Protein AF-0000000078900168 (afdb_homodimer)

Secondary structure (DSSP, 8-state):
--------------------TTTT-EEEEE-GGGT--SSSSSS--HHHHHHHHHHHHHTT-SEEEEPP-EE---TTTTSS-SEEEEE-TTT--HHHHHHHHHHHHHTT-EEEEEE--SB--TTSHHHHHHHH-SSSTTTTSB-EEPPPTTSS-SS--B-TTSSBSEEEETTTTEEEE-SS-TTSPBB-TTSHHHHHHHHHHHHHHHTTT--EEEETTGGGS---TT-PPPPBPSSPPSS--SSGGGGB--SSSS--TTHHHHHHHHHHHHHTSTT-EEEEEE-SSTTHHHHHHHHTSTTS-SEEEESTGGGS-S-HHHHHHHHHHHGGG--BEEES--TTS--HHHHSPPTT--HHHHHHHHHHHHHHSSSEEEEETTGGGTPPPPP--GGG---HHHHHHTTT---SGGGSSPP---TTSGGGGSS-TTPPPSS---HHHHTT-HHHHHTSTT-HHHHHHHHHHHHHH-HHHHHPEEEEEEEETTEEEEEEEETTEEEEEEEE-SSS-EEEEPPSSPPEE------TTPPPPEEETTEEEE-TT-EEEEE-/--------------------TTTT-EEEEE-GGGT--SSSSSS--HHHHHHHHHHHHHTT-SEEEEPP-EE---TTTTSS-SEEEEE-TTT--HHHHHHHHHHHHHTT-EEEEEE--SB--TTSHHHHHHHH-SSSTTTTSB-EEPPPTTSS-SS--B-TTSSBSEEEETTTTEEEE-SS-TTSPBB-TTSHHHHHHHHHHHHHHHTTT--EEEETTGGGS---TT-PPPPBPSSPPSS--SSGGGGB--SSSS--TTHHHHHHHHHHHHHTSTT-EEEEEE-SSTTHHHHHHHHTSTTS-SEEEESTGGGS-S-HHHHHHHHHHHGGG--BEEES--TTS--HHHHSPPTT--HHHHHHHHHHHHHHSSSEEEEETTGGGTPPPPP--GGG---HHHHHHTTT---SGGGSSPPP--TTSGGGGSS-TTPPPSS---HHHHTT-HHHHHTSTT-HHHHHHHHHHHHHH-HHHHHPEEEEEEEETTEEEEEEEETTEEEEEEEE-SSS-EEEEPPSSPPEEE-----TTPPPPEEETTEEEE-TT-EEEEE-

pLDDT: mean 93.36, std 13.08, range [18.67, 98.88]

Radius of gyration: 37.5 Å; Cα contacts (8 Å, |Δi|>4): 2570; chains: 2; bounding box: 103×131×81 Å

Solvent-accessible surface area (backbone atoms only — not comparable to full-atom values): 56751 Å² total; per-residue (Å²): 137,83,72,76,77,77,78,79,76,76,77,79,76,69,83,71,80,71,84,57,78,58,66,28,26,38,31,37,34,41,53,39,62,20,53,20,25,57,80,46,73,14,42,20,16,51,57,14,47,51,72,43,45,64,62,53,46,67,38,58,42,46,22,36,37,38,46,54,55,32,20,42,88,44,81,57,71,24,67,18,27,36,33,87,88,37,46,15,72,90,31,44,41,64,68,57,47,48,50,39,54,51,52,35,47,74,64,58,27,42,40,25,36,50,36,70,72,37,36,29,14,57,75,11,65,59,43,53,46,21,48,62,26,88,78,41,97,37,28,58,34,39,43,70,43,60,55,35,79,44,43,43,64,66,51,69,52,53,4,73,55,55,59,62,18,58,46,77,34,35,69,53,46,28,28,36,34,12,59,46,48,85,52,23,38,25,44,22,63,87,29,62,68,42,43,51,52,50,50,48,47,52,48,57,50,47,74,66,64,46,38,34,32,36,34,44,54,50,38,57,47,25,46,44,89,81,52,58,60,49,52,47,25,84,75,64,71,94,59,77,55,61,60,44,55,70,25,31,38,71,73,24,71,22,67,31,78,67,34,53,63,54,38,34,52,51,32,54,58,42,60,73,42,83,86,41,45,37,34,34,34,37,54,55,52,90,59,39,62,59,47,42,56,61,46,37,35,94,58,33,30,61,25,24,32,53,51,40,65,66,72,47,73,75,45,32,66,54,52,50,50,51,55,62,60,43,45,99,74,53,38,37,33,46,51,62,35,44,67,77,38,64,20,42,62,46,74,46,53,56,89,89,51,57,66,66,46,47,46,31,40,52,36,43,50,54,31,58,42,54,16,21,32,41,44,27,73,48,56,49,44,55,42,56,49,47,87,76,56,78,90,59,61,77,41,57,49,6,65,69,26,50,82,78,35,74,50,32,48,36,41,49,38,47,39,33,41,29,51,90,37,52,73,16,52,22,23,49,79,91,36,62,56,79,42,71,71,54,70,74,43,30,73,42,2,49,55,56,34,74,73,34,88,52,20,56,41,49,30,33,29,47,20,35,44,52,21,73,73,26,53,15,31,20,68,11,48,74,42,74,75,43,70,55,81,46,26,30,32,34,27,25,43,22,87,90,35,39,35,42,40,38,37,28,76,34,83,49,70,44,73,45,80,49,58,93,73,67,47,49,76,48,94,68,62,53,42,84,86,56,72,69,60,42,76,57,87,49,34,34,37,25,32,52,34,18,67,47,40,20,42,94,132,85,69,76,78,76,79,76,78,76,77,77,77,68,84,72,80,70,85,56,79,56,64,27,25,35,32,36,33,42,53,39,63,19,54,20,26,56,82,46,73,16,41,20,16,49,57,14,48,51,71,44,45,63,64,53,45,66,39,57,43,45,23,35,37,38,46,53,53,33,20,40,87,45,81,57,71,23,68,18,27,36,33,88,86,39,47,16,74,90,32,44,41,64,69,57,48,48,48,38,53,50,51,35,47,73,63,60,28,43,41,26,36,50,37,70,73,36,36,28,13,56,74,11,64,59,41,53,46,21,48,63,26,89,77,41,97,38,28,58,33,40,42,70,41,60,56,36,77,42,42,44,64,67,50,69,54,53,4,74,54,54,59,63,18,57,45,78,34,38,67,54,47,28,26,36,36,13,57,45,49,85,52,23,37,26,44,20,62,86,28,63,68,42,44,50,54,52,50,49,46,51,48,57,50,48,73,65,64,47,40,32,32,35,35,46,55,50,38,58,48,25,46,44,89,82,53,59,59,48,52,46,25,83,76,64,71,94,60,80,57,63,61,45,55,71,26,33,37,71,73,25,73,21,67,31,78,67,34,53,61,55,38,34,52,51,31,55,59,42,60,73,43,83,85,40,46,38,34,33,35,37,54,52,52,91,60,40,62,59,46,43,56,61,46,38,36,94,58,32,31,61,26,24,31,53,51,40,64,64,72,48,74,74,46,32,66,54,52,49,50,51,53,62,60,42,43,101,76,53,37,37,31,46,52,62,35,43,65,77,39,64,20,42,63,47,74,48,53,57,89,88,50,56,65,65,47,47,47,30,39,52,35,43,50,56,31,58,43,54,16,21,32,41,44,26,72,48,56,48,44,56,40,55,48,47,85,77,56,78,89,58,61,77,42,57,51,8,66,68,26,50,82,77,35,72,52,31,49,34,42,50,38,46,39,33,41,28,53,89,37,52,74,17,53,23,24,49,77,91,36,61,57,78,41,70,71,54,71,74,44,30,74,40,3,49,55,57,35,74,74,34,88,50,21,57,41,48,29,33,28,47,21,35,44,52,20,74,74,26,53,16,31,20,70,10,47,76,41,73,76,44,69,56,81,48,25,30,32,33,27,25,44,22,86,90,35,40,36,42,40,36,37,28,75,32,84,49,70,43,73,46,80,50,58,92,72,68,48,49,75,48,95,68,65,53,41,84,87,56,71,69,60,43,76,57,89,48,34,34,37,27,32,52,33,18,67,47,40,20,42,94

Sequence (1104 aa):
MAGGSNGSSSDDSSSGGGRHWLDGAALYQIYPLSFRDGNGDGRGDLTGVLDGLDHVAALGVDGLWLSPFYASPLADFGYDVSDHCAVDPRMGDLALFDRVVEKAHRLGLKVLLDLVLGHTSVRHPWFEQSRRSRSADTADWYVWADPAPDGTAPNNWLSVFGGPAWTWEPRRRQFYLHHFLPQQPTLNYRSPACLDAMMEVARFWLARGIDGFRVDAVDFLMRDPALRPNPPADPAPRAFPAKLFGMQVHAHDMMHADIRPVLERLRRTVDGFPGRVLLGELSSQRGAAGRIALHTRPGGLHTAYTLDLPKQPFTPAVFRHALMAADDHGNTCWSFSNHDVARAASRWRPDGADPARFEALLAVLLACLPGTVCVYQGDELGLPQAELAFEDLRDPFGINHWPEFAGRDGSRTPLPWTAAAPNGGFCPDGAAPWLPLPAEHLERAVAVQERRPGSTLAIWRAALALRRDSPALRTGRPSLVDEDGPVLAFARDGGGEHLLCVFNFGTAEAAYELPDAPPVPLPVPRPPDAPEPRLDGTTLRLPPLGVFLGRCMAGGSNGSSSDDSSSGGGRHWLDGAALYQIYPLSFRDGNGDGRGDLTGVLDGLDHVAALGVDGLWLSPFYASPLADFGYDVSDHCAVDPRMGDLALFDRVVEKAHRLGLKVLLDLVLGHTSVRHPWFEQSRRSRSADTADWYVWADPAPDGTAPNNWLSVFGGPAWTWEPRRRQFYLHHFLPQQPTLNYRSPACLDAMMEVARFWLARGIDGFRVDAVDFLMRDPALRPNPPADPAPRAFPAKLFGMQVHAHDMMHADIRPVLERLRRTVDGFPGRVLLGELSSQRGAAGRIALHTRPGGLHTAYTLDLPKQPFTPAVFRHALMAADDHGNTCWSFSNHDVARAASRWRPDGADPARFEALLAVLLACLPGTVCVYQGDELGLPQAELAFEDLRDPFGINHWPEFAGRDGSRTPLPWTAAAPNGGFCPDGAAPWLPLPAEHLERAVAVQERRPGSTLAIWRAALALRRDSPALRTGRPSLVDEDGPVLAFARDGGGEHLLCVFNFGTAEAAYELPDAPPVPLPVPRPPDAPEPRLDGTTLRLPPLGVFLGRC

InterPro domains:
  IPR006047 Glycosyl hydrolase family 13, catalytic domain [PF00128] (29-476)
  IPR006047 Glycosyl hydrolase family 13, catalytic domain [SM00642] (29-412)
  IPR013780 Glycosyl hydrolase, all-beta [G3DSA:2.60.40.1180] (479-552)
  IPR017853 Glycoside hydrolase superfamily [SSF51445] (20-473)
  IPR045857 Oligo-1,6-glucosidase, domain 2 [G3DSA:3.90.400.10] (121-191)

Structure (mmCIF, N/CA/C/O backbone):
data_AF-0000000078900168-model_v1
#
loop_
_entity.id
_entity.type
_entity.pdbx_description
1 polymer Alpha-glucosidase
#
loop_
_atom_site.group_PDB
_atom_site.id
_atom_site.type_symbol
_atom_site.label_atom_id
_atom_site.label_alt_id
_atom_site.label_comp_id
_atom_site.label_asym_id
_atom_site.label_entity_id
_atom_site.label_seq_id
_atom_site.pdbx_PDB_ins_code
_atom_site.Cartn_x
_atom_site.Cartn_y
_atom_site.Cartn_z
_atom_site.occupancy
_atom_site.B_iso_or_equiv
_atom_site.auth_seq_id
_atom_site.auth_comp_id
_atom_site.auth_asym_id
_atom_site.auth_atom_id
_atom_site.pdbx_PDB_model_num
ATOM 1 N N . MET A 1 1 ? -44.875 -74.75 10.969 1 19.22 1 MET A N 1
ATOM 2 C CA . MET A 1 1 ? -44.156 -75.125 9.742 1 19.22 1 MET A CA 1
ATOM 3 C C . MET A 1 1 ? -43.375 -73.938 9.18 1 19.22 1 MET A C 1
ATOM 5 O O . MET A 1 1 ? -43.031 -73.938 8 1 19.22 1 MET A O 1
ATOM 9 N N . ALA A 1 2 ? -43.375 -73 10.055 1 21.55 2 ALA A N 1
ATOM 10 C CA . ALA A 1 2 ? -43.188 -71.562 10.172 1 21.55 2 ALA A CA 1
ATOM 11 C C . ALA A 1 2 ? -41.781 -71.125 9.758 1 21.55 2 ALA A C 1
ATOM 13 O O . ALA A 1 2 ? -41.406 -70 9.938 1 21.55 2 ALA A O 1
ATOM 14 N N . GLY A 1 3 ? -40.938 -72.188 9.188 1 20.77 3 GLY A N 1
ATOM 15 C CA . GLY A 1 3 ? -39.5 -72.062 9.336 1 20.77 3 GLY A CA 1
ATOM 16 C C . GLY A 1 3 ? -38.844 -71.188 8.281 1 20.77 3 GLY A C 1
ATOM 17 O O . GLY A 1 3 ? -38.031 -71.625 7.484 1 20.77 3 GLY A O 1
ATOM 18 N N . GLY A 1 4 ? -39.594 -70.125 7.734 1 25.23 4 GLY A N 1
ATOM 19 C CA . GLY A 1 4 ? -39.125 -69.625 6.441 1 25.23 4 GLY A CA 1
ATOM 20 C C . GLY A 1 4 ? -37.781 -68.938 6.516 1 25.23 4 GLY A C 1
ATOM 21 O O . GLY A 1 4 ? -37.625 -67.938 7.273 1 25.23 4 GLY A O 1
ATOM 22 N N . SER A 1 5 ? -36.625 -69.625 6.43 1 25.16 5 SER A N 1
ATOM 23 C CA . SER A 1 5 ? -35.25 -69.188 6.637 1 25.16 5 SER A CA 1
ATOM 24 C C . SER A 1 5 ? -34.844 -68.125 5.613 1 25.16 5 SER A C 1
ATOM 26 O O . SER A 1 5 ? -34.844 -68.375 4.41 1 25.16 5 SER A O 1
ATOM 28 N N . ASN A 1 6 ? -35.438 -66.875 5.734 1 26.41 6 ASN A N 1
ATOM 29 C CA . ASN A 1 6 ? -35.156 -65.812 4.797 1 26.41 6 ASN A CA 1
ATOM 30 C C . ASN A 1 6 ? -33.656 -65.5 4.762 1 26.41 6 ASN A C 1
ATOM 32 O O . ASN A 1 6 ? -33.094 -65.125 5.785 1 26.41 6 ASN A O 1
ATOM 36 N N . GLY A 1 7 ? -32.844 -66.188 3.965 1 25.25 7 GLY A N 1
ATOM 37 C CA . GLY A 1 7 ? -31.406 -66.062 3.816 1 25.25 7 GLY A CA 1
ATOM 38 C C . GLY A 1 7 ? -31.016 -64.625 3.35 1 25.25 7 GLY A C 1
ATOM 39 O O . GLY A 1 7 ? -31.453 -64.188 2.295 1 25.25 7 GLY A O 1
ATOM 40 N N . SER A 1 8 ? -30.812 -63.656 4.309 1 24.98 8 SER A N 1
ATOM 41 C CA . SER A 1 8 ? -30.391 -62.281 4.102 1 24.98 8 SER A CA 1
ATOM 42 C C . SER A 1 8 ? -29.047 -62.219 3.389 1 24.98 8 SER A C 1
ATOM 44 O O . SER A 1 8 ? -28.047 -62.719 3.898 1 24.98 8 SER A O 1
ATOM 46 N N . SER A 1 9 ? -29.031 -62.375 2.049 1 25.03 9 SER A N 1
ATOM 47 C CA . SER A 1 9 ? -27.797 -62.188 1.285 1 25.03 9 SER A CA 1
ATOM 48 C C . SER A 1 9 ? -27.188 -60.812 1.551 1 25.03 9 SER A C 1
ATOM 50 O O . SER A 1 9 ? -27.859 -59.781 1.414 1 25.03 9 SER A O 1
ATOM 52 N N . SER A 1 10 ? -26.312 -60.719 2.547 1 25.03 10 SER A N 1
ATOM 53 C CA . SER A 1 10 ? -25.484 -59.562 2.875 1 25.03 10 SER A CA 1
ATOM 54 C C . SER A 1 10 ? -24.734 -59.031 1.648 1 25.03 10 SER A C 1
ATOM 56 O O . SER A 1 10 ? -23.938 -59.75 1.06 1 25.03 10 SER A O 1
ATOM 58 N N . ASP A 1 11 ? -25.375 -58.219 0.813 1 24.59 11 ASP A N 1
ATOM 59 C CA . ASP A 1 11 ? -24.719 -57.5 -0.274 1 24.59 11 ASP A CA 1
ATOM 60 C C . ASP A 1 11 ? -23.453 -56.781 0.218 1 24.59 11 ASP A C 1
ATOM 62 O O . ASP A 1 11 ? -23.531 -55.969 1.132 1 24.59 11 ASP A O 1
ATOM 66 N N . ASP A 1 12 ? -22.312 -57.438 0.291 1 24.52 12 ASP A N 1
ATOM 67 C CA . ASP A 1 12 ? -20.969 -56.906 0.49 1 24.52 12 ASP A CA 1
ATOM 68 C C . ASP A 1 12 ? -20.734 -55.719 -0.417 1 24.52 12 ASP A C 1
ATOM 70 O O . ASP A 1 12 ? -20.547 -55.875 -1.625 1 24.52 12 ASP A O 1
ATOM 74 N N . SER A 1 13 ? -21.422 -54.562 -0.257 1 27.92 13 SER A N 1
ATOM 75 C CA . SER A 1 13 ? -21.031 -53.312 -0.866 1 27.92 13 SER A CA 1
ATOM 76 C C . SER A 1 13 ? -19.562 -53 -0.641 1 27.92 13 SER A C 1
ATOM 78 O O . SER A 1 13 ? -19.172 -52.531 0.428 1 27.92 13 SER A O 1
ATOM 80 N N . SER A 1 14 ? -18.609 -53.906 -0.902 1 28.55 14 SER A N 1
ATOM 81 C CA . SER A 1 14 ? -17.203 -53.531 -1.004 1 28.55 14 SER A CA 1
ATOM 82 C C . SER A 1 14 ? -17.047 -52.188 -1.695 1 28.55 14 SER A C 1
ATOM 84 O O . SER A 1 14 ? -17.562 -51.969 -2.791 1 28.55 14 SER A O 1
ATOM 86 N N . SER A 1 15 ? -16.969 -51.094 -1.015 1 32.31 15 SER A N 1
ATOM 87 C CA . SER A 1 15 ? -16.5 -49.781 -1.444 1 32.31 15 SER A CA 1
ATOM 88 C C . SER A 1 15 ? -15.344 -49.906 -2.436 1 32.31 15 SER A C 1
ATOM 90 O O . SER A 1 15 ? -14.195 -50.094 -2.037 1 32.31 15 SER A O 1
ATOM 92 N N . GLY A 1 16 ? -15.234 -50.75 -3.381 1 34.84 16 GLY A N 1
ATOM 93 C CA . GLY A 1 16 ? -14.273 -50.844 -4.469 1 34.84 16 GLY A CA 1
ATOM 94 C C . GLY A 1 16 ? -13.82 -49.5 -4.973 1 34.84 16 GLY A C 1
ATOM 95 O O . GLY A 1 16 ? -14.602 -48.75 -5.566 1 34.84 16 GLY A O 1
ATOM 96 N N . GLY A 1 17 ? -13.047 -48.562 -4.273 1 44.19 17 GLY A N 1
ATOM 97 C CA . GLY A 1 17 ? -12.477 -47.281 -4.625 1 44.19 17 GLY A CA 1
ATOM 98 C C . GLY A 1 17 ? -12.188 -47.125 -6.109 1 44.19 17 GLY A C 1
ATOM 99 O O . GLY A 1 17 ? -11.102 -47.5 -6.57 1 44.19 17 GLY A O 1
ATOM 100 N N . GLY A 1 18 ? -12.984 -47.219 -7.035 1 55.31 18 GLY A N 1
ATOM 101 C CA . GLY A 1 18 ? -12.82 -47 -8.461 1 55.31 18 GLY A CA 1
ATOM 102 C C . GLY A 1 18 ? -11.961 -45.781 -8.789 1 55.31 18 GLY A C 1
ATOM 103 O O . GLY A 1 18 ? -11.844 -44.875 -7.988 1 55.31 18 GLY A O 1
ATOM 104 N N . ARG A 1 19 ? -10.969 -45.875 -9.742 1 76.88 19 ARG A N 1
ATOM 105 C CA . ARG A 1 19 ? -10.016 -44.875 -10.203 1 76.88 19 ARG A CA 1
ATOM 106 C C . ARG A 1 19 ? -10.727 -43.656 -10.727 1 76.88 19 ARG A C 1
ATOM 108 O O . ARG A 1 19 ? -11.719 -43.75 -11.445 1 76.88 19 ARG A O 1
ATOM 115 N N . HIS A 1 20 ? -10.477 -42.5 -10.156 1 87.69 20 HIS A N 1
ATOM 116 C CA . HIS A 1 20 ? -10.992 -41.25 -10.688 1 87.69 20 HIS A CA 1
ATOM 117 C C . HIS A 1 20 ? -10.297 -40.875 -11.992 1 87.69 20 HIS A C 1
ATOM 119 O O . HIS A 1 20 ? -9.227 -41.406 -12.305 1 87.69 20 HIS A O 1
ATOM 125 N N . TRP A 1 21 ? -10.938 -40.062 -12.75 1 92.75 21 TRP A N 1
ATOM 126 C CA . TRP A 1 21 ? -10.477 -39.812 -14.109 1 92.75 21 TRP A CA 1
ATOM 127 C C . TRP A 1 21 ? -9.148 -39.062 -14.109 1 92.75 21 TRP A C 1
ATOM 129 O O . TRP A 1 21 ? -8.461 -39.031 -15.133 1 92.75 21 TRP A O 1
ATOM 139 N N . LEU A 1 22 ? -8.734 -38.469 -12.938 1 93.75 22 LEU A N 1
ATOM 140 C CA . LEU A 1 22 ? -7.477 -37.719 -12.859 1 93.75 22 LEU A CA 1
ATOM 141 C C . LEU A 1 22 ? -6.293 -38.688 -12.852 1 93.75 22 LEU A C 1
ATOM 143 O O . LEU A 1 22 ? -5.152 -38.281 -13.086 1 93.75 22 LEU A O 1
ATOM 147 N N . ASP A 1 23 ? -6.559 -39.906 -12.453 1 90.75 23 ASP A N 1
ATOM 148 C CA . ASP A 1 23 ? -5.465 -40.875 -12.383 1 90.75 23 ASP A CA 1
ATOM 149 C C . ASP A 1 23 ? -4.867 -41.125 -13.758 1 90.75 23 ASP A C 1
ATOM 151 O O . ASP A 1 23 ? -5.508 -41.75 -14.617 1 90.75 23 ASP A O 1
ATOM 155 N N . GLY A 1 24 ? -3.684 -40.562 -13.961 1 92.88 24 GLY A N 1
ATOM 156 C CA . GLY A 1 24 ? -2.998 -40.75 -15.227 1 92.88 24 GLY A CA 1
ATOM 157 C C . GLY A 1 24 ? -3.367 -39.688 -16.25 1 92.88 24 GLY A C 1
ATOM 158 O O . GLY A 1 24 ? -2.887 -39.719 -17.391 1 92.88 24 GLY A O 1
ATOM 159 N N . ALA A 1 25 ? -4.141 -38.719 -15.859 1 96.19 25 ALA A N 1
ATOM 160 C CA . ALA A 1 25 ? -4.637 -37.719 -16.781 1 96.19 25 ALA A CA 1
ATOM 161 C C . ALA A 1 25 ? -3.562 -36.656 -17.078 1 96.19 25 ALA A C 1
ATOM 163 O O . ALA A 1 25 ? -2.652 -36.469 -16.281 1 96.19 25 ALA A O 1
ATOM 164 N N . ALA A 1 26 ? -3.631 -36.094 -18.25 1 98.19 26 ALA A N 1
ATOM 165 C CA . ALA A 1 26 ? -2.924 -34.844 -18.594 1 98.19 26 ALA A CA 1
ATOM 166 C C . ALA A 1 26 ? -3.881 -33.656 -18.625 1 98.19 26 ALA A C 1
ATOM 168 O O . ALA A 1 26 ? -4.93 -33.719 -19.281 1 98.19 26 ALA A O 1
ATOM 169 N N . LEU A 1 27 ? -3.572 -32.625 -17.875 1 98.62 27 LEU A N 1
ATOM 170 C CA . LEU A 1 27 ? -4.363 -31.391 -17.844 1 98.62 27 LEU A CA 1
ATOM 171 C C . LEU A 1 27 ? -3.623 -30.25 -18.531 1 98.62 27 LEU A C 1
ATOM 173 O O . LEU A 1 27 ? -2.391 -30.219 -18.531 1 98.62 27 LEU A O 1
ATOM 177 N N . TYR A 1 28 ? -4.371 -29.391 -19.156 1 98.88 28 TYR A N 1
ATOM 178 C CA . TYR A 1 28 ? -3.852 -28.141 -19.703 1 98.88 28 TYR A CA 1
ATOM 179 C C . TYR A 1 28 ? -4.355 -26.953 -18.906 1 98.88 28 TYR A C 1
ATOM 181 O O . TYR A 1 28 ? -5.562 -26.75 -18.766 1 98.88 28 TYR A O 1
ATOM 189 N N . GLN A 1 29 ? -3.441 -26.172 -18.344 1 98.88 29 GLN A N 1
ATOM 190 C CA . GLN A 1 29 ? -3.844 -24.984 -17.609 1 98.88 29 GLN A CA 1
ATOM 191 C C . GLN A 1 29 ? -3.969 -23.781 -18.531 1 98.88 29 GLN A C 1
ATOM 193 O O . GLN A 1 29 ? -3.01 -23.406 -19.203 1 98.88 29 GLN A O 1
ATOM 198 N N . ILE A 1 30 ? -5.137 -23.203 -18.453 1 98.88 30 ILE A N 1
ATOM 199 C CA . ILE A 1 30 ? -5.379 -21.953 -19.172 1 98.88 30 ILE A CA 1
ATOM 200 C C . ILE A 1 30 ? -5.367 -20.781 -18.188 1 98.88 30 ILE A C 1
ATOM 202 O O . ILE A 1 30 ? -6.062 -20.828 -17.172 1 98.88 30 ILE A O 1
ATOM 206 N N . TYR A 1 31 ? -4.535 -19.844 -18.422 1 98.69 31 TYR A N 1
ATOM 207 C CA . TYR A 1 31 ? -4.609 -18.531 -17.797 1 98.69 31 TYR A CA 1
ATOM 208 C C . TYR A 1 31 ? -5.363 -17.531 -18.688 1 98.69 31 TYR A C 1
ATOM 210 O O . TYR A 1 31 ? -4.77 -16.891 -19.547 1 98.69 31 TYR A O 1
ATOM 218 N N . PRO A 1 32 ? -6.613 -17.328 -18.453 1 98.44 32 PRO A N 1
ATOM 219 C CA . PRO A 1 32 ? -7.5 -16.688 -19.422 1 98.44 32 PRO A CA 1
ATOM 220 C C . PRO A 1 32 ? -7.02 -15.289 -19.828 1 98.44 32 PRO A C 1
ATOM 222 O O . PRO A 1 32 ? -7.082 -14.938 -21.016 1 98.44 32 PRO A O 1
ATOM 225 N N . LEU A 1 33 ? -6.449 -14.516 -18.969 1 98 33 LEU A N 1
ATOM 226 C CA . LEU A 1 33 ? -6.027 -13.148 -19.25 1 98 33 LEU A CA 1
ATOM 227 C C . LEU A 1 33 ? -4.996 -13.117 -20.375 1 98 33 LEU A C 1
ATOM 229 O O . LEU A 1 33 ? -4.828 -12.094 -21.031 1 98 33 LEU A O 1
ATOM 233 N N . SER A 1 34 ? -4.41 -14.297 -20.594 1 98.62 34 SER A N 1
ATOM 234 C CA . SER A 1 34 ? -3.297 -14.289 -21.547 1 98.62 34 SER A CA 1
ATOM 235 C C . SER A 1 34 ? -3.479 -15.352 -22.625 1 98.62 34 SER A C 1
ATOM 237 O O . SER A 1 34 ? -2.553 -15.641 -23.391 1 98.62 34 SER A O 1
ATOM 239 N N . PHE A 1 35 ? -4.652 -15.961 -22.688 1 98.62 35 PHE A N 1
ATOM 240 C CA . PHE A 1 35 ? -4.859 -17.062 -23.625 1 98.62 35 PHE A CA 1
ATOM 241 C C . PHE A 1 35 ? -5.277 -16.531 -24.984 1 98.62 35 PHE A C 1
ATOM 243 O O . PHE A 1 35 ? -4.57 -16.734 -25.984 1 98.62 35 PHE A O 1
ATOM 250 N N . ARG A 1 36 ? -6.352 -15.852 -25 1 97.88 36 ARG A N 1
ATOM 251 C CA . ARG A 1 36 ? -6.859 -15.234 -26.219 1 97.88 36 ARG A CA 1
ATOM 252 C C . ARG A 1 36 ? -7.887 -14.156 -25.906 1 97.88 36 ARG A C 1
ATOM 254 O O . ARG A 1 36 ? -8.734 -14.336 -25.031 1 97.88 36 ARG A O 1
ATOM 261 N N . ASP A 1 37 ? -7.762 -13.023 -26.562 1 97.81 37 ASP A N 1
ATOM 262 C CA . ASP A 1 37 ? -8.695 -11.914 -26.406 1 97.81 37 ASP A CA 1
ATOM 263 C C . ASP A 1 37 ? -9.82 -11.984 -27.438 1 97.81 37 ASP A C 1
ATOM 265 O O . ASP A 1 37 ? -9.602 -11.719 -28.625 1 97.81 37 ASP A O 1
ATOM 269 N N . GLY A 1 38 ? -11 -12.25 -26.922 1 96.38 38 GLY A N 1
ATOM 270 C CA . GLY A 1 38 ? -12.125 -12.445 -27.828 1 96.38 38 GLY A CA 1
ATOM 271 C C . GLY A 1 38 ? -12.984 -11.211 -27.984 1 96.38 38 GLY A C 1
ATOM 272 O O . GLY A 1 38 ? -13.812 -11.133 -28.891 1 96.38 38 GLY A O 1
ATOM 273 N N . ASN A 1 39 ? -12.781 -10.234 -27.156 1 94.75 39 ASN A N 1
ATOM 274 C CA . ASN A 1 39 ? -13.648 -9.062 -27.219 1 94.75 39 ASN A CA 1
ATOM 275 C C . ASN A 1 39 ? -12.867 -7.805 -27.578 1 94.75 39 ASN A C 1
ATOM 277 O O . ASN A 1 39 ? -13.438 -6.711 -27.625 1 94.75 39 ASN A O 1
ATOM 281 N N . GLY A 1 40 ? -11.594 -7.875 -27.703 1 95.5 40 GLY A N 1
ATOM 282 C CA . GLY A 1 40 ? -10.781 -6.828 -28.312 1 95.5 40 GLY A CA 1
ATOM 283 C C . GLY A 1 40 ? -10.352 -5.766 -27.328 1 95.5 40 GLY A C 1
ATOM 284 O O . GLY A 1 40 ? -10.055 -4.633 -27.703 1 95.5 40 GLY A O 1
ATOM 285 N N . ASP A 1 41 ? -10.281 -6.023 -26.047 1 95.94 41 ASP A N 1
ATOM 286 C CA . ASP A 1 41 ? -9.953 -4.984 -25.078 1 95.94 41 ASP A CA 1
ATOM 287 C C . ASP A 1 41 ? -8.516 -5.141 -24.578 1 95.94 41 ASP A C 1
ATOM 289 O O . ASP A 1 41 ? -8.125 -4.496 -23.594 1 95.94 41 ASP A O 1
ATOM 293 N N . GLY A 1 42 ? -7.781 -6.09 -25.188 1 97.38 42 GLY A N 1
ATOM 294 C CA . GLY A 1 42 ? -6.383 -6.258 -24.828 1 97.38 42 GLY A CA 1
ATOM 295 C C . GLY A 1 42 ? -6.176 -7.246 -23.688 1 97.38 42 GLY A C 1
ATOM 296 O O . GLY A 1 42 ? -5.047 -7.449 -23.234 1 97.38 42 GLY A O 1
ATOM 297 N N . ARG A 1 43 ? -7.215 -7.879 -23.203 1 97.81 43 ARG A N 1
ATOM 298 C CA . ARG A 1 43 ? -7.195 -8.906 -22.172 1 97.81 43 ARG A CA 1
ATOM 299 C C . ARG A 1 43 ? -7.938 -10.156 -22.625 1 97.81 43 ARG A C 1
ATOM 301 O O . ARG A 1 43 ? -8.977 -10.062 -23.281 1 97.81 43 ARG A O 1
ATOM 308 N N . GLY A 1 44 ? -7.34 -11.32 -22.328 1 98.31 44 GLY A N 1
ATOM 309 C CA . GLY A 1 44 ? -8.055 -12.555 -22.641 1 98.31 44 GLY A CA 1
ATOM 310 C C . GLY A 1 44 ? -9.336 -12.711 -21.859 1 98.31 44 GLY A C 1
ATOM 311 O O . GLY A 1 44 ? -9.516 -12.078 -20.812 1 98.31 44 GLY A O 1
ATOM 312 N N . ASP A 1 45 ? -10.242 -13.484 -22.406 1 98.44 45 ASP A N 1
ATOM 313 C CA . ASP A 1 45 ? -11.562 -13.664 -21.828 1 98.44 45 ASP A CA 1
ATOM 314 C C . ASP A 1 45 ? -12.156 -15.023 -22.203 1 98.44 45 ASP A C 1
ATOM 316 O O . ASP A 1 45 ? -11.477 -15.844 -22.828 1 98.44 45 ASP A O 1
ATOM 320 N N . LEU A 1 46 ? -13.375 -15.266 -21.812 1 98.75 46 LEU A N 1
ATOM 321 C CA . LEU A 1 46 ? -13.992 -16.562 -22.016 1 98.75 46 LEU A CA 1
ATOM 322 C C . LEU A 1 46 ? -14.305 -16.781 -23.484 1 98.75 46 LEU A C 1
ATOM 324 O O . LEU A 1 46 ? -14.32 -17.922 -23.969 1 98.75 46 LEU A O 1
ATOM 328 N N . THR A 1 47 ? -14.586 -15.695 -24.203 1 98.62 47 THR A N 1
ATOM 329 C CA . THR A 1 47 ? -14.719 -15.859 -25.656 1 98.62 47 THR A CA 1
ATOM 330 C C . THR A 1 47 ? -13.422 -16.391 -26.25 1 98.62 47 THR A C 1
ATOM 332 O O . THR A 1 47 ? -13.445 -17.281 -27.109 1 98.62 47 THR A O 1
ATOM 335 N N . GLY A 1 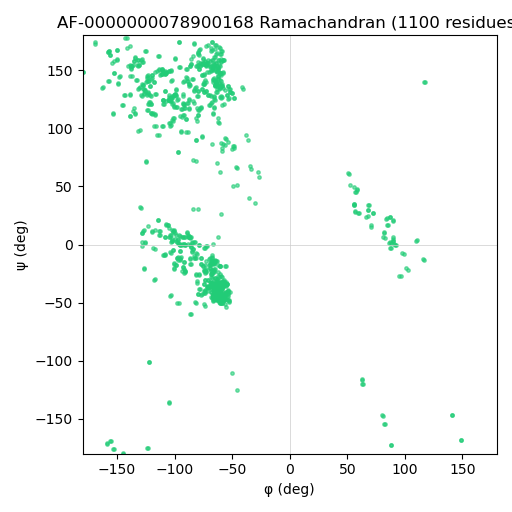48 ? -12.367 -15.805 -25.812 1 98.56 48 GLY A N 1
ATOM 336 C CA . GLY A 1 48 ? -11.07 -16.297 -26.25 1 98.56 48 GLY A CA 1
ATOM 337 C C . GLY A 1 48 ? -10.828 -17.75 -25.875 1 98.56 48 GLY A C 1
ATOM 338 O O . GLY A 1 48 ? -10.273 -18.516 -26.672 1 98.56 48 GLY A O 1
ATOM 339 N N . VAL A 1 49 ? -11.18 -18.125 -24.703 1 98.88 49 VAL A N 1
ATOM 340 C CA . VAL A 1 49 ? -11.055 -19.516 -24.266 1 98.88 49 VAL A CA 1
ATOM 341 C C . VAL A 1 49 ? -11.875 -20.406 -25.203 1 98.88 49 VAL A C 1
ATOM 343 O O . VAL A 1 49 ? -11.367 -21.406 -25.703 1 98.88 49 VAL A O 1
ATOM 346 N N . LEU A 1 50 ? -13.133 -20.016 -25.406 1 98.75 50 LEU A N 1
ATOM 347 C CA . LEU A 1 50 ? -14.023 -20.781 -26.281 1 98.75 50 LEU A CA 1
ATOM 348 C C . LEU A 1 50 ? -13.391 -20.984 -27.656 1 98.75 50 LEU A C 1
ATOM 350 O O . LEU 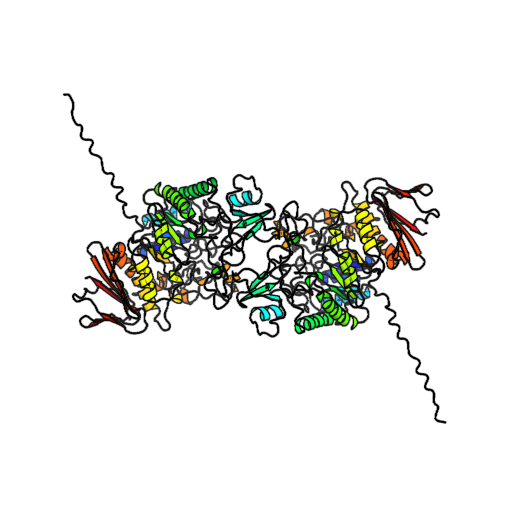A 1 50 ? -13.398 -22.109 -28.172 1 98.75 50 LEU A O 1
ATOM 354 N N . ASP A 1 51 ? -12.789 -19.984 -28.141 1 98 51 ASP A N 1
ATOM 355 C CA . ASP A 1 51 ? -12.211 -20.016 -29.484 1 98 51 ASP A CA 1
ATOM 356 C C . ASP A 1 51 ? -10.945 -20.859 -29.516 1 98 51 ASP A C 1
ATOM 358 O O . ASP A 1 51 ? -10.57 -21.375 -30.578 1 98 51 ASP A O 1
ATOM 362 N N . GLY A 1 52 ? -10.305 -21 -28.406 1 98.25 52 GLY A N 1
ATOM 363 C CA . GLY A 1 52 ? -9.023 -21.688 -28.375 1 98.25 52 GLY A CA 1
ATOM 364 C C . GLY A 1 52 ? -9.133 -23.141 -27.969 1 98.25 52 GLY A C 1
ATOM 365 O O . GLY A 1 52 ? -8.141 -23.875 -27.953 1 98.25 52 GLY A O 1
ATOM 366 N N . LEU A 1 53 ? -10.305 -23.656 -27.719 1 98.75 53 LEU A N 1
ATOM 367 C CA . LEU A 1 53 ? -10.477 -24.984 -27.156 1 98.75 53 LEU A CA 1
ATOM 368 C C . LEU A 1 53 ? -10.031 -26.047 -28.156 1 98.75 53 LEU A C 1
ATOM 370 O O . LEU A 1 53 ? -9.578 -27.125 -27.766 1 98.75 53 LEU A O 1
ATOM 374 N N . ASP A 1 54 ? -10.117 -25.781 -29.438 1 98.56 54 ASP A N 1
ATOM 375 C CA . ASP A 1 54 ? -9.664 -26.75 -30.438 1 98.56 54 ASP A CA 1
ATOM 376 C C . ASP A 1 54 ? -8.156 -26.984 -30.328 1 98.56 54 ASP A C 1
ATOM 378 O O . ASP A 1 54 ? -7.684 -28.109 -30.531 1 98.56 54 ASP A O 1
ATOM 382 N N . HIS A 1 55 ? -7.453 -25.922 -30.094 1 98.38 55 HIS A N 1
ATOM 383 C CA . HIS A 1 55 ? -6.016 -26.047 -29.875 1 98.38 55 HIS A CA 1
ATOM 384 C C . HIS A 1 55 ? -5.715 -26.953 -28.688 1 98.38 55 HIS A C 1
ATOM 386 O O . HIS A 1 55 ? -4.852 -27.828 -28.766 1 98.38 55 HIS A O 1
ATOM 392 N N . VAL A 1 56 ? -6.453 -26.766 -27.609 1 98.75 56 VAL A N 1
ATOM 393 C CA . VAL A 1 56 ? -6.258 -27.562 -26.406 1 98.75 56 VAL A CA 1
ATOM 394 C C . VAL A 1 56 ? -6.582 -29.031 -26.688 1 98.75 56 VAL A C 1
ATOM 396 O O . VAL A 1 56 ? -5.809 -29.922 -26.328 1 98.75 56 VAL A O 1
ATOM 399 N N . ALA A 1 57 ? -7.684 -29.25 -27.359 1 98.75 57 ALA A N 1
ATOM 400 C CA . ALA A 1 57 ? -8.094 -30.609 -27.688 1 98.75 57 ALA A CA 1
ATOM 401 C C . ALA A 1 57 ? -7.055 -31.297 -28.578 1 98.75 57 ALA A C 1
ATOM 403 O O . ALA A 1 57 ? -6.781 -32.469 -28.422 1 98.75 57 ALA A O 1
ATOM 404 N N . ALA A 1 58 ? -6.48 -30.547 -29.422 1 98.31 58 ALA A N 1
ATOM 405 C CA . ALA A 1 58 ? -5.52 -31.094 -30.375 1 98.31 58 ALA A CA 1
ATOM 406 C C . ALA A 1 58 ? -4.242 -31.531 -29.672 1 98.31 58 ALA A C 1
ATOM 408 O O . ALA A 1 58 ? -3.445 -32.281 -30.234 1 98.31 58 ALA A O 1
ATOM 409 N N . LEU A 1 59 ? -3.99 -31.094 -28.484 1 98.38 59 LEU A N 1
ATOM 410 C CA . LEU A 1 59 ? -2.842 -31.547 -27.703 1 98.38 59 LEU A CA 1
ATOM 411 C C . LEU A 1 59 ? -3.057 -32.969 -27.188 1 98.38 59 LEU A C 1
ATOM 413 O O . LEU A 1 59 ? -2.102 -33.625 -26.781 1 98.38 59 LEU A O 1
ATOM 417 N N . GLY A 1 60 ? -4.297 -33.344 -27.125 1 98 60 GLY A N 1
ATOM 418 C CA . GLY A 1 60 ? -4.613 -34.688 -26.672 1 98 60 GLY A CA 1
ATOM 419 C C . GLY A 1 60 ? -4.684 -34.812 -25.156 1 98 60 GLY A C 1
ATOM 420 O O . GLY A 1 60 ? -4.527 -35.906 -24.609 1 98 60 GLY A O 1
ATOM 421 N N . VAL A 1 61 ? -4.906 -33.75 -24.469 1 98.62 61 VAL A N 1
ATOM 422 C CA . VAL A 1 61 ? -5.031 -33.75 -23.016 1 98.62 61 VAL A CA 1
ATOM 423 C C . VAL A 1 61 ? -6.43 -34.219 -22.625 1 98.62 61 VAL A C 1
ATOM 425 O O . VAL A 1 61 ? -7.328 -34.281 -23.469 1 98.62 61 VAL A O 1
ATOM 428 N N . ASP A 1 62 ? -6.566 -34.562 -21.359 1 98.12 62 ASP A N 1
ATOM 429 C CA . ASP A 1 62 ? -7.816 -35.125 -20.875 1 98.12 62 ASP A CA 1
ATOM 430 C C . ASP A 1 62 ? -8.75 -34.062 -20.344 1 98.12 62 ASP A C 1
ATOM 432 O O . ASP A 1 62 ? -9.961 -34.25 -20.266 1 98.12 62 ASP A O 1
ATOM 436 N N . GLY A 1 63 ? -8.148 -32.969 -20.016 1 98.25 63 GLY A N 1
ATOM 437 C CA . GLY A 1 63 ? -8.961 -31.891 -19.469 1 98.25 63 GLY A CA 1
ATOM 438 C C . GLY A 1 63 ? -8.219 -30.578 -19.359 1 98.25 63 GLY A C 1
ATOM 439 O O . GLY A 1 63 ? -7.031 -30.5 -19.688 1 98.25 63 GLY A O 1
ATOM 440 N N . LEU A 1 64 ? -9.008 -29.547 -18.969 1 98 64 LEU A N 1
ATOM 441 C CA . LEU A 1 64 ? -8.406 -28.234 -18.766 1 98 64 LEU A CA 1
ATOM 442 C C . LEU A 1 64 ? -8.609 -27.766 -17.328 1 98 64 LEU A C 1
ATOM 444 O O . LEU A 1 64 ? -9.594 -28.141 -16.688 1 98 64 LEU A O 1
ATOM 448 N N . TRP A 1 65 ? -7.645 -27.125 -16.781 1 98.25 65 TRP A N 1
ATOM 449 C CA . TRP A 1 65 ? -7.676 -26.312 -15.562 1 98.25 65 TRP A CA 1
ATOM 450 C C . TRP A 1 65 ? -7.754 -24.828 -15.891 1 98.25 65 TRP A C 1
ATOM 452 O O . TRP A 1 65 ? -6.785 -24.25 -16.391 1 98.25 65 TRP A O 1
ATOM 462 N N . LEU A 1 66 ? -8.906 -24.266 -15.633 1 98.56 66 LEU A N 1
ATOM 463 C CA . LEU A 1 66 ? -9.141 -22.875 -15.961 1 98.56 66 LEU A CA 1
ATOM 464 C C . LEU A 1 66 ? -8.859 -21.984 -14.75 1 98.56 66 LEU A C 1
ATOM 466 O O . LEU A 1 66 ? -9.555 -22.062 -13.742 1 98.56 66 LEU A O 1
ATOM 470 N N . SER A 1 67 ? -7.836 -21.094 -14.875 1 98.25 67 SER A N 1
ATOM 471 C CA . SER A 1 67 ? -7.543 -20.125 -13.82 1 98.25 67 SER A CA 1
ATOM 472 C C . SER A 1 67 ? -8.695 -19.141 -13.633 1 98.25 67 SER A C 1
ATOM 474 O O . SER A 1 67 ? -9.609 -19.094 -14.453 1 98.25 67 SER A O 1
ATOM 476 N N . PRO A 1 68 ? -8.68 -18.281 -12.586 1 96.19 68 PRO A N 1
ATOM 477 C CA . PRO A 1 68 ? -9.883 -17.562 -12.188 1 96.19 68 PRO A CA 1
ATOM 478 C C . PRO A 1 68 ? -10.359 -16.578 -13.25 1 96.19 68 PRO A C 1
ATOM 480 O O . PRO A 1 68 ? -9.547 -15.914 -13.898 1 96.19 68 PRO A O 1
ATOM 483 N N . PHE A 1 69 ? -11.664 -16.578 -13.445 1 98.12 69 PHE A N 1
ATOM 484 C CA . PHE A 1 69 ? -12.367 -15.625 -14.297 1 98.12 69 PHE A CA 1
ATOM 485 C C . PHE A 1 69 ? -13.508 -14.953 -13.531 1 98.12 69 PHE A C 1
ATOM 487 O O . PHE A 1 69 ? -14.359 -14.305 -14.133 1 98.12 69 PHE A O 1
ATOM 494 N N . TYR A 1 70 ? -13.531 -15.125 -12.164 1 98.19 70 TYR A N 1
ATOM 495 C CA . TYR A 1 70 ? -14.57 -14.586 -11.289 1 98.19 70 TYR A CA 1
ATOM 496 C C . TYR A 1 70 ? -14.531 -13.062 -11.273 1 98.19 70 TYR A C 1
ATOM 498 O O . TYR A 1 70 ? -13.523 -12.453 -11.633 1 98.19 70 TYR A O 1
ATOM 506 N N . ALA A 1 71 ? -15.656 -12.461 -10.836 1 98.56 71 ALA A N 1
ATOM 507 C CA . ALA A 1 71 ? -15.633 -11.023 -10.57 1 98.56 71 ALA A CA 1
ATOM 508 C C . ALA A 1 71 ? -14.516 -10.672 -9.586 1 98.56 71 ALA A C 1
ATOM 510 O O . ALA A 1 71 ? -14.391 -11.297 -8.531 1 98.56 71 ALA A O 1
ATOM 511 N N . SER A 1 72 ? -13.703 -9.703 -9.969 1 98.38 72 SER A N 1
ATOM 512 C CA . SER A 1 72 ? -12.516 -9.344 -9.203 1 98.38 72 SER A CA 1
ATOM 513 C C . SER A 1 72 ? -12.07 -7.918 -9.5 1 98.38 72 SER A C 1
ATOM 515 O O . SER A 1 72 ? -12.141 -7.469 -10.641 1 98.38 72 SER A O 1
ATOM 517 N N . PRO A 1 73 ? -11.617 -7.137 -8.469 1 97.5 73 PRO A N 1
ATOM 518 C CA . PRO A 1 73 ? -10.984 -5.844 -8.719 1 97.5 73 PRO A CA 1
ATOM 519 C C . PRO A 1 73 ? -9.641 -5.973 -9.422 1 97.5 73 PRO A C 1
ATOM 521 O O . PRO A 1 73 ? -9.07 -4.973 -9.875 1 97.5 73 PRO A O 1
ATOM 524 N N . LEU A 1 74 ? -9.094 -7.203 -9.516 1 97.25 74 LEU A N 1
ATOM 525 C CA . LEU A 1 74 ? -7.879 -7.566 -10.242 1 97.25 74 LEU A CA 1
ATOM 526 C C . LEU A 1 74 ? -6.641 -7.043 -9.531 1 97.25 74 LEU A C 1
ATOM 528 O O . LEU A 1 74 ? -5.645 -6.703 -10.172 1 97.25 74 LEU A O 1
ATOM 532 N N . ALA A 1 75 ? -6.73 -6.871 -8.133 1 97.19 75 ALA A N 1
ATOM 533 C CA . ALA A 1 75 ? -5.523 -6.559 -7.367 1 97.19 75 ALA A CA 1
ATOM 534 C C . ALA A 1 75 ? -4.477 -7.656 -7.527 1 97.19 75 ALA A C 1
ATOM 536 O O . ALA A 1 75 ? -3.273 -7.383 -7.492 1 97.19 75 ALA A O 1
ATOM 537 N N . ASP A 1 76 ? -4.984 -8.875 -7.668 1 97.62 76 ASP A N 1
ATOM 538 C CA . ASP A 1 76 ? -4.125 -10.031 -7.918 1 97.62 76 ASP A CA 1
ATOM 539 C C . ASP A 1 76 ? -4.617 -10.836 -9.117 1 97.62 76 ASP A C 1
ATOM 541 O O . ASP A 1 76 ? -4.625 -12.07 -9.078 1 97.62 76 ASP A O 1
ATOM 545 N N . PHE A 1 77 ? -5.188 -10.156 -10.031 1 96.75 77 PHE A N 1
ATOM 546 C CA . PHE A 1 77 ? -5.512 -10.633 -11.375 1 96.75 77 PHE A CA 1
ATOM 547 C C . PHE A 1 77 ? -6.402 -11.867 -11.305 1 96.75 77 PHE A C 1
ATOM 549 O O . PHE A 1 77 ? -6.133 -12.867 -11.977 1 96.75 77 PHE A O 1
ATOM 556 N N . GLY A 1 78 ? -7.395 -11.789 -10.461 1 97.19 78 GLY A N 1
ATOM 557 C CA . GLY A 1 78 ? -8.453 -12.781 -10.438 1 97.19 78 GLY A CA 1
ATOM 558 C C . GLY A 1 78 ? -8.508 -13.57 -9.141 1 97.19 78 GLY A C 1
ATOM 559 O O . GLY A 1 78 ? -9.516 -14.219 -8.844 1 97.19 78 GLY A O 1
ATOM 560 N N . TYR A 1 79 ? -7.453 -13.445 -8.328 1 98.12 79 TYR A N 1
ATOM 561 C CA . TYR A 1 79 ? -7.418 -14.242 -7.105 1 98.12 79 TYR A CA 1
ATOM 562 C C . TYR A 1 79 ? -7.957 -13.445 -5.918 1 98.12 79 TYR A C 1
ATOM 564 O O . TYR A 1 79 ? -8.109 -13.992 -4.82 1 98.12 79 TYR A O 1
ATOM 572 N N . ASP A 1 80 ? -8.266 -12.18 -6.078 1 98.5 80 ASP A N 1
ATOM 573 C CA . ASP A 1 80 ? -9.039 -11.375 -5.141 1 98.5 80 ASP A CA 1
ATOM 574 C C . ASP A 1 80 ? -10.508 -11.297 -5.559 1 98.5 80 ASP A C 1
ATOM 576 O O . ASP A 1 80 ? -10.977 -10.25 -6.012 1 98.5 80 ASP A O 1
ATOM 580 N N . VAL A 1 81 ? -11.25 -12.312 -5.273 1 98.81 81 VAL A N 1
ATOM 581 C CA . VAL A 1 81 ? -12.594 -12.523 -5.812 1 98.81 81 VAL A CA 1
ATOM 582 C C . VAL A 1 81 ? -13.602 -11.672 -5.043 1 98.81 81 VAL A C 1
ATOM 584 O O . VAL A 1 81 ? -13.656 -11.727 -3.812 1 98.81 81 VAL A O 1
ATOM 587 N N . SER A 1 82 ? -14.414 -10.891 -5.746 1 98.75 82 SER A N 1
ATOM 588 C CA . SER A 1 82 ? -15.422 -10.055 -5.113 1 98.75 82 SER A CA 1
ATOM 589 C C . SER A 1 82 ? -16.797 -10.711 -5.16 1 98.75 82 SER A C 1
ATOM 591 O O . SER A 1 82 ? -17.703 -10.312 -4.438 1 98.75 82 SER A O 1
ATOM 593 N N . ASP A 1 83 ? -16.922 -11.719 -6.07 1 98.69 83 ASP A N 1
ATOM 594 C CA . ASP A 1 83 ? -18.125 -12.555 -6.16 1 98.69 83 ASP A CA 1
ATOM 595 C C . ASP A 1 83 ? -17.781 -13.93 -6.75 1 98.69 83 ASP A C 1
ATOM 597 O O . ASP A 1 83 ? -17.547 -14.047 -7.953 1 98.69 83 ASP A O 1
ATOM 601 N N . HIS A 1 84 ? -17.891 -15.008 -5.945 1 98.25 84 HIS A N 1
ATOM 602 C CA . HIS A 1 84 ? -17.438 -16.344 -6.324 1 98.25 84 HIS A CA 1
ATOM 603 C C . HIS A 1 84 ? -18.438 -17 -7.277 1 98.25 84 HIS A C 1
ATOM 605 O O . HIS A 1 84 ? -18.125 -18.016 -7.898 1 98.25 84 HIS A O 1
ATOM 611 N N . CYS A 1 85 ? -19.609 -16.422 -7.426 1 98.62 85 CYS A N 1
ATOM 612 C CA . CYS A 1 85 ? -20.609 -17.062 -8.266 1 98.62 85 CYS A CA 1
ATOM 613 C C . CYS A 1 85 ? -20.891 -16.234 -9.516 1 98.62 85 CYS A C 1
ATOM 615 O O . CYS A 1 85 ? -21.875 -16.453 -10.203 1 98.62 85 CYS A O 1
ATOM 617 N N . ALA A 1 86 ? -20.016 -15.234 -9.727 1 98.69 86 ALA A N 1
ATOM 618 C CA . ALA A 1 86 ? -20.172 -14.391 -10.906 1 98.69 86 ALA A CA 1
ATOM 619 C C . ALA A 1 86 ? -18.938 -14.484 -11.805 1 98.69 86 ALA A C 1
ATOM 621 O O . ALA A 1 86 ? -17.828 -14.711 -11.32 1 98.69 86 ALA A O 1
ATOM 622 N N . VAL A 1 87 ? -19.203 -14.391 -13.094 1 98.62 87 VAL A N 1
ATOM 623 C CA . VAL A 1 87 ? -18.125 -14.195 -14.055 1 98.62 87 VAL A CA 1
ATOM 624 C C . VAL A 1 87 ? -17.781 -12.711 -14.133 1 98.62 87 VAL A C 1
ATOM 626 O O . VAL A 1 87 ? -18.656 -11.852 -14.133 1 98.62 87 VAL A O 1
ATOM 629 N N . ASP A 1 88 ? -16.469 -12.398 -14.07 1 98.5 88 ASP A N 1
ATOM 630 C CA . ASP A 1 88 ? -16.078 -11 -14.273 1 98.5 88 ASP A CA 1
ATOM 631 C C . ASP A 1 88 ? -16.688 -10.445 -15.562 1 98.5 88 ASP A C 1
ATOM 633 O O . ASP A 1 88 ? -16.562 -11.055 -16.625 1 98.5 88 ASP A O 1
ATOM 637 N N . PRO A 1 89 ? -17.297 -9.281 -15.469 1 97.56 89 PRO A N 1
ATOM 638 C CA . PRO A 1 89 ? -17.953 -8.734 -16.672 1 97.56 89 PRO A CA 1
ATOM 639 C C . PRO A 1 89 ? -16.969 -8.469 -17.797 1 97.56 89 PRO A C 1
ATOM 641 O O . PRO A 1 89 ? -17.344 -8.5 -18.969 1 97.56 89 PRO A O 1
ATOM 644 N N . ARG A 1 90 ? -15.719 -8.203 -17.562 1 96.12 90 ARG A N 1
ATOM 645 C CA . ARG A 1 90 ? -14.688 -8.016 -18.578 1 96.12 90 ARG A CA 1
ATOM 646 C C . ARG A 1 90 ? -14.375 -9.32 -19.281 1 96.12 90 ARG A C 1
ATOM 648 O O . ARG A 1 90 ? -13.812 -9.32 -20.375 1 96.12 90 ARG A O 1
ATOM 655 N N . MET A 1 91 ? -14.719 -10.586 -18.641 1 97.19 91 MET A N 1
ATOM 656 C CA . MET A 1 91 ? -14.391 -11.914 -19.172 1 97.19 91 MET A CA 1
ATOM 657 C C . MET A 1 91 ? -15.594 -12.539 -19.859 1 97.19 91 MET A C 1
ATOM 659 O O . MET A 1 91 ? -15.445 -13.492 -20.625 1 97.19 91 MET A O 1
ATOM 663 N N . GLY A 1 92 ? -16.719 -12.086 -19.562 1 98.12 92 GLY A N 1
ATOM 664 C CA . GLY A 1 92 ? -17.938 -12.633 -20.125 1 98.12 92 GLY A CA 1
ATOM 665 C C . GLY A 1 92 ? -19.078 -12.719 -19.125 1 98.12 92 GLY A C 1
ATOM 666 O O . GLY A 1 92 ? -19.266 -11.812 -18.297 1 98.12 92 GLY A O 1
ATOM 667 N N . ASP A 1 93 ? -19.891 -13.719 -19.266 1 98.38 93 ASP A N 1
ATOM 668 C CA . ASP A 1 93 ? -21.016 -13.953 -18.375 1 98.38 93 ASP A CA 1
ATOM 669 C C . ASP A 1 93 ? -21.25 -15.453 -18.172 1 98.38 93 ASP A C 1
ATOM 671 O O . ASP A 1 93 ? -20.484 -16.281 -18.672 1 98.38 93 ASP A O 1
ATOM 675 N N . LEU A 1 94 ? -22.219 -15.789 -17.406 1 98.69 94 LEU A N 1
ATOM 676 C CA . LEU A 1 94 ? -22.484 -17.188 -17.031 1 98.69 94 LEU A CA 1
ATOM 677 C C . LEU A 1 94 ? -22.922 -17.984 -18.266 1 98.69 94 LEU A C 1
ATOM 679 O O . LEU A 1 94 ? -22.578 -19.172 -18.375 1 98.69 94 LEU A O 1
ATOM 683 N N . ALA A 1 95 ? -23.656 -17.375 -19.125 1 98.69 95 ALA A N 1
ATOM 684 C CA . ALA A 1 95 ? -24.078 -18.062 -20.344 1 98.69 95 ALA A CA 1
ATOM 685 C C . ALA A 1 95 ? -22.875 -18.453 -21.203 1 98.69 95 ALA A C 1
ATOM 687 O O . ALA A 1 95 ? -22.828 -19.562 -21.734 1 98.69 95 ALA A O 1
ATOM 688 N N . LEU A 1 96 ? -22.016 -17.516 -21.328 1 98.69 96 LEU A N 1
ATOM 689 C CA . LEU A 1 96 ? -20.797 -17.797 -22.078 1 98.69 96 LEU A CA 1
ATOM 690 C C . LEU A 1 96 ? -19.984 -18.906 -21.422 1 98.69 96 LEU A C 1
ATOM 692 O O . LEU A 1 96 ? -19.422 -19.766 -22.094 1 98.69 96 LEU A O 1
ATOM 696 N N . PHE A 1 97 ? -19.984 -18.906 -20.141 1 98.69 97 PHE A N 1
ATOM 697 C CA . PHE A 1 97 ? -19.297 -19.953 -19.406 1 98.69 97 PHE A CA 1
ATOM 698 C C . PHE A 1 97 ? -19.906 -21.312 -19.703 1 98.69 97 PHE A C 1
ATOM 700 O O . PHE A 1 97 ? -19.188 -22.281 -19.938 1 98.69 97 PHE A O 1
ATOM 707 N N . ASP A 1 98 ? -21.156 -21.391 -19.688 1 98.81 98 ASP A N 1
ATOM 708 C CA . ASP A 1 98 ? -21.859 -22.641 -19.984 1 98.81 98 ASP A CA 1
ATOM 709 C C . ASP A 1 98 ? -21.5 -23.141 -21.391 1 98.81 98 ASP A C 1
ATOM 711 O O . ASP A 1 98 ? -21.312 -24.344 -21.594 1 98.81 98 ASP A O 1
ATOM 715 N N . ARG A 1 99 ? -21.312 -22.234 -22.266 1 98.81 99 ARG A N 1
ATOM 716 C CA . ARG A 1 99 ? -20.922 -22.609 -23.625 1 98.81 99 ARG A CA 1
ATOM 717 C C . ARG A 1 99 ? -19.484 -23.156 -23.641 1 98.81 99 ARG A C 1
ATOM 719 O O . ARG A 1 99 ? -19.172 -24.062 -24.422 1 98.81 99 ARG A O 1
ATOM 726 N N . VAL A 1 100 ? -18.656 -22.594 -22.859 1 98.88 100 VAL A N 1
ATOM 727 C CA . VAL A 1 100 ? -17.281 -23.078 -22.766 1 98.88 100 VAL A CA 1
ATOM 728 C C . VAL A 1 100 ? -17.281 -24.516 -22.266 1 98.88 100 VAL A C 1
ATOM 730 O O . VAL A 1 100 ? -16.609 -25.391 -22.828 1 98.88 100 VAL A O 1
ATOM 733 N N . VAL A 1 101 ? -18.047 -24.797 -21.234 1 98.88 101 VAL A N 1
ATOM 734 C CA . VAL A 1 101 ? -18.125 -26.125 -20.656 1 98.88 101 VAL A CA 1
ATOM 735 C C . VAL A 1 101 ? -18.688 -27.109 -21.688 1 98.88 101 VAL A C 1
ATOM 737 O O . VAL A 1 101 ? -18.156 -28.188 -21.891 1 98.88 101 VAL A O 1
ATOM 740 N N . GLU A 1 102 ? -19.703 -26.703 -22.359 1 98.81 102 GLU A N 1
ATOM 741 C CA . GLU A 1 102 ? -20.344 -27.547 -23.375 1 98.81 102 GLU A CA 1
ATOM 742 C C . GLU A 1 102 ? -19.359 -27.906 -24.484 1 98.81 102 GLU A C 1
ATOM 744 O O . GLU A 1 102 ? -19.234 -29.078 -24.844 1 98.81 102 GLU A O 1
ATOM 749 N N . LYS A 1 103 ? -18.734 -26.938 -24.969 1 98.88 103 LYS A N 1
ATOM 750 C CA . LYS A 1 103 ? -17.797 -27.203 -26.047 1 98.88 103 LYS A CA 1
ATOM 751 C C . LYS A 1 103 ? -16.641 -28.078 -25.578 1 98.88 103 LYS A C 1
ATOM 753 O O . LYS A 1 103 ? -16.203 -28.984 -26.297 1 98.88 103 LYS A O 1
ATOM 758 N N . ALA A 1 104 ? -16.125 -27.766 -24.438 1 98.88 104 ALA A N 1
ATOM 759 C CA . ALA A 1 104 ? -15.055 -28.609 -23.906 1 98.88 104 ALA A CA 1
ATOM 760 C C . ALA A 1 104 ? -15.477 -30.062 -23.844 1 98.88 104 ALA A C 1
ATOM 762 O O . ALA A 1 104 ? -14.742 -30.953 -24.297 1 98.88 104 ALA A O 1
ATOM 763 N N . HIS A 1 105 ? -16.672 -30.344 -23.359 1 98.81 105 HIS A N 1
ATOM 764 C CA . HIS A 1 105 ? -17.172 -31.703 -23.234 1 98.81 105 HIS A CA 1
ATOM 765 C C . HIS A 1 105 ? -17.375 -32.344 -24.609 1 98.81 105 HIS A C 1
ATOM 767 O O . HIS A 1 105 ? -17.062 -33.531 -24.812 1 98.81 105 HIS A O 1
ATOM 773 N N . ARG A 1 106 ? -17.828 -31.562 -25.5 1 98.75 106 ARG A N 1
ATOM 774 C CA . ARG A 1 106 ? -17.984 -32.062 -26.859 1 98.75 106 ARG A CA 1
ATOM 775 C C . ARG A 1 106 ? -16.656 -32.5 -27.453 1 98.75 106 ARG A C 1
ATOM 777 O O . ARG A 1 106 ? -16.578 -33.438 -28.234 1 98.75 106 ARG A O 1
ATOM 784 N N . LEU A 1 107 ? -15.641 -31.812 -27.047 1 98.75 107 LEU A N 1
ATOM 785 C CA . LEU A 1 107 ? -14.305 -32.094 -27.547 1 98.75 107 LEU A CA 1
ATOM 786 C C . LEU A 1 107 ? -13.617 -33.188 -26.719 1 98.75 107 LEU A C 1
ATOM 788 O O . LEU A 1 107 ? -12.445 -33.469 -26.922 1 98.75 107 LEU A O 1
ATOM 792 N N . GLY A 1 108 ? -14.32 -33.688 -25.703 1 98.25 108 GLY A N 1
ATOM 793 C CA . GLY A 1 108 ? -13.781 -34.75 -24.875 1 98.25 108 GLY A CA 1
ATOM 794 C C . GLY A 1 108 ? -12.906 -34.219 -23.75 1 98.25 108 GLY A C 1
ATOM 795 O O . GLY A 1 108 ? -12.117 -34.969 -23.172 1 98.25 108 GLY A O 1
ATOM 796 N N . LEU A 1 109 ? -12.984 -32.969 -23.422 1 98.75 109 LEU A N 1
ATOM 797 C CA . LEU A 1 109 ? -12.172 -32.344 -22.375 1 98.75 109 LEU A CA 1
ATOM 798 C C . LEU A 1 109 ? -12.977 -32.188 -21.094 1 98.75 109 LEU A C 1
ATOM 800 O O . LEU A 1 109 ? -14.117 -31.719 -21.125 1 98.75 109 LEU A O 1
ATOM 804 N N . LYS A 1 110 ? -12.398 -32.656 -19.984 1 98.69 110 LYS A N 1
ATOM 805 C CA . LYS A 1 110 ? -12.938 -32.344 -18.672 1 98.69 110 LYS A CA 1
ATOM 806 C C . LYS A 1 110 ? -12.57 -30.906 -18.266 1 98.69 110 LYS A C 1
ATOM 808 O O . LYS A 1 110 ? -11.594 -30.344 -18.766 1 98.69 110 LYS A O 1
ATOM 813 N N . VAL A 1 111 ? -13.398 -30.297 -17.375 1 98.88 111 VAL A N 1
ATOM 814 C CA . VAL A 1 111 ? -13.172 -28.906 -17.016 1 98.88 111 VAL A CA 1
ATOM 815 C C . VAL A 1 111 ? -13.008 -28.781 -15.5 1 98.88 111 VAL A C 1
ATOM 817 O O . VAL A 1 111 ? -13.93 -29.078 -14.742 1 98.88 111 VAL A O 1
ATOM 820 N N . LEU A 1 112 ? -11.852 -28.375 -15.047 1 98.81 112 LEU A N 1
ATOM 821 C CA . LEU A 1 112 ? -11.609 -27.984 -13.664 1 98.81 112 LEU A CA 1
ATOM 822 C C . LEU A 1 112 ? -11.555 -26.469 -13.523 1 98.81 112 LEU A C 1
ATOM 824 O O . LEU A 1 112 ? -10.984 -25.781 -14.375 1 98.81 112 LEU A O 1
ATOM 828 N N . LEU A 1 113 ? -12.117 -25.953 -12.438 1 98.75 113 LEU A N 1
ATOM 829 C CA . LEU A 1 113 ? -12.039 -24.531 -12.133 1 98.75 113 LEU A CA 1
ATOM 830 C C . LEU A 1 113 ? -11.133 -24.281 -10.93 1 98.75 113 LEU A C 1
ATOM 832 O O . LEU A 1 113 ? -11.039 -25.125 -10.039 1 98.75 113 LEU A O 1
ATOM 836 N N . ASP A 1 114 ? -10.539 -23.125 -10.992 1 98.19 114 ASP A N 1
ATOM 837 C CA . ASP A 1 114 ? -9.828 -22.656 -9.805 1 98.19 114 ASP A CA 1
ATOM 838 C C . ASP A 1 114 ? -10.805 -22.281 -8.695 1 98.19 114 ASP A C 1
ATOM 840 O O . ASP A 1 114 ? -11.672 -21.422 -8.891 1 98.19 114 ASP A O 1
ATOM 844 N N . LEU A 1 115 ? -10.68 -22.922 -7.629 1 98.62 115 LEU A N 1
ATOM 845 C CA . LEU A 1 115 ? -11.453 -22.531 -6.453 1 98.62 115 LEU A CA 1
ATOM 846 C C . LEU A 1 115 ? -10.57 -21.781 -5.449 1 98.62 115 LEU A C 1
ATOM 848 O O . LEU A 1 115 ? -9.742 -22.391 -4.77 1 98.62 115 LEU A O 1
ATOM 852 N N . VAL A 1 116 ? -10.703 -20.484 -5.41 1 98.5 116 VAL A N 1
ATOM 853 C CA . VAL A 1 116 ? -10.039 -19.672 -4.402 1 98.5 116 VAL A CA 1
ATOM 854 C C . VAL A 1 116 ? -10.773 -19.797 -3.066 1 98.5 116 VAL A C 1
ATOM 856 O O . VAL A 1 116 ? -11.688 -19.031 -2.779 1 98.5 116 VAL A O 1
ATOM 859 N N . LEU A 1 117 ? -10.328 -20.688 -2.316 1 98.25 117 LEU A N 1
ATOM 860 C CA . LEU A 1 117 ? -11.07 -21.156 -1.147 1 98.25 117 LEU A CA 1
ATOM 861 C C . LEU A 1 117 ? -10.664 -20.375 0.097 1 98.25 117 LEU A C 1
ATOM 863 O O . LEU A 1 117 ? -11.469 -20.203 1.02 1 98.25 117 LEU A O 1
ATOM 867 N N . GLY A 1 118 ? -9.539 -19.734 0.1 1 98.5 118 GLY A N 1
ATOM 868 C CA . GLY A 1 118 ? -8.961 -19.281 1.359 1 98.5 118 GLY A CA 1
ATOM 869 C C . GLY A 1 118 ? -9.203 -17.812 1.645 1 98.5 118 GLY A C 1
ATOM 870 O O . GLY A 1 118 ? -9.008 -17.359 2.771 1 98.5 118 GLY A O 1
ATOM 871 N N . HIS A 1 119 ? -9.578 -17.031 0.664 1 98.81 119 HIS A N 1
ATOM 872 C CA . HIS A 1 119 ? -9.719 -15.586 0.834 1 98.81 119 HIS A CA 1
ATOM 873 C C . HIS A 1 119 ? -10.656 -14.992 -0.21 1 98.81 119 HIS A C 1
ATOM 875 O O . HIS A 1 119 ? -11.062 -15.68 -1.149 1 98.81 119 HIS A O 1
ATOM 881 N N . THR A 1 120 ? -11.117 -13.773 -0.018 1 98.81 120 THR A N 1
ATOM 882 C CA . THR A 1 120 ? -11.906 -12.992 -0.962 1 98.81 120 THR A CA 1
ATOM 883 C C . THR A 1 120 ? -11.227 -11.656 -1.264 1 98.81 120 THR A C 1
ATOM 885 O O . THR A 1 120 ? -10.086 -11.43 -0.858 1 98.81 120 THR A O 1
ATOM 888 N N . SER A 1 121 ? -11.875 -10.875 -1.996 1 98.81 121 SER A N 1
ATOM 889 C CA . SER A 1 121 ? -11.516 -9.461 -2.09 1 98.81 121 SER A CA 1
ATOM 890 C C . SER A 1 121 ? -12.07 -8.672 -0.907 1 98.81 121 SER A C 1
ATOM 892 O O . SER A 1 121 ? -13.109 -9.023 -0.348 1 98.81 121 SER A O 1
ATOM 894 N N . VAL A 1 122 ? -11.375 -7.582 -0.604 1 98.06 122 VAL A N 1
ATOM 895 C CA . VAL A 1 122 ? -11.906 -6.645 0.383 1 98.06 122 VAL A CA 1
ATOM 896 C C . VAL A 1 122 ? -13.203 -6.023 -0.136 1 98.06 122 VAL A C 1
ATOM 898 O O . VAL A 1 122 ? -13.969 -5.441 0.635 1 98.06 122 VAL A O 1
ATOM 901 N N . ARG A 1 123 ? -13.453 -6.184 -1.426 1 97.88 123 ARG A N 1
ATOM 902 C CA . ARG A 1 123 ? -14.656 -5.621 -2.035 1 97.88 123 ARG A CA 1
ATOM 903 C C . ARG A 1 123 ? -15.789 -6.645 -2.055 1 97.88 123 ARG A C 1
ATOM 905 O O . ARG A 1 123 ? -16.875 -6.371 -2.59 1 97.88 123 ARG A O 1
ATOM 912 N N . HIS A 1 124 ? -15.539 -7.812 -1.553 1 98.69 124 HIS A N 1
ATOM 913 C CA . HIS A 1 124 ? -16.594 -8.805 -1.414 1 98.69 124 HIS A CA 1
ATOM 914 C C . HIS A 1 124 ? -17.656 -8.344 -0.419 1 98.69 124 HIS A C 1
ATOM 916 O O . HIS A 1 124 ? -17.328 -7.852 0.663 1 98.69 124 HIS A O 1
ATOM 922 N N . PRO A 1 125 ? -18.953 -8.523 -0.724 1 98 125 PRO A N 1
ATOM 923 C CA . PRO A 1 125 ? -20 -8.102 0.21 1 98 125 PRO A CA 1
ATOM 924 C C . PRO A 1 125 ? -19.844 -8.727 1.593 1 98 125 PRO A C 1
ATOM 926 O O . PRO A 1 125 ? -20.141 -8.086 2.604 1 98 125 PRO A O 1
ATOM 929 N N . TRP A 1 126 ? -19.359 -10 1.667 1 98.44 126 TRP A N 1
ATOM 930 C CA . TRP A 1 126 ? -19.109 -10.656 2.949 1 98.44 126 TRP A CA 1
ATOM 931 C C . TRP A 1 126 ? -18.156 -9.836 3.809 1 98.44 126 TRP A C 1
ATOM 933 O O . TRP A 1 126 ? -18.422 -9.617 4.996 1 98.44 126 TRP A O 1
ATOM 943 N N . PHE A 1 127 ? -17.109 -9.297 3.287 1 98.5 127 PHE A N 1
ATOM 944 C CA . PHE A 1 127 ? -16.109 -8.539 4.035 1 98.5 127 PHE A CA 1
ATOM 945 C C . PHE A 1 127 ? -16.625 -7.141 4.352 1 98.5 127 PHE A C 1
ATOM 947 O O . PHE A 1 127 ? -16.375 -6.617 5.438 1 98.5 127 PHE A O 1
ATOM 954 N N . GLU A 1 128 ? -17.234 -6.578 3.328 1 97.06 128 GLU A N 1
ATOM 955 C CA . GLU A 1 128 ? -17.797 -5.242 3.539 1 97.06 128 GLU A CA 1
ATOM 956 C C . GLU A 1 128 ? -18.688 -5.207 4.77 1 97.06 128 GLU A C 1
ATOM 958 O O . GLU A 1 128 ? -18.656 -4.258 5.555 1 97.06 128 GLU A O 1
ATOM 963 N N . GLN A 1 129 ? -19.453 -6.254 4.918 1 96.88 129 GLN A N 1
ATOM 964 C CA . GLN A 1 129 ? -20.328 -6.352 6.09 1 96.88 129 GLN A CA 1
ATOM 965 C C . GLN A 1 129 ? -19.516 -6.672 7.344 1 96.88 129 GLN A C 1
ATOM 967 O O . GLN A 1 129 ? -19.734 -6.066 8.398 1 96.88 129 GLN A O 1
ATOM 972 N N . SER A 1 130 ? -18.594 -7.543 7.195 1 97.81 130 SER A N 1
ATOM 973 C CA . SER A 1 130 ? -17.781 -8 8.32 1 97.81 130 SER A CA 1
ATOM 974 C C . SER A 1 130 ? -16.938 -6.867 8.891 1 97.81 130 SER A C 1
ATOM 976 O O . SER A 1 130 ? -16.766 -6.758 10.102 1 97.81 130 SER A O 1
ATOM 978 N N . ARG A 1 131 ? -16.406 -6.02 8.055 1 96.56 131 ARG A N 1
ATOM 979 C CA . ARG A 1 131 ? -15.469 -4.996 8.492 1 96.56 131 ARG A CA 1
ATOM 980 C C . ARG A 1 131 ? -16.188 -3.84 9.18 1 96.56 131 ARG A C 1
ATOM 982 O O . ARG A 1 131 ? -15.562 -3.031 9.867 1 96.56 131 ARG A O 1
ATOM 989 N N . ARG A 1 132 ? -17.469 -3.705 9.031 1 92.94 132 ARG A N 1
ATOM 990 C CA . ARG A 1 132 ? -18.234 -2.584 9.562 1 92.94 132 ARG A CA 1
ATOM 991 C C . ARG A 1 132 ? -18.812 -2.912 10.938 1 92.94 132 ARG A C 1
ATOM 993 O O . ARG A 1 132 ? -19.141 -2.01 11.703 1 92.94 132 ARG A O 1
ATOM 1000 N N . SER A 1 133 ? -18.953 -4.254 11.211 1 89.62 133 SER A N 1
ATOM 1001 C CA . SER A 1 133 ? -19.688 -4.613 12.422 1 89.62 133 SER A CA 1
ATOM 1002 C C . SER A 1 133 ? -19.172 -5.926 13.008 1 89.62 133 SER A C 1
ATOM 1004 O O . SER A 1 133 ? -18.906 -6.879 12.266 1 89.62 133 SER A O 1
ATOM 1006 N N . ARG A 1 134 ? -19.062 -5.93 14.312 1 92.06 134 ARG A N 1
ATOM 1007 C CA . ARG A 1 134 ? -18.672 -7.141 15.023 1 92.06 134 ARG A CA 1
ATOM 1008 C C . ARG A 1 134 ? -19.875 -8.031 15.289 1 92.06 134 ARG A C 1
ATOM 1010 O O . ARG A 1 134 ? -19.734 -9.133 15.828 1 92.06 134 ARG A O 1
ATOM 1017 N N . SER A 1 135 ? -21.031 -7.574 14.82 1 90.88 135 SER A N 1
ATOM 1018 C CA . SER A 1 135 ? -22.25 -8.328 15.109 1 90.88 135 SER A CA 1
ATOM 1019 C C . SER A 1 135 ? -23 -8.672 13.836 1 90.88 135 SER A C 1
ATOM 1021 O O . SER A 1 135 ? -24.094 -9.25 13.883 1 90.88 135 SER A O 1
ATOM 1023 N N . ALA A 1 136 ? -22.5 -8.328 12.727 1 89.56 136 ALA A N 1
ATOM 1024 C CA . ALA A 1 136 ? -23.125 -8.648 11.453 1 89.56 136 ALA A CA 1
ATOM 1025 C C . ALA A 1 136 ? -23.172 -10.164 11.227 1 89.56 136 ALA A C 1
ATOM 1027 O O . ALA A 1 136 ? -22.5 -10.914 11.922 1 89.56 136 ALA A O 1
ATOM 1028 N N . ASP A 1 137 ? -24 -10.648 10.258 1 92.19 137 ASP A N 1
ATOM 1029 C CA . ASP A 1 137 ? -24.141 -12.062 9.93 1 92.19 137 ASP A CA 1
ATOM 1030 C C . ASP A 1 137 ? -22.797 -12.664 9.523 1 92.19 137 ASP A C 1
ATOM 1032 O O . ASP A 1 137 ? -22.5 -13.812 9.859 1 92.19 137 ASP A O 1
ATOM 1036 N N . THR A 1 138 ? -21.953 -11.852 8.914 1 96.19 138 THR A N 1
ATOM 1037 C CA . THR A 1 138 ? -20.672 -12.352 8.422 1 96.19 138 THR A CA 1
ATOM 1038 C C . THR A 1 138 ? -19.531 -11.883 9.305 1 96.19 138 THR A C 1
ATOM 1040 O O . THR A 1 138 ? -18.375 -11.906 8.898 1 96.19 138 THR A O 1
ATOM 1043 N N . ALA A 1 139 ? -19.828 -11.43 10.5 1 96.19 139 ALA A N 1
ATOM 1044 C CA . ALA A 1 139 ? -18.844 -10.805 11.383 1 96.19 139 ALA A CA 1
ATOM 1045 C C . ALA A 1 139 ? -17.641 -11.727 11.617 1 96.19 139 ALA A C 1
ATOM 1047 O O . ALA A 1 139 ? -16.5 -11.273 11.625 1 96.19 139 ALA A O 1
ATOM 1048 N N . ASP A 1 140 ? -17.922 -13.039 11.68 1 97.06 140 ASP A N 1
ATOM 1049 C CA . ASP A 1 140 ? -16.844 -13.969 12.031 1 97.06 140 ASP A CA 1
ATOM 1050 C C . ASP A 1 140 ? -16.391 -14.773 10.812 1 97.06 140 ASP A C 1
ATOM 1052 O O . ASP A 1 140 ? -15.766 -15.82 10.953 1 97.06 140 ASP A O 1
ATOM 1056 N N . TRP A 1 141 ? -16.75 -14.273 9.609 1 98.56 141 TRP A N 1
ATOM 1057 C CA . TRP A 1 141 ? -16.422 -15 8.391 1 98.56 141 TRP A CA 1
ATOM 1058 C C . TRP A 1 141 ? -14.969 -14.734 7.98 1 98.56 141 TRP A C 1
ATOM 1060 O O . TRP A 1 141 ? -14.453 -15.359 7.051 1 98.56 141 TRP A O 1
ATOM 1070 N N . TYR A 1 142 ? -14.367 -13.82 8.672 1 98.75 142 TYR A N 1
ATOM 1071 C CA . TYR A 1 142 ? -12.961 -13.516 8.43 1 98.75 142 TYR A CA 1
ATOM 1072 C C . TYR A 1 142 ? -12.156 -13.625 9.719 1 98.75 142 TYR A C 1
ATOM 1074 O O . TYR A 1 142 ? -12.719 -13.742 10.805 1 98.75 142 TYR A O 1
ATOM 1082 N N . VAL A 1 143 ? -10.805 -13.648 9.594 1 98.69 143 VAL A N 1
ATOM 1083 C CA . VAL A 1 143 ? -9.93 -13.773 10.758 1 98.69 143 VAL A CA 1
ATOM 1084 C C . VAL A 1 143 ? -9.578 -12.383 11.289 1 98.69 143 VAL A C 1
ATOM 1086 O O . VAL A 1 143 ? -8.828 -11.641 10.648 1 98.69 143 VAL A O 1
ATOM 1089 N N . TRP A 1 144 ? -10.148 -12.07 12.398 1 98.25 144 TRP A N 1
ATOM 1090 C CA . TRP A 1 144 ? -9.969 -10.789 13.07 1 98.25 144 TRP A CA 1
ATOM 1091 C C . TRP A 1 144 ? -9.18 -10.969 14.367 1 98.25 144 TRP A C 1
ATOM 1093 O O . TRP A 1 144 ? -9.281 -12 15.031 1 98.25 144 TRP A O 1
ATOM 1103 N N . ALA A 1 145 ? -8.367 -9.984 14.734 1 98.44 145 ALA A N 1
ATOM 1104 C CA . ALA A 1 145 ? -7.668 -10.008 16.016 1 98.44 145 ALA A CA 1
ATOM 1105 C C . ALA A 1 145 ? -7.484 -8.594 16.562 1 98.44 145 ALA A C 1
ATOM 1107 O O . ALA A 1 145 ? -7.305 -7.641 15.805 1 98.44 145 ALA A O 1
ATOM 1108 N N . ASP A 1 146 ? -7.562 -8.461 17.844 1 97.88 146 ASP A N 1
ATOM 1109 C CA . ASP A 1 146 ? -7.266 -7.191 18.5 1 97.88 146 ASP A CA 1
ATOM 1110 C C . ASP A 1 146 ? -5.781 -6.848 18.391 1 97.88 146 ASP A C 1
ATOM 1112 O O . ASP A 1 146 ? -4.941 -7.738 18.25 1 97.88 146 ASP A O 1
ATOM 1116 N N . PRO A 1 147 ? -5.461 -5.531 18.359 1 98.12 147 PRO A N 1
ATOM 1117 C CA . PRO A 1 147 ? -4.047 -5.156 18.375 1 98.12 147 PRO A CA 1
ATOM 1118 C C . PRO A 1 147 ? -3.348 -5.52 19.688 1 98.12 147 PRO A C 1
ATOM 1120 O O . PRO A 1 147 ? -4.008 -5.73 20.703 1 98.12 147 PRO A O 1
ATOM 1123 N N . ALA A 1 148 ? -2.02 -5.691 19.609 1 97.81 148 ALA A N 1
ATOM 1124 C CA . ALA A 1 148 ? -1.214 -5.758 20.828 1 97.81 148 ALA A CA 1
ATOM 1125 C C . ALA A 1 148 ? -1.356 -4.48 21.656 1 97.81 148 ALA A C 1
ATOM 1127 O O . ALA A 1 148 ? -1.854 -3.467 21.156 1 97.81 148 ALA A O 1
ATOM 1128 N N . PRO A 1 149 ? -0.924 -4.484 22.875 1 97.44 149 PRO A N 1
ATOM 1129 C CA . PRO A 1 149 ? -1.107 -3.316 23.734 1 97.44 149 PRO A CA 1
ATOM 1130 C C . PRO A 1 149 ? -0.448 -2.059 23.172 1 97.44 149 PRO A C 1
ATOM 1132 O O . PRO A 1 149 ? -0.909 -0.946 23.438 1 97.44 149 PRO A O 1
ATOM 1135 N N . ASP A 1 150 ? 0.596 -2.209 22.391 1 97.75 150 ASP A N 1
ATOM 1136 C CA . ASP A 1 150 ? 1.309 -1.062 21.844 1 97.75 150 ASP A CA 1
ATOM 1137 C C . ASP A 1 150 ? 0.768 -0.692 20.453 1 97.75 150 ASP A C 1
ATOM 1139 O O . ASP A 1 150 ? 1.375 0.106 19.75 1 97.75 150 ASP A O 1
ATOM 1143 N N . GLY A 1 151 ? -0.276 -1.322 20.016 1 97.94 151 GLY A N 1
ATOM 1144 C CA . GLY A 1 151 ? -0.936 -0.952 18.781 1 97.94 151 GLY A CA 1
ATOM 1145 C C . GLY A 1 151 ? -0.418 -1.719 17.578 1 97.94 151 GLY A C 1
ATOM 1146 O O . GLY A 1 151 ? -0.897 -1.525 16.453 1 97.94 151 GLY A O 1
ATOM 1147 N N . THR A 1 152 ? 0.557 -2.607 17.75 1 98.12 152 THR A N 1
ATOM 1148 C CA . THR A 1 152 ? 1.081 -3.396 16.641 1 98.12 152 THR A CA 1
ATOM 1149 C C . THR A 1 152 ? 0.202 -4.617 16.391 1 98.12 152 THR A C 1
ATOM 1151 O O . THR A 1 152 ? -0.768 -4.855 17.109 1 98.12 152 THR A O 1
ATOM 1154 N N . ALA A 1 153 ? 0.469 -5.363 15.32 1 98.19 153 ALA A N 1
ATOM 1155 C CA . ALA A 1 153 ? -0.252 -6.578 14.953 1 98.19 153 ALA A CA 1
ATOM 1156 C C . ALA A 1 153 ? -0.201 -7.609 16.078 1 98.19 153 ALA A C 1
ATOM 1158 O O . ALA A 1 153 ? 0.688 -7.562 16.922 1 98.19 153 ALA A O 1
ATOM 1159 N N . PRO A 1 154 ? -1.117 -8.523 16.078 1 98.25 154 PRO A N 1
ATOM 1160 C CA . PRO A 1 154 ? -1.206 -9.477 17.188 1 98.25 154 PRO A CA 1
ATOM 1161 C C . PRO A 1 154 ? -0.022 -10.445 17.234 1 98.25 154 PRO A C 1
ATOM 1163 O O . PRO A 1 154 ? 0.232 -11.07 18.266 1 98.25 154 PRO A O 1
ATOM 1166 N N . ASN A 1 155 ? 0.623 -10.688 16.109 1 98.5 155 ASN A N 1
ATOM 1167 C CA . ASN A 1 155 ? 1.797 -11.555 16.031 1 98.5 155 ASN A CA 1
ATOM 1168 C C . ASN A 1 155 ? 2.666 -11.203 14.82 1 98.5 155 ASN A C 1
ATOM 1170 O O . ASN A 1 155 ? 2.471 -10.164 14.188 1 98.5 155 ASN A O 1
ATOM 1174 N N . ASN A 1 156 ? 3.711 -12.109 14.492 1 98.62 156 ASN A N 1
ATOM 1175 C CA . ASN A 1 156 ? 4.766 -11.742 13.555 1 98.62 156 ASN A CA 1
ATOM 1176 C C . ASN A 1 156 ? 4.52 -12.344 12.164 1 98.62 156 ASN A C 1
ATOM 1178 O O . ASN A 1 156 ? 5.43 -12.398 11.344 1 98.62 156 ASN A O 1
ATOM 1182 N N . TRP A 1 157 ? 3.307 -12.867 11.93 1 98.81 157 TRP A N 1
ATOM 1183 C CA . TRP A 1 157 ? 3.059 -13.539 10.664 1 98.81 157 TRP A CA 1
ATOM 1184 C C . TRP A 1 157 ? 3.301 -12.602 9.492 1 98.81 157 TRP A C 1
ATOM 1186 O O . TRP A 1 157 ? 2.928 -11.43 9.539 1 98.81 157 TRP A O 1
ATOM 1196 N N . LEU A 1 158 ? 3.961 -13.094 8.461 1 98.44 158 LEU A N 1
ATOM 1197 C CA . LEU A 1 158 ? 4.312 -12.32 7.277 1 98.44 158 LEU A CA 1
ATOM 1198 C C . LEU A 1 158 ? 3.461 -12.742 6.082 1 98.44 158 LEU A C 1
ATOM 1200 O O . LEU A 1 158 ? 3.035 -13.898 5.996 1 98.44 158 LEU A O 1
ATOM 1204 N N . SER A 1 159 ? 3.193 -11.82 5.254 1 98 159 SER A N 1
ATOM 1205 C CA . SER A 1 159 ? 2.551 -12.086 3.973 1 98 159 SER A CA 1
ATOM 1206 C C . SER A 1 159 ? 3.533 -12.688 2.975 1 98 159 SER A C 1
ATOM 1208 O O . SER A 1 159 ? 4.707 -12.305 2.943 1 98 159 SER A O 1
ATOM 1210 N N . VAL A 1 160 ? 3.031 -13.539 2.156 1 97.06 160 VAL A N 1
ATOM 1211 C CA . VAL A 1 160 ? 3.846 -14.148 1.11 1 97.06 160 VAL A CA 1
ATOM 1212 C C . VAL A 1 160 ? 4.352 -13.078 0.154 1 97.06 160 VAL A C 1
ATOM 1214 O O . VAL A 1 160 ? 5.48 -13.148 -0.334 1 97.06 160 VAL A O 1
ATOM 1217 N N . PHE A 1 161 ? 3.566 -12 -0.089 1 96.69 161 PHE A N 1
ATOM 1218 C CA . PHE A 1 161 ? 3.904 -10.977 -1.067 1 96.69 161 PHE A CA 1
ATOM 1219 C C . PHE A 1 161 ? 4.699 -9.852 -0.417 1 96.69 161 PHE A C 1
ATOM 1221 O O . PHE A 1 161 ? 5.023 -8.852 -1.069 1 96.69 161 PHE A O 1
ATOM 1228 N N . GLY A 1 162 ? 4.949 -9.961 0.893 1 95.5 162 GLY A N 1
ATOM 1229 C CA . GLY A 1 162 ? 5.801 -8.992 1.564 1 95.5 162 GLY A CA 1
ATOM 1230 C C . GLY A 1 162 ? 5.078 -8.203 2.639 1 95.5 162 GLY A C 1
ATOM 1231 O O . GLY A 1 162 ? 3.914 -7.836 2.467 1 95.5 162 GLY A O 1
ATOM 1232 N N . GLY A 1 163 ? 5.781 -8 3.73 1 95.94 163 GLY A N 1
ATOM 1233 C CA . GLY A 1 163 ? 5.215 -7.227 4.824 1 95.94 163 GLY A CA 1
ATOM 1234 C C . GLY A 1 163 ? 4.422 -8.07 5.801 1 95.94 163 GLY A C 1
ATOM 1235 O O . GLY A 1 163 ? 4.453 -9.297 5.738 1 95.94 163 GLY A O 1
ATOM 1236 N N . PRO A 1 164 ? 3.76 -7.414 6.723 1 97.56 164 PRO A N 1
ATOM 1237 C CA . PRO A 1 164 ? 2.93 -8.141 7.691 1 97.56 164 PRO A CA 1
ATOM 1238 C C . PRO A 1 164 ? 1.699 -8.773 7.051 1 97.56 164 PRO A C 1
ATOM 1240 O O . PRO A 1 164 ? 1.177 -8.258 6.059 1 97.56 164 PRO A O 1
ATOM 1243 N N . ALA A 1 165 ? 1.259 -9.789 7.652 1 98.69 165 ALA A N 1
ATOM 1244 C CA . ALA A 1 165 ? 0.068 -10.484 7.168 1 98.69 165 ALA A CA 1
ATOM 1245 C C . ALA A 1 165 ? -1.2 -9.875 7.762 1 98.69 165 ALA A C 1
ATOM 1247 O O . ALA A 1 165 ? -2.289 -10.438 7.617 1 98.69 165 ALA A O 1
ATOM 1248 N N . TRP A 1 166 ? -1.076 -8.75 8.5 1 98.69 166 TRP A N 1
ATOM 1249 C CA . TRP A 1 166 ? -2.18 -8.125 9.219 1 98.69 166 TRP A CA 1
ATOM 1250 C C . TRP A 1 166 ? -2.393 -6.688 8.758 1 98.69 166 TRP A C 1
ATOM 1252 O O . TRP A 1 166 ? -1.429 -5.941 8.57 1 98.69 166 TRP A O 1
ATOM 1262 N N . THR A 1 167 ? -3.594 -6.305 8.562 1 98.19 167 THR A N 1
ATOM 1263 C CA . THR A 1 167 ? -3.953 -4.934 8.219 1 98.19 167 THR A CA 1
ATOM 1264 C C . THR A 1 167 ? -5.016 -4.395 9.172 1 98.19 167 THR A C 1
ATOM 1266 O O . THR A 1 167 ? -5.973 -5.098 9.508 1 98.19 167 THR A O 1
ATOM 1269 N N . TRP A 1 168 ? -4.828 -3.211 9.664 1 97.5 168 TRP A N 1
ATOM 1270 C CA . TRP A 1 168 ? -5.734 -2.566 10.609 1 97.5 168 TRP A CA 1
ATOM 1271 C C . TRP A 1 168 ? -7 -2.084 9.906 1 97.5 168 TRP A C 1
ATOM 1273 O O . TRP A 1 168 ? -6.93 -1.504 8.82 1 97.5 168 TRP A O 1
ATOM 1283 N N . GLU A 1 169 ? -8.102 -2.396 10.453 1 97.12 169 GLU A N 1
ATOM 1284 C CA . GLU A 1 169 ? -9.398 -1.898 10 1 97.12 169 GLU A CA 1
ATOM 1285 C C . GLU A 1 169 ? -10.008 -0.931 11.008 1 97.12 169 GLU A C 1
ATOM 1287 O O . GLU A 1 169 ? -10.617 -1.354 11.992 1 97.12 169 GLU A O 1
ATOM 1292 N N . PRO A 1 170 ? -9.898 0.376 10.688 1 95.31 170 PRO A N 1
ATOM 1293 C CA . PRO A 1 170 ? -10.305 1.384 11.664 1 95.31 170 PRO A CA 1
ATOM 1294 C C . PRO A 1 170 ? -11.789 1.304 12.016 1 95.31 170 PRO A C 1
ATOM 1296 O O . PRO A 1 170 ? -12.188 1.639 13.133 1 95.31 170 PRO A O 1
ATOM 1299 N N . ARG A 1 171 ? -12.742 0.898 11.203 1 94.5 171 ARG A N 1
ATOM 1300 C CA . ARG A 1 171 ? -14.172 0.815 11.461 1 94.5 171 ARG A CA 1
ATOM 1301 C C . ARG A 1 171 ? -14.477 -0.236 12.523 1 94.5 171 ARG A C 1
ATOM 1303 O O . ARG A 1 171 ? -15.25 0.014 13.453 1 94.5 171 ARG A O 1
ATOM 1310 N N . ARG A 1 172 ? -13.781 -1.359 12.352 1 96 172 ARG A N 1
ATOM 1311 C CA . ARG A 1 172 ? -14.047 -2.482 13.242 1 96 172 ARG A CA 1
ATOM 1312 C C . ARG A 1 172 ? -13.125 -2.451 14.453 1 96 172 ARG A C 1
ATOM 1314 O O . ARG A 1 172 ? -13.375 -3.135 15.453 1 96 172 ARG A O 1
ATOM 1321 N N . ARG A 1 173 ? -12.102 -1.678 14.359 1 96.5 173 ARG A N 1
ATOM 1322 C CA . ARG A 1 173 ? -11.07 -1.551 15.391 1 96.5 173 ARG A CA 1
ATOM 1323 C C . ARG A 1 173 ? -10.414 -2.896 15.68 1 96.5 173 ARG A C 1
ATOM 1325 O O . ARG A 1 173 ? -10.25 -3.277 16.844 1 96.5 173 ARG A O 1
ATOM 1332 N N . GLN A 1 174 ? -10.031 -3.617 14.617 1 97.81 174 GLN A N 1
ATOM 1333 C CA . GLN A 1 174 ? -9.281 -4.871 14.648 1 97.81 174 GLN A CA 1
ATOM 1334 C C . GLN A 1 174 ? -8.414 -5.027 13.406 1 97.81 174 GLN A C 1
ATOM 1336 O O . GLN A 1 174 ? -8.625 -4.344 12.406 1 97.81 174 GLN A O 1
ATOM 1341 N N . PHE A 1 175 ? -7.426 -5.902 13.625 1 98.44 175 PHE A N 1
ATOM 1342 C CA . PHE A 1 175 ? -6.66 -6.344 12.469 1 98.44 175 PHE A CA 1
ATOM 1343 C C . PHE A 1 175 ? -7.359 -7.504 11.766 1 98.44 175 PHE A C 1
ATOM 1345 O O . PHE A 1 175 ? -7.965 -8.359 12.422 1 98.44 175 PHE A O 1
ATOM 1352 N N . TYR A 1 176 ? -7.305 -7.52 10.453 1 98.75 176 TYR A N 1
ATOM 1353 C CA . TYR A 1 176 ? -7.695 -8.727 9.742 1 98.75 176 TYR A CA 1
ATOM 1354 C C . TYR A 1 176 ? -6.484 -9.391 9.094 1 98.75 176 TYR A C 1
ATOM 1356 O O . TYR A 1 176 ? -5.531 -8.711 8.703 1 98.75 176 TYR A O 1
ATOM 1364 N N . LEU A 1 177 ? -6.531 -10.695 8.938 1 98.88 177 LEU A N 1
ATOM 1365 C CA . LEU A 1 177 ? -5.449 -11.508 8.375 1 98.88 177 LEU A CA 1
ATOM 1366 C C . LEU A 1 177 ? -5.551 -11.578 6.859 1 98.88 177 LEU A C 1
ATOM 1368 O O . LEU A 1 177 ? -6.645 -11.719 6.309 1 98.88 177 LEU A O 1
ATOM 1372 N N . HIS A 1 178 ? -4.473 -11.477 6.199 1 98.81 178 HIS A N 1
ATOM 1373 C CA . HIS A 1 178 ? -4.309 -11.773 4.781 1 98.81 178 HIS A CA 1
ATOM 1374 C C . HIS A 1 178 ? -2.951 -12.406 4.504 1 98.81 178 HIS A C 1
ATOM 1376 O O . HIS A 1 178 ? -1.913 -11.836 4.852 1 98.81 178 HIS A O 1
ATOM 1382 N N . HIS A 1 179 ? -2.871 -13.484 3.855 1 98.31 179 HIS A N 1
ATOM 1383 C CA . HIS A 1 179 ? -1.624 -14.211 3.645 1 98.31 179 HIS A CA 1
ATOM 1384 C C . HIS A 1 179 ? -0.877 -13.68 2.426 1 98.31 179 HIS A C 1
ATOM 1386 O O . HIS A 1 179 ? 0.315 -13.945 2.258 1 98.31 179 HIS A O 1
ATOM 1392 N N . PHE A 1 180 ? -1.58 -12.938 1.573 1 98 180 PHE A N 1
ATOM 1393 C CA . PHE A 1 180 ? -0.991 -12.391 0.356 1 98 180 PHE A CA 1
ATOM 1394 C C . PHE A 1 180 ? -1.12 -10.867 0.324 1 98 180 PHE A C 1
ATOM 1396 O O . PHE A 1 180 ? -0.474 -10.172 1.106 1 98 180 PHE A O 1
ATOM 1403 N N . LEU A 1 181 ? -2.088 -10.297 -0.418 1 98.19 181 LEU A N 1
ATOM 1404 C CA . LEU A 1 181 ? -2.285 -8.852 -0.44 1 98.19 181 LEU A CA 1
ATOM 1405 C C . LEU A 1 181 ? -3.262 -8.422 0.648 1 98.19 181 LEU A C 1
ATOM 1407 O O . LEU A 1 181 ? -4.176 -9.164 1 1 98.19 181 LEU A O 1
ATOM 1411 N N . PRO A 1 182 ? -3.102 -7.191 1.144 1 97.69 182 PRO A N 1
ATOM 1412 C CA . PRO A 1 182 ? -4.133 -6.664 2.039 1 97.69 182 PRO A CA 1
ATOM 1413 C C . PRO A 1 182 ? -5.523 -6.68 1.413 1 97.69 182 PRO A C 1
ATOM 1415 O O . PRO A 1 182 ? -6.527 -6.727 2.129 1 97.69 182 PRO A O 1
ATOM 1418 N N . GLN A 1 183 ? -5.613 -6.777 0.115 1 98.44 183 GLN A N 1
ATOM 1419 C CA . GLN A 1 183 ? -6.875 -6.805 -0.617 1 98.44 183 GLN A CA 1
ATOM 1420 C C . GLN A 1 183 ? -7.477 -8.203 -0.626 1 98.44 183 GLN A C 1
ATOM 1422 O O . GLN A 1 183 ? -8.547 -8.422 -1.197 1 98.44 183 GLN A O 1
ATOM 1427 N N . GLN A 1 184 ? -6.777 -9.148 0.063 1 98.75 184 GLN A N 1
ATOM 1428 C CA . GLN A 1 184 ? -7.23 -10.531 0.065 1 98.75 184 GLN A CA 1
ATOM 1429 C C . GLN A 1 184 ? -7.418 -11.047 1.489 1 98.75 184 GLN A C 1
ATOM 1431 O O . GLN A 1 184 ? -6.719 -11.969 1.917 1 98.75 184 GLN A O 1
ATOM 1436 N N . PRO A 1 185 ? -8.469 -10.562 2.197 1 98.88 185 PRO A N 1
ATOM 1437 C CA . PRO A 1 185 ? -8.688 -11.008 3.576 1 98.88 185 PRO A CA 1
ATOM 1438 C C . PRO A 1 185 ? -9 -12.5 3.668 1 98.88 185 PRO A C 1
ATOM 1440 O O . PRO A 1 185 ? -9.719 -13.031 2.816 1 98.88 185 PRO A O 1
ATOM 1443 N N . THR A 1 186 ? -8.461 -13.148 4.648 1 98.81 186 THR A N 1
ATOM 1444 C CA . THR A 1 186 ? -8.523 -14.594 4.848 1 98.81 186 THR A CA 1
ATOM 1445 C C . THR A 1 186 ? -9.859 -15 5.453 1 98.81 186 THR A C 1
ATOM 1447 O O . THR A 1 186 ? -10.32 -14.398 6.43 1 98.81 186 THR A O 1
ATOM 1450 N N . LEU A 1 187 ? -10.461 -15.969 4.906 1 98.88 187 LEU A N 1
ATOM 1451 C CA . LEU A 1 187 ? -11.711 -16.531 5.418 1 98.88 187 LEU A CA 1
ATOM 1452 C C . LEU A 1 187 ? -11.461 -17.359 6.672 1 98.88 187 LEU A C 1
ATOM 1454 O O . LEU A 1 187 ? -10.406 -17.984 6.801 1 98.88 187 LEU A O 1
ATOM 1458 N N . ASN A 1 188 ? -12.391 -17.328 7.547 1 98.69 188 ASN A N 1
ATOM 1459 C CA . ASN A 1 188 ? -12.367 -18.078 8.805 1 98.69 188 ASN A CA 1
ATOM 1460 C C . ASN A 1 188 ? -13.289 -19.297 8.758 1 98.69 188 ASN A C 1
ATOM 1462 O O . ASN A 1 188 ? -14.484 -19.188 9.031 1 98.69 188 ASN A O 1
ATOM 1466 N N . TYR A 1 189 ? -12.719 -20.469 8.625 1 98.56 189 TYR A N 1
ATOM 1467 C CA . TYR A 1 189 ? -13.531 -21.672 8.461 1 98.56 189 TYR A CA 1
ATOM 1468 C C . TYR A 1 189 ? -13.828 -22.312 9.812 1 98.56 189 TYR A C 1
ATOM 1470 O O . TYR A 1 189 ? -14.414 -23.391 9.883 1 98.56 189 TYR A O 1
ATOM 1478 N N . ARG A 1 190 ? -13.453 -21.672 10.82 1 97.5 190 ARG A N 1
ATOM 1479 C CA . ARG A 1 190 ? -13.969 -22.062 12.133 1 97.5 190 ARG A CA 1
ATOM 1480 C C . ARG A 1 190 ? -15.406 -21.594 12.312 1 97.5 190 ARG A C 1
ATOM 1482 O O . ARG A 1 190 ? -16.094 -22.031 13.234 1 97.5 190 ARG A O 1
ATOM 1489 N N . SER A 1 191 ? -15.82 -20.656 11.508 1 97.62 191 SER A N 1
ATOM 1490 C CA . SER A 1 191 ? -17.234 -20.344 11.352 1 97.62 191 SER A CA 1
ATOM 1491 C C . SER A 1 191 ? -17.922 -21.328 10.43 1 97.62 191 SER A C 1
ATOM 1493 O O . SER A 1 191 ? -17.719 -21.297 9.211 1 97.62 191 SER A O 1
ATOM 1495 N N . PRO A 1 192 ? -18.797 -22.141 10.961 1 97.5 192 PRO A N 1
ATOM 1496 C CA . PRO A 1 192 ? -19.469 -23.125 10.117 1 97.5 192 PRO A CA 1
ATOM 1497 C C . PRO A 1 192 ? -20.281 -22.484 9 1 97.5 192 PRO A C 1
ATOM 1499 O O . PRO A 1 192 ? -20.359 -23.016 7.895 1 97.5 192 PRO A O 1
ATOM 1502 N N . ALA A 1 193 ? -20.844 -21.344 9.344 1 98.19 193 ALA A N 1
ATOM 1503 C CA . ALA A 1 193 ? -21.641 -20.656 8.336 1 98.19 193 ALA A CA 1
ATOM 1504 C C . ALA A 1 193 ? -20.781 -20.219 7.156 1 98.19 193 ALA A C 1
ATOM 1506 O O . ALA A 1 193 ? -21.219 -20.25 6.008 1 98.19 193 ALA A O 1
ATOM 1507 N N . CYS A 1 194 ? -19.562 -19.812 7.438 1 98.56 194 CYS A N 1
ATOM 1508 C CA . CYS A 1 194 ? -18.641 -19.406 6.387 1 98.56 194 CYS A CA 1
ATOM 1509 C C . CYS A 1 194 ? -18.266 -20.594 5.5 1 98.56 194 CYS A C 1
ATOM 1511 O O . CYS A 1 194 ? -18.312 -20.5 4.273 1 98.56 194 CYS A O 1
ATOM 1513 N N . LEU A 1 195 ? -17.969 -21.672 6.141 1 98.62 195 LEU A N 1
ATOM 1514 C CA . LEU A 1 195 ? -17.609 -22.875 5.395 1 98.62 195 LEU A CA 1
ATOM 1515 C C . LEU A 1 195 ? -18.797 -23.344 4.551 1 98.62 195 LEU A C 1
ATOM 1517 O O . LEU A 1 195 ? -18.625 -23.703 3.383 1 98.62 195 LEU A O 1
ATOM 1521 N N . ASP A 1 196 ? -20 -23.312 5.09 1 98.62 196 ASP A N 1
ATOM 1522 C CA . ASP A 1 196 ? -21.203 -23.688 4.359 1 98.62 196 ASP A CA 1
ATOM 1523 C C . ASP A 1 196 ? -21.391 -22.828 3.117 1 98.62 196 ASP A C 1
ATOM 1525 O O . ASP A 1 196 ? -21.734 -23.328 2.047 1 98.62 196 ASP A O 1
ATOM 1529 N N . ALA A 1 197 ? -21.156 -21.562 3.338 1 98.69 197 ALA A N 1
ATOM 1530 C CA . ALA A 1 197 ? -21.328 -20.641 2.221 1 98.69 197 ALA A CA 1
ATOM 1531 C C . ALA A 1 197 ? -20.375 -20.969 1.076 1 98.69 197 ALA A C 1
ATOM 1533 O O . ALA A 1 197 ? -20.766 -20.906 -0.095 1 98.69 197 ALA A O 1
ATOM 1534 N N . MET A 1 198 ? -19.188 -21.359 1.401 1 98.62 198 MET A N 1
ATOM 1535 C CA . MET A 1 198 ? -18.219 -21.703 0.359 1 98.62 198 MET A CA 1
ATOM 1536 C C . MET A 1 198 ? -18.562 -23.031 -0.282 1 98.62 198 MET A C 1
ATOM 1538 O O . MET A 1 198 ? -18.312 -23.25 -1.469 1 98.62 198 MET A O 1
ATOM 1542 N N . MET A 1 199 ? -19.172 -23.953 0.471 1 98.81 199 MET A N 1
ATOM 1543 C CA . MET A 1 199 ? -19.656 -25.188 -0.137 1 98.81 199 MET A CA 1
ATOM 1544 C C . MET A 1 199 ? -20.766 -24.906 -1.136 1 98.81 199 MET A C 1
ATOM 1546 O O . MET A 1 199 ? -20.875 -25.578 -2.166 1 98.81 199 MET A O 1
ATOM 1550 N N . GLU A 1 200 ? -21.516 -23.922 -0.816 1 98.81 200 GLU A N 1
ATOM 1551 C CA . GLU A 1 200 ? -22.562 -23.531 -1.76 1 98.81 200 GLU A CA 1
ATOM 1552 C C . GLU A 1 200 ? -21.969 -22.969 -3.041 1 98.81 200 GLU A C 1
ATOM 1554 O O . GLU A 1 200 ? -22.516 -23.156 -4.129 1 98.81 200 GLU A O 1
ATOM 1559 N N . VAL A 1 201 ? -20.891 -22.25 -2.904 1 98.81 201 VAL A N 1
ATOM 1560 C CA . VAL A 1 201 ? -20.172 -21.766 -4.074 1 98.81 201 VAL A CA 1
ATOM 1561 C C . VAL A 1 201 ? -19.719 -22.953 -4.926 1 98.81 201 VAL A C 1
ATOM 1563 O O . VAL A 1 201 ? -19.891 -22.953 -6.145 1 98.81 201 VAL A O 1
ATOM 1566 N N . ALA A 1 202 ? -19.156 -23.938 -4.27 1 98.88 202 ALA A N 1
ATOM 1567 C CA . ALA A 1 202 ? -18.719 -25.125 -4.984 1 98.88 202 ALA A CA 1
ATOM 1568 C C . ALA A 1 202 ? -19.891 -25.812 -5.691 1 98.88 202 ALA A C 1
ATOM 1570 O O . ALA A 1 202 ? -19.797 -26.156 -6.867 1 98.88 202 ALA A O 1
ATOM 1571 N N . ARG A 1 203 ? -21.047 -25.938 -5.031 1 98.81 203 ARG A N 1
ATOM 1572 C CA . ARG A 1 203 ? -22.219 -26.578 -5.613 1 98.81 203 ARG A CA 1
ATOM 1573 C C . ARG A 1 203 ? -22.719 -25.797 -6.824 1 98.81 203 ARG A C 1
ATOM 1575 O O . ARG A 1 203 ? -23.172 -26.391 -7.805 1 98.81 203 ARG A O 1
ATOM 1582 N N . PHE A 1 204 ? -22.672 -24.5 -6.656 1 98.81 204 PHE A N 1
ATOM 1583 C CA . PHE A 1 204 ? -23.125 -23.625 -7.738 1 98.81 204 PHE A CA 1
ATOM 1584 C C . PHE A 1 204 ? -22.406 -23.969 -9.039 1 98.81 204 PHE A C 1
ATOM 1586 O O . PHE A 1 204 ? -23.062 -24.156 -10.078 1 98.81 204 PHE A O 1
ATOM 1593 N N . TRP A 1 205 ? -21.141 -24.109 -9.047 1 98.81 205 TRP A N 1
ATOM 1594 C CA . TRP A 1 205 ? -20.344 -24.359 -10.25 1 98.81 205 TRP A CA 1
ATOM 1595 C C . TRP A 1 205 ? -20.438 -25.828 -10.664 1 98.81 205 TRP A C 1
ATOM 1597 O O . TRP A 1 205 ? -20.484 -26.141 -11.852 1 98.81 205 TRP A O 1
ATOM 1607 N N . LEU A 1 206 ? -20.453 -26.75 -9.664 1 98.81 206 LEU A N 1
ATOM 1608 C CA . LEU A 1 206 ? -20.625 -28.156 -9.977 1 98.81 206 LEU A CA 1
ATOM 1609 C C . LEU A 1 206 ? -21.938 -28.406 -10.711 1 98.81 206 LEU A C 1
ATOM 1611 O O . LEU A 1 206 ? -21.984 -29.203 -11.656 1 98.81 206 LEU A O 1
ATOM 1615 N N . ALA A 1 207 ? -22.938 -27.75 -10.312 1 98.56 207 ALA A N 1
ATOM 1616 C CA . ALA A 1 207 ? -24.266 -27.891 -10.914 1 98.56 207 ALA A CA 1
ATOM 1617 C C . ALA A 1 207 ? -24.266 -27.391 -12.352 1 98.56 207 ALA A C 1
ATOM 1619 O O . ALA A 1 207 ? -25.156 -27.75 -13.133 1 98.56 207 ALA A O 1
ATOM 1620 N N . ARG A 1 208 ? -23.281 -26.688 -12.688 1 98.25 208 ARG A N 1
ATOM 1621 C CA . ARG A 1 208 ? -23.203 -26.156 -14.039 1 98.25 208 ARG A CA 1
ATOM 1622 C C . ARG A 1 208 ? -22.375 -27.062 -14.945 1 98.25 208 ARG A C 1
ATOM 1624 O O . ARG A 1 208 ? -22.094 -26.719 -16.094 1 98.25 208 ARG A O 1
ATOM 1631 N N . GLY A 1 209 ? -21.891 -28.078 -14.422 1 98.06 209 GLY A N 1
ATOM 1632 C CA . GLY A 1 209 ? -21.391 -29.141 -15.281 1 98.06 209 GLY A CA 1
ATOM 1633 C C . GLY A 1 209 ? -19.875 -29.281 -15.25 1 98.06 209 GLY A C 1
ATOM 1634 O O . GLY A 1 209 ? -19.312 -30.109 -15.969 1 98.06 209 GLY A O 1
ATOM 1635 N N . ILE A 1 210 ? -19.188 -28.516 -14.414 1 98.75 210 ILE A N 1
ATOM 1636 C CA . ILE A 1 210 ? -17.734 -28.656 -14.375 1 98.75 210 ILE A CA 1
ATOM 1637 C C . ILE A 1 210 ? -17.359 -30.016 -13.781 1 98.75 210 ILE A C 1
ATOM 1639 O O . ILE A 1 210 ? -18.203 -30.688 -13.195 1 98.75 210 ILE A O 1
ATOM 1643 N N . ASP A 1 211 ? -16.125 -30.422 -13.922 1 98.75 211 ASP A N 1
ATOM 1644 C CA . ASP A 1 211 ? -15.703 -31.781 -13.57 1 98.75 211 ASP A CA 1
ATOM 1645 C C . ASP A 1 211 ? -14.852 -31.781 -12.305 1 98.75 211 ASP A C 1
ATOM 1647 O O . ASP A 1 211 ? -14.273 -32.812 -11.938 1 98.75 211 ASP A O 1
ATOM 1651 N N . GLY A 1 212 ? -14.727 -30.672 -11.672 1 98.5 212 GLY A N 1
ATOM 1652 C CA . GLY A 1 212 ? -13.992 -30.594 -10.414 1 98.5 212 GLY A CA 1
ATOM 1653 C C . GLY A 1 212 ? -13.312 -29.266 -10.195 1 98.5 212 GLY A C 1
ATOM 1654 O O . GLY A 1 212 ? -13.672 -28.266 -10.828 1 98.5 212 GLY A O 1
ATOM 1655 N N . PHE A 1 213 ? -12.383 -29.203 -9.148 1 98.81 213 PHE A N 1
ATOM 1656 C CA . PHE A 1 213 ? -11.719 -27.953 -8.797 1 98.81 213 PHE A CA 1
ATOM 1657 C C . PHE A 1 213 ? -10.219 -28.172 -8.617 1 98.81 213 PHE A C 1
ATOM 1659 O O . PHE A 1 213 ? -9.789 -29.234 -8.18 1 98.81 213 PHE A O 1
ATOM 1666 N N . ARG A 1 214 ? -9.5 -27.203 -9.078 1 98.69 214 ARG A N 1
ATOM 1667 C CA . ARG A 1 214 ? -8.18 -26.953 -8.508 1 98.69 214 ARG A CA 1
ATOM 1668 C C . ARG A 1 214 ? -8.273 -26.016 -7.301 1 98.69 214 ARG A C 1
ATOM 1670 O O . ARG A 1 214 ? -8.664 -24.859 -7.438 1 98.69 214 ARG A O 1
ATOM 1677 N N . VAL A 1 215 ? -7.898 -26.5 -6.094 1 98.62 215 VAL A N 1
ATOM 1678 C CA . VAL A 1 215 ? -8.055 -25.75 -4.852 1 98.62 215 VAL A CA 1
ATOM 1679 C C . VAL A 1 215 ? -6.789 -24.938 -4.582 1 98.62 215 VAL A C 1
ATOM 1681 O O . VAL A 1 215 ? -5.715 -25.5 -4.355 1 98.62 215 VAL A O 1
ATOM 1684 N N . ASP A 1 216 ? -6.973 -23.656 -4.57 1 97.81 216 ASP A N 1
ATOM 1685 C CA . ASP A 1 216 ? -5.891 -22.688 -4.441 1 97.81 216 ASP A CA 1
ATOM 1686 C C . ASP A 1 216 ? -5.332 -22.672 -3.023 1 97.81 216 ASP A C 1
ATOM 1688 O O . ASP A 1 216 ? -6.09 -22.672 -2.051 1 97.81 216 ASP A O 1
ATOM 1692 N N . ALA A 1 217 ? -4.094 -22.719 -2.828 1 97.75 217 ALA A N 1
ATOM 1693 C CA . ALA A 1 217 ? -3.334 -22.422 -1.618 1 97.75 217 ALA A CA 1
ATOM 1694 C C . ALA A 1 217 ? -3.895 -23.172 -0.415 1 97.75 217 ALA A C 1
ATOM 1696 O O . ALA A 1 217 ? -4.18 -22.562 0.623 1 97.75 217 ALA A O 1
ATOM 1697 N N . VAL A 1 218 ? -3.885 -24.438 -0.494 1 98.44 218 VAL A N 1
ATOM 1698 C CA . VAL A 1 218 ? -4.516 -25.328 0.482 1 98.44 218 VAL A CA 1
ATOM 1699 C C . VAL A 1 218 ? -3.861 -25.141 1.849 1 98.44 218 VAL A C 1
ATOM 1701 O O . VAL A 1 218 ? -4.547 -25.109 2.873 1 98.44 218 VAL A O 1
ATOM 1704 N N . ASP A 1 219 ? -2.561 -24.875 1.87 1 98.44 219 ASP A N 1
ATOM 1705 C CA . ASP A 1 219 ? -1.806 -24.844 3.119 1 98.44 219 ASP A CA 1
ATOM 1706 C C . ASP A 1 219 ? -2.203 -23.641 3.963 1 98.44 219 ASP A C 1
ATOM 1708 O O . ASP A 1 219 ? -1.89 -23.578 5.152 1 98.44 219 ASP A O 1
ATOM 1712 N N . PHE A 1 220 ? -2.914 -22.703 3.422 1 98.5 220 PHE A N 1
ATOM 1713 C CA . PHE A 1 220 ? -3.232 -21.469 4.133 1 98.5 220 PHE A CA 1
ATOM 1714 C C . PHE A 1 220 ? -4.66 -21.5 4.664 1 98.5 220 PHE A C 1
ATOM 1716 O O . PHE A 1 220 ? -5.121 -20.531 5.285 1 98.5 220 PHE A O 1
ATOM 1723 N N . LEU A 1 221 ? -5.402 -22.578 4.496 1 98.69 221 LEU A N 1
ATOM 1724 C CA . LEU A 1 221 ? -6.828 -22.625 4.801 1 98.69 221 LEU A CA 1
ATOM 1725 C C . LEU A 1 221 ? -7.066 -22.516 6.305 1 98.69 221 LEU A C 1
ATOM 1727 O O . LEU A 1 221 ? -8.094 -22 6.742 1 98.69 221 LEU A O 1
ATOM 1731 N N . MET A 1 222 ? -6.109 -23.094 7.059 1 98.56 222 MET A N 1
ATOM 1732 C CA . MET A 1 222 ? -6.25 -23.062 8.516 1 98.56 222 MET A CA 1
ATOM 1733 C C . MET A 1 222 ? -4.914 -22.75 9.18 1 98.56 222 MET A C 1
ATOM 1735 O O . MET A 1 222 ? -3.854 -23.031 8.625 1 98.56 222 MET A O 1
ATOM 1739 N N . ARG A 1 223 ? -4.953 -22.156 10.336 1 97.88 223 ARG A N 1
ATOM 1740 C CA . ARG A 1 223 ? -3.789 -21.719 11.102 1 97.88 223 ARG A CA 1
ATOM 1741 C C . ARG A 1 223 ? -4 -21.922 12.594 1 97.88 223 ARG A C 1
ATOM 1743 O O . ARG A 1 223 ? -5.062 -22.391 13.016 1 97.88 223 ARG A O 1
ATOM 1750 N N . ASP A 1 224 ? -3.01 -21.609 13.352 1 98.19 224 ASP A N 1
ATOM 1751 C CA . ASP A 1 224 ? -3.059 -21.766 14.805 1 98.19 224 ASP A CA 1
ATOM 1752 C C . ASP A 1 224 ? -4.094 -20.828 15.422 1 98.19 224 ASP A C 1
ATOM 1754 O O . ASP A 1 224 ? -3.973 -19.594 15.312 1 98.19 224 ASP A O 1
ATOM 1758 N N . PRO A 1 225 ? -5.117 -21.375 16.062 1 96.94 225 PRO A N 1
ATOM 1759 C CA . PRO A 1 225 ? -6.16 -20.516 16.609 1 96.94 225 PRO A CA 1
ATOM 1760 C C . PRO A 1 225 ? -5.668 -19.672 17.781 1 96.94 225 PRO A C 1
ATOM 1762 O O . PRO A 1 225 ? -6.305 -18.688 18.156 1 96.94 225 PRO A O 1
ATOM 1765 N N . ALA A 1 226 ? -4.555 -20.031 18.344 1 98.06 226 ALA A N 1
ATOM 1766 C CA . ALA A 1 226 ? -3.996 -19.266 19.453 1 98.06 226 ALA A CA 1
ATOM 1767 C C . ALA A 1 226 ? -3.15 -18.109 18.953 1 98.06 226 ALA A C 1
ATOM 1769 O O . ALA A 1 226 ? -2.666 -17.297 19.734 1 98.06 226 ALA A O 1
ATOM 1770 N N . LEU A 1 227 ? -2.984 -17.969 17.609 1 98.25 227 LEU A N 1
ATOM 1771 C CA . LEU A 1 227 ? -2.26 -16.891 16.953 1 98.25 227 LEU A CA 1
ATOM 1772 C C . LEU A 1 227 ? -0.831 -16.797 17.484 1 98.25 227 LEU A C 1
ATOM 1774 O O . LEU A 1 227 ? -0.296 -15.695 17.656 1 98.25 227 LEU A O 1
ATOM 1778 N N . ARG A 1 228 ? -0.171 -18.031 17.859 1 98.38 228 ARG A N 1
ATOM 1779 C CA . ARG A 1 228 ? 1.217 -18.031 18.312 1 98.38 228 ARG A CA 1
ATOM 1780 C C . ARG A 1 228 ? 2.148 -17.516 17.219 1 98.38 228 ARG A C 1
ATOM 1782 O O . ARG A 1 228 ? 1.938 -17.781 16.031 1 98.38 228 ARG A O 1
ATOM 1789 N N . PRO A 1 229 ? 3.186 -16.672 17.484 1 98.62 229 PRO A N 1
ATOM 1790 C CA . PRO A 1 229 ? 4.148 -16.219 16.469 1 98.62 229 PRO A CA 1
ATOM 1791 C C . PRO A 1 229 ? 4.957 -17.359 15.867 1 98.62 229 PRO A C 1
ATOM 1793 O O . PRO A 1 229 ? 5.07 -18.438 16.484 1 98.62 229 PRO A O 1
ATOM 1796 N N . ASN A 1 230 ? 5.426 -17.219 14.656 1 98.69 230 ASN A N 1
ATOM 1797 C CA . ASN A 1 230 ? 6.355 -18.141 14.031 1 98.69 230 ASN A CA 1
ATOM 1798 C C . ASN A 1 230 ? 7.77 -17.984 14.586 1 98.69 230 ASN A C 1
ATOM 1800 O O . ASN A 1 230 ? 8.227 -16.859 14.805 1 98.69 230 ASN A O 1
ATOM 1804 N N . PRO A 1 231 ? 8.477 -19.109 14.828 1 98.19 231 PRO A N 1
ATOM 1805 C CA . PRO A 1 231 ? 9.898 -18.984 15.148 1 98.19 231 PRO A CA 1
ATOM 1806 C C . PRO A 1 231 ? 10.742 -18.578 13.938 1 98.19 231 PRO A C 1
ATOM 1808 O O . PRO A 1 231 ? 10.297 -18.734 12.797 1 98.19 231 PRO A O 1
ATOM 1811 N N . PRO A 1 232 ? 11.914 -17.969 14.133 1 97.94 232 PRO A N 1
ATOM 1812 C CA . PRO A 1 232 ? 12.82 -17.703 13.016 1 97.94 232 PRO A CA 1
ATOM 1813 C C . PRO A 1 232 ? 13.242 -18.984 12.297 1 97.94 232 PRO A C 1
ATOM 1815 O O . PRO A 1 232 ? 13.227 -20.062 12.883 1 97.94 232 PRO A O 1
ATOM 1818 N N . ALA A 1 233 ? 13.633 -18.781 11.102 1 96.19 233 ALA A N 1
ATOM 1819 C CA . ALA A 1 233 ? 14.086 -19.906 10.297 1 96.19 233 ALA A CA 1
ATOM 1820 C C . ALA A 1 233 ? 15.258 -20.625 10.969 1 96.19 233 ALA A C 1
ATOM 1822 O O . ALA A 1 233 ? 16.109 -19.984 11.586 1 96.19 233 ALA A O 1
ATOM 1823 N N . ASP A 1 234 ? 15.367 -21.938 10.781 1 91.19 234 ASP A N 1
ATOM 1824 C CA . ASP A 1 234 ? 16.438 -22.766 11.32 1 91.19 234 ASP A CA 1
ATOM 1825 C C . ASP A 1 234 ? 16.906 -23.797 10.289 1 91.19 234 ASP A C 1
ATOM 1827 O O . ASP A 1 234 ? 16.172 -24.719 9.953 1 91.19 234 ASP A O 1
ATOM 1831 N N . PRO A 1 235 ? 18.094 -23.672 9.758 1 90.88 235 PRO A N 1
ATOM 1832 C CA . PRO A 1 235 ? 19.078 -22.672 10.133 1 90.88 235 PRO A CA 1
ATOM 1833 C C . PRO A 1 235 ? 18.766 -21.281 9.594 1 90.88 235 PRO A C 1
ATOM 1835 O O . PRO A 1 235 ? 18.016 -21.156 8.609 1 90.88 235 PRO A O 1
ATOM 1838 N N . ALA A 1 236 ? 19.297 -20.344 10.273 1 88.38 236 ALA A N 1
ATOM 1839 C CA . ALA A 1 236 ? 19.172 -18.984 9.781 1 88.38 236 ALA A CA 1
ATOM 1840 C C . ALA A 1 236 ? 19.859 -18.812 8.422 1 88.38 236 ALA A C 1
ATOM 1842 O O . ALA A 1 236 ? 20.922 -19.391 8.188 1 88.38 236 ALA A O 1
ATOM 1843 N N . PRO A 1 237 ? 19.266 -18.047 7.605 1 88.31 237 PRO A N 1
ATOM 1844 C CA . PRO A 1 237 ? 19.938 -17.781 6.332 1 88.31 237 PRO A CA 1
ATOM 1845 C C . PRO A 1 237 ? 21.312 -17.125 6.512 1 88.31 237 PRO A C 1
ATOM 1847 O O . PRO A 1 237 ? 21.5 -16.344 7.445 1 88.31 237 PRO A O 1
ATOM 1850 N N . ARG A 1 238 ? 22.203 -17.484 5.625 1 88.31 238 ARG A N 1
ATOM 1851 C CA . ARG A 1 238 ? 23.547 -16.938 5.676 1 88.31 238 ARG A CA 1
ATOM 1852 C C . ARG A 1 238 ? 23.531 -15.438 5.387 1 88.31 238 ARG A C 1
ATOM 1854 O O . ARG A 1 238 ? 24.344 -14.688 5.926 1 88.31 238 ARG A O 1
ATOM 1861 N N . ALA A 1 239 ? 22.609 -15.023 4.512 1 92.69 239 ALA A N 1
ATOM 1862 C CA . ALA A 1 239 ? 22.375 -13.625 4.164 1 92.69 239 ALA A CA 1
ATOM 1863 C C . ALA A 1 239 ? 20.875 -13.32 4.098 1 92.69 239 ALA A C 1
ATOM 1865 O O . ALA A 1 239 ? 20.062 -14.219 3.887 1 92.69 239 ALA A O 1
ATOM 1866 N N . PHE A 1 240 ? 20.594 -12.07 4.34 1 94.06 240 PHE A N 1
ATOM 1867 C CA . PHE A 1 240 ? 19.188 -11.703 4.277 1 94.06 240 PHE A CA 1
ATOM 1868 C C . PHE A 1 240 ? 18.656 -11.852 2.859 1 94.06 240 PHE A C 1
ATOM 1870 O O . PHE A 1 240 ? 19.219 -11.312 1.91 1 94.06 240 PHE A O 1
ATOM 1877 N N . PRO A 1 241 ? 17.562 -12.57 2.736 1 94.94 241 PRO A N 1
ATOM 1878 C CA . PRO A 1 241 ? 16.984 -12.758 1.406 1 94.94 241 PRO A CA 1
ATOM 1879 C C . PRO A 1 241 ? 16.172 -11.547 0.951 1 94.94 241 PRO A C 1
ATOM 1881 O O . PRO A 1 241 ? 15.836 -10.68 1.763 1 94.94 241 PRO A O 1
ATOM 1884 N N . ALA A 1 242 ? 15.883 -11.461 -0.356 1 94.12 242 ALA A N 1
ATOM 1885 C CA . ALA A 1 242 ? 15.039 -10.406 -0.901 1 94.12 242 ALA A CA 1
ATOM 1886 C C . ALA A 1 242 ? 13.602 -10.539 -0.388 1 94.12 242 ALA A C 1
ATOM 1888 O O . ALA A 1 242 ? 12.914 -9.531 -0.198 1 94.12 242 ALA A O 1
ATOM 1889 N N . LYS A 1 243 ? 13.156 -11.75 -0.223 1 95 243 LYS A N 1
ATOM 1890 C CA . LYS A 1 243 ? 11.844 -12.047 0.345 1 95 243 LYS A CA 1
ATOM 1891 C C . LYS A 1 243 ? 11.969 -12.539 1.783 1 95 243 LYS A C 1
ATOM 1893 O O . LYS A 1 243 ? 12.578 -13.586 2.035 1 95 243 LYS A O 1
ATOM 1898 N N . LEU A 1 244 ? 11.305 -11.898 2.672 1 97.31 244 LEU A N 1
ATOM 1899 C CA . LEU A 1 244 ? 11.531 -12.133 4.094 1 97.31 244 LEU A CA 1
ATOM 1900 C C . LEU A 1 244 ? 10.672 -13.289 4.598 1 97.31 244 LEU A C 1
ATOM 1902 O O . LEU A 1 244 ? 10.906 -13.805 5.695 1 97.31 244 LEU A O 1
ATOM 1906 N N . PHE A 1 245 ? 9.75 -13.703 3.82 1 96.62 245 PHE A N 1
ATOM 1907 C CA . PHE A 1 245 ? 8.836 -14.773 4.199 1 96.62 245 PHE A CA 1
ATOM 1908 C C . PHE A 1 245 ? 9.602 -16.016 4.621 1 96.62 245 PHE A C 1
ATOM 1910 O O . PHE A 1 245 ? 9.188 -16.719 5.547 1 96.62 245 PHE A O 1
ATOM 1917 N N . GLY A 1 246 ? 10.781 -16.281 3.998 1 95.12 246 GLY A N 1
ATOM 1918 C CA . GLY A 1 246 ? 11.578 -17.469 4.246 1 95.12 246 GLY A CA 1
ATOM 1919 C C . GLY A 1 246 ? 12.406 -17.391 5.516 1 95.12 246 GLY A C 1
ATOM 1920 O O . GLY A 1 246 ? 13.07 -18.359 5.898 1 95.12 246 GLY A O 1
ATOM 1921 N N . MET A 1 247 ? 12.281 -16.25 6.188 1 97.62 247 MET A N 1
ATOM 1922 C CA . MET A 1 247 ? 13.055 -16.062 7.414 1 97.62 247 MET A CA 1
ATOM 1923 C C . MET A 1 247 ? 12.289 -16.594 8.617 1 97.62 247 MET A C 1
ATOM 1925 O O . MET A 1 247 ? 12.742 -16.453 9.758 1 97.62 247 MET A O 1
ATOM 1929 N N . GLN A 1 248 ? 11.117 -17.297 8.367 1 97.62 248 GLN A N 1
ATOM 1930 C CA . GLN A 1 248 ? 10.328 -17.922 9.422 1 97.62 248 GLN A CA 1
ATOM 1931 C C . GLN A 1 248 ? 10.141 -19.406 9.156 1 97.62 248 GLN A C 1
ATOM 1933 O O . GLN A 1 248 ? 10.094 -19.844 8 1 97.62 248 GLN A O 1
ATOM 1938 N N . VAL A 1 249 ? 10.133 -20.125 10.266 1 97.19 249 VAL A N 1
ATOM 1939 C CA . VAL A 1 249 ? 9.477 -21.438 10.195 1 97.19 249 VAL A CA 1
ATOM 1940 C C . VAL A 1 249 ? 7.961 -21.25 10.258 1 97.19 249 VAL A C 1
ATOM 1942 O O . VAL A 1 249 ? 7.43 -20.75 11.25 1 97.19 249 VAL A O 1
ATOM 1945 N N . HIS A 1 250 ? 7.309 -21.625 9.234 1 97.31 250 HIS A N 1
ATOM 1946 C CA . HIS A 1 250 ? 5.871 -21.391 9.148 1 97.31 250 HIS A CA 1
ATOM 1947 C C . HIS A 1 250 ? 5.098 -22.5 9.867 1 97.31 250 HIS A C 1
ATOM 1949 O O . HIS A 1 250 ? 4.34 -23.25 9.242 1 97.31 250 HIS A O 1
ATOM 1955 N N . ALA A 1 251 ? 5.188 -22.438 11.195 1 96.81 251 ALA A N 1
ATOM 1956 C CA . ALA A 1 251 ? 4.633 -23.469 12.078 1 96.81 251 ALA A CA 1
ATOM 1957 C C . ALA A 1 251 ? 3.201 -23.125 12.477 1 96.81 251 ALA A C 1
ATOM 1959 O O . ALA A 1 251 ? 2.418 -24.016 12.828 1 96.81 251 ALA A O 1
ATOM 1960 N N . HIS A 1 252 ? 2.877 -21.859 12.414 1 98.56 252 HIS A N 1
ATOM 1961 C CA . HIS A 1 252 ? 1.637 -21.484 13.078 1 98.56 252 HIS A CA 1
ATOM 1962 C C . HIS A 1 252 ? 0.705 -20.734 12.133 1 98.56 252 HIS A C 1
ATOM 1964 O O . HIS A 1 252 ? -0.498 -20.641 12.383 1 98.56 252 HIS A O 1
ATOM 1970 N N . ASP A 1 253 ? 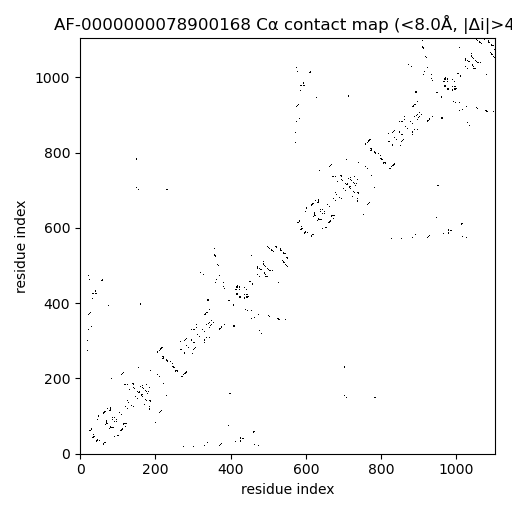1.158 -20.188 11.117 1 98.56 253 ASP A N 1
ATOM 1971 C CA . ASP A 1 253 ? 0.369 -19.312 10.25 1 98.56 253 ASP A CA 1
ATOM 1972 C C . ASP A 1 253 ? -0.216 -20.094 9.07 1 98.56 253 ASP A C 1
ATOM 1974 O O . ASP A 1 253 ? -1.051 -19.578 8.328 1 98.56 253 ASP A O 1
ATOM 1978 N N . MET A 1 254 ? 0.208 -21.312 8.844 1 98.38 254 MET A N 1
ATOM 1979 C CA . MET A 1 254 ? -0.236 -22.156 7.742 1 98.38 254 MET A CA 1
ATOM 1980 C C . MET A 1 254 ? -0.02 -23.641 8.062 1 98.38 254 MET A C 1
ATOM 1982 O O . MET A 1 254 ? 0.602 -23.969 9.07 1 98.38 254 MET A O 1
ATOM 1986 N N . MET A 1 255 ? -0.589 -24.531 7.316 1 98.12 255 MET A N 1
ATOM 1987 C CA . MET A 1 255 ? -0.361 -25.969 7.34 1 98.12 255 MET A CA 1
ATOM 1988 C C . MET A 1 255 ? -0.886 -26.594 8.633 1 98.12 255 MET A C 1
ATOM 1990 O O . MET A 1 255 ? -0.321 -27.562 9.141 1 98.12 255 MET A O 1
ATOM 1994 N N . HIS A 1 256 ? -1.906 -25.984 9.164 1 98.06 256 HIS A N 1
ATOM 1995 C CA . HIS A 1 256 ? -2.492 -26.484 10.406 1 98.06 256 HIS A CA 1
ATOM 1996 C C . HIS A 1 256 ? -3.264 -27.766 10.164 1 98.06 256 HIS A C 1
ATOM 1998 O O . HIS A 1 256 ? -3.855 -27.953 9.102 1 98.06 256 HIS A O 1
ATOM 2004 N N . ALA A 1 257 ? -3.412 -28.609 11.141 1 97.31 257 ALA A N 1
ATOM 2005 C CA . ALA A 1 257 ? -4.059 -29.906 11.047 1 97.31 257 ALA A CA 1
ATOM 2006 C C . ALA A 1 257 ? -5.551 -29.766 10.75 1 97.31 257 ALA A C 1
ATOM 2008 O O . ALA A 1 257 ? -6.156 -30.656 10.141 1 97.31 257 ALA A O 1
ATOM 2009 N N . ASP A 1 258 ? -6.086 -28.641 11.086 1 98.19 258 ASP A N 1
ATOM 2010 C CA . ASP A 1 258 ? -7.516 -28.391 10.914 1 98.19 258 ASP A CA 1
ATOM 2011 C C . ASP A 1 258 ? -7.875 -28.219 9.445 1 98.19 258 ASP A C 1
ATOM 2013 O O . ASP A 1 258 ? -9.047 -28.094 9.094 1 98.19 258 ASP A O 1
ATOM 2017 N N . ILE A 1 259 ? -6.934 -28.281 8.586 1 98.56 259 ILE A N 1
ATOM 2018 C CA . ILE A 1 259 ? -7.195 -28.234 7.156 1 98.56 259 ILE A CA 1
ATOM 2019 C C . ILE A 1 259 ? -7.945 -29.5 6.73 1 98.56 259 ILE A C 1
ATOM 2021 O O . ILE A 1 259 ? -8.82 -29.438 5.867 1 98.56 259 ILE A O 1
ATOM 2025 N N . ARG A 1 260 ? -7.695 -30.578 7.352 1 97.38 260 ARG A N 1
ATOM 2026 C CA . ARG A 1 260 ? -8.25 -31.875 6.98 1 97.38 260 ARG A CA 1
ATOM 2027 C C . ARG A 1 260 ? -9.773 -31.844 7.043 1 97.38 260 ARG A C 1
ATOM 2029 O O . ARG A 1 260 ? -10.445 -32.188 6.07 1 97.38 260 ARG A O 1
ATOM 2036 N N . PRO A 1 261 ? -10.344 -31.391 8.117 1 98 261 PRO A N 1
ATOM 2037 C CA . PRO A 1 261 ? -11.805 -31.344 8.141 1 98 261 PRO A CA 1
ATOM 2038 C C . PRO A 1 261 ? -12.391 -30.453 7.055 1 98 261 PRO A C 1
ATOM 2040 O O . PRO A 1 261 ? -13.484 -30.719 6.551 1 98 261 PRO A O 1
ATOM 2043 N N . VAL A 1 262 ? -11.734 -29.375 6.711 1 98.69 262 VAL A N 1
ATOM 2044 C CA . VAL A 1 262 ? -12.203 -28.484 5.641 1 98.69 262 VAL A CA 1
ATOM 2045 C C . VAL A 1 262 ? -12.195 -29.25 4.312 1 98.69 262 VAL A C 1
ATOM 2047 O O . VAL A 1 262 ? -13.172 -29.219 3.568 1 98.69 262 VAL A O 1
ATOM 2050 N N . LEU A 1 263 ? -11.109 -29.953 4.043 1 98.56 263 LEU A N 1
ATOM 2051 C CA . LEU A 1 263 ? -10.992 -30.719 2.805 1 98.56 263 LEU A CA 1
ATOM 2052 C C . LEU A 1 263 ? -12.008 -31.859 2.766 1 98.56 263 LEU A C 1
ATOM 2054 O O . LEU A 1 263 ? -12.547 -32.188 1.705 1 98.56 263 LEU A O 1
ATOM 2058 N N . GLU A 1 264 ? -12.273 -32.469 3.902 1 98.38 264 GLU A N 1
ATOM 2059 C CA . GLU A 1 264 ? -13.273 -33.531 3.965 1 98.38 264 GLU A CA 1
ATOM 2060 C C . GLU A 1 264 ? -14.664 -33 3.639 1 98.38 264 GLU A C 1
ATOM 2062 O O . GLU A 1 264 ? -15.445 -33.656 2.951 1 98.38 264 GLU A O 1
ATOM 2067 N N . ARG A 1 265 ? -14.906 -31.828 4.195 1 98.62 265 ARG A N 1
ATOM 2068 C CA . ARG A 1 265 ? -16.188 -31.188 3.883 1 98.62 265 ARG A CA 1
ATOM 2069 C C . ARG A 1 265 ? -16.297 -30.891 2.393 1 98.62 265 ARG A C 1
ATOM 2071 O O . ARG A 1 265 ? -17.328 -31.141 1.774 1 98.62 265 ARG A O 1
ATOM 2078 N N . LEU A 1 266 ? -15.242 -30.359 1.845 1 98.81 266 LEU A N 1
ATOM 2079 C CA . LEU A 1 266 ? -15.219 -30.062 0.415 1 98.81 266 LEU A CA 1
ATOM 2080 C C . LEU A 1 266 ? -15.383 -31.344 -0.4 1 98.81 266 LEU A C 1
ATOM 2082 O O . LEU A 1 266 ? -16.141 -31.375 -1.366 1 98.81 266 LEU A O 1
ATOM 2086 N N . ARG A 1 267 ? -14.734 -32.469 0.017 1 98.44 267 ARG A N 1
ATOM 2087 C CA . ARG A 1 267 ? -14.812 -33.75 -0.66 1 98.44 267 ARG A CA 1
ATOM 2088 C C . ARG A 1 267 ? -16.25 -34.281 -0.643 1 98.44 267 ARG A C 1
ATOM 2090 O O . ARG A 1 267 ? -16.75 -34.75 -1.667 1 98.44 267 ARG A O 1
ATOM 2097 N N . ARG A 1 268 ? -16.859 -34.156 0.434 1 98.38 268 ARG A N 1
ATOM 2098 C CA . ARG A 1 268 ? -18.234 -34.625 0.538 1 98.38 268 ARG A CA 1
ATOM 2099 C C . ARG A 1 268 ? -19.141 -33.844 -0.4 1 98.38 268 ARG A C 1
ATOM 2101 O O . ARG A 1 268 ? -20.047 -34.406 -1.025 1 98.38 268 ARG A O 1
ATOM 2108 N N . THR A 1 269 ? -18.891 -32.562 -0.396 1 98.62 269 THR A N 1
ATOM 2109 C CA . THR A 1 269 ? -19.672 -31.703 -1.285 1 98.62 269 THR A CA 1
ATOM 2110 C C . THR A 1 269 ? -19.469 -32.094 -2.742 1 98.62 269 THR A C 1
ATOM 2112 O O . THR A 1 269 ? -20.438 -32.25 -3.488 1 98.62 269 THR A O 1
ATOM 2115 N N . VAL A 1 270 ? -18.281 -32.375 -3.135 1 98.38 270 VAL A N 1
ATOM 2116 C CA . VAL A 1 270 ? -17.922 -32.719 -4.504 1 98.38 270 VAL A CA 1
ATOM 2117 C C . VAL A 1 270 ? -18.438 -34.094 -4.836 1 98.38 270 VAL A C 1
ATOM 2119 O O . VAL A 1 270 ? -18.922 -34.344 -5.949 1 98.38 270 VAL A O 1
ATOM 2122 N N . ASP A 1 271 ? -18.406 -35 -3.869 1 97.56 271 ASP A N 1
ATOM 2123 C CA . ASP A 1 271 ? -18.875 -36.375 -4.055 1 97.56 271 ASP A CA 1
ATOM 2124 C C . ASP A 1 271 ? -20.375 -36.406 -4.32 1 97.56 271 ASP A C 1
ATOM 2126 O O . ASP A 1 271 ? -20.891 -37.406 -4.82 1 97.56 271 ASP A O 1
ATOM 2130 N N . GLY A 1 272 ? -21.031 -35.344 -3.926 1 97.88 272 GLY A N 1
ATOM 2131 C CA . GLY A 1 272 ? -22.438 -35.25 -4.27 1 97.88 272 GLY A CA 1
ATOM 2132 C C . GLY A 1 272 ? -22.688 -35.156 -5.766 1 97.88 272 GLY A C 1
ATOM 2133 O O . GLY A 1 272 ? -23.812 -35.375 -6.227 1 97.88 272 GLY A O 1
ATOM 2134 N N . PHE A 1 273 ? -21.688 -34.906 -6.516 1 97.62 273 PHE A N 1
ATOM 2135 C CA . PHE A 1 273 ? -21.703 -34.875 -7.973 1 97.62 273 PHE A CA 1
ATOM 2136 C C . PHE A 1 273 ? -20.797 -35.969 -8.547 1 97.62 273 PHE A C 1
ATOM 2138 O O . PHE A 1 273 ? -19.578 -35.75 -8.656 1 97.62 273 PHE A O 1
ATOM 2145 N N . PRO A 1 274 ? -21.344 -37.031 -8.992 1 94.38 274 PRO A N 1
ATOM 2146 C CA . PRO A 1 274 ? -20.547 -38.188 -9.375 1 94.38 274 PRO A CA 1
ATOM 2147 C C . PRO A 1 274 ? -19.484 -37.875 -10.43 1 94.38 274 PRO A C 1
ATOM 2149 O O . PRO A 1 274 ? -19.766 -37.125 -11.383 1 94.38 274 PRO A O 1
ATOM 2152 N N . GLY A 1 275 ? -18.312 -38.344 -10.172 1 95.44 275 GLY A N 1
ATOM 2153 C CA . GLY A 1 275 ? -17.25 -38.281 -11.156 1 95.44 275 GLY A CA 1
ATOM 2154 C C . GLY A 1 275 ? -16.422 -37.031 -11.055 1 95.44 275 GLY A C 1
ATOM 2155 O O . GLY A 1 275 ? -15.508 -36.812 -11.852 1 95.44 275 GLY A O 1
ATOM 2156 N N . ARG A 1 276 ? -16.734 -36.125 -10.094 1 97.56 276 ARG A N 1
ATOM 2157 C CA . ARG A 1 276 ? -16 -34.875 -9.961 1 97.56 276 ARG A CA 1
ATOM 2158 C C . ARG A 1 276 ? -14.75 -35.062 -9.109 1 97.56 276 ARG A C 1
ATOM 2160 O O . ARG A 1 276 ? -14.68 -36 -8.297 1 97.56 276 ARG A O 1
ATOM 2167 N N . VAL A 1 277 ? -13.734 -34.188 -9.297 1 97.75 277 VAL A N 1
ATOM 2168 C CA . VAL A 1 277 ? -12.43 -34.438 -8.68 1 97.75 277 VAL A CA 1
ATOM 2169 C C . VAL A 1 277 ? -11.914 -33.156 -8.031 1 97.75 277 VAL A C 1
ATOM 2171 O O . VAL A 1 277 ? -12.406 -32.062 -8.328 1 97.75 277 VAL A O 1
ATOM 2174 N N . LEU A 1 278 ? -10.953 -33.344 -7.09 1 98.25 278 LEU A N 1
ATOM 2175 C CA . LEU A 1 278 ? -10.266 -32.25 -6.406 1 98.25 278 LEU A CA 1
ATOM 2176 C C . LEU A 1 278 ? -8.758 -32.344 -6.609 1 98.25 278 LEU A C 1
ATOM 2178 O O . LEU A 1 278 ? -8.156 -33.375 -6.316 1 98.25 278 LEU A O 1
ATOM 2182 N N . LEU A 1 279 ? -8.211 -31.297 -7.18 1 98.19 279 LEU A N 1
ATOM 2183 C CA . LEU A 1 279 ? -6.77 -31.094 -7.297 1 98.19 279 LEU A CA 1
ATOM 2184 C C . LEU A 1 279 ? -6.309 -29.953 -6.402 1 98.19 279 LEU A C 1
ATOM 2186 O O . LEU A 1 279 ? -6.836 -28.844 -6.488 1 98.19 279 LEU A O 1
ATOM 2190 N N . GLY A 1 280 ? -5.32 -30.219 -5.492 1 98 280 GLY A N 1
ATOM 2191 C CA . GLY A 1 280 ? -4.906 -29.172 -4.566 1 98 280 GLY A CA 1
ATOM 2192 C C . GLY A 1 280 ? -3.537 -28.594 -4.883 1 98 280 GLY A C 1
ATOM 2193 O O . GLY A 1 280 ? -2.668 -29.312 -5.398 1 98 280 GLY A O 1
ATOM 2194 N N . GLU A 1 281 ? -3.365 -27.359 -4.59 1 97.88 281 GLU A N 1
ATOM 2195 C CA . GLU A 1 281 ? -2.045 -26.75 -4.59 1 97.88 281 GLU A CA 1
ATOM 2196 C C . GLU A 1 281 ? -1.455 -26.703 -3.184 1 97.88 281 GLU A C 1
ATOM 2198 O O . GLU A 1 281 ? -2.062 -26.141 -2.27 1 97.88 281 GLU A O 1
ATOM 2203 N N . LEU A 1 282 ? -0.342 -27.219 -3.045 1 96.56 282 LEU A N 1
ATOM 2204 C CA . LEU A 1 282 ? 0.372 -27.172 -1.773 1 96.56 282 LEU A CA 1
ATOM 2205 C C . LEU A 1 282 ? 1.639 -26.328 -1.892 1 96.56 282 LEU A C 1
ATOM 2207 O O . LEU A 1 282 ? 2.236 -26.25 -2.967 1 96.56 282 LEU A O 1
ATOM 2211 N N . SER A 1 283 ? 2.027 -25.719 -0.796 1 95.62 283 SER A N 1
ATOM 2212 C CA . SER A 1 283 ? 3.172 -24.812 -0.775 1 95.62 283 SER A CA 1
ATOM 2213 C C . SER A 1 283 ? 4.484 -25.578 -0.932 1 95.62 283 SER A C 1
ATOM 2215 O O . SER A 1 283 ? 4.5 -26.812 -0.891 1 95.62 283 SER A O 1
ATOM 2217 N N . SER A 1 284 ? 5.523 -24.781 -1.093 1 94.06 284 SER A N 1
ATOM 2218 C CA . SER A 1 284 ? 6.855 -25.344 -1.257 1 94.06 284 SER A CA 1
ATOM 2219 C C . SER A 1 284 ? 7.551 -25.531 0.09 1 94.06 284 SER A C 1
ATOM 2221 O O . SER A 1 284 ? 8.758 -25.75 0.145 1 94.06 284 SER A O 1
ATOM 2223 N N . GLN A 1 285 ? 6.82 -25.359 1.131 1 93.25 285 GLN A N 1
ATOM 2224 C CA . GLN A 1 285 ? 7.414 -25.5 2.457 1 93.25 285 GLN A CA 1
ATOM 2225 C C . GLN A 1 285 ? 7.957 -26.906 2.67 1 93.25 285 GLN A C 1
ATOM 2227 O O . GLN A 1 285 ? 7.52 -27.844 2.008 1 93.25 285 GLN A O 1
ATOM 2232 N N . ARG A 1 286 ? 8.852 -26.984 3.59 1 89.88 286 ARG A N 1
ATOM 2233 C CA . ARG A 1 286 ? 9.43 -28.297 3.912 1 89.88 286 ARG A CA 1
ATOM 2234 C C . ARG A 1 286 ? 8.344 -29.312 4.23 1 89.88 286 ARG A C 1
ATOM 2236 O O . ARG A 1 286 ? 7.371 -29 4.922 1 89.88 286 ARG A O 1
ATOM 2243 N N . GLY A 1 287 ? 8.539 -30.516 3.656 1 89.69 287 GLY A N 1
ATOM 2244 C CA . GLY A 1 287 ? 7.574 -31.562 3.912 1 89.69 287 GLY A CA 1
ATOM 2245 C C . GLY A 1 287 ? 6.434 -31.594 2.914 1 89.69 287 GLY A C 1
ATOM 2246 O O . GLY A 1 287 ? 5.379 -32.156 3.182 1 89.69 287 GLY A O 1
ATOM 2247 N N . ALA A 1 288 ? 6.629 -31.016 1.797 1 91.81 288 ALA A N 1
ATOM 2248 C CA . ALA A 1 288 ? 5.57 -30.891 0.799 1 91.81 288 ALA A CA 1
ATOM 2249 C C . ALA A 1 288 ? 5.082 -32.25 0.333 1 91.81 288 ALA A C 1
ATOM 2251 O O . ALA A 1 288 ? 3.879 -32.469 0.2 1 91.81 288 ALA A O 1
ATOM 2252 N N . ALA A 1 289 ? 5.977 -33.219 0.078 1 89.06 289 ALA A N 1
ATOM 2253 C CA . ALA A 1 289 ? 5.598 -34.562 -0.363 1 89.06 289 ALA A CA 1
ATOM 2254 C C . ALA A 1 289 ? 4.746 -35.25 0.689 1 89.06 289 ALA A C 1
ATOM 2256 O O . ALA A 1 289 ? 3.76 -35.906 0.356 1 89.06 289 ALA A O 1
ATOM 2257 N N . GLY A 1 290 ? 5.152 -35.062 1.954 1 89.81 290 GLY A N 1
ATOM 2258 C CA . GLY A 1 290 ? 4.359 -35.625 3.039 1 89.81 290 GLY A CA 1
ATOM 2259 C C . GLY A 1 290 ? 2.971 -35.031 3.131 1 89.81 290 GLY A C 1
ATOM 2260 O O . GLY A 1 290 ? 2.002 -35.719 3.424 1 89.81 290 GLY A O 1
ATOM 2261 N N . ARG A 1 291 ? 2.865 -33.781 2.85 1 93.38 291 ARG A N 1
ATOM 2262 C CA . ARG A 1 291 ? 1.564 -33.125 2.893 1 93.38 291 ARG A CA 1
ATOM 2263 C C . ARG A 1 291 ? 0.686 -33.562 1.728 1 93.38 291 ARG A C 1
ATOM 2265 O O . ARG A 1 291 ? -0.532 -33.688 1.873 1 93.38 291 ARG A O 1
ATOM 2272 N N . ILE A 1 292 ? 1.291 -33.781 0.543 1 93.44 292 ILE A N 1
ATOM 2273 C CA . ILE A 1 292 ? 0.517 -34.344 -0.56 1 93.44 292 ILE A CA 1
ATOM 2274 C C . ILE A 1 292 ? -0.106 -35.688 -0.133 1 93.44 292 ILE A C 1
ATOM 2276 O O . ILE A 1 292 ? -1.312 -35.875 -0.295 1 93.44 292 ILE A O 1
ATOM 2280 N N . ALA A 1 293 ? 0.728 -36.531 0.469 1 91.31 293 ALA A N 1
ATOM 2281 C CA . ALA A 1 293 ? 0.241 -37.844 0.924 1 91.31 293 ALA A CA 1
ATOM 2282 C C . ALA A 1 293 ? -0.872 -37.688 1.957 1 91.31 293 ALA A C 1
ATOM 2284 O O . ALA A 1 293 ? -1.887 -38.375 1.898 1 91.31 293 ALA A O 1
ATOM 2285 N N . LEU A 1 294 ? -0.679 -36.75 2.805 1 92.75 294 LEU A N 1
ATOM 2286 C CA . LEU A 1 294 ? -1.629 -36.531 3.889 1 92.75 294 LEU A CA 1
ATOM 2287 C C . LEU A 1 294 ? -2.967 -36.062 3.348 1 92.75 294 LEU A C 1
ATOM 2289 O O . LEU A 1 294 ? -4.02 -36.594 3.705 1 92.75 294 LEU A O 1
ATOM 2293 N N . HIS A 1 295 ? -2.971 -35.094 2.475 1 94.88 295 HIS A N 1
ATOM 2294 C CA . HIS A 1 295 ? -4.188 -34.438 2.035 1 94.88 295 HIS A CA 1
ATOM 2295 C C . HIS A 1 295 ? -4.902 -35.25 0.956 1 94.88 295 HIS A C 1
ATOM 2297 O O . HIS A 1 295 ? -6.059 -34.969 0.631 1 94.88 295 HIS A O 1
ATOM 2303 N N . THR A 1 296 ? -4.242 -36.25 0.412 1 93.62 296 THR A N 1
ATOM 2304 C CA . THR A 1 296 ? -4.859 -37.062 -0.627 1 93.62 296 THR A CA 1
ATOM 2305 C C . THR A 1 296 ? -5.312 -38.406 -0.062 1 93.62 296 THR A C 1
ATOM 2307 O O . THR A 1 296 ? -5.668 -39.312 -0.816 1 93.62 296 THR A O 1
ATOM 2310 N N . ARG A 1 297 ? -5.262 -38.594 1.203 1 92.19 297 ARG A N 1
ATOM 2311 C CA . ARG A 1 297 ? -5.906 -39.75 1.823 1 92.19 297 ARG A CA 1
ATOM 2312 C C . ARG A 1 297 ? -7.402 -39.781 1.522 1 92.19 297 ARG A C 1
ATOM 2314 O O . ARG A 1 297 ? -7.977 -38.75 1.146 1 92.19 297 ARG A O 1
ATOM 2321 N N . PRO A 1 298 ? -8 -41 1.65 1 92.5 298 PRO A N 1
ATOM 2322 C CA . PRO A 1 298 ? -9.43 -41.062 1.358 1 92.5 298 PRO A CA 1
ATOM 2323 C C . PRO A 1 298 ? -10.242 -40 2.088 1 92.5 298 PRO A C 1
ATOM 2325 O O . PRO A 1 298 ? -10.031 -39.781 3.279 1 92.5 298 PRO A O 1
ATOM 2328 N N . GLY A 1 299 ? -11.023 -39.344 1.357 1 94.88 299 GLY A N 1
ATOM 2329 C CA . GLY A 1 299 ? -11.867 -38.312 1.908 1 94.88 299 GLY A CA 1
ATOM 2330 C C . GLY A 1 299 ? -11.305 -36.906 1.704 1 94.88 299 GLY A C 1
ATOM 2331 O O . GLY A 1 299 ? -11.969 -35.906 1.991 1 94.88 299 GLY A O 1
ATOM 2332 N N . GLY A 1 300 ? -10.102 -36.812 1.229 1 96.56 300 GLY A N 1
ATOM 2333 C CA . GLY A 1 300 ? -9.477 -35.531 0.965 1 96.56 300 GLY A CA 1
ATOM 2334 C C . GLY A 1 300 ? -9.406 -35.188 -0.513 1 96.56 300 GLY A C 1
ATOM 2335 O O . GLY A 1 300 ? -10.398 -35.344 -1.231 1 96.56 300 GLY A O 1
ATOM 2336 N N . LEU A 1 301 ? -8.312 -34.719 -0.925 1 97 301 LEU A N 1
ATOM 2337 C CA . LEU A 1 301 ? -8.07 -34.406 -2.332 1 97 301 LEU A CA 1
ATOM 2338 C C . LEU A 1 301 ? -7.855 -35.688 -3.139 1 97 301 LEU A C 1
ATOM 2340 O O . LEU A 1 301 ? -7.496 -36.719 -2.58 1 97 301 LEU A O 1
ATOM 2344 N N . HIS A 1 302 ? -8.133 -35.594 -4.434 1 95.94 302 HIS A N 1
ATOM 2345 C CA . HIS A 1 302 ? -7.812 -36.719 -5.316 1 95.94 302 HIS A CA 1
ATOM 2346 C C . HIS A 1 302 ? -6.332 -36.719 -5.684 1 95.94 302 HIS A C 1
ATOM 2348 O O . HIS A 1 302 ? -5.703 -37.781 -5.746 1 95.94 302 HIS A O 1
ATOM 2354 N N . THR A 1 303 ? -5.801 -35.562 -5.973 1 95.25 303 THR A N 1
ATOM 2355 C CA . THR A 1 303 ? -4.387 -35.375 -6.254 1 95.25 303 THR A CA 1
ATOM 2356 C C . THR A 1 303 ? -3.955 -33.969 -5.832 1 95.25 303 THR A C 1
ATOM 2358 O O . THR A 1 303 ? -4.785 -33.156 -5.422 1 95.25 303 THR A O 1
ATOM 2361 N N . ALA A 1 304 ? -2.635 -33.75 -5.781 1 96 304 ALA A N 1
ATOM 2362 C CA . ALA A 1 304 ? -2.119 -32.406 -5.445 1 96 304 ALA A CA 1
ATOM 2363 C C . ALA A 1 304 ? -0.745 -32.188 -6.07 1 96 304 ALA A C 1
ATOM 2365 O O . ALA A 1 304 ? -0.004 -33.156 -6.32 1 96 304 ALA A O 1
ATOM 2366 N N . TYR A 1 305 ? -0.512 -30.984 -6.406 1 95.62 305 TYR A N 1
ATOM 2367 C CA . TYR A 1 305 ? 0.846 -30.609 -6.773 1 95.62 305 TYR A CA 1
ATOM 2368 C C . TYR A 1 305 ? 1.433 -29.625 -5.762 1 95.62 305 TYR A C 1
ATOM 2370 O O . TYR A 1 305 ? 0.709 -29.094 -4.922 1 95.62 305 TYR A O 1
ATOM 2378 N N . THR A 1 306 ? 2.744 -29.5 -5.777 1 94.19 306 THR A N 1
ATOM 2379 C CA . THR A 1 306 ? 3.447 -28.547 -4.914 1 94.19 306 THR A CA 1
ATOM 2380 C C . THR A 1 306 ? 4.387 -27.672 -5.73 1 94.19 306 THR A C 1
ATOM 2382 O O . THR A 1 306 ? 4.84 -28.062 -6.809 1 94.19 306 THR A O 1
ATOM 2385 N N . LEU A 1 307 ? 4.711 -26.531 -5.219 1 93.5 307 LEU A N 1
ATOM 2386 C CA . LEU A 1 307 ? 5.652 -25.625 -5.863 1 93.5 307 LEU A CA 1
ATOM 2387 C C . LEU A 1 307 ? 7.086 -25.953 -5.461 1 93.5 307 LEU A C 1
ATOM 2389 O O . LEU A 1 307 ? 8.023 -25.266 -5.875 1 93.5 307 LEU A O 1
ATOM 2393 N N . ASP A 1 308 ? 7.273 -26.984 -4.77 1 92.81 308 ASP A N 1
ATOM 2394 C CA . ASP A 1 308 ? 8.602 -27.359 -4.297 1 92.81 308 ASP A CA 1
ATOM 2395 C C . ASP A 1 308 ? 9.516 -27.75 -5.461 1 92.81 308 ASP A C 1
ATOM 2397 O O . ASP A 1 308 ? 10.633 -27.25 -5.574 1 92.81 308 ASP A O 1
ATOM 2401 N N . LEU A 1 309 ? 9.039 -28.547 -6.379 1 91.38 309 LEU A N 1
ATOM 2402 C CA . LEU A 1 309 ? 9.852 -29.047 -7.477 1 91.38 309 LEU A CA 1
ATOM 2403 C C . LEU A 1 309 ? 10.344 -27.922 -8.367 1 91.38 309 LEU A C 1
ATOM 2405 O O . LEU A 1 309 ? 11.539 -27.812 -8.648 1 91.38 309 LEU A O 1
ATOM 2409 N N . PRO A 1 310 ? 9.445 -27.047 -8.734 1 94.12 310 PRO A N 1
ATOM 2410 C CA . PRO A 1 310 ? 9.906 -25.938 -9.594 1 94.12 310 PRO A CA 1
ATOM 2411 C C . PRO A 1 310 ? 10.977 -25.078 -8.922 1 94.12 310 PRO A C 1
ATOM 2413 O O . PRO A 1 310 ? 11.688 -24.344 -9.602 1 94.12 310 PRO A O 1
ATOM 2416 N N . LYS A 1 311 ? 11.055 -25.172 -7.68 1 92.56 311 LYS A N 1
ATOM 2417 C CA . LYS A 1 311 ? 12.016 -24.328 -6.965 1 92.56 311 LYS A CA 1
ATOM 2418 C C . LYS A 1 311 ? 13.359 -25.047 -6.805 1 92.56 311 LYS A C 1
ATOM 2420 O O . LYS A 1 311 ? 14.312 -24.469 -6.289 1 92.56 311 LYS A O 1
ATOM 2425 N N . GLN A 1 312 ? 13.492 -26.25 -7.297 1 94.38 312 GLN A N 1
ATOM 2426 C CA . GLN A 1 312 ? 14.719 -27.031 -7.195 1 94.38 312 GLN A CA 1
ATOM 2427 C C . GLN A 1 312 ? 15.523 -26.969 -8.484 1 94.38 312 GLN A C 1
ATOM 2429 O O . GLN A 1 312 ? 14.984 -26.641 -9.547 1 94.38 312 GLN A O 1
ATOM 2434 N N . PRO A 1 313 ? 16.859 -27.297 -8.359 1 95.31 313 PRO A N 1
ATOM 2435 C CA . PRO A 1 313 ? 17.641 -27.422 -9.594 1 95.31 313 PRO A CA 1
ATOM 2436 C C . PRO A 1 313 ? 17.188 -28.609 -10.453 1 95.31 313 PRO A C 1
ATOM 2438 O O . PRO A 1 313 ? 16.641 -29.578 -9.938 1 95.31 313 PRO A O 1
ATOM 2441 N N . PHE A 1 314 ? 17.422 -28.453 -11.695 1 96.75 314 PHE A N 1
ATOM 2442 C CA . PHE A 1 314 ? 17.078 -29.516 -12.633 1 96.75 314 PHE A CA 1
ATOM 2443 C C . PHE A 1 314 ? 18.172 -30.594 -12.648 1 96.75 314 PHE A C 1
ATOM 2445 O O . PHE A 1 314 ? 19.062 -30.562 -13.5 1 96.75 314 PHE A O 1
ATOM 2452 N N . THR A 1 315 ? 18.031 -31.625 -11.758 1 96.56 315 THR A N 1
ATOM 2453 C CA . THR A 1 315 ? 18.984 -32.719 -11.664 1 96.56 315 THR A CA 1
ATOM 2454 C C . THR A 1 315 ? 18.266 -34.062 -11.508 1 96.56 315 THR A C 1
ATOM 2456 O O . THR A 1 315 ? 17.141 -34.094 -10.992 1 96.56 315 THR A O 1
ATOM 2459 N N . PRO A 1 316 ? 18.938 -35.125 -11.945 1 96.25 316 PRO A N 1
ATOM 2460 C CA . PRO A 1 316 ? 18.344 -36.438 -11.742 1 96.25 316 PRO A CA 1
ATOM 2461 C C . PRO A 1 316 ? 18.031 -36.75 -10.281 1 96.25 316 PRO A C 1
ATOM 2463 O O . PRO A 1 316 ? 17.016 -37.375 -9.977 1 96.25 316 PRO A O 1
ATOM 2466 N N . ALA A 1 317 ? 18.859 -36.25 -9.414 1 95 317 ALA A N 1
ATOM 2467 C CA . ALA A 1 317 ? 18.688 -36.5 -7.988 1 95 317 ALA A CA 1
ATOM 2468 C C . ALA A 1 317 ? 17.375 -35.906 -7.477 1 95 317 ALA A C 1
ATOM 2470 O O . ALA A 1 317 ? 16.672 -36.531 -6.688 1 95 317 ALA A O 1
ATOM 2471 N N . VAL A 1 318 ? 17.062 -34.688 -7.898 1 94 318 VAL A N 1
ATOM 2472 C CA . VAL A 1 318 ? 15.852 -34 -7.484 1 94 318 VAL A CA 1
ATOM 2473 C C . VAL A 1 318 ? 14.625 -34.781 -7.957 1 94 318 VAL A C 1
ATOM 2475 O O . VAL A 1 318 ? 13.688 -35.031 -7.188 1 94 318 VAL A O 1
ATOM 2478 N N . PHE A 1 319 ? 14.656 -35.25 -9.156 1 93.69 319 PHE A N 1
ATOM 2479 C CA . PHE A 1 319 ? 13.523 -35.969 -9.711 1 93.69 319 PHE A CA 1
ATOM 2480 C C . PHE A 1 319 ? 13.422 -37.344 -9.094 1 93.69 319 PHE A C 1
ATOM 2482 O O . PHE A 1 319 ? 12.32 -37.875 -8.859 1 93.69 319 PHE A O 1
ATOM 2489 N N . ARG A 1 320 ? 14.586 -38.031 -8.883 1 93.12 320 ARG A N 1
ATOM 2490 C CA . ARG A 1 320 ? 14.562 -39.312 -8.203 1 93.12 320 ARG A CA 1
ATOM 2491 C C . ARG A 1 320 ? 13.898 -39.188 -6.832 1 93.12 320 ARG A C 1
ATOM 2493 O O . ARG A 1 320 ? 13.039 -40 -6.48 1 93.12 320 ARG A O 1
ATOM 2500 N N . HIS A 1 321 ? 14.266 -38.188 -6.156 1 89.56 321 HIS A N 1
ATOM 2501 C CA . HIS A 1 321 ? 13.695 -37.938 -4.836 1 89.56 321 HIS A CA 1
ATOM 2502 C C . HIS A 1 321 ? 12.195 -37.719 -4.918 1 89.56 321 HIS A C 1
ATOM 2504 O O . HIS A 1 321 ? 11.43 -38.25 -4.121 1 89.56 321 HIS A O 1
ATOM 2510 N N . ALA A 1 322 ? 11.805 -36.875 -5.84 1 89.69 322 ALA A N 1
ATOM 2511 C CA . ALA A 1 322 ? 10.391 -36.594 -6.02 1 89.69 322 ALA A CA 1
ATOM 2512 C C . ALA A 1 322 ? 9.609 -37.844 -6.391 1 89.69 322 ALA A C 1
ATOM 2514 O O . ALA A 1 322 ? 8.508 -38.062 -5.891 1 89.69 322 ALA A O 1
ATOM 2515 N N . LEU A 1 323 ? 10.188 -38.656 -7.262 1 90.19 323 LEU A N 1
ATOM 2516 C CA . LEU A 1 323 ? 9.555 -39.906 -7.711 1 90.19 323 LEU A CA 1
ATOM 2517 C C . LEU A 1 323 ? 9.422 -40.875 -6.559 1 90.19 323 LEU A C 1
ATOM 2519 O O . LEU A 1 323 ? 8.391 -41.562 -6.418 1 90.19 323 LEU A O 1
ATOM 2523 N N . MET A 1 324 ? 10.43 -40.938 -5.785 1 86.88 324 MET A N 1
ATOM 2524 C CA . MET A 1 324 ? 10.43 -41.875 -4.66 1 86.88 324 MET A CA 1
ATOM 2525 C C . MET A 1 324 ? 9.43 -41.438 -3.594 1 86.88 324 MET A C 1
ATOM 2527 O O . MET A 1 324 ? 8.859 -42.281 -2.895 1 86.88 324 MET A O 1
ATOM 2531 N N . ALA A 1 325 ? 9.328 -40.188 -3.531 1 81.5 325 ALA A N 1
ATOM 2532 C CA . ALA A 1 325 ? 8.375 -39.656 -2.555 1 81.5 325 ALA A CA 1
ATOM 2533 C C . ALA A 1 325 ? 6.938 -39.844 -3.029 1 81.5 325 ALA A C 1
ATOM 2535 O O . ALA A 1 325 ? 6.012 -39.906 -2.219 1 81.5 325 ALA A O 1
ATOM 2536 N N . ALA A 1 326 ? 6.738 -39.75 -4.312 1 71.69 326 ALA A N 1
ATOM 2537 C CA . ALA A 1 326 ? 5.414 -39.906 -4.902 1 71.69 326 ALA A CA 1
ATOM 2538 C C . ALA A 1 326 ? 4.914 -41.344 -4.742 1 71.69 326 ALA A C 1
ATOM 2540 O O . ALA A 1 326 ? 3.707 -41.594 -4.781 1 71.69 326 ALA A O 1
ATOM 2541 N N . ASP A 1 327 ? 5.621 -42.344 -4.121 1 57.75 327 ASP A N 1
ATOM 2542 C CA . ASP A 1 327 ? 5.422 -43.781 -4.242 1 57.75 327 ASP A CA 1
ATOM 2543 C C . ASP A 1 327 ? 3.941 -44.156 -4.141 1 57.75 327 ASP A C 1
ATOM 2545 O O . ASP A 1 327 ? 3.078 -43.281 -4.25 1 57.75 327 ASP A O 1
ATOM 2549 N N . ASP A 1 328 ? 3.379 -45 -3.32 1 54.09 328 ASP A N 1
ATOM 2550 C CA . ASP A 1 328 ? 2.531 -46.156 -3.531 1 54.09 328 ASP A CA 1
ATOM 2551 C C . ASP A 1 328 ? 1.125 -45.75 -3.961 1 54.09 328 ASP A C 1
ATOM 2553 O O . ASP A 1 328 ? 0.354 -46.594 -4.457 1 54.09 328 ASP A O 1
ATOM 2557 N N . HIS A 1 329 ? 0.802 -44.375 -3.766 1 54.5 329 HIS A N 1
ATOM 2558 C CA . HIS A 1 329 ? -0.632 -44.25 -4.008 1 54.5 329 HIS A CA 1
ATOM 2559 C C . HIS A 1 329 ? -0.917 -43.344 -5.203 1 54.5 329 HIS A C 1
ATOM 2561 O O . HIS A 1 329 ? -2.076 -43.125 -5.57 1 54.5 329 HIS A O 1
ATOM 2567 N N . GLY A 1 330 ? 0.192 -42.969 -6.102 1 59.94 330 GLY A N 1
ATOM 2568 C CA . GLY A 1 330 ? -0.054 -42.281 -7.363 1 59.94 330 GLY A CA 1
ATOM 2569 C C . GLY A 1 330 ? -0.825 -41 -7.195 1 59.94 330 GLY A C 1
ATOM 2570 O O . GLY A 1 330 ? -1.551 -40.562 -8.102 1 59.94 330 GLY A O 1
ATOM 2571 N N . ASN A 1 331 ? -0.668 -40.219 -6.133 1 77.88 331 ASN A N 1
ATOM 2572 C CA . ASN A 1 331 ? -1.54 -39.094 -5.816 1 77.88 331 ASN A CA 1
ATOM 2573 C C . ASN A 1 331 ? -0.866 -37.75 -6.125 1 77.88 331 ASN A C 1
ATOM 2575 O O . ASN A 1 331 ? -1.405 -36.688 -5.805 1 77.88 331 ASN A O 1
ATOM 2579 N N . THR A 1 332 ? 0.233 -37.812 -6.879 1 90.12 332 THR A N 1
ATOM 2580 C CA . THR A 1 332 ? 0.955 -36.594 -7.164 1 90.12 332 THR A CA 1
ATOM 2581 C C . THR A 1 332 ? 0.593 -36.062 -8.547 1 90.12 332 THR A C 1
ATOM 2583 O O . THR A 1 332 ? 0.497 -36.812 -9.508 1 90.12 332 THR A O 1
ATOM 2586 N N . CYS A 1 333 ? 0.323 -34.781 -8.617 1 95.44 333 CYS A N 1
ATOM 2587 C CA . CYS A 1 333 ? 0.227 -34.062 -9.875 1 95.44 333 CYS A CA 1
ATOM 2588 C C . CYS A 1 333 ? 1.523 -33.312 -10.18 1 95.44 333 CYS A C 1
ATOM 2590 O O . CYS A 1 333 ? 2.062 -32.625 -9.312 1 95.44 333 CYS A O 1
ATOM 2592 N N . TRP A 1 334 ? 2.053 -33.531 -11.367 1 95.94 334 TRP A N 1
ATOM 2593 C CA . TRP A 1 334 ? 3.309 -32.906 -11.766 1 95.94 334 TRP A CA 1
ATOM 2594 C C . TRP A 1 334 ? 3.051 -31.688 -12.633 1 95.94 334 TRP A C 1
ATOM 2596 O O . TRP A 1 334 ? 2.279 -31.75 -13.594 1 95.94 334 TRP A O 1
ATOM 2606 N N . SER A 1 335 ? 3.664 -30.625 -12.25 1 96.25 335 SER A N 1
ATOM 2607 C CA . SER A 1 335 ? 3.621 -29.375 -13.008 1 96.25 335 SER A CA 1
ATOM 2608 C C . SER A 1 335 ? 5.004 -28.734 -13.109 1 96.25 335 SER A C 1
ATOM 2610 O O . SER A 1 335 ? 5.59 -28.359 -12.094 1 96.25 335 SER A O 1
ATOM 2612 N N . PHE A 1 336 ? 5.488 -28.672 -14.336 1 97.81 336 PHE A N 1
ATOM 2613 C CA . PHE A 1 336 ? 6.801 -28.062 -14.523 1 97.81 336 PHE A CA 1
ATOM 2614 C C . PHE A 1 336 ? 6.703 -26.547 -14.539 1 97.81 336 PHE A C 1
ATOM 2616 O O . PHE A 1 336 ? 7.652 -25.859 -14.156 1 97.81 336 PHE A O 1
ATOM 2623 N N . SER A 1 337 ? 5.621 -26.031 -15 1 97.75 337 SER A N 1
ATOM 2624 C CA . SER A 1 337 ? 5.34 -24.609 -15.047 1 97.75 337 SER A CA 1
ATOM 2625 C C . SER A 1 337 ? 3.887 -24.312 -14.688 1 97.75 337 SER A C 1
ATOM 2627 O O . SER A 1 337 ? 3.029 -25.203 -14.781 1 97.75 337 SER A O 1
ATOM 2629 N N . ASN A 1 338 ? 3.656 -23.172 -14.211 1 97.88 338 ASN A N 1
ATOM 2630 C CA . ASN A 1 338 ? 2.338 -22.578 -14.047 1 97.88 338 ASN A CA 1
ATOM 2631 C C . ASN A 1 338 ? 2.426 -21.062 -13.945 1 97.88 338 ASN A C 1
ATOM 2633 O O . ASN A 1 338 ? 3.486 -20.469 -14.18 1 97.88 338 ASN A O 1
ATOM 2637 N N . HIS A 1 339 ? 1.35 -20.438 -13.641 1 97.69 339 HIS A N 1
ATOM 2638 C CA . HIS A 1 339 ? 1.253 -18.984 -13.664 1 97.69 339 HIS A CA 1
ATOM 2639 C C . HIS A 1 339 ? 1.993 -18.359 -12.484 1 97.69 339 HIS A C 1
ATOM 2641 O O . HIS A 1 339 ? 2.129 -17.141 -12.406 1 97.69 339 HIS A O 1
ATOM 2647 N N . ASP A 1 340 ? 2.566 -19.188 -11.578 1 96.69 340 ASP A N 1
ATOM 2648 C CA . ASP A 1 340 ? 3.154 -18.656 -10.352 1 96.69 340 ASP A CA 1
ATOM 2649 C C . ASP A 1 340 ? 4.676 -18.766 -10.383 1 96.69 340 ASP A C 1
ATOM 2651 O O . ASP A 1 340 ? 5.359 -18.234 -9.5 1 96.69 340 ASP A O 1
ATOM 2655 N N . VAL A 1 341 ? 5.234 -19.469 -11.367 1 96.94 341 VAL A N 1
ATOM 2656 C CA . VAL A 1 341 ? 6.676 -19.703 -11.391 1 96.94 341 VAL A CA 1
ATOM 2657 C C . VAL A 1 341 ? 7.23 -19.391 -12.773 1 96.94 341 VAL A C 1
ATOM 2659 O O . VAL A 1 341 ? 6.492 -19.391 -13.766 1 96.94 341 VAL A O 1
ATOM 2662 N N . ALA A 1 342 ? 8.516 -19.141 -12.812 1 97.5 342 ALA A N 1
ATOM 2663 C CA . ALA A 1 342 ? 9.188 -18.969 -14.102 1 97.5 342 ALA A CA 1
ATOM 2664 C C . ALA A 1 342 ? 9.07 -20.234 -14.953 1 97.5 342 ALA A C 1
ATOM 2666 O O . ALA A 1 342 ? 9.086 -21.344 -14.43 1 97.5 342 ALA A O 1
ATOM 2667 N N . ARG A 1 343 ? 9 -20.094 -16.188 1 98.38 343 ARG A N 1
ATOM 2668 C CA . ARG A 1 343 ? 8.82 -21.219 -17.094 1 98.38 343 ARG A CA 1
ATOM 2669 C C . ARG A 1 343 ? 10 -22.172 -17.047 1 98.38 343 ARG A C 1
ATOM 2671 O O . ARG A 1 343 ? 11.156 -21.734 -16.984 1 98.38 343 ARG A O 1
ATOM 2678 N N . ALA A 1 344 ? 9.711 -23.406 -17.047 1 98.31 344 ALA A N 1
ATOM 2679 C CA . ALA A 1 344 ? 10.719 -24.453 -16.969 1 98.31 344 ALA A CA 1
ATOM 2680 C C . ALA A 1 344 ? 11.727 -24.344 -18.109 1 98.31 344 ALA A C 1
ATOM 2682 O O . ALA A 1 344 ? 12.914 -24.625 -17.938 1 98.31 344 ALA A O 1
ATOM 2683 N N . ALA A 1 345 ? 11.281 -23.891 -19.266 1 98.12 345 ALA A N 1
ATOM 2684 C CA . ALA A 1 345 ? 12.109 -23.75 -20.469 1 98.12 345 ALA A CA 1
ATOM 2685 C C . ALA A 1 345 ? 13.336 -22.875 -20.188 1 98.12 345 ALA A C 1
ATOM 2687 O O . ALA A 1 345 ? 14.391 -23.078 -20.797 1 98.12 345 ALA A O 1
ATOM 2688 N N . SER A 1 346 ? 13.172 -21.938 -19.312 1 97.81 346 SER A N 1
ATOM 2689 C CA . SER A 1 346 ? 14.258 -21.031 -18.969 1 97.81 346 SER A CA 1
ATOM 2690 C C . SER A 1 346 ? 14.883 -21.391 -17.625 1 97.81 346 SER A C 1
ATOM 2692 O O . SER A 1 346 ? 16.109 -21.531 -17.516 1 97.81 346 SER A O 1
ATOM 2694 N N . ARG A 1 347 ? 14.047 -21.688 -16.672 1 97.31 347 ARG A N 1
ATOM 2695 C CA . ARG A 1 347 ? 14.477 -21.875 -15.281 1 97.31 347 ARG A CA 1
ATOM 2696 C C . ARG A 1 347 ? 15.383 -23.094 -15.156 1 97.31 347 ARG A C 1
ATOM 2698 O O . ARG A 1 347 ? 16.312 -23.109 -14.344 1 97.31 347 ARG A O 1
ATOM 2705 N N . TRP A 1 348 ? 15.148 -24.156 -15.93 1 98 348 TRP A N 1
ATOM 2706 C CA . TRP A 1 348 ? 15.805 -25.438 -15.742 1 98 348 TRP A CA 1
ATOM 2707 C C . TRP A 1 348 ? 16.812 -25.703 -16.859 1 98 348 TRP A C 1
ATOM 2709 O O . TRP A 1 348 ? 17.594 -26.672 -16.781 1 98 348 TRP A O 1
ATOM 2719 N N . ARG A 1 349 ? 16.859 -24.906 -17.875 1 97.44 349 ARG A N 1
ATOM 2720 C CA . ARG A 1 349 ? 17.734 -25.203 -19.016 1 97.44 349 ARG A CA 1
ATOM 2721 C C . ARG A 1 349 ? 19.203 -25.094 -18.625 1 97.44 349 ARG A C 1
ATOM 2723 O O . ARG A 1 349 ? 19.656 -24.031 -18.203 1 97.44 349 ARG A O 1
ATOM 2730 N N . PRO A 1 350 ? 19.891 -26.203 -18.844 1 95.69 350 PRO A N 1
ATOM 2731 C CA . PRO A 1 350 ? 21.312 -26.109 -18.562 1 95.69 350 PRO A CA 1
ATOM 2732 C C . PRO A 1 350 ? 22.031 -25.141 -19.5 1 95.69 350 PRO A C 1
ATOM 2734 O O . PRO A 1 350 ? 21.641 -24.984 -20.656 1 95.69 350 PRO A O 1
ATOM 2737 N N . ASP A 1 351 ? 23.141 -24.609 -18.984 1 94 351 ASP A N 1
ATOM 2738 C CA . ASP A 1 351 ? 23.953 -23.703 -19.812 1 94 351 ASP A CA 1
ATOM 2739 C C . ASP A 1 351 ? 24.469 -24.422 -21.062 1 94 351 ASP A C 1
ATOM 2741 O O . ASP A 1 351 ? 25.016 -25.516 -20.984 1 94 351 ASP A O 1
ATOM 2745 N N . GLY A 1 352 ? 24.219 -23.859 -22.109 1 92.44 352 GLY A N 1
ATOM 2746 C CA . GLY A 1 352 ? 24.75 -24.375 -23.375 1 92.44 352 GLY A CA 1
ATOM 2747 C C . GLY A 1 352 ? 23.859 -25.438 -24 1 92.44 352 GLY A C 1
ATOM 2748 O O . GLY A 1 352 ? 24.125 -25.891 -25.109 1 92.44 352 GLY A O 1
ATOM 2749 N N . ALA A 1 353 ? 22.812 -25.797 -23.344 1 95.75 353 ALA A N 1
ATOM 2750 C CA . ALA A 1 353 ? 21.922 -26.828 -23.859 1 95.75 353 ALA A CA 1
ATOM 2751 C C . ALA A 1 353 ? 21.094 -26.312 -25.031 1 95.75 353 ALA A C 1
ATOM 2753 O O . ALA A 1 353 ? 20.656 -25.156 -25.031 1 95.75 353 ALA A O 1
ATOM 2754 N N . ASP A 1 354 ? 20.922 -27.156 -26.016 1 94.94 354 ASP A N 1
ATOM 2755 C CA . ASP A 1 354 ? 20.047 -26.828 -27.125 1 94.94 354 ASP A CA 1
ATOM 2756 C C . ASP A 1 354 ? 18.594 -26.719 -26.672 1 94.94 354 ASP A C 1
ATOM 2758 O O . ASP A 1 354 ? 18.047 -27.656 -26.094 1 94.94 354 ASP A O 1
ATOM 2762 N N . PRO A 1 355 ? 17.969 -25.547 -26.969 1 95.56 355 PRO A N 1
ATOM 2763 C CA . PRO A 1 355 ? 16.625 -25.328 -26.438 1 95.56 355 PRO A CA 1
ATOM 2764 C C . PRO A 1 355 ? 15.609 -26.344 -26.969 1 95.56 355 PRO A C 1
ATOM 2766 O O . PRO A 1 355 ? 14.742 -26.797 -26.234 1 95.56 355 PRO A O 1
ATOM 2769 N N . ALA A 1 356 ? 15.695 -26.688 -28.219 1 95.44 356 ALA A N 1
ATOM 2770 C CA . ALA A 1 356 ? 14.727 -27.625 -28.797 1 95.44 356 ALA A CA 1
ATOM 2771 C C . ALA A 1 356 ? 14.859 -29.016 -28.188 1 95.44 356 ALA A C 1
ATOM 2773 O O . ALA A 1 356 ? 13.859 -29.656 -27.891 1 95.44 356 ALA A O 1
ATOM 2774 N N . ARG A 1 357 ? 16.062 -29.469 -28.047 1 96.88 357 ARG A N 1
ATOM 2775 C CA . ARG A 1 357 ? 16.297 -30.781 -27.438 1 96.88 357 ARG A CA 1
ATOM 2776 C C . ARG A 1 357 ? 15.867 -30.781 -25.984 1 96.88 357 ARG A C 1
ATOM 2778 O O . ARG A 1 357 ? 15.32 -31.781 -25.5 1 96.88 357 ARG A O 1
ATOM 2785 N N . PHE A 1 358 ? 16.125 -29.719 -25.328 1 98 358 PHE A N 1
ATOM 2786 C CA . PHE A 1 358 ? 15.734 -29.609 -23.922 1 98 358 PHE A CA 1
ATOM 2787 C C . PHE A 1 358 ? 14.219 -29.656 -23.781 1 98 358 PHE A C 1
ATOM 2789 O O . PHE A 1 358 ? 13.688 -30.359 -22.906 1 98 358 PHE A O 1
ATOM 2796 N N . GLU A 1 359 ? 13.531 -28.938 -24.656 1 97.81 359 GLU A N 1
ATOM 2797 C CA . GLU A 1 359 ? 12.07 -28.953 -24.641 1 97.81 359 GLU A CA 1
ATOM 2798 C C . GLU A 1 359 ? 11.539 -30.359 -24.906 1 97.81 359 GLU A C 1
ATOM 2800 O O . GLU A 1 359 ? 10.555 -30.781 -24.281 1 97.81 359 GLU A O 1
ATOM 2805 N N . ALA A 1 360 ? 12.188 -31.031 -25.828 1 98.06 360 ALA A N 1
ATOM 2806 C CA . ALA A 1 360 ? 11.773 -32.406 -26.125 1 98.06 360 ALA A CA 1
ATOM 2807 C C . ALA A 1 360 ? 11.953 -33.312 -24.891 1 98.06 360 ALA A C 1
ATOM 2809 O O . ALA A 1 360 ? 11.078 -34.125 -24.578 1 98.06 360 ALA A O 1
ATOM 2810 N N . LEU A 1 361 ? 13.078 -33.156 -24.266 1 98.25 361 LEU A N 1
ATOM 2811 C CA . LEU A 1 361 ? 13.32 -33.906 -23.031 1 98.25 361 LEU A CA 1
ATOM 2812 C C . LEU A 1 361 ? 12.234 -33.625 -22 1 98.25 361 LEU A C 1
ATOM 2814 O O . LEU A 1 361 ? 11.688 -34.531 -21.391 1 98.25 361 LEU A O 1
ATOM 2818 N N . LEU A 1 362 ? 11.891 -32.312 -21.766 1 98.62 362 LEU A N 1
ATOM 2819 C CA . LEU A 1 362 ? 10.875 -31.922 -20.797 1 98.62 362 LEU A CA 1
ATOM 2820 C C . LEU A 1 362 ? 9.531 -32.562 -21.125 1 98.62 362 LEU A C 1
ATOM 2822 O O . LEU A 1 362 ? 8.852 -33.094 -20.234 1 98.62 362 LEU A O 1
ATOM 2826 N N . ALA A 1 363 ? 9.156 -32.562 -22.391 1 98.62 363 ALA A N 1
ATOM 2827 C CA . ALA A 1 363 ? 7.871 -33.094 -22.828 1 98.62 363 ALA A CA 1
ATOM 2828 C C . ALA A 1 363 ? 7.77 -34.594 -22.531 1 98.62 363 ALA A C 1
ATOM 2830 O O . ALA A 1 363 ? 6.785 -35.031 -21.953 1 98.62 363 ALA A O 1
ATOM 2831 N N . VAL A 1 364 ? 8.797 -35.312 -22.891 1 98.56 364 VAL A N 1
ATOM 2832 C CA . VAL A 1 364 ? 8.75 -36.75 -22.734 1 98.56 364 VAL A CA 1
ATOM 2833 C C . VAL A 1 364 ? 8.883 -37.125 -21.25 1 98.56 364 VAL A C 1
ATOM 2835 O O . VAL A 1 364 ? 8.234 -38.062 -20.766 1 98.56 364 VAL A O 1
ATOM 2838 N N . LEU A 1 365 ? 9.734 -36.406 -20.578 1 98.31 365 LEU A N 1
ATOM 2839 C CA . LEU A 1 365 ? 9.867 -36.625 -19.141 1 98.31 365 LEU A CA 1
ATOM 2840 C C . LEU A 1 365 ? 8.516 -36.469 -18.438 1 98.31 365 LEU A C 1
ATOM 2842 O O . LEU A 1 365 ? 8.102 -37.375 -17.688 1 98.31 365 LEU A O 1
ATOM 2846 N N . LEU A 1 366 ? 7.844 -35.375 -18.688 1 98.06 366 LEU A N 1
ATOM 2847 C CA . LEU A 1 366 ? 6.539 -35.156 -18.078 1 98.06 366 LEU A CA 1
ATOM 2848 C C . LEU A 1 366 ? 5.57 -36.281 -18.422 1 98.06 366 LEU A C 1
ATOM 2850 O O . LEU A 1 366 ? 4.848 -36.781 -17.547 1 98.06 366 LEU A O 1
ATOM 2854 N N . ALA A 1 367 ? 5.582 -36.719 -19.656 1 97.81 367 ALA A N 1
ATOM 2855 C CA . ALA A 1 367 ? 4.672 -37.75 -20.141 1 97.81 367 ALA A CA 1
ATOM 2856 C C . ALA A 1 367 ? 4.941 -39.094 -19.453 1 97.81 367 ALA A C 1
ATOM 2858 O O . ALA A 1 367 ? 4.055 -39.938 -19.375 1 97.81 367 ALA A O 1
ATOM 2859 N N . CYS A 1 368 ? 6.137 -39.25 -18.953 1 96.56 368 CYS A N 1
ATOM 2860 C CA . CYS A 1 368 ? 6.523 -40.531 -18.406 1 96.56 368 CYS A CA 1
ATOM 2861 C C . CYS A 1 368 ? 6.312 -40.594 -16.906 1 96.56 368 CYS A C 1
ATOM 2863 O O . CYS A 1 368 ? 6.383 -41.656 -16.297 1 96.56 368 CYS A O 1
ATOM 2865 N N . LEU A 1 369 ? 6.074 -39.469 -16.266 1 95.06 369 LEU A N 1
ATOM 2866 C CA . LEU A 1 369 ? 5.906 -39.406 -14.828 1 95.06 369 LEU A CA 1
ATOM 2867 C C . LEU A 1 369 ? 4.582 -40.062 -14.406 1 95.06 369 LEU A C 1
ATOM 2869 O O . LEU A 1 369 ? 3.609 -40.031 -15.164 1 95.06 369 LEU A O 1
ATOM 2873 N N . PRO A 1 370 ? 4.539 -40.656 -13.227 1 93.19 370 PRO A N 1
ATOM 2874 C CA . PRO A 1 370 ? 3.299 -41.281 -12.773 1 93.19 370 PRO A CA 1
ATOM 2875 C C . PRO A 1 370 ? 2.252 -40.281 -12.305 1 93.19 370 PRO A C 1
ATOM 2877 O O . PRO A 1 370 ? 2.592 -39.125 -11.977 1 93.19 370 PRO A O 1
ATOM 2880 N N . GLY A 1 371 ? 1.016 -40.688 -12.273 1 92.5 371 GLY A N 1
ATOM 2881 C CA . GLY A 1 371 ? -0.056 -39.844 -11.766 1 92.5 371 GLY A CA 1
ATOM 2882 C C . GLY A 1 371 ? -0.548 -38.844 -12.773 1 92.5 371 GLY A C 1
ATOM 2883 O O . GLY A 1 371 ? -0.633 -39.125 -13.969 1 92.5 371 GLY A O 1
ATOM 2884 N N . THR A 1 372 ? -0.962 -37.688 -12.281 1 95.5 372 THR A N 1
ATOM 2885 C CA . THR A 1 372 ? -1.519 -36.625 -13.109 1 95.5 372 THR A CA 1
ATOM 2886 C C . THR A 1 372 ? -0.427 -35.656 -13.539 1 95.5 372 THR A C 1
ATOM 2888 O O . THR A 1 372 ? 0.488 -35.344 -12.766 1 95.5 372 THR A O 1
ATOM 2891 N N . VAL A 1 373 ? -0.499 -35.219 -14.773 1 96.88 373 VAL A N 1
ATOM 2892 C CA . VAL A 1 373 ? 0.468 -34.219 -15.234 1 96.88 373 VAL A CA 1
ATOM 2893 C C . VAL A 1 373 ? -0.265 -32.969 -15.758 1 96.88 373 VAL A C 1
ATOM 2895 O O . VAL A 1 373 ? -1.354 -33.094 -16.328 1 96.88 373 VAL A O 1
ATOM 2898 N N . CYS A 1 374 ? 0.323 -31.828 -15.516 1 98.06 374 CYS A N 1
ATOM 2899 C CA . CYS A 1 374 ? -0.261 -30.562 -15.953 1 98.06 374 CYS A CA 1
ATOM 2900 C C . CYS A 1 374 ? 0.688 -29.812 -16.891 1 98.06 374 CYS A C 1
ATOM 2902 O O . CYS A 1 374 ? 1.861 -29.625 -16.562 1 98.06 374 CYS A O 1
ATOM 2904 N N . VAL A 1 375 ? 0.156 -29.453 -18 1 98.62 375 VAL A N 1
ATOM 2905 C CA . VAL A 1 375 ? 0.855 -28.594 -18.969 1 98.62 375 VAL A CA 1
ATOM 2906 C C . VAL A 1 375 ? 0.333 -27.172 -18.875 1 98.62 375 VAL A C 1
ATOM 2908 O O . VAL A 1 375 ? -0.878 -26.938 -18.906 1 98.62 375 VAL A O 1
ATOM 2911 N N . TYR A 1 376 ? 1.264 -26.203 -18.703 1 98.69 376 TYR A N 1
ATOM 2912 C CA . TYR A 1 376 ? 0.878 -24.797 -18.625 1 98.69 376 TYR A CA 1
ATOM 2913 C C . TYR A 1 376 ? 0.845 -24.172 -20.016 1 98.69 376 TYR A C 1
ATOM 2915 O O . TYR A 1 376 ? 1.718 -24.438 -20.844 1 98.69 376 TYR A O 1
ATOM 2923 N N . GLN A 1 377 ? -0.141 -23.328 -20.25 1 98.69 377 GLN A N 1
ATOM 2924 C CA . GLN A 1 377 ? -0.234 -22.672 -21.562 1 98.69 377 GLN 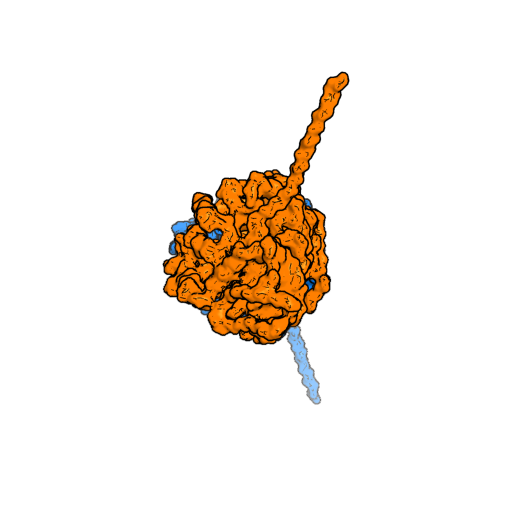A CA 1
ATOM 2925 C C . GLN A 1 377 ? 1.108 -22.078 -21.969 1 98.69 377 GLN A C 1
ATOM 2927 O O . GLN A 1 377 ? 1.721 -21.328 -21.203 1 98.69 377 GLN A O 1
ATOM 2932 N N . GLY A 1 378 ? 1.545 -22.438 -23.109 1 98.56 378 GLY A N 1
ATOM 2933 C CA . GLY A 1 378 ? 2.811 -21.938 -23.625 1 98.56 378 GLY A CA 1
ATOM 2934 C C . GLY A 1 378 ? 3.939 -22.938 -23.516 1 98.56 378 GLY A C 1
ATOM 2935 O O . GLY A 1 378 ? 4.953 -22.828 -24.203 1 98.56 378 GLY A O 1
ATOM 2936 N N . ASP A 1 379 ? 3.779 -23.922 -22.594 1 98.5 379 ASP A N 1
ATOM 2937 C CA . ASP A 1 379 ? 4.785 -24.969 -22.516 1 98.5 379 ASP A CA 1
ATOM 2938 C C . ASP A 1 379 ? 4.871 -25.75 -23.828 1 98.5 379 ASP A C 1
ATOM 2940 O O . ASP A 1 379 ? 5.965 -26.094 -24.281 1 98.5 379 ASP A O 1
ATOM 2944 N N . GLU A 1 380 ? 3.746 -26 -24.453 1 98.69 380 GLU A N 1
ATOM 2945 C CA . GLU A 1 380 ? 3.678 -26.781 -25.688 1 98.69 380 GLU A CA 1
ATOM 2946 C C . GLU A 1 380 ? 4.371 -26.062 -26.844 1 98.69 380 GLU A C 1
ATOM 2948 O O . GLU A 1 380 ? 4.664 -26.672 -27.875 1 98.69 380 GLU A O 1
ATOM 2953 N N . LEU A 1 381 ? 4.609 -24.781 -26.641 1 98.56 381 LEU A N 1
ATOM 2954 C CA . LEU A 1 381 ? 5.285 -23.984 -27.656 1 98.56 381 LEU A CA 1
ATOM 2955 C C . LEU A 1 381 ? 6.754 -23.781 -27.312 1 98.56 381 LEU A C 1
ATOM 2957 O O . LEU A 1 381 ? 7.512 -23.219 -28.094 1 98.56 381 LEU A O 1
ATOM 2961 N N . GLY A 1 382 ? 7.137 -24.266 -26.125 1 98.38 382 GLY A N 1
ATOM 2962 C CA . GLY A 1 382 ? 8.5 -24.047 -25.672 1 98.38 382 GLY A CA 1
ATOM 2963 C C . GLY A 1 382 ? 8.789 -22.594 -25.344 1 98.38 382 GLY A C 1
ATOM 2964 O O . GLY A 1 382 ? 9.898 -22.125 -25.578 1 98.38 382 GLY A O 1
ATOM 2965 N N . LEU A 1 383 ? 7.816 -21.844 -24.828 1 98.5 383 LEU A N 1
ATOM 2966 C CA . LEU A 1 383 ? 8.023 -20.438 -24.531 1 98.5 383 LEU A CA 1
ATOM 2967 C C . LEU A 1 383 ? 8.992 -20.266 -23.359 1 98.5 383 LEU A C 1
ATOM 2969 O O . LEU A 1 383 ? 8.805 -20.891 -22.312 1 98.5 383 LEU A O 1
ATOM 2973 N N . PRO A 1 384 ? 9.992 -19.453 -23.578 1 98.25 384 PRO A N 1
ATOM 2974 C CA . PRO A 1 384 ? 10.859 -19.125 -22.438 1 98.25 384 PRO A CA 1
ATOM 2975 C C . PRO A 1 384 ? 10.242 -18.078 -21.516 1 98.25 384 PRO A C 1
ATOM 2977 O O . PRO A 1 384 ? 9.195 -17.516 -21.828 1 98.25 384 PRO A O 1
ATOM 2980 N N . GLN A 1 385 ? 10.852 -17.938 -20.344 1 98.25 385 GLN A N 1
ATOM 2981 C CA . GLN A 1 385 ? 10.461 -16.859 -19.438 1 98.25 385 GLN A CA 1
ATOM 2982 C C . GLN A 1 385 ? 10.625 -15.5 -20.078 1 98.25 385 GLN A C 1
ATOM 2984 O O . GLN A 1 385 ? 11.703 -15.172 -20.594 1 98.25 385 GLN A O 1
ATOM 2989 N N . ALA A 1 386 ? 9.555 -14.68 -20.062 1 98.06 386 ALA A N 1
ATOM 2990 C CA . ALA A 1 386 ? 9.648 -13.336 -20.641 1 98.06 386 ALA A CA 1
ATOM 2991 C C . ALA A 1 386 ? 10.414 -12.398 -19.719 1 98.06 386 ALA A C 1
ATOM 2993 O O . ALA A 1 386 ? 10.234 -12.422 -18.5 1 98.06 386 ALA A O 1
ATOM 2994 N N . GLU A 1 387 ? 11.281 -11.695 -20.25 1 96.25 387 GLU A N 1
ATOM 2995 C CA . GLU A 1 387 ? 11.945 -10.617 -19.516 1 96.25 387 GLU A CA 1
ATOM 2996 C C . GLU A 1 387 ? 11.211 -9.297 -19.719 1 96.25 387 GLU A C 1
ATOM 2998 O O . GLU A 1 387 ? 11.117 -8.789 -20.828 1 96.25 387 GLU A O 1
ATOM 3003 N N . LEU A 1 388 ? 10.75 -8.727 -18.656 1 96.81 388 LEU A N 1
ATOM 3004 C CA . LEU A 1 388 ? 9.969 -7.5 -18.734 1 96.81 388 LEU A CA 1
ATOM 3005 C C . LEU A 1 388 ? 10.695 -6.348 -18.062 1 96.81 388 LEU A C 1
ATOM 3007 O O . LEU A 1 388 ? 11.453 -6.555 -17.109 1 96.81 388 LEU A O 1
ATOM 3011 N N . ALA A 1 389 ? 10.445 -5.152 -18.578 1 95.94 389 ALA A N 1
ATOM 3012 C CA . ALA A 1 389 ? 10.906 -3.938 -17.906 1 95.94 389 ALA A CA 1
ATOM 3013 C C . ALA A 1 389 ? 9.984 -3.576 -16.75 1 95.94 389 ALA A C 1
ATOM 3015 O O . ALA A 1 389 ? 8.836 -4.02 -16.688 1 95.94 389 ALA A O 1
ATOM 3016 N N . PHE A 1 390 ? 10.508 -2.793 -15.766 1 94.75 390 PHE A N 1
ATOM 3017 C CA . PHE A 1 390 ? 9.75 -2.424 -14.578 1 94.75 390 PHE A CA 1
ATOM 3018 C C . PHE A 1 390 ? 8.422 -1.782 -14.961 1 94.75 390 PHE A C 1
ATOM 3020 O O . PHE A 1 390 ? 7.383 -2.098 -14.375 1 94.75 390 PHE A O 1
ATOM 3027 N N . GLU A 1 391 ? 8.445 -0.96 -15.977 1 94.69 391 GLU A N 1
ATOM 3028 C CA . GLU A 1 391 ? 7.266 -0.189 -16.375 1 94.69 391 GLU A CA 1
ATOM 3029 C C . GLU A 1 391 ? 6.172 -1.098 -16.922 1 94.69 391 GLU A C 1
ATOM 3031 O O . GLU A 1 391 ? 5.004 -0.704 -16.984 1 94.69 391 GLU A O 1
ATOM 3036 N N . ASP A 1 392 ? 6.57 -2.33 -17.266 1 95.88 392 ASP A N 1
ATOM 3037 C CA . ASP A 1 392 ? 5.613 -3.254 -17.875 1 95.88 392 ASP A CA 1
ATOM 3038 C C . ASP A 1 392 ? 5.02 -4.188 -16.812 1 95.88 392 ASP A C 1
ATOM 3040 O O . ASP A 1 392 ? 4.035 -4.883 -17.078 1 95.88 392 ASP A O 1
ATOM 3044 N N . LEU A 1 393 ? 5.637 -4.207 -15.648 1 96.81 393 LEU A N 1
ATOM 3045 C CA . LEU A 1 393 ? 5.172 -5.125 -14.617 1 96.81 393 LEU A CA 1
ATOM 3046 C C . LEU A 1 393 ? 3.773 -4.742 -14.133 1 96.81 393 LEU A C 1
ATOM 3048 O O . LEU A 1 393 ? 3.455 -3.557 -14.023 1 96.81 393 LEU A O 1
ATOM 3052 N N . ARG A 1 394 ? 2.98 -5.711 -13.914 1 96.94 394 ARG A N 1
ATOM 3053 C CA . ARG A 1 394 ? 1.647 -5.543 -13.344 1 96.94 394 ARG A CA 1
ATOM 3054 C C . ARG A 1 394 ? 1.534 -6.262 -12 1 96.94 394 ARG A C 1
ATOM 3056 O O . ARG A 1 394 ? 0.822 -5.805 -11.109 1 96.94 394 ARG A O 1
ATOM 3063 N N . ASP A 1 395 ? 2.258 -7.348 -11.781 1 97.06 395 ASP A N 1
ATOM 3064 C CA . ASP A 1 395 ? 2.227 -8.211 -10.609 1 97.06 395 ASP A CA 1
ATOM 3065 C C . ASP A 1 395 ? 2.752 -7.48 -9.375 1 97.06 395 ASP A C 1
ATOM 3067 O O . ASP A 1 395 ? 3.941 -7.16 -9.297 1 97.06 395 ASP A O 1
ATOM 3071 N N . PRO A 1 396 ? 1.868 -7.211 -8.383 1 95.19 396 PRO A N 1
ATOM 3072 C CA . PRO A 1 396 ? 2.332 -6.504 -7.188 1 95.19 396 PRO A CA 1
ATOM 3073 C C . PRO A 1 396 ? 3.49 -7.215 -6.492 1 95.19 396 PRO A C 1
ATOM 3075 O O . PRO A 1 396 ? 4.344 -6.562 -5.883 1 95.19 396 PRO A O 1
ATOM 3078 N N . PHE A 1 397 ? 3.533 -8.461 -6.543 1 95.12 397 PHE A N 1
ATOM 3079 C CA . PHE A 1 397 ? 4.613 -9.242 -5.953 1 95.12 397 PHE A CA 1
ATOM 3080 C C . PHE A 1 397 ? 5.953 -8.875 -6.574 1 95.12 397 PHE A C 1
ATOM 3082 O O . PHE A 1 397 ? 6.922 -8.609 -5.859 1 95.12 397 PHE A O 1
ATOM 3089 N N . GLY A 1 398 ? 5.98 -8.812 -7.867 1 95.25 398 GLY A N 1
ATOM 3090 C CA . GLY A 1 398 ? 7.184 -8.422 -8.586 1 95.25 398 GLY A CA 1
ATOM 3091 C C . GLY A 1 398 ? 7.555 -6.965 -8.383 1 95.25 398 GLY A C 1
ATOM 3092 O O . GLY A 1 398 ? 8.727 -6.637 -8.18 1 95.25 398 GLY A O 1
ATOM 3093 N N . ILE A 1 399 ? 6.555 -6.113 -8.391 1 93.44 399 ILE A N 1
ATOM 3094 C CA . ILE A 1 399 ? 6.781 -4.68 -8.227 1 93.44 399 ILE A CA 1
ATOM 3095 C C . ILE A 1 399 ? 7.375 -4.406 -6.848 1 93.44 399 ILE A C 1
ATOM 3097 O O . ILE A 1 399 ? 8.352 -3.662 -6.723 1 93.44 399 ILE A O 1
ATOM 3101 N N . ASN A 1 400 ? 6.848 -5.105 -5.828 1 90 400 ASN A N 1
ATOM 3102 C CA . ASN A 1 400 ? 7.27 -4.902 -4.445 1 90 400 ASN A CA 1
ATOM 3103 C C . ASN A 1 400 ? 8.703 -5.371 -4.227 1 90 400 ASN A C 1
ATOM 3105 O O . ASN A 1 400 ? 9.383 -4.91 -3.303 1 90 400 ASN A O 1
ATOM 3109 N N . HIS A 1 401 ? 9.234 -6.27 -5.059 1 94.06 401 HIS A N 1
ATOM 3110 C CA . HIS A 1 401 ? 10.539 -6.863 -4.809 1 94.06 401 HIS A CA 1
ATOM 3111 C C . HIS A 1 401 ? 11.508 -6.562 -5.945 1 94.06 401 HIS A C 1
ATOM 3113 O O . HIS A 1 401 ? 12.586 -7.152 -6.016 1 94.06 401 HIS A O 1
ATOM 3119 N N . TRP A 1 402 ? 11.148 -5.668 -6.828 1 92.38 402 TRP A N 1
ATOM 3120 C CA . TRP A 1 402 ? 11.992 -5.312 -7.961 1 92.38 402 TRP A CA 1
ATOM 3121 C C . TRP A 1 402 ? 13.281 -4.652 -7.496 1 92.38 402 TRP A C 1
ATOM 3123 O O . TRP A 1 402 ? 13.273 -3.846 -6.562 1 92.38 402 TRP A O 1
ATOM 3133 N N . PRO A 1 403 ? 14.328 -4.926 -8.102 1 93 403 PRO A N 1
ATOM 3134 C CA . PRO A 1 403 ? 14.57 -5.824 -9.234 1 93 403 PRO A CA 1
ATOM 3135 C C . PRO A 1 403 ? 15.023 -7.215 -8.797 1 93 403 PRO A C 1
ATOM 3137 O O . PRO A 1 403 ? 15.328 -8.062 -9.641 1 93 403 PRO A O 1
ATOM 3140 N N . GLU A 1 404 ? 15.008 -7.504 -7.539 1 92.44 404 GLU A N 1
ATOM 3141 C CA . GLU A 1 404 ? 15.562 -8.75 -7.031 1 92.44 404 GLU A CA 1
ATOM 3142 C C . GLU A 1 404 ? 14.672 -9.938 -7.371 1 92.44 404 GLU A C 1
ATOM 3144 O O . GLU A 1 404 ? 15.125 -11.086 -7.387 1 92.44 404 GLU A O 1
ATOM 3149 N N . PHE A 1 405 ? 13.438 -9.68 -7.602 1 93.31 405 PHE A N 1
ATOM 3150 C CA . PHE A 1 405 ? 12.422 -10.641 -8 1 93.31 405 PHE A CA 1
ATOM 3151 C C . PHE A 1 405 ? 11.414 -10.008 -8.953 1 93.31 405 PHE A C 1
ATOM 3153 O O . PHE A 1 405 ? 10.742 -9.039 -8.594 1 93.31 405 PHE A O 1
ATOM 3160 N N . ALA A 1 406 ? 11.289 -10.5 -10.109 1 91.38 406 ALA A N 1
ATOM 3161 C CA . ALA A 1 406 ? 10.492 -9.859 -11.164 1 91.38 406 ALA A CA 1
ATOM 3162 C C . ALA A 1 406 ? 9.023 -10.25 -11.055 1 91.38 406 ALA A C 1
ATOM 3164 O O . ALA A 1 406 ? 8.172 -9.695 -11.75 1 91.38 406 ALA A O 1
ATOM 3165 N N . GLY A 1 407 ? 8.766 -11.164 -10.141 1 95.19 407 GLY A N 1
ATOM 3166 C CA . GLY A 1 407 ? 7.379 -11.555 -9.953 1 95.19 407 GLY A CA 1
ATOM 3167 C C . GLY A 1 407 ? 6.918 -12.594 -10.961 1 95.19 407 GLY A C 1
ATOM 3168 O O . GLY A 1 407 ? 7.715 -13.422 -11.422 1 95.19 407 GLY A O 1
ATOM 3169 N N . ARG A 1 408 ? 5.652 -12.672 -11.25 1 97.25 408 ARG A N 1
ATOM 3170 C CA . ARG A 1 408 ? 5.023 -13.766 -11.992 1 97.25 408 ARG A CA 1
ATOM 3171 C C . ARG A 1 408 ? 4.723 -13.352 -13.43 1 97.25 408 ARG A C 1
ATOM 3173 O O . ARG A 1 408 ? 4.449 -14.203 -14.281 1 97.25 408 ARG A O 1
ATOM 3180 N N . ASP A 1 409 ? 4.898 -12.156 -13.789 1 98.44 409 ASP A N 1
ATOM 3181 C CA . ASP A 1 409 ? 4.449 -11.625 -15.078 1 98.44 409 ASP A CA 1
ATOM 3182 C C . ASP A 1 409 ? 5.191 -12.297 -16.234 1 98.44 409 ASP A C 1
ATOM 3184 O O . ASP A 1 409 ? 4.629 -12.477 -17.312 1 98.44 409 ASP A O 1
ATOM 3188 N N . GLY A 1 410 ? 6.336 -12.719 -16.016 1 98.12 410 GLY A N 1
ATOM 3189 C CA . GLY A 1 410 ? 7.121 -13.32 -17.078 1 98.12 410 GLY A CA 1
ATOM 3190 C C . GLY A 1 410 ? 6.508 -14.602 -17.625 1 98.12 410 GLY A C 1
ATOM 3191 O O . GLY A 1 410 ? 6.723 -14.953 -18.781 1 98.12 410 GLY A O 1
ATOM 3192 N N . SER A 1 411 ? 5.812 -15.305 -16.766 1 98.38 411 SER A N 1
ATOM 3193 C CA . SER A 1 411 ? 5.148 -16.531 -17.203 1 98.38 411 SER A CA 1
ATOM 3194 C C . SER A 1 411 ? 3.682 -16.281 -17.531 1 98.38 411 SER A C 1
ATOM 3196 O O . SER A 1 411 ? 2.947 -17.203 -17.875 1 98.38 411 SER A O 1
ATOM 3198 N N . ARG A 1 412 ? 3.254 -14.992 -17.453 1 98.5 412 ARG A N 1
ATOM 3199 C CA . ARG A 1 412 ? 1.836 -14.68 -17.609 1 98.5 412 ARG A CA 1
ATOM 3200 C C . ARG A 1 412 ? 1.589 -13.883 -18.891 1 98.5 412 ARG A C 1
ATOM 3202 O O . ARG A 1 412 ? 0.479 -13.398 -19.125 1 98.5 412 ARG A O 1
ATOM 3209 N N . THR A 1 413 ? 2.602 -13.727 -19.75 1 98.31 413 THR A N 1
ATOM 3210 C CA . THR A 1 413 ? 2.439 -12.945 -20.984 1 98.31 413 THR A CA 1
ATOM 3211 C C . THR A 1 413 ? 1.484 -13.648 -21.938 1 98.31 413 THR A C 1
ATOM 3213 O O . THR A 1 413 ? 1.283 -14.859 -21.859 1 98.31 413 THR A O 1
ATOM 3216 N N . PRO A 1 414 ? 0.919 -12.914 -22.844 1 98.38 414 PRO A N 1
ATOM 3217 C CA . PRO A 1 414 ? -0.063 -13.461 -23.781 1 98.38 414 PRO A CA 1
ATOM 3218 C C . PRO A 1 414 ? 0.518 -14.555 -24.672 1 98.38 414 PRO A C 1
ATOM 3220 O O . PRO A 1 414 ? 1.698 -14.508 -25.031 1 98.38 414 PRO A O 1
ATOM 3223 N N . LEU A 1 415 ? -0.309 -15.531 -24.969 1 98.62 415 LEU A N 1
ATOM 3224 C CA . LEU A 1 415 ? 0.059 -16.625 -25.859 1 98.62 415 LEU A CA 1
ATOM 3225 C C . LEU A 1 415 ? 0.163 -16.125 -27.312 1 98.62 415 LEU A C 1
ATOM 3227 O O . LEU A 1 415 ? -0.749 -15.469 -27.812 1 98.62 415 LEU A O 1
ATOM 3231 N N . PRO A 1 416 ? 1.272 -16.406 -28 1 98.38 416 PRO A N 1
ATOM 3232 C CA . PRO A 1 416 ? 1.401 -16.031 -29.406 1 98.38 416 PRO A CA 1
ATOM 3233 C C . PRO A 1 416 ? 0.685 -16.984 -30.344 1 98.38 416 PRO A C 1
ATOM 3235 O O . PRO A 1 416 ? 1.099 -18.141 -30.484 1 98.38 416 PRO A O 1
ATOM 3238 N N . TRP A 1 417 ? -0.301 -16.547 -31.031 1 98.12 417 TRP A N 1
ATOM 3239 C CA . TRP A 1 417 ? -1.104 -17.406 -31.906 1 98.12 417 TRP A CA 1
ATOM 3240 C C . TRP A 1 417 ? -0.624 -17.328 -33.344 1 98.12 417 TRP A C 1
ATOM 3242 O O . TRP A 1 417 ? -0.429 -18.359 -34 1 98.12 417 TRP A O 1
ATOM 3252 N N . THR A 1 418 ? -0.467 -16.094 -33.875 1 95.69 418 THR A N 1
ATOM 3253 C CA . THR A 1 418 ? -0.035 -15.844 -35.25 1 95.69 418 THR A CA 1
ATOM 3254 C C . THR A 1 418 ? 1.036 -14.75 -35.281 1 95.69 418 THR A C 1
ATOM 3256 O O . THR A 1 418 ? 0.734 -13.57 -35.094 1 95.69 418 THR A O 1
ATOM 3259 N N . ALA A 1 419 ? 2.232 -15.117 -35.625 1 88.25 419 ALA A N 1
ATOM 3260 C CA . ALA A 1 419 ? 3.385 -14.227 -35.531 1 88.25 419 ALA A CA 1
ATOM 3261 C C . ALA A 1 419 ? 3.168 -12.969 -36.375 1 88.25 419 ALA A C 1
ATOM 3263 O O . ALA A 1 419 ? 3.52 -11.867 -35.938 1 88.25 419 ALA A O 1
ATOM 3264 N N . ALA A 1 420 ? 2.592 -13.031 -37.469 1 87.56 420 ALA A N 1
ATOM 3265 C CA . ALA A 1 420 ? 2.484 -11.93 -38.438 1 87.56 420 ALA A CA 1
ATOM 3266 C C . ALA A 1 420 ? 1.33 -11 -38.062 1 87.56 420 ALA A C 1
ATOM 3268 O O . ALA A 1 420 ? 1.227 -9.891 -38.594 1 87.56 420 ALA A O 1
ATOM 3269 N N . ALA A 1 421 ? 0.515 -11.398 -37.156 1 87.31 421 ALA A N 1
ATOM 3270 C CA . ALA A 1 421 ? -0.647 -10.602 -36.781 1 87.31 421 ALA A CA 1
ATOM 3271 C C . ALA A 1 421 ? -0.284 -9.586 -35.719 1 87.31 421 ALA A C 1
ATOM 3273 O O . ALA A 1 421 ? 0.683 -9.773 -34.969 1 87.31 421 ALA A O 1
ATOM 3274 N N . PRO A 1 422 ? -1.052 -8.57 -35.75 1 87.12 422 PRO A N 1
ATOM 3275 C CA . PRO A 1 422 ? -0.872 -7.633 -34.625 1 87.12 422 PRO A CA 1
ATOM 3276 C C . PRO A 1 422 ? -0.945 -8.32 -33.25 1 87.12 422 PRO A C 1
ATOM 3278 O O . PRO A 1 422 ? -1.787 -9.195 -33.062 1 87.12 422 PRO A O 1
ATOM 3281 N N . ASN A 1 423 ? 0.029 -7.977 -32.375 1 93.38 423 ASN A N 1
ATOM 3282 C CA . ASN A 1 423 ? 0.062 -8.5 -31 1 93.38 423 ASN A CA 1
ATOM 3283 C C . ASN A 1 423 ? 0.071 -10.031 -31 1 93.38 423 ASN A C 1
ATOM 3285 O O . ASN A 1 423 ? -0.564 -10.648 -30.141 1 93.38 423 ASN A O 1
ATOM 3289 N N . GLY A 1 424 ? 0.635 -10.641 -32.062 1 95.38 424 GLY A N 1
ATOM 3290 C CA . GLY A 1 424 ? 0.813 -12.086 -32.125 1 95.38 424 GLY A CA 1
ATOM 3291 C C . GLY A 1 424 ? -0.492 -12.844 -32.281 1 95.38 424 GLY A C 1
ATOM 3292 O O . GLY A 1 424 ? -0.577 -14.023 -31.953 1 95.38 424 GLY A O 1
ATOM 3293 N N . GLY A 1 425 ? -1.557 -12.086 -32.688 1 96.62 425 GLY A N 1
ATOM 3294 C CA . GLY A 1 425 ? -2.857 -12.719 -32.812 1 96.62 425 GLY A CA 1
ATOM 3295 C C . GLY A 1 425 ? -3.6 -12.867 -31.5 1 96.62 425 GLY A C 1
ATOM 3296 O O . GLY A 1 425 ? -4.645 -13.516 -31.453 1 96.62 425 GLY A O 1
ATOM 3297 N N . PHE A 1 426 ? -3.029 -12.297 -30.469 1 97.62 426 PHE A N 1
ATOM 3298 C CA . PHE A 1 426 ? -3.666 -12.344 -29.156 1 97.62 426 PHE A CA 1
ATOM 3299 C C . PHE A 1 426 ? -4.867 -11.406 -29.109 1 97.62 426 PHE A C 1
ATOM 3301 O O . PHE A 1 426 ? -5.953 -11.805 -28.688 1 97.62 426 PHE A O 1
ATOM 3308 N N . CYS A 1 427 ? -4.668 -10.18 -29.469 1 95.31 427 CYS A N 1
ATOM 3309 C CA . CYS A 1 427 ? -5.73 -9.18 -29.547 1 95.31 427 CYS A CA 1
ATOM 3310 C C . CYS A 1 427 ? -5.633 -8.375 -30.828 1 95.31 427 CYS A C 1
ATOM 3312 O O . CYS A 1 427 ? -4.598 -8.383 -31.5 1 95.31 427 CYS A O 1
ATOM 3314 N N . PRO A 1 428 ? -6.746 -7.781 -31.219 1 93.06 428 PRO A N 1
ATOM 3315 C CA . PRO A 1 428 ? -6.738 -7.051 -32.5 1 93.06 428 PRO A CA 1
ATOM 3316 C C . PRO A 1 428 ? -5.852 -5.805 -32.469 1 93.06 428 PRO A C 1
ATOM 3318 O O . PRO A 1 428 ? -5.348 -5.438 -31.391 1 93.06 428 PRO A O 1
ATOM 3321 N N . ASP A 1 429 ? -5.809 -5.32 -33.625 1 90.31 429 ASP A N 1
ATOM 3322 C CA . ASP A 1 429 ? -5.047 -4.082 -33.75 1 90.31 429 ASP A CA 1
ATOM 3323 C C . ASP A 1 429 ? -5.711 -2.943 -33 1 90.31 429 ASP A C 1
ATOM 3325 O O . ASP A 1 429 ? -6.941 -2.867 -32.906 1 90.31 429 ASP A O 1
ATOM 3329 N N . GLY A 1 430 ? -5.02 -2.074 -32.375 1 90.31 430 GLY A N 1
ATOM 3330 C CA . GLY A 1 430 ? -5.555 -0.94 -31.641 1 90.31 430 GLY A CA 1
ATOM 3331 C C . GLY A 1 430 ? -5.695 -1.207 -30.156 1 90.31 430 GLY A C 1
ATOM 3332 O O . GLY A 1 430 ? -5.785 -0.272 -29.359 1 90.31 430 GLY A O 1
ATOM 3333 N N . ALA A 1 431 ? -5.867 -2.52 -29.828 1 93.19 431 ALA A N 1
ATOM 3334 C CA . ALA A 1 431 ? -5.891 -2.865 -28.406 1 93.19 431 ALA A CA 1
ATOM 3335 C C . ALA A 1 431 ? -4.484 -3.123 -27.875 1 93.19 431 ALA A C 1
ATOM 3337 O O . ALA A 1 431 ? -3.65 -3.709 -28.578 1 93.19 431 ALA A O 1
ATOM 3338 N N . ALA A 1 432 ? -4.254 -2.609 -26.766 1 94.56 432 ALA A N 1
ATOM 3339 C CA . ALA A 1 432 ? -2.967 -2.873 -26.125 1 94.56 432 ALA A CA 1
ATOM 3340 C C . ALA A 1 432 ? -3.055 -4.078 -25.188 1 94.56 432 ALA A C 1
ATOM 3342 O O . ALA A 1 432 ? -3.879 -4.102 -24.266 1 94.56 432 ALA A O 1
ATOM 3343 N N . PRO A 1 433 ? -2.186 -5.117 -25.469 1 97.25 433 PRO A N 1
ATOM 3344 C CA . PRO A 1 433 ? -2.207 -6.254 -24.547 1 97.25 433 PRO A CA 1
ATOM 3345 C C . PRO A 1 433 ? -1.848 -5.859 -23.125 1 97.25 433 PRO A C 1
ATOM 3347 O O . PRO A 1 433 ? -1.035 -4.953 -22.906 1 97.25 433 PRO A O 1
ATOM 3350 N N . TRP A 1 434 ? -2.432 -6.539 -22.125 1 96.94 434 TRP A N 1
ATOM 3351 C CA . TRP A 1 434 ? -2.25 -6.184 -20.719 1 96.94 434 TRP A CA 1
ATOM 3352 C C . TRP A 1 434 ? -0.812 -6.434 -20.281 1 96.94 434 TRP A C 1
ATOM 3354 O O . TRP A 1 434 ? -0.338 -5.824 -19.312 1 96.94 434 TRP A O 1
ATOM 3364 N N . LEU A 1 435 ? -0.092 -7.293 -20.891 1 97.81 435 LEU A N 1
ATOM 3365 C CA . LEU A 1 435 ? 1.347 -7.523 -20.812 1 97.81 435 LEU A CA 1
ATOM 3366 C C . LEU A 1 435 ? 1.965 -7.605 -22.203 1 97.81 435 LEU A C 1
ATOM 3368 O O . LEU A 1 435 ? 1.297 -8 -23.172 1 97.81 435 LEU A O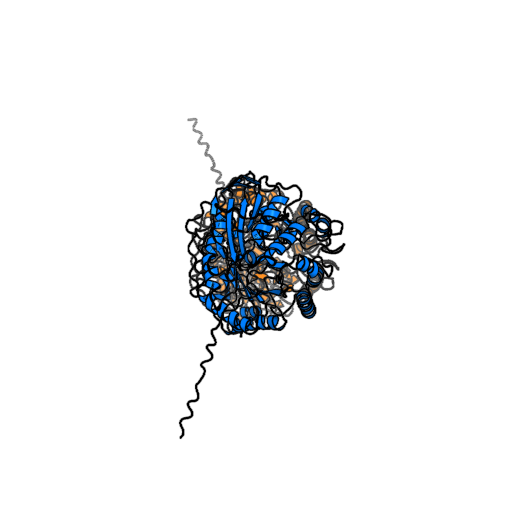 1
ATOM 3372 N N . PRO A 1 436 ? 3.232 -7.309 -22.344 1 95.5 436 PRO A N 1
ATOM 3373 C CA . PRO A 1 436 ? 3.836 -7.32 -23.672 1 95.5 436 PRO A CA 1
ATOM 3374 C C . PRO A 1 436 ? 4.059 -8.734 -24.203 1 95.5 436 PRO A C 1
ATOM 3376 O O . PRO A 1 436 ? 4.074 -9.695 -23.438 1 95.5 436 PRO A O 1
ATOM 3379 N N . LEU A 1 437 ? 4.152 -8.891 -25.5 1 95.56 437 LEU A N 1
ATOM 3380 C CA . LEU A 1 437 ? 4.555 -10.109 -26.188 1 95.56 437 LEU A CA 1
ATOM 3381 C C . LEU A 1 437 ? 6.004 -10.023 -26.641 1 95.56 437 LEU A C 1
ATOM 3383 O O . LEU A 1 437 ? 6.316 -9.312 -27.594 1 95.56 437 LEU A O 1
ATOM 3387 N N . PRO A 1 438 ? 6.836 -10.734 -25.969 1 95.25 438 PRO A N 1
ATOM 3388 C CA . PRO A 1 438 ? 8.242 -10.68 -26.391 1 95.25 438 PRO A CA 1
ATOM 3389 C C . PRO A 1 438 ? 8.453 -11.195 -27.812 1 95.25 438 PRO A C 1
ATOM 3391 O O . PRO A 1 438 ? 7.742 -12.102 -28.25 1 95.25 438 PRO A O 1
ATOM 3394 N N . ALA A 1 439 ? 9.508 -10.648 -28.469 1 95.12 439 ALA A N 1
ATOM 3395 C CA . ALA A 1 439 ? 9.844 -11.07 -29.828 1 95.12 439 ALA A CA 1
ATOM 3396 C C . ALA A 1 439 ? 10.148 -12.57 -29.875 1 95.12 439 ALA A C 1
ATOM 3398 O O . ALA A 1 439 ? 9.742 -13.258 -30.812 1 95.12 439 ALA A O 1
ATOM 3399 N N . GLU A 1 440 ? 10.758 -13.039 -28.891 1 95.75 440 GLU A N 1
ATOM 3400 C CA . GLU A 1 440 ? 11.125 -14.453 -28.828 1 95.75 440 GLU A CA 1
ATOM 3401 C C . GLU A 1 440 ? 9.883 -15.344 -28.766 1 95.75 440 GLU A C 1
ATOM 3403 O O . GLU A 1 440 ? 9.883 -16.453 -29.297 1 95.75 440 GLU A O 1
ATOM 3408 N N . HIS A 1 441 ? 8.836 -14.867 -28.125 1 97.69 441 HIS A N 1
ATOM 3409 C CA . HIS A 1 441 ? 7.582 -15.617 -28.078 1 97.69 441 HIS A CA 1
ATOM 3410 C C . HIS A 1 441 ? 6.891 -15.633 -29.438 1 97.69 441 HIS A C 1
ATOM 3412 O O . HIS A 1 441 ? 6.344 -16.656 -29.844 1 97.69 441 HIS A O 1
ATOM 3418 N N . LEU A 1 442 ? 6.996 -14.531 -30.141 1 96.69 442 LEU A N 1
ATOM 3419 C CA . LEU A 1 442 ? 6.348 -14.422 -31.438 1 96.69 442 LEU A CA 1
ATOM 3420 C C . LEU A 1 442 ? 6.934 -15.422 -32.438 1 96.69 442 LEU A C 1
ATOM 3422 O O . LEU A 1 442 ? 6.207 -15.992 -33.25 1 96.69 442 LEU A O 1
ATOM 3426 N N . GLU A 1 443 ? 8.18 -15.648 -32.312 1 95.75 443 GLU A N 1
ATOM 3427 C CA . GLU A 1 443 ? 8.859 -16.609 -33.188 1 95.75 443 GLU A CA 1
ATOM 3428 C C . GLU A 1 443 ? 8.367 -18.031 -32.938 1 95.75 443 GLU A C 1
ATOM 3430 O O . GLU A 1 443 ? 8.586 -18.922 -33.75 1 95.75 443 GLU A O 1
ATOM 3435 N N . ARG A 1 444 ? 7.668 -18.234 -31.844 1 97.5 444 ARG A N 1
ATOM 3436 C CA . ARG A 1 444 ? 7.227 -19.562 -31.422 1 97.5 444 ARG A CA 1
ATOM 3437 C C . ARG A 1 444 ? 5.707 -19.672 -31.453 1 97.5 444 ARG A C 1
ATOM 3439 O O . ARG A 1 444 ? 5.125 -20.516 -30.766 1 97.5 444 ARG A O 1
ATOM 3446 N N . ALA A 1 445 ? 5.113 -18.797 -32.219 1 98.25 445 ALA A N 1
ATOM 3447 C CA . ALA A 1 445 ? 3.656 -18.734 -32.281 1 98.25 445 ALA A CA 1
ATOM 3448 C C . ALA A 1 445 ? 3.068 -20.062 -32.781 1 98.25 445 ALA A C 1
ATOM 3450 O O . ALA A 1 445 ? 3.736 -20.844 -33.469 1 98.25 445 ALA A O 1
ATOM 3451 N N . VAL A 1 446 ? 1.841 -20.359 -32.406 1 98.38 446 VAL A N 1
ATOM 3452 C CA . VAL A 1 446 ? 1.123 -21.594 -32.75 1 98.38 446 VAL A CA 1
ATOM 3453 C C . VAL A 1 446 ? 1.153 -21.812 -34.25 1 98.38 446 VAL A C 1
ATOM 3455 O O . VAL A 1 446 ? 1.552 -22.875 -34.75 1 98.38 446 VAL A O 1
ATOM 3458 N N . ALA A 1 447 ? 0.847 -20.781 -35.031 1 97.25 447 ALA A N 1
ATOM 3459 C CA . ALA A 1 447 ? 0.741 -20.891 -36.469 1 97.25 447 ALA A CA 1
ATOM 3460 C C . ALA A 1 447 ? 2.094 -21.234 -37.094 1 97.25 447 ALA A C 1
ATOM 3462 O O . ALA A 1 447 ? 2.162 -21.953 -38.094 1 97.25 447 ALA A O 1
ATOM 3463 N N . VAL A 1 448 ? 3.113 -20.703 -36.531 1 96.69 448 VAL A N 1
ATOM 3464 C CA . VAL A 1 448 ? 4.465 -20.969 -37 1 96.69 448 VAL A CA 1
ATOM 3465 C C . VAL A 1 448 ? 4.809 -22.438 -36.812 1 96.69 448 VAL A C 1
ATOM 3467 O O . VAL A 1 448 ? 5.289 -23.094 -37.75 1 96.69 448 VAL A O 1
ATOM 3470 N N . GLN A 1 449 ? 4.496 -22.984 -35.688 1 97.44 449 GLN A N 1
ATOM 3471 C CA . GLN A 1 449 ? 4.914 -24.328 -35.344 1 97.44 449 GLN A CA 1
ATOM 3472 C C . GLN A 1 449 ? 3.994 -25.375 -35.969 1 97.44 449 GLN A C 1
ATOM 3474 O O . GLN A 1 449 ? 4.414 -26.5 -36.219 1 97.44 449 GLN A O 1
ATOM 3479 N N . GLU A 1 450 ? 2.771 -25.016 -36.25 1 96.44 450 GLU A N 1
ATOM 3480 C CA . GLU A 1 450 ? 1.856 -25.906 -36.969 1 96.44 450 GLU A CA 1
ATOM 3481 C C . GLU A 1 450 ? 2.377 -26.25 -38.344 1 96.44 450 GLU A C 1
ATOM 3483 O O . GLU A 1 450 ? 2.104 -27.344 -38.875 1 96.44 450 GLU A O 1
ATOM 3488 N N . ARG A 1 451 ? 3.168 -25.438 -38.875 1 92.94 451 ARG A N 1
ATOM 3489 C CA . ARG A 1 451 ? 3.641 -25.609 -40.25 1 92.94 451 ARG A CA 1
ATOM 3490 C C . ARG A 1 451 ? 5.023 -26.25 -40.281 1 92.94 451 ARG A C 1
ATOM 3492 O O . ARG A 1 451 ? 5.598 -26.453 -41.344 1 92.94 451 ARG A O 1
ATOM 3499 N N . ARG A 1 452 ? 5.523 -26.594 -39.156 1 93.19 452 ARG A N 1
ATOM 3500 C CA . ARG A 1 452 ? 6.887 -27.109 -39.094 1 93.19 452 ARG A CA 1
ATOM 3501 C C . ARG A 1 452 ? 6.906 -28.531 -38.531 1 93.19 452 ARG A C 1
ATOM 3503 O O . ARG A 1 452 ? 6.668 -28.719 -37.344 1 93.19 452 ARG A O 1
ATOM 3510 N N . PRO A 1 453 ? 7.238 -29.453 -39.344 1 90.19 453 PRO A N 1
ATOM 3511 C CA . PRO A 1 453 ? 7.359 -30.812 -38.812 1 90.19 453 PRO A CA 1
ATOM 3512 C C . PRO A 1 453 ? 8.445 -30.938 -37.719 1 90.19 453 PRO A C 1
ATOM 3514 O O . PRO A 1 453 ? 9.516 -30.344 -37.875 1 90.19 453 PRO A O 1
ATOM 3517 N N . GLY A 1 454 ? 8.109 -31.562 -36.688 1 92.75 454 GLY A N 1
ATOM 3518 C CA . GLY A 1 454 ? 9.078 -31.766 -35.625 1 92.75 454 GLY A CA 1
ATOM 3519 C C . GLY A 1 454 ? 9.211 -30.562 -34.719 1 92.75 454 GLY A C 1
ATOM 3520 O O . GLY A 1 454 ? 10.172 -30.469 -33.938 1 92.75 454 GLY A O 1
ATOM 3521 N N . SER A 1 455 ? 8.281 -29.641 -34.906 1 97.06 455 SER A N 1
ATOM 3522 C CA . SER A 1 455 ? 8.281 -28.484 -34 1 97.06 455 SER A CA 1
ATOM 3523 C C . SER A 1 455 ? 8.086 -28.906 -32.562 1 97.06 455 SER A C 1
ATOM 3525 O O . SER A 1 455 ? 7.75 -30.062 -32.281 1 97.06 455 SER A O 1
ATOM 3527 N N . THR A 1 456 ? 8.391 -28 -31.688 1 98.06 456 THR A N 1
ATOM 3528 C CA . THR A 1 456 ? 8.156 -28.25 -30.266 1 98.06 456 THR A CA 1
ATOM 3529 C C . THR A 1 456 ? 6.695 -28.625 -30.016 1 98.06 456 THR A C 1
ATOM 3531 O O . THR A 1 456 ? 6.406 -29.547 -29.25 1 98.06 456 THR A O 1
ATOM 3534 N N . LEU A 1 457 ? 5.793 -27.953 -30.672 1 98.69 457 LEU A N 1
ATOM 3535 C CA . LEU A 1 457 ? 4.371 -28.25 -30.562 1 98.69 457 LEU A CA 1
ATOM 3536 C C . LEU A 1 457 ? 4.09 -29.688 -30.984 1 98.69 457 LEU A C 1
ATOM 3538 O O . LEU A 1 457 ? 3.375 -30.406 -30.297 1 98.69 457 LEU A O 1
ATOM 3542 N N . ALA A 1 458 ? 4.672 -30.094 -32.094 1 98.31 458 ALA A N 1
ATOM 3543 C CA . ALA A 1 458 ? 4.5 -31.453 -32.562 1 98.31 458 ALA A CA 1
ATOM 3544 C C . ALA A 1 458 ? 5.066 -32.469 -31.578 1 98.31 458 ALA A C 1
ATOM 3546 O O . ALA A 1 458 ? 4.48 -33.531 -31.359 1 98.31 458 ALA A O 1
ATOM 3547 N N . ILE A 1 459 ? 6.141 -32.125 -31.031 1 98.25 459 ILE A N 1
ATOM 3548 C CA . ILE A 1 459 ? 6.805 -33 -30.078 1 98.25 459 ILE A CA 1
ATOM 3549 C C . ILE A 1 459 ? 5.941 -33.156 -28.828 1 98.25 459 ILE A C 1
ATOM 3551 O O . ILE A 1 459 ? 5.75 -34.281 -28.328 1 98.25 459 ILE A O 1
ATOM 3555 N N . TRP A 1 460 ? 5.434 -32.094 -28.281 1 98.62 460 TRP A N 1
ATOM 3556 C CA . TRP A 1 460 ? 4.547 -32.156 -27.109 1 98.62 460 TRP A CA 1
ATOM 3557 C C . TRP A 1 460 ? 3.309 -33 -27.422 1 98.62 460 TRP A C 1
ATOM 3559 O O . TRP A 1 460 ? 2.896 -33.812 -26.609 1 98.62 460 TRP A O 1
ATOM 3569 N N . ARG A 1 461 ? 2.721 -32.812 -28.625 1 98.56 461 ARG A N 1
ATOM 3570 C CA . ARG A 1 461 ? 1.563 -33.594 -29.016 1 98.56 461 ARG A CA 1
ATOM 3571 C C . ARG A 1 461 ? 1.908 -35.094 -29.047 1 98.56 461 ARG A C 1
ATOM 3573 O O . ARG A 1 461 ? 1.151 -35.906 -28.547 1 98.56 461 ARG A O 1
ATOM 3580 N N . ALA A 1 462 ? 3.023 -35.375 -29.594 1 98.19 462 ALA A N 1
ATOM 3581 C CA . ALA A 1 462 ? 3.461 -36.75 -29.688 1 98.19 462 ALA A CA 1
ATOM 3582 C C . ALA A 1 462 ? 3.734 -37.344 -28.312 1 98.19 462 ALA A C 1
ATOM 3584 O O . ALA A 1 462 ? 3.406 -38.5 -28.047 1 98.19 462 ALA A O 1
ATOM 3585 N N . ALA A 1 463 ? 4.391 -36.625 -27.453 1 98.44 463 ALA A N 1
ATOM 3586 C CA . ALA A 1 463 ? 4.68 -37.094 -26.109 1 98.44 463 ALA A CA 1
ATOM 3587 C C . ALA A 1 463 ? 3.391 -37.375 -25.328 1 98.44 463 ALA A C 1
ATOM 3589 O O . ALA A 1 463 ? 3.273 -38.406 -24.672 1 98.44 463 ALA A O 1
ATOM 3590 N N . LEU A 1 464 ? 2.441 -36.5 -25.422 1 98.5 464 LEU A N 1
ATOM 3591 C CA . LEU A 1 464 ? 1.167 -36.656 -24.734 1 98.5 464 LEU A CA 1
ATOM 3592 C C . LEU A 1 464 ? 0.393 -37.844 -25.312 1 98.5 464 LEU A C 1
ATOM 3594 O O . LEU A 1 464 ? -0.304 -38.562 -24.594 1 98.5 464 LEU A O 1
ATOM 3598 N N . ALA A 1 465 ? 0.525 -38.031 -26.641 1 98 465 ALA A N 1
ATOM 3599 C CA . ALA A 1 465 ? -0.08 -39.219 -27.266 1 98 465 ALA A CA 1
ATOM 3600 C C . ALA A 1 465 ? 0.55 -40.5 -26.766 1 98 465 ALA A C 1
ATOM 3602 O O . ALA A 1 465 ? -0.15 -41.5 -26.516 1 98 465 ALA A O 1
ATOM 3603 N N . LEU A 1 466 ? 1.855 -40.438 -26.625 1 96.88 466 LEU A N 1
ATOM 3604 C CA . LEU A 1 466 ? 2.562 -41.594 -26.062 1 96.88 466 LEU A CA 1
ATOM 3605 C C . LEU A 1 466 ? 1.995 -41.969 -24.688 1 96.88 466 LEU A C 1
ATOM 3607 O O . LEU A 1 466 ? 1.741 -43.156 -24.422 1 96.88 466 LEU A O 1
ATOM 3611 N N . ARG A 1 467 ? 1.794 -41.031 -23.828 1 97.06 467 ARG A N 1
ATOM 3612 C CA . ARG A 1 467 ? 1.213 -41.25 -22.5 1 97.06 467 ARG A CA 1
ATOM 3613 C C . ARG A 1 467 ? -0.206 -41.812 -22.609 1 97.06 467 ARG A C 1
ATOM 3615 O O . ARG A 1 467 ? -0.544 -42.812 -21.969 1 97.06 467 ARG A O 1
ATOM 3622 N N . ARG A 1 468 ? -0.967 -41.188 -23.453 1 95.88 468 ARG A N 1
ATOM 3623 C CA . ARG A 1 468 ? -2.373 -41.531 -23.609 1 95.88 468 ARG A CA 1
ATOM 3624 C C . ARG A 1 468 ? -2.525 -42.969 -24.078 1 95.88 468 ARG A C 1
ATOM 3626 O O . ARG A 1 468 ? -3.439 -43.688 -23.641 1 95.88 468 ARG A O 1
ATOM 3633 N N . ASP A 1 469 ? -1.583 -43.406 -24.891 1 94.81 469 ASP A N 1
ATOM 3634 C CA . ASP A 1 469 ? -1.732 -44.688 -25.562 1 94.81 469 ASP A CA 1
ATOM 3635 C C . ASP A 1 469 ? -1.013 -45.812 -24.797 1 94.81 469 ASP A C 1
ATOM 3637 O O . ASP A 1 469 ? -1.062 -46.969 -25.203 1 94.81 469 ASP A O 1
ATOM 3641 N N . SER A 1 470 ? -0.397 -45.5 -23.688 1 95.81 470 SER A N 1
ATOM 3642 C CA . SER A 1 470 ? 0.369 -46.469 -22.922 1 95.81 470 SER A CA 1
ATOM 3643 C C . SER A 1 470 ? -0.239 -46.688 -21.531 1 95.81 470 SER A C 1
ATOM 3645 O O . SER A 1 470 ? -0.151 -45.812 -20.672 1 95.81 470 SER A O 1
ATOM 3647 N N . PRO A 1 471 ? -0.793 -47.875 -21.297 1 94.5 471 PRO A N 1
ATOM 3648 C CA . PRO A 1 471 ? -1.312 -48.125 -19.969 1 94.5 471 PRO A CA 1
ATOM 3649 C C . PRO A 1 471 ? -0.246 -48 -18.875 1 94.5 471 PRO A C 1
ATOM 3651 O O . PRO A 1 471 ? -0.542 -47.531 -17.766 1 94.5 471 PRO A O 1
ATOM 3654 N N . ALA A 1 472 ? 0.992 -48.344 -19.203 1 94.38 472 ALA A N 1
ATOM 3655 C CA . ALA A 1 472 ? 2.084 -48.219 -18.234 1 94.38 472 ALA A CA 1
ATOM 3656 C C . ALA A 1 472 ? 2.344 -46.75 -17.875 1 94.38 472 ALA A C 1
ATOM 3658 O O . ALA A 1 472 ? 2.559 -46.438 -16.703 1 94.38 472 ALA A O 1
ATOM 3659 N N . LEU A 1 473 ? 2.262 -45.906 -18.875 1 94.69 473 LEU A N 1
ATOM 3660 C CA . LEU A 1 473 ? 2.553 -44.5 -18.625 1 94.69 473 LEU A CA 1
ATOM 3661 C C . LEU A 1 473 ? 1.363 -43.781 -17.969 1 94.69 473 LEU A C 1
ATOM 3663 O O . LEU A 1 473 ? 1.54 -42.875 -17.188 1 94.69 473 LEU A O 1
ATOM 3667 N N . ARG A 1 474 ? 0.2 -44.25 -18.156 1 92.31 474 ARG A N 1
ATOM 3668 C CA . ARG A 1 474 ? -0.994 -43.625 -17.594 1 92.31 474 ARG A CA 1
ATOM 3669 C C . ARG A 1 474 ? -1.215 -44.031 -16.156 1 92.31 474 ARG A C 1
ATOM 3671 O O . ARG A 1 474 ? -1.387 -43.188 -15.273 1 92.31 474 ARG A O 1
ATOM 3678 N N . THR A 1 475 ? -1.147 -45.406 -15.914 1 88.75 475 THR A N 1
ATOM 3679 C CA . THR A 1 475 ? -1.596 -45.844 -14.602 1 88.75 475 THR A CA 1
ATOM 3680 C C . THR A 1 475 ? -0.542 -46.719 -13.938 1 88.75 475 THR A C 1
ATOM 3682 O O . THR A 1 475 ? -0.731 -47.188 -12.812 1 88.75 475 THR A O 1
ATOM 3685 N N . GLY A 1 476 ? 0.505 -46.938 -14.625 1 89.31 476 GLY A N 1
ATOM 3686 C CA . GLY A 1 476 ? 1.546 -47.812 -14.07 1 89.31 476 GLY A CA 1
ATOM 3687 C C . GLY A 1 476 ? 2.299 -47.156 -12.922 1 89.31 476 GLY A C 1
ATOM 3688 O O . GLY A 1 476 ? 2.404 -45.906 -12.859 1 89.31 476 GLY A O 1
ATOM 3689 N N . ARG A 1 477 ? 2.857 -47.969 -12.062 1 87.5 477 ARG A N 1
ATOM 3690 C CA . ARG A 1 477 ? 3.666 -47.5 -10.938 1 87.5 477 ARG A CA 1
ATOM 3691 C C . ARG A 1 477 ? 5.133 -47.375 -11.336 1 87.5 477 ARG A C 1
ATOM 3693 O O . ARG A 1 477 ? 5.629 -48.156 -12.156 1 87.5 477 ARG A O 1
ATOM 3700 N N . PRO A 1 478 ? 5.707 -46.344 -10.766 1 88.62 478 PRO A N 1
ATOM 3701 C CA . PRO A 1 478 ? 7.148 -46.281 -11.016 1 88.62 478 PRO A CA 1
ATOM 3702 C C . PRO A 1 478 ? 7.938 -47.312 -10.211 1 88.62 478 PRO A C 1
ATOM 3704 O O . PRO A 1 478 ? 7.582 -47.594 -9.062 1 88.62 478 PRO A O 1
ATOM 3707 N N . SER A 1 479 ? 8.859 -47.875 -10.773 1 85.19 479 SER A N 1
ATOM 3708 C CA . SER A 1 479 ? 9.805 -48.781 -10.117 1 85.19 479 SER A CA 1
ATOM 3709 C C . SER A 1 479 ? 11.219 -48.594 -10.648 1 85.19 479 SER A C 1
ATOM 3711 O O . SER A 1 479 ? 11.422 -47.844 -11.609 1 85.19 479 SER A O 1
ATOM 3713 N N . LEU A 1 480 ? 12.242 -49.156 -10.031 1 71.88 480 LEU A N 1
ATOM 3714 C CA . LEU A 1 480 ? 13.633 -49.156 -10.469 1 71.88 480 LEU A CA 1
ATOM 3715 C C . LEU A 1 480 ? 14.125 -47.719 -10.688 1 71.88 480 LEU A C 1
ATOM 3717 O O . LEU A 1 480 ? 14.703 -47.406 -11.734 1 71.88 480 LEU A O 1
ATOM 3721 N N . VAL A 1 481 ? 13.883 -46.938 -9.711 1 71.31 481 VAL A N 1
ATOM 3722 C CA . VAL A 1 481 ? 14.312 -45.531 -9.867 1 71.31 481 VAL A CA 1
ATOM 3723 C C . VAL A 1 481 ? 15.805 -45.438 -9.547 1 71.31 481 VAL A C 1
ATOM 3725 O O . VAL A 1 481 ? 16.219 -45.625 -8.406 1 71.31 481 VAL A O 1
ATOM 3728 N N . ASP A 1 482 ? 16.547 -45.219 -10.617 1 83.12 482 ASP A N 1
ATOM 3729 C CA . ASP A 1 482 ? 18 -45.188 -10.516 1 83.12 482 ASP A CA 1
ATOM 3730 C C . ASP A 1 482 ? 18.562 -43.875 -11.078 1 83.12 482 ASP A C 1
ATOM 3732 O O . ASP A 1 482 ? 17.922 -43.219 -11.898 1 83.12 482 ASP A O 1
ATOM 3736 N N . GLU A 1 483 ? 19.531 -43.406 -10.383 1 81.56 483 GLU A N 1
ATOM 3737 C CA . GLU A 1 483 ? 20.281 -42.25 -10.914 1 81.56 483 GLU A CA 1
ATOM 3738 C C . GLU A 1 483 ? 21.766 -42.594 -11.023 1 81.56 483 GLU A C 1
ATOM 3740 O O . GLU A 1 483 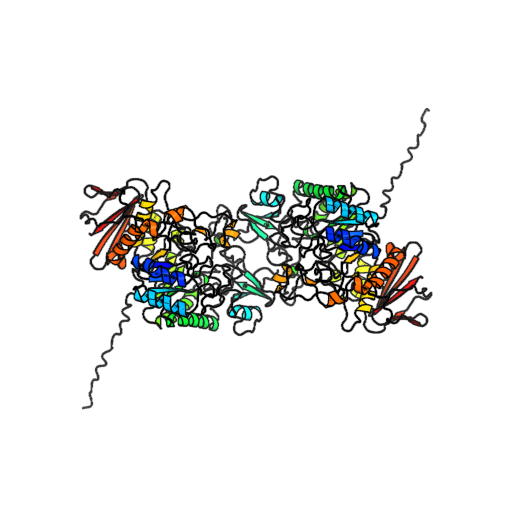? 22.344 -43.188 -10.125 1 81.56 483 GLU A O 1
ATOM 3745 N N . ASP A 1 484 ? 22.328 -42.312 -12.203 1 84.44 484 ASP A N 1
ATOM 3746 C CA . ASP A 1 484 ? 23.75 -42.469 -12.484 1 84.44 484 ASP A CA 1
ATOM 3747 C C . ASP A 1 484 ? 24.312 -41.219 -13.164 1 84.44 484 ASP A C 1
ATOM 3749 O O . ASP A 1 484 ? 24.234 -41.062 -14.383 1 84.44 484 ASP A O 1
ATOM 3753 N N . GLY A 1 485 ? 24.922 -40.375 -12.328 1 92.69 485 GLY A N 1
ATOM 3754 C CA . GLY A 1 485 ? 25.406 -39.125 -12.883 1 92.69 485 GLY A CA 1
ATOM 3755 C C . GLY A 1 485 ? 24.297 -38.25 -13.422 1 92.69 485 GLY A C 1
ATOM 3756 O O . GLY A 1 485 ? 23.375 -37.875 -12.688 1 92.69 485 GLY A O 1
ATOM 3757 N N . PRO A 1 486 ? 24.422 -37.969 -14.742 1 95.75 486 PRO A N 1
ATOM 3758 C CA . PRO A 1 486 ? 23.406 -37.094 -15.352 1 95.75 486 PRO A CA 1
ATOM 3759 C C . PRO A 1 486 ? 22.172 -37.875 -15.828 1 95.75 486 PRO A C 1
ATOM 3761 O O . PRO A 1 486 ? 21.266 -37.312 -16.422 1 95.75 486 PRO A O 1
ATOM 3764 N N . VAL A 1 487 ? 22.125 -39.188 -15.523 1 97.25 487 VAL A N 1
ATOM 3765 C CA . VAL A 1 487 ? 21.078 -40.031 -16.078 1 97.25 487 VAL A CA 1
ATOM 3766 C C . VAL A 1 487 ? 20.047 -40.344 -15.008 1 97.25 487 VAL A C 1
ATOM 3768 O O . VAL A 1 487 ? 20.391 -40.688 -13.875 1 97.25 487 VAL A O 1
ATOM 3771 N N . LEU A 1 488 ? 18.797 -40.094 -15.281 1 97.38 488 LEU A N 1
ATOM 3772 C CA . LEU A 1 488 ? 17.656 -40.594 -14.523 1 97.38 488 LEU A CA 1
ATOM 3773 C C . LEU A 1 488 ? 17 -41.75 -15.242 1 97.38 488 LEU A C 1
ATOM 3775 O O . LEU A 1 488 ? 16.719 -41.688 -16.438 1 97.38 488 LEU A O 1
ATOM 3779 N N . ALA A 1 489 ? 16.844 -42.875 -14.578 1 96.06 489 ALA A N 1
ATOM 3780 C CA . ALA A 1 489 ? 16.156 -44.031 -15.141 1 96.06 489 ALA A CA 1
ATOM 3781 C C . ALA A 1 489 ? 15.086 -44.531 -14.188 1 96.06 489 ALA A C 1
ATOM 3783 O O . ALA A 1 489 ? 15.297 -44.594 -12.969 1 96.06 489 ALA A O 1
ATOM 3784 N N . PHE A 1 490 ? 13.953 -44.875 -14.695 1 94.75 490 PHE A N 1
ATOM 3785 C CA . PHE A 1 490 ? 12.914 -45.5 -13.906 1 94.75 490 PHE A CA 1
ATOM 3786 C C . PHE A 1 490 ? 12 -46.344 -14.789 1 94.75 490 PHE A C 1
ATOM 3788 O O . PHE A 1 490 ? 11.938 -46.125 -16 1 94.75 490 PHE A O 1
ATOM 3795 N N . ALA A 1 491 ? 11.375 -47.281 -14.203 1 94.06 491 ALA A N 1
ATOM 3796 C CA . ALA A 1 491 ? 10.438 -48.156 -14.93 1 94.06 491 ALA A CA 1
ATOM 3797 C C . ALA A 1 491 ? 8.992 -47.75 -14.617 1 94.06 491 ALA A C 1
ATOM 3799 O O . ALA A 1 491 ? 8.719 -47.125 -13.594 1 94.06 491 ALA A O 1
ATOM 3800 N N . ARG A 1 492 ? 8.172 -48 -15.602 1 94.31 492 ARG A N 1
ATOM 3801 C CA . ARG A 1 492 ? 6.723 -47.906 -15.453 1 94.31 492 ARG A CA 1
ATOM 3802 C C . ARG A 1 492 ? 6.043 -49.219 -15.758 1 94.31 492 ARG A C 1
ATOM 3804 O O . ARG A 1 492 ? 6.184 -49.75 -16.859 1 94.31 492 ARG A O 1
ATOM 3811 N N . ASP A 1 493 ? 5.34 -49.688 -14.719 1 92.62 493 ASP A N 1
ATOM 3812 C CA . ASP A 1 493 ? 4.699 -51 -14.859 1 92.62 493 ASP A CA 1
ATOM 3813 C C . ASP A 1 493 ? 3.191 -50.875 -14.648 1 92.62 493 ASP A C 1
ATOM 3815 O O . ASP A 1 493 ? 2.734 -50.438 -13.594 1 92.62 493 ASP A O 1
ATOM 3819 N N . GLY A 1 494 ? 2.457 -51.312 -15.68 1 89.62 494 GLY A N 1
ATOM 3820 C CA . GLY A 1 494 ? 1.008 -51.281 -15.57 1 89.62 494 GLY A CA 1
ATOM 3821 C C . GLY A 1 494 ? 0.306 -51.812 -16.812 1 89.62 494 GLY A C 1
ATOM 3822 O O . GLY A 1 494 ? 0.786 -51.625 -17.922 1 89.62 494 GLY A O 1
ATOM 3823 N N . GLY A 1 495 ? -0.886 -52.438 -16.625 1 90.25 495 GLY A N 1
ATOM 3824 C CA . GLY A 1 495 ? -1.698 -52.938 -17.734 1 90.25 495 GLY A CA 1
ATOM 3825 C C . GLY A 1 495 ? -0.982 -53.969 -18.578 1 90.25 495 GLY A C 1
ATOM 3826 O O . GLY A 1 495 ? -1.136 -54 -19.797 1 90.25 495 GLY A O 1
ATOM 3827 N N . GLY A 1 496 ? -0.117 -54.656 -18.109 1 91.81 496 GLY A N 1
ATOM 3828 C CA . GLY A 1 496 ? 0.612 -55.656 -18.859 1 91.81 496 GLY A CA 1
ATOM 3829 C C . GLY A 1 496 ? 1.804 -55.125 -19.609 1 91.81 496 GLY A C 1
ATOM 3830 O O . GLY A 1 496 ? 2.484 -55.844 -20.328 1 91.81 496 GLY A O 1
ATOM 3831 N N . GLU A 1 497 ? 1.98 -53.844 -19.422 1 93.62 497 GLU A N 1
ATOM 3832 C CA . GLU A 1 497 ? 3.086 -53.188 -20.094 1 93.62 497 GLU A CA 1
ATOM 3833 C C . GLU A 1 497 ? 4.191 -52.812 -19.109 1 93.62 497 GLU A C 1
ATOM 3835 O O . GLU A 1 497 ? 3.91 -52.375 -17.984 1 93.62 497 GLU A O 1
ATOM 3840 N N . HIS A 1 498 ? 5.441 -53.188 -19.531 1 94.44 498 HIS A N 1
ATOM 3841 C CA . HIS A 1 498 ? 6.629 -52.844 -18.766 1 94.44 498 HIS A CA 1
ATOM 3842 C C . HIS A 1 498 ? 7.594 -51.969 -19.578 1 94.44 498 HIS A C 1
ATOM 3844 O O . HIS A 1 498 ? 8.195 -52.469 -20.531 1 94.44 498 HIS A O 1
ATOM 3850 N N . LEU A 1 499 ? 7.707 -50.719 -19.078 1 95.75 499 LEU A N 1
ATOM 3851 C CA . LEU A 1 499 ? 8.523 -49.781 -19.828 1 95.75 499 LEU A CA 1
ATOM 3852 C C . LEU A 1 499 ? 9.711 -49.312 -19 1 95.75 499 LEU A C 1
ATOM 3854 O O . LEU A 1 499 ? 9.586 -49.125 -17.781 1 95.75 499 LEU A O 1
ATOM 3858 N N . LEU A 1 500 ? 10.852 -49.188 -19.625 1 95.56 500 LEU A N 1
ATOM 3859 C CA . LEU A 1 500 ? 12.016 -48.5 -19.047 1 95.56 500 LEU A CA 1
ATOM 3860 C C . LEU A 1 500 ? 12.203 -47.125 -19.672 1 95.56 500 LEU A C 1
ATOM 3862 O O . LEU A 1 500 ? 12.25 -47 -20.891 1 95.56 500 LEU A O 1
ATOM 3866 N N . CYS A 1 501 ? 12.227 -46.125 -18.844 1 96.94 501 CYS A N 1
ATOM 3867 C CA . CYS A 1 501 ? 12.461 -44.719 -19.234 1 96.94 501 CYS A CA 1
ATOM 3868 C C . CYS A 1 501 ? 13.836 -44.25 -18.797 1 96.94 501 CYS A C 1
ATOM 3870 O O . CYS A 1 501 ? 14.156 -44.312 -17.609 1 96.94 501 CYS A O 1
ATOM 3872 N N . VAL A 1 502 ? 14.641 -43.781 -19.703 1 97 502 VAL A N 1
ATOM 3873 C CA . VAL A 1 502 ? 15.984 -43.312 -19.391 1 97 502 VAL A CA 1
ATOM 3874 C C . VAL A 1 502 ? 16.188 -41.938 -19.984 1 97 502 VAL A C 1
ATOM 3876 O O . VAL A 1 502 ? 15.922 -41.688 -21.156 1 97 502 VAL A O 1
ATOM 3879 N N . PHE A 1 503 ? 16.641 -41 -19.156 1 98 503 PHE A N 1
ATOM 3880 C CA . PHE A 1 503 ? 16.828 -39.594 -19.531 1 98 503 PHE A CA 1
ATOM 3881 C C . PHE A 1 503 ? 18.234 -39.125 -19.219 1 98 503 PHE A C 1
ATOM 3883 O O . PHE A 1 503 ? 18.719 -39.312 -18.094 1 98 503 PHE A O 1
ATOM 3890 N N . ASN A 1 504 ? 18.938 -38.5 -20.141 1 98.06 504 ASN A N 1
ATOM 3891 C CA . ASN A 1 504 ? 20.188 -37.812 -19.906 1 98.06 504 ASN A CA 1
ATOM 3892 C C . ASN A 1 504 ? 19.969 -36.312 -19.672 1 98.06 504 ASN A C 1
ATOM 3894 O O . ASN A 1 504 ? 19.672 -35.562 -20.609 1 98.06 504 ASN A O 1
ATOM 3898 N N . PHE A 1 505 ? 20.172 -35.812 -18.453 1 97.56 505 PHE A N 1
ATOM 3899 C CA . PHE A 1 505 ? 19.938 -34.438 -18.078 1 97.56 505 PHE A CA 1
ATOM 3900 C C . PHE A 1 505 ? 21.141 -33.562 -18.438 1 97.56 505 PHE A C 1
ATOM 3902 O O . PHE A 1 505 ? 21.062 -32.312 -18.359 1 97.56 505 PHE A O 1
ATOM 3909 N N . GLY A 1 506 ? 22.203 -34.188 -18.938 1 96 506 GLY A N 1
ATOM 3910 C CA . GLY A 1 506 ? 23.469 -33.469 -19.125 1 96 506 GLY A CA 1
ATOM 3911 C C . GLY A 1 506 ? 23.641 -32.938 -20.547 1 96 506 GLY A C 1
ATOM 3912 O O . GLY A 1 506 ? 22.875 -33.312 -21.438 1 96 506 GLY A O 1
ATOM 3913 N N . THR A 1 507 ? 24.688 -32.188 -20.734 1 95.75 507 THR A N 1
ATOM 3914 C CA . THR A 1 507 ? 25.031 -31.609 -22.031 1 95.75 507 THR A CA 1
ATOM 3915 C C . THR A 1 507 ? 26.141 -32.406 -22.703 1 95.75 507 THR A C 1
ATOM 3917 O O . THR A 1 507 ? 26.734 -31.953 -23.688 1 95.75 507 THR A O 1
ATOM 3920 N N . ALA A 1 508 ? 26.438 -33.562 -22.172 1 96.12 508 ALA A N 1
ATOM 3921 C CA . ALA A 1 508 ? 27.375 -34.531 -22.766 1 96.12 508 ALA A CA 1
ATOM 3922 C C . ALA A 1 508 ? 26.766 -35.906 -22.875 1 96.12 508 ALA A C 1
ATOM 3924 O O . ALA A 1 508 ? 25.734 -36.188 -22.234 1 96.12 508 ALA A O 1
ATOM 3925 N N . GLU A 1 509 ? 27.375 -36.688 -23.766 1 96.69 509 GLU A N 1
ATOM 3926 C CA . GLU A 1 509 ? 26.906 -38.062 -23.875 1 96.69 509 GLU A CA 1
ATOM 3927 C C . GLU A 1 509 ? 27.062 -38.812 -22.562 1 96.69 509 GLU A C 1
ATOM 3929 O O . GLU A 1 509 ? 28.047 -38.656 -21.844 1 96.69 509 GLU A O 1
ATOM 3934 N N . ALA A 1 510 ? 26.109 -39.625 -22.266 1 97 510 ALA A N 1
ATOM 3935 C CA . ALA A 1 510 ? 26.141 -40.406 -21.031 1 97 510 ALA A CA 1
ATOM 3936 C C . ALA A 1 510 ? 25.812 -41.875 -21.328 1 97 510 ALA A C 1
ATOM 3938 O O . ALA A 1 510 ? 25.125 -42.188 -22.312 1 97 510 ALA A O 1
ATOM 3939 N N . ALA A 1 511 ? 26.297 -42.719 -20.469 1 95.44 511 ALA A N 1
ATOM 3940 C CA . ALA A 1 511 ? 26.047 -44.156 -20.609 1 95.44 511 ALA A CA 1
ATOM 3941 C C . ALA A 1 511 ? 25.156 -44.688 -19.484 1 95.44 511 ALA A C 1
ATOM 3943 O O . ALA A 1 511 ? 25.234 -44.188 -18.344 1 95.44 511 ALA A O 1
ATOM 3944 N N . TYR A 1 512 ? 24.359 -45.625 -19.797 1 94.88 512 TYR A N 1
ATOM 3945 C CA . TYR A 1 512 ? 23.516 -46.312 -18.828 1 94.88 512 TYR A CA 1
ATOM 3946 C C . TYR A 1 512 ? 23.5 -47.812 -19.125 1 94.88 512 TYR A C 1
ATOM 3948 O O . TYR A 1 512 ? 23.25 -48.25 -20.25 1 94.88 512 TYR A O 1
ATOM 3956 N N . GLU A 1 513 ? 23.75 -48.625 -18.094 1 92.31 513 GLU A N 1
ATOM 3957 C CA . GLU A 1 513 ? 23.766 -50.062 -18.266 1 92.31 513 GLU A CA 1
ATOM 3958 C C . GLU A 1 513 ? 22.344 -50.625 -18.172 1 92.31 513 GLU A C 1
ATOM 3960 O O . GLU A 1 513 ? 21.672 -50.5 -17.156 1 92.31 513 GLU A O 1
ATOM 3965 N N . LEU A 1 514 ? 21.969 -51.312 -19.219 1 89.94 514 LEU A N 1
ATOM 3966 C CA . LEU A 1 514 ? 20.641 -51.906 -19.281 1 89.94 514 LEU A CA 1
ATOM 3967 C C . LEU A 1 514 ? 20.641 -53.281 -18.594 1 89.94 514 LEU A C 1
ATOM 3969 O O . LEU A 1 514 ? 21.703 -53.875 -18.422 1 89.94 514 LEU A O 1
ATOM 3973 N N . PRO A 1 515 ? 19.469 -53.656 -18.25 1 82.62 515 PRO A N 1
ATOM 3974 C CA . PRO A 1 515 ? 19.375 -55.031 -17.734 1 82.62 515 PRO A CA 1
ATOM 3975 C C . PRO A 1 515 ? 19.703 -56.094 -18.781 1 82.62 515 PRO A C 1
ATOM 3977 O O . PRO A 1 515 ? 19.781 -55.781 -19.969 1 82.62 515 PRO A O 1
ATOM 3980 N N . ASP A 1 516 ? 19.891 -57.375 -18.359 1 77.94 516 ASP A N 1
ATOM 3981 C CA . ASP A 1 516 ? 20.359 -58.469 -19.203 1 77.94 516 ASP A CA 1
ATOM 3982 C C . ASP A 1 516 ? 19.453 -58.688 -20.406 1 77.94 516 ASP A C 1
ATOM 3984 O O . ASP A 1 516 ? 19.922 -58.969 -21.5 1 77.94 516 ASP A O 1
ATOM 3988 N N . ALA A 1 517 ? 18.141 -58.656 -20.234 1 79.94 517 ALA A N 1
ATOM 3989 C CA . ALA A 1 517 ? 17.219 -58.656 -21.375 1 79.94 517 ALA A CA 1
ATOM 3990 C C . ALA A 1 517 ? 16.906 -57.219 -21.828 1 79.94 517 ALA A C 1
ATOM 3992 O O . ALA A 1 517 ? 16.062 -56.562 -21.219 1 79.94 517 ALA A O 1
ATOM 3993 N N . PRO A 1 518 ? 17.672 -56.875 -22.828 1 81.44 518 PRO A N 1
ATOM 3994 C CA . PRO A 1 518 ? 17.516 -55.469 -23.219 1 81.44 518 PRO A CA 1
ATOM 3995 C C . PRO A 1 518 ? 16.109 -55.156 -23.734 1 81.44 518 PRO A C 1
ATOM 3997 O O . PRO A 1 518 ? 15.531 -55.969 -24.484 1 81.44 518 PRO A O 1
ATOM 4000 N N . PRO A 1 519 ? 15.562 -54.062 -23.312 1 89.38 519 PRO A N 1
ATOM 4001 C CA . PRO A 1 519 ? 14.227 -53.656 -23.766 1 89.38 519 PRO A CA 1
ATOM 4002 C C . PRO A 1 519 ? 14.188 -53.312 -25.25 1 89.38 519 PRO A C 1
ATOM 4004 O O . PRO A 1 519 ? 15.211 -52.969 -25.844 1 89.38 519 PRO A O 1
ATOM 4007 N N . VAL A 1 520 ? 13.031 -53.5 -25.875 1 91.75 520 VAL A N 1
ATOM 4008 C CA . VAL A 1 520 ? 12.805 -53.094 -27.266 1 91.75 520 VAL A CA 1
ATOM 4009 C C . VAL A 1 520 ? 12.578 -51.594 -27.328 1 91.75 520 VAL A C 1
ATOM 4011 O O . VAL A 1 520 ? 11.641 -51.062 -26.719 1 91.75 520 VAL A O 1
ATOM 4014 N N . PRO A 1 521 ? 13.453 -50.938 -28.016 1 92.94 521 PRO A N 1
ATOM 4015 C CA . PRO A 1 521 ? 13.312 -49.5 -28.078 1 92.94 521 PRO A CA 1
ATOM 4016 C C . PRO A 1 521 ? 11.977 -49.062 -28.688 1 92.94 521 PRO A C 1
ATOM 4018 O O . PRO A 1 521 ? 11.508 -49.656 -29.656 1 92.94 521 PRO A O 1
ATOM 4021 N N . LEU A 1 522 ? 11.398 -48.062 -28.062 1 94.19 522 LEU A N 1
ATOM 4022 C CA . LEU A 1 522 ? 10.203 -47.406 -28.594 1 94.19 522 LEU A CA 1
ATOM 4023 C C . LEU A 1 522 ? 10.539 -46.062 -29.188 1 94.19 522 LEU A C 1
ATOM 4025 O O . LEU A 1 522 ? 11.492 -45.406 -28.766 1 94.19 522 LEU A O 1
ATOM 4029 N N . PRO A 1 523 ? 9.742 -45.656 -30.25 1 93 523 PRO A N 1
ATOM 4030 C CA . PRO A 1 523 ? 9.961 -44.312 -30.781 1 93 523 PRO A CA 1
ATOM 4031 C C . PRO A 1 523 ? 9.672 -43.219 -29.766 1 93 523 PRO A C 1
ATOM 4033 O O . PRO A 1 523 ? 8.656 -43.25 -29.078 1 93 523 PRO A O 1
ATOM 4036 N N . VAL A 1 524 ? 10.602 -42.344 -29.688 1 95.19 524 VAL A N 1
ATOM 4037 C CA . VAL A 1 524 ? 10.477 -41.188 -28.797 1 95.19 524 VAL A CA 1
ATOM 4038 C C . VAL A 1 524 ? 10.477 -39.906 -29.625 1 95.19 524 VAL A C 1
ATOM 4040 O O . VAL A 1 524 ? 11.312 -39.75 -30.516 1 95.19 524 VAL A O 1
ATOM 4043 N N . PRO A 1 525 ? 9.461 -39 -29.375 1 95.75 525 PRO A N 1
ATOM 4044 C CA . PRO A 1 525 ? 9.477 -37.75 -30.094 1 95.75 525 PRO A CA 1
ATOM 4045 C C . PRO A 1 525 ? 10.734 -36.906 -29.828 1 95.75 525 PRO A C 1
ATOM 4047 O O . PRO A 1 525 ? 11.156 -36.781 -28.672 1 95.75 525 PRO A O 1
ATOM 4050 N N . ARG A 1 526 ? 11.328 -36.375 -30.844 1 95.06 526 ARG A N 1
ATOM 4051 C CA . ARG A 1 526 ? 12.531 -35.531 -30.781 1 95.06 526 ARG A CA 1
ATOM 4052 C C . ARG A 1 526 ? 12.633 -34.625 -31.984 1 95.06 526 ARG A C 1
ATOM 4054 O O . ARG A 1 526 ? 11.992 -34.875 -33.031 1 95.06 526 ARG A O 1
ATOM 4061 N N . PRO A 1 527 ? 13.477 -33.625 -31.812 1 95.12 527 PRO A N 1
ATOM 4062 C CA . PRO A 1 527 ? 13.711 -32.812 -33 1 95.12 527 PRO A CA 1
ATOM 4063 C C . PRO A 1 527 ? 14.367 -33.562 -34.156 1 95.12 527 PRO A C 1
ATOM 4065 O O . PRO A 1 527 ? 15.109 -34.531 -33.906 1 95.12 527 PRO A O 1
ATOM 4068 N N . PRO A 1 528 ? 14.062 -33.156 -35.375 1 91 528 PRO A N 1
ATOM 4069 C CA . PRO A 1 528 ? 14.555 -33.875 -36.531 1 91 528 PRO A CA 1
ATOM 4070 C C . PRO A 1 528 ? 16.078 -34.031 -36.531 1 91 528 PRO A C 1
ATOM 4072 O O . PRO A 1 528 ? 16.594 -35.062 -36.969 1 91 528 PRO A O 1
ATOM 4075 N N . ASP A 1 529 ? 16.859 -33.156 -36.062 1 89.12 529 ASP A N 1
ATOM 4076 C CA . ASP A 1 529 ? 18.312 -33.188 -36.156 1 89.12 529 ASP A CA 1
ATOM 4077 C C . ASP A 1 529 ? 18.922 -33.719 -34.875 1 89.12 529 ASP A C 1
ATOM 4079 O O . ASP A 1 529 ? 20.156 -33.75 -34.719 1 89.12 529 ASP A O 1
ATOM 4083 N N . ALA A 1 530 ? 18.078 -34.219 -33.969 1 93.12 530 ALA A N 1
ATOM 4084 C CA . ALA A 1 530 ? 18.609 -34.688 -32.688 1 93.12 530 ALA A CA 1
ATOM 4085 C C . ALA A 1 530 ? 19.188 -36.094 -32.812 1 93.12 530 ALA A C 1
ATOM 4087 O O . ALA A 1 530 ? 18.562 -36.969 -33.406 1 93.12 530 ALA A O 1
ATOM 4088 N N . PRO A 1 531 ? 20.344 -36.344 -32.25 1 93.56 531 PRO A N 1
ATOM 4089 C CA . PRO A 1 531 ? 20.906 -37.688 -32.281 1 93.56 531 PRO A CA 1
ATOM 4090 C C . PRO A 1 531 ? 20.094 -38.688 -31.469 1 93.56 531 PRO A C 1
ATOM 4092 O O . PRO A 1 531 ? 19.516 -38.312 -30.438 1 93.56 531 PRO A O 1
ATOM 4095 N N . GLU A 1 532 ? 20.125 -39.906 -31.891 1 93.88 532 GLU A N 1
ATOM 4096 C CA . GLU A 1 532 ? 19.391 -40.969 -31.203 1 93.88 532 GLU A CA 1
ATOM 4097 C C . GLU A 1 532 ? 20.297 -41.719 -30.219 1 93.88 532 GLU A C 1
ATOM 4099 O O . GLU A 1 532 ? 21.516 -41.781 -30.406 1 93.88 532 GLU A O 1
ATOM 4104 N N . PRO A 1 533 ? 19.641 -42.219 -29.25 1 95.38 533 PRO A N 1
ATOM 4105 C CA . PRO A 1 533 ? 20.406 -43.125 -28.391 1 95.38 533 PRO A CA 1
ATOM 4106 C C . PRO A 1 533 ? 20.891 -44.375 -29.141 1 95.38 533 PRO A C 1
ATOM 4108 O O . PRO A 1 533 ? 20.219 -44.844 -30.062 1 95.38 533 PRO A O 1
ATOM 4111 N N . ARG A 1 534 ? 22.047 -44.844 -28.688 1 93.19 534 ARG A N 1
ATOM 4112 C CA . ARG A 1 534 ? 22.625 -46.031 -29.297 1 93.19 534 ARG A CA 1
ATOM 4113 C C . ARG A 1 534 ? 22.844 -47.125 -28.25 1 93.19 534 ARG A C 1
ATOM 4115 O O . ARG A 1 534 ? 23.219 -46.844 -27.125 1 93.19 534 ARG A O 1
ATOM 4122 N N . LEU A 1 535 ? 22.547 -48.281 -28.766 1 90.19 535 LEU A N 1
ATOM 4123 C CA . LEU A 1 535 ? 22.781 -49.438 -27.906 1 90.19 535 LEU A CA 1
ATOM 4124 C C . LEU A 1 535 ? 24.078 -50.156 -28.297 1 90.19 535 LEU A C 1
ATOM 4126 O O . LEU A 1 535 ? 24.266 -50.5 -29.469 1 90.19 535 LEU A O 1
ATOM 4130 N N . ASP A 1 536 ? 24.953 -50.25 -27.359 1 88.31 536 ASP A N 1
ATOM 4131 C CA . ASP A 1 536 ? 26.172 -51.031 -27.484 1 88.31 536 ASP A CA 1
ATOM 4132 C C . ASP A 1 536 ? 26.172 -52.188 -26.5 1 88.31 536 ASP A C 1
ATOM 4134 O O . ASP A 1 536 ? 26.672 -52.094 -25.391 1 88.31 536 ASP A O 1
ATOM 4138 N N . GLY A 1 537 ? 25.719 -53.375 -26.984 1 84.56 537 GLY A N 1
ATOM 4139 C CA . GLY A 1 537 ? 25.484 -54.469 -26.031 1 84.56 537 GLY A CA 1
ATOM 4140 C C . GLY A 1 537 ? 24.406 -54.125 -25.031 1 84.56 537 GLY A C 1
ATOM 4141 O O . GLY A 1 537 ? 23.25 -53.875 -25.391 1 84.56 537 GLY A O 1
ATOM 4142 N N . THR A 1 538 ? 24.875 -54.094 -23.844 1 88.19 538 THR A N 1
ATOM 4143 C CA . THR A 1 538 ? 23.922 -53.75 -22.781 1 88.19 538 THR A CA 1
ATOM 4144 C C . THR A 1 538 ? 24.094 -52.312 -22.328 1 88.19 538 THR A C 1
ATOM 4146 O O . THR A 1 538 ? 23.391 -51.844 -21.438 1 88.19 538 THR A O 1
ATOM 4149 N N . THR A 1 539 ? 24.953 -51.688 -23.016 1 93.62 539 THR A N 1
ATOM 4150 C CA . THR A 1 539 ? 25.219 -50.312 -22.656 1 93.62 539 THR A CA 1
ATOM 4151 C C . THR A 1 539 ? 24.438 -49.344 -23.578 1 93.62 539 THR A C 1
ATOM 4153 O O . THR A 1 539 ? 24.625 -49.375 -24.797 1 93.62 539 THR A O 1
ATOM 4156 N N . LEU A 1 540 ? 23.578 -48.594 -22.953 1 95.06 540 LEU A N 1
ATOM 4157 C CA . LEU A 1 540 ? 22.859 -47.531 -23.672 1 95.06 540 LEU A CA 1
ATOM 4158 C C . LEU A 1 540 ? 23.641 -46.219 -23.656 1 95.06 540 LEU A C 1
ATOM 4160 O O . LEU A 1 540 ? 23.984 -45.719 -22.594 1 95.06 540 LEU A O 1
ATOM 4164 N N . ARG A 1 541 ? 23.938 -45.719 -24.812 1 96.31 541 ARG A N 1
ATOM 4165 C CA . ARG A 1 541 ? 24.578 -44.406 -24.938 1 96.31 541 ARG A CA 1
ATOM 4166 C C . ARG A 1 541 ? 23.562 -43.344 -25.312 1 96.31 541 ARG A C 1
ATOM 4168 O O . ARG A 1 541 ? 22.953 -43.406 -26.375 1 96.31 541 ARG A O 1
ATOM 4175 N N . LEU A 1 542 ? 23.438 -42.375 -24.422 1 97.25 542 LEU A N 1
ATOM 4176 C CA . LEU A 1 542 ? 22.469 -41.312 -24.625 1 97.25 542 LEU A CA 1
ATOM 4177 C C . LEU A 1 542 ? 23.172 -40.031 -25.031 1 97.25 542 LEU A C 1
ATOM 4179 O O . LEU A 1 542 ? 24.094 -39.562 -24.359 1 97.25 542 LEU A O 1
ATOM 4183 N N . PRO A 1 543 ? 22.797 -39.438 -26.172 1 97.38 543 PRO A N 1
ATOM 4184 C CA . PRO A 1 543 ? 23.312 -38.094 -26.469 1 97.38 543 PRO A CA 1
ATOM 4185 C C . PRO A 1 543 ? 22.906 -37.062 -25.422 1 97.38 543 PRO A C 1
ATOM 4187 O O . PRO A 1 543 ? 22.109 -37.375 -24.516 1 97.38 543 PRO A O 1
ATOM 4190 N N . PRO A 1 544 ? 23.578 -35.781 -25.531 1 96.94 544 PRO A N 1
ATOM 4191 C CA . PRO A 1 544 ? 23.125 -34.75 -24.625 1 96.94 544 PRO A CA 1
ATOM 4192 C C . PRO A 1 544 ? 21.609 -34.5 -24.688 1 96.94 544 PRO A C 1
ATOM 4194 O O . PRO A 1 544 ? 21.047 -34.375 -25.781 1 96.94 544 PRO A O 1
ATOM 4197 N N . LEU A 1 545 ? 21 -34.594 -23.547 1 97.88 545 LEU A N 1
ATOM 4198 C CA . LEU A 1 545 ? 19.562 -34.375 -23.406 1 97.88 545 LEU A CA 1
ATOM 4199 C C . LEU A 1 545 ? 18.781 -35.469 -24.094 1 97.88 545 LEU A C 1
ATOM 4201 O O . LEU A 1 545 ? 17.625 -35.281 -24.484 1 97.88 545 LEU A O 1
ATOM 4205 N N . GLY A 1 546 ? 19.422 -36.594 -24.219 1 97.31 546 GLY A N 1
ATOM 4206 C CA . GLY A 1 546 ? 18.797 -37.719 -24.906 1 97.31 546 GLY A CA 1
ATOM 4207 C C . GLY A 1 546 ? 17.812 -38.469 -24.031 1 97.31 546 GLY A C 1
ATOM 4208 O O . GLY A 1 546 ? 17.938 -38.5 -22.812 1 97.31 546 GLY A O 1
ATOM 4209 N N . VAL A 1 547 ? 16.812 -39.156 -24.688 1 97.88 547 VAL A N 1
ATOM 4210 C CA . VAL A 1 547 ? 15.758 -39.906 -24.031 1 97.88 547 VAL A CA 1
ATOM 4211 C C . VAL A 1 547 ? 15.633 -41.281 -24.672 1 97.88 547 VAL A C 1
ATOM 4213 O O . VAL A 1 547 ? 15.68 -41.406 -25.891 1 97.88 547 VAL A O 1
ATOM 4216 N N . PHE A 1 548 ? 15.547 -42.25 -23.828 1 96.81 548 PHE A N 1
ATOM 4217 C CA . PHE A 1 548 ? 15.305 -43.594 -24.297 1 96.81 548 PHE A CA 1
ATOM 4218 C C . PHE A 1 548 ? 14.086 -44.188 -23.594 1 96.81 548 PHE A C 1
ATOM 4220 O O . PHE A 1 548 ? 13.93 -44.062 -22.391 1 96.81 548 PHE A O 1
ATOM 4227 N N . LEU A 1 549 ? 13.203 -44.781 -24.359 1 96.5 549 LEU A N 1
ATOM 4228 C CA . LEU A 1 549 ? 12.07 -45.562 -23.891 1 96.5 549 LEU A CA 1
ATOM 4229 C C . LEU A 1 549 ? 12.109 -46.969 -24.469 1 96.5 549 LEU A C 1
ATOM 4231 O O . LEU A 1 549 ? 12.281 -47.156 -25.672 1 96.5 549 LEU A O 1
ATOM 4235 N N . GLY A 1 550 ? 11.984 -47.938 -23.578 1 94.75 550 GLY A N 1
ATOM 4236 C CA . GLY A 1 550 ? 12.031 -49.344 -24.047 1 94.75 550 GLY A CA 1
ATOM 4237 C C . GLY A 1 550 ? 10.984 -50.219 -23.391 1 94.75 550 GLY A C 1
ATOM 4238 O O . GLY A 1 550 ? 10.695 -50.062 -22.203 1 94.75 550 GLY A O 1
ATOM 4239 N N . ARG A 1 551 ? 10.492 -51.125 -24.125 1 94.25 551 ARG A N 1
ATOM 4240 C CA . ARG A 1 551 ? 9.578 -52.125 -23.594 1 94.25 551 ARG A CA 1
ATOM 4241 C C . ARG A 1 551 ? 10.344 -53.375 -23.141 1 94.25 551 ARG A C 1
ATOM 4243 O O . ARG A 1 551 ? 11.133 -53.938 -23.906 1 94.25 551 ARG A O 1
ATOM 4250 N N . CYS A 1 552 ? 10.07 -53.75 -22.016 1 88.62 552 CYS A N 1
ATOM 4251 C CA . CYS A 1 552 ? 10.734 -54.906 -21.438 1 88.62 552 CYS A CA 1
ATOM 4252 C C . CYS A 1 552 ? 9.875 -56.156 -21.609 1 88.62 552 CYS A C 1
ATOM 4254 O O . CYS A 1 552 ? 8.648 -56.062 -21.641 1 88.62 552 CYS A O 1
ATOM 4256 N N . MET B 1 1 ? 60 55.062 34.312 1 18.67 1 MET B N 1
ATOM 4257 C CA . MET B 1 1 ? 58.781 55.594 34.938 1 18.67 1 MET B CA 1
ATOM 4258 C C . MET B 1 1 ? 57.625 55.562 33.938 1 18.67 1 MET B C 1
ATOM 4260 O O . MET B 1 1 ? 56.594 56.156 34.188 1 18.67 1 MET B O 1
ATOM 4264 N N . ALA B 1 2 ? 58.094 55.188 32.75 1 21.88 2 ALA B N 1
ATOM 4265 C CA . ALA B 1 2 ? 57.438 55.344 31.453 1 21.88 2 ALA B CA 1
ATOM 4266 C C . ALA B 1 2 ? 56.094 54.594 31.438 1 21.88 2 ALA B C 1
ATOM 4268 O O . ALA B 1 2 ? 55.594 54.281 30.359 1 21.88 2 ALA B O 1
ATOM 4269 N N . GLY B 1 3 ? 55.438 54.406 32.688 1 20.3 3 GLY B N 1
ATOM 4270 C CA . GLY B 1 3 ? 54.5 53.344 33 1 20.3 3 GLY B CA 1
ATOM 4271 C C . GLY B 1 3 ? 53.125 53.625 32.469 1 20.3 3 GLY B C 1
ATOM 4272 O O . GLY B 1 3 ? 52.156 53.75 33.25 1 20.3 3 GLY B O 1
ATOM 4273 N N . GLY B 1 4 ? 53.062 54.406 31.281 1 26.94 4 GLY B N 1
ATOM 4274 C CA . GLY B 1 4 ? 51.719 54.969 31.125 1 26.94 4 GLY B CA 1
ATOM 4275 C C . GLY B 1 4 ? 50.625 53.938 30.969 1 26.94 4 GLY B C 1
ATOM 4276 O O . GLY B 1 4 ? 50.812 52.938 30.297 1 26.94 4 GLY B O 1
ATOM 4277 N N . SER B 1 5 ? 49.75 53.75 31.984 1 24.8 5 SER B N 1
ATOM 4278 C CA . SER B 1 5 ? 48.656 52.844 32.312 1 24.8 5 SER B CA 1
ATOM 4279 C C . SER B 1 5 ? 47.531 52.906 31.312 1 24.8 5 SER B C 1
ATOM 4281 O O . SER B 1 5 ? 46.844 53.938 31.203 1 24.8 5 SER B O 1
ATOM 4283 N N . ASN B 1 6 ? 47.844 52.531 30.016 1 26.52 6 ASN B N 1
ATOM 4284 C CA . ASN B 1 6 ? 46.844 52.625 28.953 1 26.52 6 ASN B CA 1
ATOM 4285 C C . ASN B 1 6 ? 45.594 51.781 29.281 1 26.52 6 ASN B C 1
ATOM 4287 O O . ASN B 1 6 ? 45.688 50.562 29.453 1 26.52 6 ASN B O 1
ATOM 4291 N N . GLY B 1 7 ? 44.656 52.375 30.109 1 25.16 7 GLY B N 1
ATOM 4292 C CA . GLY B 1 7 ? 43.438 51.719 30.547 1 25.16 7 GLY B CA 1
ATOM 4293 C C . GLY B 1 7 ? 42.562 51.219 29.422 1 25.16 7 GLY B C 1
ATOM 4294 O O . GLY B 1 7 ? 42.219 52 28.516 1 25.16 7 GLY B O 1
ATOM 4295 N N . SER B 1 8 ? 42.75 49.906 28.984 1 25.02 8 SER B N 1
ATOM 4296 C CA . SER B 1 8 ? 42.031 49.156 27.953 1 25.02 8 SER B CA 1
ATOM 4297 C C . SER B 1 8 ? 40.531 49.125 28.234 1 25.02 8 SER B C 1
ATOM 4299 O O . SER B 1 8 ? 40.094 48.656 29.297 1 25.02 8 SER B O 1
ATOM 4301 N N . SER B 1 9 ? 39.781 50.156 27.797 1 25.47 9 SER B N 1
ATOM 4302 C CA . SER B 1 9 ? 38.312 50.188 27.891 1 25.47 9 SER B CA 1
ATOM 4303 C C . SER B 1 9 ? 37.688 48.938 27.266 1 25.47 9 SER B C 1
ATOM 4305 O O . SER B 1 9 ? 37.969 48.625 26.109 1 25.47 9 SER B O 1
ATOM 4307 N N . SER B 1 10 ? 37.531 47.875 28.062 1 25.28 10 SER B N 1
ATOM 4308 C CA . SER B 1 10 ? 36.812 46.625 27.75 1 25.28 10 SER B CA 1
ATOM 4309 C C . SER B 1 10 ? 35.438 46.906 27.156 1 25.28 10 SER B C 1
ATOM 4311 O O . SER B 1 10 ? 34.594 47.5 27.812 1 25.28 10 SER B O 1
ATOM 4313 N N . ASP B 1 11 ? 35.375 47.156 25.859 1 24.95 11 ASP B N 1
ATOM 4314 C CA . ASP B 1 11 ? 34.094 47.25 25.125 1 24.95 11 ASP B CA 1
ATOM 4315 C C . ASP B 1 11 ? 33.219 46.062 25.438 1 24.95 11 ASP B C 1
ATOM 4317 O O . ASP B 1 11 ? 33.594 44.906 25.219 1 24.95 11 ASP B O 1
ATOM 4321 N N . ASP B 1 12 ? 32.438 46.094 26.531 1 24.48 12 ASP B N 1
ATOM 4322 C CA . ASP B 1 12 ? 31.344 45.188 26.891 1 24.48 12 ASP B CA 1
ATOM 4323 C C . ASP B 1 12 ? 30.422 44.938 25.703 1 24.48 12 ASP B C 1
ATOM 4325 O O . ASP B 1 12 ? 29.656 45.812 25.312 1 24.48 12 ASP B O 1
ATOM 4329 N N . SER B 1 13 ? 30.859 44.281 24.625 1 28.02 13 SER B N 1
ATOM 4330 C CA . SER B 1 13 ? 29.953 43.719 23.625 1 28.02 13 SER B CA 1
ATOM 4331 C C . SER B 1 13 ? 28.797 42.969 24.266 1 28.02 13 SER B C 1
ATOM 4333 O O . SER B 1 13 ? 28.969 41.812 24.688 1 28.02 13 SER B O 1
ATOM 4335 N N . SER B 1 14 ? 28.047 43.531 25.219 1 28.39 14 SER B N 1
ATOM 4336 C CA . SER B 1 14 ? 26.75 42.969 25.625 1 28.39 14 SER B CA 1
ATOM 4337 C C . SER B 1 14 ? 26 42.375 24.422 1 28.39 14 SER B C 1
ATOM 4339 O O . SER B 1 14 ? 25.812 43.062 23.422 1 28.39 14 SER B O 1
ATOM 4341 N N . SER B 1 15 ? 26.141 41.156 24.062 1 32.38 15 SER B N 1
ATOM 4342 C CA . SER B 1 15 ? 25.266 40.344 23.219 1 32.38 15 SER B CA 1
ATOM 4343 C C . SER B 1 15 ? 23.812 40.781 23.359 1 32.38 15 SER B C 1
ATOM 4345 O O . SER B 1 15 ? 23.125 40.344 24.297 1 32.38 15 SER B O 1
ATOM 4347 N N . GLY B 1 16 ? 23.359 42 23.531 1 35.16 16 GLY B N 1
ATOM 4348 C CA . GLY B 1 16 ? 22.016 42.562 23.562 1 35.16 16 GLY B CA 1
ATOM 4349 C C . GLY B 1 16 ? 21.047 41.844 22.609 1 35.16 16 GLY B C 1
ATOM 4350 O O . GLY B 1 16 ? 21.188 41.969 21.391 1 35.16 16 GLY B O 1
ATOM 4351 N N . GLY B 1 17 ? 20.609 40.531 22.672 1 44.25 17 GLY B N 1
ATOM 4352 C CA . GLY B 1 17 ? 19.656 39.75 21.906 1 44.25 17 GLY B CA 1
ATOM 4353 C C . GLY B 1 17 ? 18.562 40.562 21.281 1 44.25 17 GLY B C 1
ATOM 4354 O O . GLY B 1 17 ? 17.531 40.812 21.922 1 44.25 17 GLY B O 1
ATOM 4355 N N . GLY B 1 18 ? 18.672 41.438 20.453 1 55.28 18 GLY B N 1
ATOM 4356 C CA . GLY B 1 18 ? 17.688 42.219 19.719 1 55.28 18 GLY B CA 1
ATOM 4357 C C . GLY B 1 18 ? 16.516 41.375 19.234 1 55.28 18 GLY B C 1
ATOM 4358 O O . GLY B 1 18 ? 16.625 40.156 19.094 1 55.28 18 GLY B O 1
ATOM 4359 N N . ARG B 1 19 ? 15.242 41.844 19.375 1 77.12 19 ARG B N 1
ATOM 4360 C CA . ARG B 1 19 ? 13.969 41.219 19.031 1 77.12 19 ARG B CA 1
ATOM 4361 C C . ARG B 1 19 ? 13.914 40.875 17.547 1 77.12 19 ARG B C 1
ATOM 4363 O O . ARG B 1 19 ? 14.32 41.688 16.703 1 77.12 19 ARG B O 1
ATOM 4370 N N . HIS B 1 20 ? 13.758 39.625 17.203 1 87.81 20 HIS B N 1
ATOM 4371 C CA . HIS B 1 20 ? 13.539 39.219 15.828 1 87.81 20 HIS B CA 1
ATOM 4372 C C . HIS B 1 20 ? 12.156 39.656 15.336 1 87.81 20 HIS B C 1
ATOM 4374 O O . HIS B 1 20 ? 11.281 39.969 16.141 1 87.81 20 HIS B O 1
ATOM 4380 N N . TRP B 1 21 ? 12.023 39.75 14.07 1 92.75 21 TRP B N 1
ATOM 4381 C CA . TRP B 1 21 ? 10.828 40.375 13.508 1 92.75 21 TRP B CA 1
ATOM 4382 C C . TRP B 1 21 ? 9.602 39.5 13.766 1 92.75 21 TRP B C 1
ATOM 4384 O O . TRP B 1 21 ? 8.469 39.969 13.633 1 92.75 21 TRP B O 1
ATOM 4394 N N . LEU B 1 22 ? 9.781 38.188 14.172 1 93.62 22 LEU B N 1
ATOM 4395 C CA . LEU B 1 22 ? 8.656 37.312 14.438 1 93.62 22 LEU B CA 1
ATOM 4396 C C . LEU B 1 22 ? 7.98 37.656 15.758 1 93.62 22 LEU B C 1
ATOM 4398 O O . LEU B 1 22 ? 6.852 37.25 16.016 1 93.62 22 LEU B O 1
ATOM 4402 N N . ASP B 1 23 ? 8.734 38.312 16.609 1 90.69 23 ASP B N 1
ATOM 4403 C CA . ASP B 1 23 ? 8.164 38.688 17.906 1 90.69 23 ASP B CA 1
ATOM 4404 C C . ASP B 1 23 ? 6.977 39.625 17.75 1 90.69 23 ASP B C 1
ATOM 4406 O O . ASP B 1 23 ? 7.148 40.781 17.375 1 90.69 23 ASP B O 1
ATOM 4410 N N . GLY B 1 24 ? 5.793 39.062 17.938 1 92.81 24 GLY B N 1
ATOM 4411 C CA . GLY B 1 24 ? 4.574 39.844 17.828 1 92.81 24 GLY B CA 1
ATOM 4412 C C . GLY B 1 24 ? 4.012 39.875 16.422 1 92.81 24 GLY B C 1
ATOM 4413 O O . GLY B 1 24 ? 2.994 40.5 16.172 1 92.81 24 GLY B O 1
ATOM 4414 N N . ALA B 1 25 ? 4.59 39.125 15.539 1 96.12 25 ALA B N 1
ATOM 4415 C CA . ALA B 1 25 ? 4.195 39.156 14.133 1 96.12 25 ALA B CA 1
ATOM 4416 C C . ALA B 1 25 ? 2.924 38.344 13.906 1 96.12 25 ALA B C 1
ATOM 4418 O O . ALA B 1 25 ? 2.615 37.438 14.68 1 96.12 25 ALA B O 1
ATOM 4419 N N . ALA B 1 26 ? 2.17 38.75 12.922 1 98.19 26 ALA B N 1
ATOM 4420 C CA . ALA B 1 26 ? 1.111 37.906 12.336 1 98.19 26 ALA B CA 1
ATOM 4421 C C . ALA B 1 26 ? 1.537 37.344 10.992 1 98.19 26 ALA B C 1
ATOM 4423 O O . ALA B 1 26 ? 2.008 38.094 10.117 1 98.19 26 ALA B O 1
ATOM 4424 N N . LEU B 1 27 ? 1.459 36.031 10.836 1 98.56 27 LEU B N 1
ATOM 4425 C CA . LEU B 1 27 ? 1.784 35.344 9.594 1 98.56 27 LEU B CA 1
ATOM 4426 C C . LEU B 1 27 ? 0.524 34.812 8.922 1 98.56 27 LEU B C 1
ATOM 4428 O O . LEU B 1 27 ? -0.459 34.5 9.594 1 98.56 27 LEU B O 1
ATOM 4432 N N . TYR B 1 28 ? 0.541 34.812 7.629 1 98.88 28 TYR B N 1
ATOM 4433 C CA . TYR B 1 28 ? -0.493 34.156 6.824 1 98.88 28 TYR B CA 1
ATOM 4434 C C . TYR B 1 28 ? 0.05 32.938 6.133 1 98.88 28 TYR B C 1
ATOM 4436 O O . TYR B 1 28 ? 1.023 33 5.379 1 98.88 28 TYR B O 1
ATOM 4444 N N . GLN B 1 29 ? -0.541 31.766 6.414 1 98.81 29 GLN B N 1
ATOM 4445 C CA . GLN B 1 29 ? -0.104 30.547 5.758 1 98.81 29 GLN B CA 1
ATOM 4446 C C . GLN B 1 29 ? -0.837 30.328 4.438 1 98.81 29 GLN B C 1
ATOM 4448 O O . GLN B 1 29 ? -2.068 30.281 4.406 1 98.81 29 GLN B O 1
ATOM 4453 N N . ILE B 1 30 ? -0.029 30.188 3.424 1 98.88 30 ILE B N 1
ATOM 4454 C CA . ILE B 1 30 ? -0.565 29.844 2.113 1 98.88 30 ILE B CA 1
ATOM 4455 C C . ILE B 1 30 ? -0.308 28.375 1.823 1 98.88 30 ILE B C 1
ATOM 4457 O O . ILE B 1 30 ? 0.821 27.891 1.954 1 98.88 30 ILE B O 1
ATOM 4461 N N . TYR B 1 31 ? -1.332 27.641 1.554 1 98.69 31 TYR B N 1
ATOM 4462 C CA . TYR B 1 31 ? -1.249 26.312 0.947 1 98.69 31 TYR B CA 1
ATOM 4463 C C . TYR B 1 31 ? -1.415 26.406 -0.565 1 98.69 31 TYR B C 1
ATOM 4465 O O . TYR B 1 31 ? -2.537 26.375 -1.075 1 98.69 31 TYR B O 1
ATOM 4473 N N . PRO B 1 32 ? -0.356 26.422 -1.307 1 98.44 32 PRO B N 1
ATOM 4474 C CA . PRO B 1 32 ? -0.38 26.844 -2.709 1 98.44 32 PRO B CA 1
ATOM 4475 C C . PRO B 1 32 ? -1.342 26.016 -3.557 1 98.44 32 PRO B C 1
ATOM 4477 O O . PRO B 1 32 ? -2.059 26.562 -4.398 1 98.44 32 PRO B O 1
ATOM 4480 N N . LEU B 1 33 ? -1.489 24.75 -3.33 1 98 33 LEU B N 1
ATOM 4481 C CA . LEU B 1 33 ? -2.324 23.859 -4.133 1 98 33 LEU B CA 1
ATOM 4482 C C . LEU B 1 33 ? -3.779 24.312 -4.113 1 98 33 LEU B C 1
ATOM 4484 O O . LEU B 1 33 ? -4.547 23.984 -5.023 1 98 33 LEU B O 1
ATOM 4488 N N . SER B 1 34 ? -4.074 25.141 -3.107 1 98.62 34 SER B N 1
ATOM 4489 C CA . SER B 1 34 ? -5.484 25.484 -2.939 1 98.62 34 SER B CA 1
ATOM 4490 C C . SER B 1 34 ? -5.688 26.984 -2.867 1 98.62 34 SER B C 1
ATOM 4492 O O . SER B 1 34 ? -6.773 27.469 -2.531 1 98.62 34 SER B O 1
ATOM 4494 N N . PHE B 1 35 ? -4.652 27.75 -3.16 1 98.69 35 PHE B N 1
ATOM 4495 C CA . PHE B 1 35 ? -4.746 29.203 -3.006 1 98.69 35 PHE B CA 1
ATOM 4496 C C . PHE B 1 35 ? -5.332 29.844 -4.258 1 98.69 35 PHE B C 1
ATOM 4498 O O . PHE B 1 35 ? -6.395 30.469 -4.199 1 98.69 35 PHE B O 1
ATOM 4505 N N . ARG B 1 36 ? -4.672 29.656 -5.32 1 97.88 36 ARG B N 1
ATOM 4506 C CA . ARG B 1 36 ? -5.125 30.156 -6.613 1 97.88 36 ARG B CA 1
ATOM 4507 C C . ARG B 1 36 ? -4.414 29.453 -7.758 1 97.88 36 ARG B C 1
ATOM 4509 O O . ARG B 1 36 ? -3.205 29.219 -7.695 1 97.88 36 ARG B O 1
ATOM 4516 N N . ASP B 1 37 ? -5.172 29.062 -8.766 1 97.81 37 ASP B N 1
ATOM 4517 C CA . ASP B 1 37 ? -4.629 28.406 -9.961 1 97.81 37 ASP B CA 1
ATOM 4518 C C . ASP B 1 37 ? -4.32 29.422 -11.047 1 97.81 37 ASP B C 1
ATOM 4520 O O . ASP B 1 37 ? -5.23 29.969 -11.672 1 97.81 37 ASP B O 1
ATOM 4524 N N . GLY B 1 38 ? -3.035 29.578 -11.297 1 96.38 38 GLY B N 1
ATOM 4525 C CA . GLY B 1 38 ? -2.617 30.594 -12.25 1 96.38 38 GLY B CA 1
ATOM 4526 C C . GLY B 1 38 ? -2.346 30.047 -13.633 1 96.38 38 GLY B C 1
ATOM 4527 O O . GLY B 1 38 ? -2.227 30.812 -14.594 1 96.38 38 GLY B O 1
ATOM 4528 N N . ASN B 1 39 ? -2.289 28.75 -13.773 1 94.81 39 ASN B N 1
ATOM 4529 C CA . ASN B 1 39 ? -1.945 28.203 -15.07 1 94.81 39 ASN B CA 1
ATOM 4530 C C . ASN B 1 39 ? -3.078 27.344 -15.633 1 94.81 39 ASN B C 1
ATOM 4532 O O . ASN B 1 39 ? -2.941 26.75 -16.703 1 94.81 39 ASN B O 1
ATOM 4536 N N . GLY B 1 40 ? -4.129 27.156 -14.93 1 95.56 40 GLY B N 1
ATOM 4537 C CA . GLY B 1 40 ? -5.375 26.609 -15.453 1 95.56 40 GLY B CA 1
ATOM 4538 C C . GLY B 1 40 ? -5.426 25.094 -15.43 1 95.56 40 GLY B C 1
ATOM 4539 O O . GLY B 1 40 ? -6.168 24.484 -16.203 1 95.56 40 GLY B O 1
ATOM 4540 N N . ASP B 1 41 ? -4.684 24.422 -14.602 1 96 41 ASP B N 1
ATOM 4541 C CA . ASP B 1 41 ? -4.656 22.969 -14.625 1 96 41 ASP B CA 1
ATOM 4542 C C . ASP B 1 41 ? -5.453 22.375 -13.461 1 96 41 ASP B C 1
ATOM 4544 O O . ASP B 1 41 ? -5.379 21.188 -13.195 1 96 41 ASP B O 1
ATOM 4548 N N . GLY B 1 42 ? -6.137 23.266 -12.719 1 97.31 42 GLY B N 1
ATOM 4549 C CA . GLY B 1 42 ? -6.98 22.781 -11.633 1 97.31 42 GLY B CA 1
ATOM 4550 C C . GLY B 1 42 ? -6.246 22.672 -10.312 1 97.31 42 GLY B C 1
ATOM 4551 O O . GLY B 1 42 ? -6.82 22.234 -9.312 1 97.31 42 GLY B O 1
ATOM 4552 N N . ARG B 1 43 ? -4.996 23.062 -10.242 1 97.81 43 ARG B N 1
ATOM 4553 C CA . ARG B 1 43 ? -4.16 23.094 -9.047 1 97.81 43 ARG B CA 1
ATOM 4554 C C . ARG B 1 43 ? -3.52 24.469 -8.859 1 97.81 43 ARG B C 1
ATOM 4556 O O . ARG B 1 43 ? -3.098 25.094 -9.828 1 97.81 43 ARG B O 1
ATOM 4563 N N . GLY B 1 44 ? -3.525 24.938 -7.609 1 98.31 44 GLY B N 1
ATOM 4564 C CA . GLY B 1 44 ? -2.834 26.188 -7.348 1 98.31 44 GLY B CA 1
ATOM 4565 C C . GLY B 1 44 ? -1.34 26.109 -7.594 1 98.31 44 GLY B C 1
ATOM 4566 O O . GLY B 1 44 ? -0.767 25.016 -7.613 1 98.31 44 GLY B O 1
ATOM 4567 N N . ASP B 1 45 ? -0.759 27.266 -7.859 1 98.44 45 ASP B N 1
ATOM 4568 C CA . ASP B 1 45 ? 0.658 27.328 -8.203 1 98.44 45 ASP B CA 1
ATOM 4569 C C . ASP B 1 45 ? 1.243 28.688 -7.828 1 98.44 45 ASP B C 1
ATOM 4571 O O . ASP B 1 45 ? 0.567 29.516 -7.207 1 98.44 45 ASP B O 1
ATOM 4575 N N . LEU B 1 46 ? 2.486 28.906 -8.164 1 98.75 46 LEU B N 1
ATOM 4576 C CA . LEU B 1 46 ? 3.184 30.125 -7.754 1 98.75 46 LEU B CA 1
ATOM 4577 C C . LEU B 1 46 ? 2.646 31.344 -8.508 1 98.75 46 LEU B C 1
ATOM 4579 O O . LEU B 1 46 ? 2.68 32.469 -7.988 1 98.75 46 LEU B O 1
ATOM 4583 N N . THR B 1 47 ? 2.184 31.109 -9.742 1 98.62 47 THR B N 1
ATOM 4584 C CA . THR B 1 47 ? 1.509 32.219 -10.406 1 98.62 47 THR B CA 1
ATOM 4585 C C . THR B 1 47 ? 0.282 32.656 -9.617 1 98.62 47 THR B C 1
ATOM 4587 O O . THR B 1 47 ? 0.042 33.875 -9.453 1 98.62 47 THR B O 1
ATOM 4590 N N . GLY B 1 48 ? -0.445 31.703 -9.195 1 98.56 48 GLY B N 1
ATOM 4591 C CA . GLY B 1 48 ? -1.582 32 -8.336 1 98.56 48 GLY B CA 1
ATOM 4592 C C . GLY B 1 48 ? -1.191 32.719 -7.059 1 98.56 48 GLY B C 1
ATOM 4593 O O . GLY B 1 48 ? -1.882 33.625 -6.617 1 98.56 48 GLY B O 1
ATOM 4594 N N . VAL B 1 49 ? -0.15 32.281 -6.43 1 98.88 49 VAL B N 1
ATOM 4595 C CA . VAL B 1 49 ? 0.348 32.938 -5.23 1 98.88 49 VAL B CA 1
ATOM 4596 C C . VAL B 1 49 ? 0.69 34.406 -5.551 1 98.88 49 VAL B C 1
ATOM 4598 O O . VAL B 1 49 ? 0.261 35.312 -4.844 1 98.88 49 VAL B O 1
ATOM 4601 N N . LEU B 1 50 ? 1.458 34.594 -6.621 1 98.75 50 LEU B N 1
ATOM 4602 C CA . LEU B 1 50 ? 1.847 35.938 -7.051 1 98.75 50 LEU B CA 1
ATOM 4603 C C . LEU B 1 50 ? 0.624 36.812 -7.215 1 98.75 50 LEU B C 1
ATOM 4605 O O . LEU B 1 50 ? 0.618 37.969 -6.746 1 98.75 50 LEU B O 1
ATOM 4609 N N . ASP B 1 51 ? -0.373 36.281 -7.785 1 98 51 ASP B N 1
ATOM 4610 C CA . ASP B 1 51 ? -1.583 37.062 -8.094 1 98 51 ASP B CA 1
ATOM 4611 C C . ASP B 1 51 ? -2.381 37.344 -6.828 1 98 51 ASP B C 1
ATOM 4613 O O . ASP B 1 51 ? -3.152 38.312 -6.789 1 98 51 ASP B O 1
ATOM 4617 N N . GLY B 1 52 ? -2.215 36.562 -5.828 1 98.25 52 GLY B N 1
ATOM 4618 C CA . GLY B 1 52 ? -3.023 36.688 -4.629 1 98.25 52 GLY B CA 1
ATOM 4619 C C . GLY B 1 52 ? -2.328 37.469 -3.523 1 98.25 52 GLY B C 1
ATOM 4620 O O . GLY B 1 52 ? -2.916 37.719 -2.469 1 98.25 52 GLY B O 1
ATOM 4621 N N . LEU B 1 53 ? -1.143 37.969 -3.734 1 98.75 53 LEU B N 1
ATOM 4622 C CA . LEU B 1 53 ? -0.352 38.562 -2.678 1 98.75 53 LEU B CA 1
ATOM 4623 C C . LEU B 1 53 ? -0.998 39.875 -2.207 1 98.75 53 LEU B C 1
ATOM 4625 O O . LEU B 1 53 ? -0.856 40.25 -1.042 1 98.75 53 LEU B O 1
ATOM 4629 N N . ASP B 1 54 ? -1.729 40.562 -3.047 1 98.56 54 ASP B N 1
ATOM 4630 C CA . ASP B 1 54 ? -2.404 41.781 -2.631 1 98.56 54 ASP B CA 1
ATOM 4631 C C . ASP B 1 54 ? -3.463 41.5 -1.569 1 98.56 54 ASP B C 1
ATOM 4633 O O . ASP B 1 54 ? -3.666 42.281 -0.653 1 98.56 54 ASP B O 1
ATOM 4637 N N . HIS B 1 55 ? -4.156 40.406 -1.758 1 98.38 55 HIS B N 1
ATOM 4638 C CA . HIS B 1 55 ? -5.125 39.969 -0.754 1 98.38 55 HIS B CA 1
ATOM 4639 C C . HIS B 1 55 ? -4.453 39.75 0.597 1 98.38 55 HIS B C 1
ATOM 4641 O O . HIS B 1 55 ? -4.961 40.188 1.629 1 98.38 55 HIS B O 1
ATOM 4647 N N . VAL B 1 56 ? -3.32 39.094 0.576 1 98.75 56 VAL B N 1
ATOM 4648 C CA . VAL B 1 56 ? -2.582 38.812 1.799 1 98.75 56 VAL B CA 1
ATOM 4649 C C . VAL B 1 56 ? -2.115 40.094 2.451 1 98.75 56 VAL B C 1
ATOM 4651 O O . VAL B 1 56 ? -2.293 40.312 3.656 1 98.75 56 VAL B O 1
ATOM 4654 N N . ALA B 1 57 ? -1.58 41 1.642 1 98.75 57 ALA B N 1
ATOM 4655 C CA . ALA B 1 57 ? -1.104 42.281 2.154 1 98.75 57 ALA B CA 1
ATOM 4656 C C . ALA B 1 57 ? -2.248 43.094 2.768 1 98.75 57 ALA B C 1
ATOM 4658 O O . ALA B 1 57 ? -2.068 43.75 3.789 1 98.75 57 ALA B O 1
ATOM 4659 N N . ALA B 1 58 ? -3.365 42.969 2.186 1 98.31 58 ALA B N 1
ATOM 4660 C CA . ALA B 1 58 ? -4.523 43.75 2.629 1 98.31 58 ALA B CA 1
ATOM 4661 C C . ALA B 1 58 ? -5.012 43.25 3.992 1 98.31 58 ALA B C 1
ATOM 4663 O O . ALA B 1 58 ? -5.758 43.969 4.676 1 98.31 58 ALA B O 1
ATOM 4664 N N . LEU B 1 59 ? -4.652 42.094 4.414 1 98.38 59 LEU B N 1
ATOM 4665 C CA . LEU B 1 59 ? -4.996 41.594 5.742 1 98.38 59 LEU B CA 1
ATOM 4666 C C . LEU B 1 59 ? -4.172 42.312 6.816 1 98.38 59 LEU B C 1
ATOM 4668 O O . LEU B 1 59 ? -4.527 42.281 7.996 1 98.38 59 LEU B O 1
ATOM 4672 N N . GLY B 1 60 ? -3.061 42.875 6.402 1 98 60 GLY B N 1
ATOM 4673 C CA . GLY B 1 60 ? -2.215 43.594 7.34 1 98 60 GLY B CA 1
ATOM 4674 C C . GLY B 1 60 ? -1.271 42.688 8.109 1 98 60 GLY B C 1
ATOM 4675 O O . GLY B 1 60 ? -0.811 43.062 9.195 1 98 60 GLY B O 1
ATOM 4676 N N . VAL B 1 61 ? -0.974 41.531 7.602 1 98.62 61 VAL B N 1
ATOM 4677 C CA . VAL B 1 61 ? -0.043 40.625 8.25 1 98.62 61 VAL B CA 1
ATOM 4678 C C . VAL B 1 61 ? 1.394 41.062 7.961 1 98.62 61 VAL B C 1
ATOM 4680 O O . VAL B 1 61 ? 1.634 41.875 7.09 1 98.62 61 VAL B O 1
ATOM 4683 N N . ASP B 1 62 ? 2.305 40.5 8.719 1 98.12 62 ASP B N 1
ATOM 4684 C CA . ASP B 1 62 ? 3.707 40.875 8.625 1 98.12 62 ASP B CA 1
ATOM 4685 C C . ASP B 1 62 ? 4.457 40 7.629 1 98.12 62 ASP B C 1
ATOM 4687 O O . ASP B 1 62 ? 5.5 40.406 7.105 1 98.12 62 ASP B O 1
ATOM 4691 N N . GLY B 1 63 ? 3.904 38.875 7.414 1 98.25 63 GLY B N 1
ATOM 4692 C CA . GLY B 1 63 ? 4.586 37.938 6.516 1 98.25 63 GLY B CA 1
ATOM 4693 C C . GLY B 1 63 ? 3.73 36.75 6.113 1 98.25 63 GLY B C 1
ATOM 4694 O O . GLY B 1 63 ? 2.598 36.625 6.574 1 98.25 63 GLY B O 1
ATOM 4695 N N . LEU B 1 64 ? 4.305 35.969 5.16 1 97.94 64 LEU B N 1
ATOM 4696 C CA . LEU B 1 64 ? 3.621 34.75 4.738 1 97.94 64 LEU B CA 1
ATOM 4697 C C . LEU B 1 64 ? 4.48 33.531 5.016 1 97.94 64 LEU B C 1
ATOM 4699 O O . LEU B 1 64 ? 5.711 33.625 5.016 1 97.94 64 LEU B O 1
ATOM 4703 N N . TRP B 1 65 ? 3.871 32.469 5.402 1 98.25 65 TRP B N 1
ATOM 4704 C CA . TRP B 1 65 ? 4.387 31.109 5.441 1 98.25 65 TRP B CA 1
ATOM 4705 C C . TRP B 1 65 ? 3.881 30.297 4.254 1 98.25 65 TRP B C 1
ATOM 4707 O O . TRP B 1 65 ? 2.697 29.969 4.18 1 98.25 65 TRP B O 1
ATOM 4717 N N . LEU B 1 66 ? 4.793 30.031 3.355 1 98.5 66 LEU B N 1
ATOM 4718 C CA . LEU B 1 66 ? 4.438 29.312 2.137 1 98.5 66 LEU B CA 1
ATOM 4719 C C . LEU B 1 66 ? 4.672 27.812 2.301 1 98.5 66 LEU B C 1
ATOM 4721 O O . LEU B 1 66 ? 5.812 27.375 2.457 1 98.5 66 LEU B O 1
ATOM 4725 N N . SER B 1 67 ? 3.576 27.016 2.232 1 98.25 67 SER B N 1
ATOM 4726 C CA . SER B 1 67 ? 3.705 25.562 2.271 1 98.25 67 SER B CA 1
ATOM 4727 C C . SER B 1 67 ? 4.457 25.047 1.052 1 98.25 67 SER B C 1
ATOM 4729 O O . SER B 1 67 ? 4.695 25.781 0.099 1 98.25 67 SER B O 1
ATOM 4731 N N . PRO B 1 68 ? 4.824 23.734 0.999 1 96.25 68 PRO B N 1
ATOM 4732 C CA . PRO B 1 68 ? 5.812 23.266 0.024 1 96.25 68 PRO B CA 1
ATOM 4733 C C . PRO B 1 68 ? 5.328 23.406 -1.418 1 96.25 68 PRO B C 1
ATOM 4735 O O . PRO B 1 68 ? 4.156 23.156 -1.707 1 96.25 68 PRO B O 1
ATOM 4738 N N . PHE B 1 69 ? 6.234 23.859 -2.254 1 98.06 69 PHE B N 1
ATOM 4739 C CA . PHE B 1 69 ? 6.066 23.938 -3.701 1 98.06 69 PHE B CA 1
ATOM 4740 C C . PHE B 1 69 ? 7.219 23.25 -4.418 1 98.06 69 PHE B C 1
ATOM 4742 O O . PHE B 1 69 ? 7.383 23.406 -5.629 1 98.06 69 PHE B O 1
ATOM 4749 N N . TYR B 1 70 ? 8.062 22.469 -3.66 1 98.19 70 TYR B N 1
ATOM 4750 C CA . TYR B 1 70 ? 9.234 21.766 -4.176 1 98.19 70 TYR B CA 1
ATOM 4751 C C . TYR B 1 70 ? 8.828 20.688 -5.16 1 98.19 70 TYR B C 1
ATOM 4753 O O . TYR B 1 70 ? 7.676 20.234 -5.164 1 98.19 70 TYR B O 1
ATOM 4761 N N . ALA B 1 71 ? 9.805 20.25 -5.988 1 98.56 71 ALA B N 1
ATOM 4762 C CA . ALA B 1 71 ? 9.578 19.047 -6.797 1 98.56 71 ALA B CA 1
ATOM 4763 C C . ALA B 1 71 ? 9.172 17.875 -5.918 1 98.56 71 ALA B C 1
ATOM 4765 O O . ALA B 1 71 ? 9.828 17.578 -4.918 1 98.56 71 ALA B O 1
ATOM 4766 N N . SER B 1 72 ? 8.078 17.234 -6.273 1 98.38 72 SER B N 1
ATOM 4767 C CA . SER B 1 72 ? 7.492 16.172 -5.461 1 98.38 72 SER B CA 1
ATOM 4768 C C . SER B 1 72 ? 6.613 15.25 -6.301 1 98.38 72 SER B C 1
ATOM 4770 O O . SER B 1 72 ? 5.898 15.711 -7.195 1 98.38 72 SER B O 1
ATOM 4772 N N . PRO B 1 73 ? 6.652 13.914 -6.055 1 97.5 73 PRO B N 1
ATOM 4773 C CA . PRO B 1 73 ? 5.684 13.008 -6.68 1 97.5 73 PRO B CA 1
ATOM 4774 C C . PRO B 1 73 ? 4.262 13.219 -6.168 1 97.5 73 PRO B C 1
ATOM 4776 O O . PRO B 1 73 ? 3.311 12.664 -6.73 1 97.5 73 PRO B O 1
ATOM 4779 N N . LEU B 1 74 ? 4.102 14 -5.094 1 97.25 74 LEU B N 1
ATOM 4780 C CA . LEU B 1 74 ? 2.832 14.43 -4.52 1 97.25 74 LEU B CA 1
ATOM 4781 C C . LEU B 1 74 ? 2.135 13.273 -3.814 1 97.25 74 LEU B C 1
ATOM 4783 O O . LEU B 1 74 ? 0.903 13.211 -3.785 1 97.25 74 LEU B O 1
ATOM 4787 N N . ALA B 1 75 ? 2.953 12.25 -3.307 1 97.25 75 ALA B N 1
ATOM 4788 C CA . ALA B 1 75 ? 2.361 11.219 -2.455 1 97.25 75 ALA B CA 1
ATOM 4789 C C . ALA B 1 75 ? 1.731 11.836 -1.209 1 97.25 75 ALA B C 1
ATOM 4791 O O . ALA B 1 75 ? 0.745 11.312 -0.684 1 97.25 75 ALA B O 1
ATOM 4792 N N . ASP B 1 76 ? 2.361 12.922 -0.757 1 97.56 76 ASP B N 1
ATOM 4793 C CA . ASP B 1 76 ? 1.84 13.68 0.375 1 97.56 76 ASP B CA 1
ATOM 4794 C C . ASP B 1 76 ? 1.758 15.172 0.046 1 97.56 76 ASP B C 1
ATOM 4796 O O . ASP B 1 76 ? 2.113 16.016 0.872 1 97.56 76 ASP B O 1
ATOM 4800 N N . PHE B 1 77 ? 1.5 15.438 -1.173 1 96.81 77 PHE B N 1
ATOM 4801 C CA . PHE B 1 77 ? 1.113 16.75 -1.69 1 96.81 77 PHE B CA 1
ATOM 4802 C C . PHE B 1 77 ? 2.166 17.797 -1.353 1 96.81 77 PHE B C 1
ATOM 4804 O O . PHE B 1 77 ? 1.836 18.875 -0.854 1 96.81 77 PHE B O 1
ATOM 4811 N N . GLY B 1 78 ? 3.404 17.422 -1.561 1 97.12 78 GLY B N 1
ATOM 4812 C CA . GLY B 1 78 ? 4.496 18.391 -1.491 1 97.12 78 GLY B CA 1
ATOM 4813 C C . GLY B 1 78 ? 5.477 18.094 -0.369 1 97.12 78 GLY B C 1
ATOM 4814 O O . GLY B 1 78 ? 6.598 18.609 -0.366 1 97.12 78 GLY B O 1
ATOM 4815 N N . TYR B 1 79 ? 5.074 17.188 0.55 1 98.12 79 TYR B N 1
ATOM 4816 C CA . TYR B 1 79 ? 5.945 16.938 1.693 1 98.12 79 TYR B CA 1
ATOM 4817 C C . TYR B 1 79 ? 6.84 15.727 1.436 1 98.12 79 TYR B C 1
ATOM 4819 O O . TYR B 1 79 ? 7.727 15.422 2.236 1 98.12 79 TYR B O 1
ATOM 4827 N N . ASP B 1 80 ? 6.672 15.016 0.349 1 98.56 80 ASP B N 1
ATOM 4828 C CA . ASP B 1 80 ? 7.605 14.023 -0.173 1 98.56 80 ASP B CA 1
ATOM 4829 C C . ASP B 1 80 ? 8.492 14.617 -1.265 1 98.56 80 ASP B C 1
ATOM 4831 O O . ASP B 1 80 ? 8.32 14.305 -2.445 1 98.56 80 ASP B O 1
ATOM 4835 N N . VAL B 1 81 ? 9.492 15.328 -0.881 1 98.81 81 VAL B N 1
ATOM 4836 C CA . VAL B 1 81 ? 10.281 16.188 -1.766 1 98.81 81 VAL B CA 1
ATOM 4837 C C . VAL B 1 81 ? 11.297 15.328 -2.529 1 98.81 81 VAL B C 1
ATOM 4839 O O . VAL B 1 81 ? 12.055 14.562 -1.927 1 98.81 81 VAL B O 1
ATOM 4842 N N . SER B 1 82 ? 11.336 15.445 -3.844 1 98.75 82 SER B N 1
ATOM 4843 C CA . SER B 1 82 ? 12.273 14.695 -4.668 1 98.75 82 SER B CA 1
ATOM 4844 C C . SER B 1 82 ? 13.484 15.539 -5.031 1 98.75 82 SER B C 1
ATOM 4846 O O . SER B 1 82 ? 14.508 15.008 -5.469 1 98.75 82 SER B O 1
ATOM 4848 N N . ASP B 1 83 ? 13.328 16.891 -4.883 1 98.69 83 ASP B N 1
ATOM 4849 C CA . ASP B 1 83 ? 14.422 17.844 -5.047 1 98.69 83 ASP B CA 1
ATOM 4850 C C . ASP B 1 83 ? 14.172 19.109 -4.234 1 98.69 83 ASP B C 1
ATOM 4852 O O . ASP B 1 83 ? 13.344 19.938 -4.605 1 98.69 83 ASP B O 1
ATOM 4856 N N . HIS B 1 84 ? 14.984 19.359 -3.189 1 98.25 84 HIS B N 1
ATOM 4857 C CA . HIS B 1 84 ? 14.758 20.438 -2.232 1 98.25 84 HIS B CA 1
ATOM 4858 C C . HIS B 1 84 ? 15.156 21.781 -2.82 1 98.25 84 HIS B C 1
ATOM 4860 O O . HIS B 1 84 ? 14.82 22.828 -2.264 1 98.25 84 HIS B O 1
ATOM 4866 N N . CYS B 1 85 ? 15.844 21.781 -3.941 1 98.69 85 CYS B N 1
ATOM 4867 C CA . CYS B 1 85 ? 16.312 23.047 -4.492 1 98.69 85 CYS B CA 1
ATOM 4868 C C . CYS B 1 85 ? 15.602 23.359 -5.805 1 98.69 85 CYS B C 1
ATOM 4870 O O . CYS B 1 85 ? 16.047 24.234 -6.559 1 98.69 85 CYS B O 1
ATOM 4872 N N . ALA B 1 86 ? 14.547 22.578 -6.078 1 98.69 86 ALA B N 1
ATOM 4873 C CA . ALA B 1 86 ? 13.781 22.812 -7.297 1 98.69 86 ALA B CA 1
ATOM 4874 C C . ALA B 1 86 ? 12.328 23.156 -6.977 1 98.69 86 ALA B C 1
ATOM 4876 O O . ALA B 1 86 ? 11.789 22.719 -5.957 1 98.69 86 ALA B O 1
ATOM 4877 N N . VAL B 1 87 ? 11.797 24.016 -7.82 1 98.62 87 VAL B N 1
ATOM 4878 C CA . VAL B 1 87 ? 10.352 24.234 -7.809 1 98.62 87 VAL B CA 1
ATOM 4879 C C . VAL B 1 87 ? 9.656 23.156 -8.633 1 98.62 87 VAL B C 1
ATOM 4881 O O . VAL B 1 87 ? 10.133 22.781 -9.703 1 98.62 87 VAL B O 1
ATOM 4884 N N . ASP B 1 88 ? 8.594 22.562 -8.062 1 98.5 88 ASP B N 1
ATOM 4885 C CA . ASP B 1 88 ? 7.82 21.609 -8.867 1 98.5 88 ASP B CA 1
ATOM 4886 C C . ASP B 1 88 ? 7.422 22.234 -10.203 1 98.5 88 ASP B C 1
ATOM 4888 O O . ASP B 1 88 ? 6.875 23.328 -10.25 1 98.5 88 ASP B O 1
ATOM 4892 N N . PRO B 1 89 ? 7.652 21.516 -11.289 1 97.5 89 PRO B N 1
ATOM 4893 C CA . PRO B 1 89 ? 7.34 22.078 -12.602 1 97.5 89 PRO B CA 1
ATOM 4894 C C . PRO B 1 89 ? 5.855 22.391 -12.766 1 97.5 89 PRO B C 1
ATOM 4896 O O . PRO B 1 89 ? 5.496 23.297 -13.539 1 97.5 89 PRO B O 1
ATOM 4899 N N . ARG B 1 90 ? 4.961 21.734 -12.117 1 96.12 90 ARG B N 1
ATOM 4900 C CA . ARG B 1 90 ? 3.527 22.016 -12.148 1 96.12 90 ARG B CA 1
ATOM 4901 C C . ARG B 1 90 ? 3.207 23.328 -11.445 1 96.12 90 ARG B C 1
ATOM 4903 O O . ARG B 1 90 ? 2.141 23.906 -11.664 1 96.12 90 ARG B O 1
ATOM 4910 N N . MET B 1 91 ? 4.16 23.875 -10.492 1 97.19 91 MET B N 1
ATOM 4911 C CA . MET B 1 91 ? 3.943 25.062 -9.68 1 97.19 91 MET B CA 1
ATOM 4912 C C . MET B 1 91 ? 4.648 26.281 -10.281 1 97.19 91 MET B C 1
ATOM 4914 O O . MET B 1 91 ? 4.328 27.422 -9.953 1 97.19 91 MET B O 1
ATOM 4918 N N . GLY B 1 92 ? 5.586 26.047 -11.078 1 98.12 92 GLY B N 1
ATOM 4919 C CA . GLY B 1 92 ? 6.359 27.109 -11.68 1 98.12 92 GLY B CA 1
ATOM 4920 C C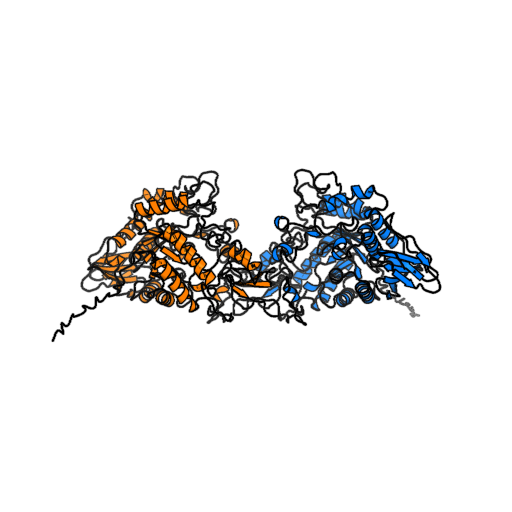 . GLY B 1 92 ? 7.84 26.797 -11.789 1 98.12 92 GLY B C 1
ATOM 4921 O O . GLY B 1 92 ? 8.219 25.672 -12.102 1 98.12 92 GLY B O 1
ATOM 4922 N N . ASP B 1 93 ? 8.633 27.812 -11.656 1 98.38 93 ASP B N 1
ATOM 4923 C CA . ASP B 1 93 ? 10.086 27.672 -11.703 1 98.38 93 ASP B CA 1
ATOM 4924 C C . ASP B 1 93 ? 10.766 28.641 -10.742 1 98.38 93 ASP B C 1
ATOM 4926 O O . ASP B 1 93 ? 10.094 29.375 -10.008 1 98.38 93 ASP B O 1
ATOM 4930 N N . LEU B 1 94 ? 12.062 28.625 -10.703 1 98.69 94 LEU B N 1
ATOM 4931 C CA . LEU B 1 94 ? 12.82 29.422 -9.75 1 98.69 94 LEU B CA 1
ATOM 4932 C C . LEU B 1 94 ? 12.672 30.906 -10.055 1 98.69 94 LEU B C 1
ATOM 4934 O O . LEU B 1 94 ? 12.633 31.734 -9.141 1 98.69 94 LEU B O 1
ATOM 4938 N N . ALA B 1 95 ? 12.594 31.234 -11.305 1 98.69 95 ALA B N 1
ATOM 4939 C CA . ALA B 1 95 ? 12.414 32.625 -11.68 1 98.69 95 ALA B CA 1
ATOM 4940 C C . ALA B 1 95 ? 11.086 33.188 -11.156 1 98.69 95 ALA B C 1
ATOM 4942 O O . ALA B 1 95 ? 11.023 34.312 -10.656 1 98.69 95 ALA B O 1
ATOM 4943 N N . LEU B 1 96 ? 10.102 32.375 -11.344 1 98.69 96 LEU B N 1
ATOM 4944 C CA . LEU B 1 96 ? 8.789 32.781 -10.836 1 98.69 96 LEU B CA 1
ATOM 4945 C C . LEU B 1 96 ? 8.82 32.906 -9.312 1 98.69 96 LEU B C 1
ATOM 4947 O O . LEU B 1 96 ? 8.211 33.812 -8.758 1 98.69 96 LEU B O 1
ATOM 4951 N N . PHE B 1 97 ? 9.531 32.062 -8.703 1 98.69 97 PHE B N 1
ATOM 4952 C CA . PHE B 1 97 ? 9.672 32.125 -7.254 1 98.69 97 PHE B CA 1
ATOM 4953 C C . PHE B 1 97 ? 10.336 33.438 -6.848 1 98.69 97 PHE B C 1
ATOM 4955 O O . PHE B 1 97 ? 9.891 34.094 -5.91 1 98.69 97 PHE B O 1
ATOM 4962 N N . ASP B 1 98 ? 11.344 33.812 -7.504 1 98.81 98 ASP B N 1
ATOM 4963 C CA . ASP B 1 98 ? 12.031 35.062 -7.215 1 98.81 98 ASP B CA 1
ATOM 4964 C C . ASP B 1 98 ? 11.078 36.25 -7.352 1 98.81 98 ASP B C 1
ATOM 4966 O O . ASP B 1 98 ? 11.133 37.188 -6.555 1 98.81 98 ASP B O 1
ATOM 4970 N N . ARG B 1 99 ? 10.203 36.156 -8.281 1 98.81 99 ARG B N 1
ATOM 4971 C CA . ARG B 1 99 ? 9.219 37.219 -8.461 1 98.81 99 ARG B CA 1
ATOM 4972 C C . ARG B 1 99 ? 8.234 37.25 -7.301 1 98.81 99 ARG B C 1
ATOM 4974 O O . ARG B 1 99 ? 7.77 38.312 -6.906 1 98.81 99 ARG B O 1
ATOM 4981 N N . VAL B 1 100 ? 7.875 36.125 -6.824 1 98.88 100 VAL B N 1
ATOM 4982 C CA . VAL B 1 100 ? 6.984 36.031 -5.672 1 98.88 100 VAL B CA 1
ATOM 4983 C C . VAL B 1 100 ? 7.633 36.719 -4.473 1 98.88 100 VAL B C 1
ATOM 4985 O O . VAL B 1 100 ? 7.004 37.562 -3.803 1 98.88 100 VAL B O 1
ATOM 4988 N N . VAL B 1 101 ? 8.891 36.438 -4.227 1 98.88 101 VAL B N 1
ATOM 4989 C CA . VAL B 1 101 ? 9.609 37 -3.102 1 98.88 101 VAL B CA 1
ATOM 4990 C C . VAL B 1 101 ? 9.719 38.531 -3.281 1 98.88 101 VAL B C 1
ATOM 4992 O O . VAL B 1 101 ? 9.461 39.281 -2.346 1 98.88 101 VAL B O 1
ATOM 4995 N N . GLU B 1 102 ? 10.031 38.938 -4.449 1 98.81 102 GLU B N 1
ATOM 4996 C CA . GLU B 1 102 ? 10.164 40.375 -4.742 1 98.81 102 GLU B CA 1
ATOM 4997 C C . GLU B 1 102 ? 8.859 41.125 -4.488 1 98.81 102 GLU B C 1
ATOM 4999 O O . GLU B 1 102 ? 8.844 42.156 -3.814 1 98.81 102 GLU B O 1
ATOM 5004 N N . LYS B 1 103 ? 7.84 40.594 -5.004 1 98.88 103 LYS B N 1
ATOM 5005 C CA . LYS B 1 103 ? 6.559 41.25 -4.82 1 98.88 103 LYS B CA 1
ATOM 5006 C C . LYS B 1 103 ? 6.145 41.281 -3.352 1 98.88 103 LYS B C 1
ATOM 5008 O O . LYS B 1 103 ? 5.633 42.281 -2.85 1 98.88 103 LYS B O 1
ATOM 5013 N N . ALA B 1 104 ? 6.312 40.156 -2.715 1 98.88 104 ALA B N 1
ATOM 5014 C CA . ALA B 1 104 ? 5.996 40.125 -1.29 1 98.88 104 ALA B CA 1
ATOM 5015 C C . ALA B 1 104 ? 6.73 41.219 -0.525 1 98.88 104 ALA B C 1
ATOM 5017 O O . ALA B 1 104 ? 6.117 41.969 0.249 1 98.88 104 ALA B O 1
ATOM 5018 N N . HIS B 1 105 ? 8.008 41.406 -0.796 1 98.81 105 HIS B N 1
ATOM 5019 C CA . HIS B 1 105 ? 8.812 42.406 -0.118 1 98.81 105 HIS B CA 1
ATOM 5020 C C . HIS B 1 105 ? 8.344 43.812 -0.478 1 98.81 105 HIS B C 1
ATOM 5022 O O . HIS B 1 105 ? 8.297 44.688 0.384 1 98.81 105 HIS B O 1
ATOM 5028 N N . ARG B 1 106 ? 8 43.969 -1.688 1 98.75 106 ARG B N 1
ATOM 5029 C CA . ARG B 1 106 ? 7.484 45.25 -2.105 1 98.75 106 ARG B CA 1
ATOM 5030 C C . ARG B 1 106 ? 6.207 45.625 -1.349 1 98.75 106 ARG B C 1
ATOM 5032 O O . ARG B 1 106 ? 5.949 46.781 -1.071 1 98.75 106 ARG B O 1
ATOM 5039 N N . LEU B 1 107 ? 5.492 44.625 -1.025 1 98.75 107 LEU B N 1
ATOM 5040 C CA . LEU B 1 107 ? 4.227 44.812 -0.325 1 98.75 107 LEU B CA 1
ATOM 5041 C C . LEU B 1 107 ? 4.438 44.844 1.185 1 98.75 107 LEU B C 1
ATOM 5043 O O . LEU B 1 107 ? 3.475 44.906 1.951 1 98.75 107 LEU B O 1
ATOM 5047 N N . GLY B 1 108 ? 5.676 44.719 1.617 1 98.25 108 GLY B N 1
ATOM 5048 C CA . GLY B 1 108 ? 6 44.781 3.033 1 98.25 108 GLY B CA 1
ATOM 5049 C C . GLY B 1 108 ? 5.824 43.438 3.734 1 98.25 108 GLY B C 1
ATOM 5050 O O . GLY B 1 108 ? 5.73 43.375 4.961 1 98.25 108 GLY B O 1
ATOM 5051 N N . LEU B 1 109 ? 5.746 42.344 3.012 1 98.75 109 LEU B N 1
ATOM 5052 C CA . LEU B 1 109 ? 5.555 41.031 3.57 1 98.75 109 LEU B CA 1
ATOM 5053 C C . LEU B 1 109 ? 6.879 40.25 3.641 1 98.75 109 LEU B C 1
ATOM 5055 O O . LEU B 1 109 ? 7.633 40.219 2.664 1 98.75 109 LEU B O 1
ATOM 5059 N N . LYS B 1 110 ? 7.172 39.719 4.82 1 98.69 110 LYS B N 1
ATOM 5060 C CA . LYS B 1 110 ? 8.258 38.75 4.934 1 98.69 110 LYS B CA 1
ATOM 5061 C C . LYS B 1 110 ? 7.836 37.375 4.395 1 98.69 110 LYS B C 1
ATOM 5063 O O . LYS B 1 110 ? 6.641 37.062 4.332 1 98.69 110 LYS B O 1
ATOM 5068 N N . VAL B 1 111 ? 8.836 36.562 3.955 1 98.88 111 VAL B N 1
ATOM 5069 C CA . VAL B 1 111 ? 8.516 35.281 3.332 1 98.88 111 VAL B CA 1
ATOM 5070 C C . VAL B 1 111 ? 9.211 34.156 4.078 1 98.88 111 VAL B C 1
ATOM 5072 O O . VAL B 1 111 ? 10.445 34.094 4.121 1 98.88 111 VAL B O 1
ATOM 5075 N N . LEU B 1 112 ? 8.477 33.281 4.688 1 98.81 112 LEU B N 1
ATOM 5076 C CA . LEU B 1 112 ? 8.977 32.031 5.238 1 98.81 112 LEU B CA 1
ATOM 5077 C C . LEU B 1 112 ? 8.633 30.859 4.324 1 98.81 112 LEU B C 1
ATOM 5079 O O . LEU B 1 112 ? 7.527 30.797 3.777 1 98.81 112 LEU B O 1
ATOM 5083 N N . LEU B 1 113 ? 9.547 29.906 4.195 1 98.75 113 LEU B N 1
ATOM 5084 C CA . LEU B 1 113 ? 9.297 28.688 3.441 1 98.75 113 LEU B CA 1
ATOM 5085 C C . LEU B 1 113 ? 9.219 27.484 4.375 1 98.75 113 LEU B C 1
ATOM 5087 O O . LEU B 1 113 ? 9.859 27.469 5.426 1 98.75 113 LEU B O 1
ATOM 5091 N N . ASP B 1 114 ? 8.43 26.562 3.914 1 98.19 114 ASP B N 1
ATOM 5092 C CA . ASP B 1 114 ? 8.438 25.25 4.574 1 98.19 114 ASP B CA 1
ATOM 5093 C C . ASP B 1 114 ? 9.742 24.516 4.312 1 98.19 114 ASP B C 1
ATOM 5095 O O . ASP B 1 114 ? 10.102 24.266 3.158 1 98.19 114 ASP B O 1
ATOM 5099 N N . LEU B 1 115 ? 10.406 24.219 5.336 1 98.62 115 LEU B N 1
ATOM 5100 C CA . LEU B 1 115 ? 11.578 23.359 5.215 1 98.62 115 LEU B CA 1
ATOM 5101 C C . LEU B 1 115 ? 11.273 21.953 5.711 1 98.62 115 LEU B C 1
ATOM 5103 O O . LEU B 1 115 ? 11.164 21.719 6.918 1 98.62 115 LEU B O 1
ATOM 5107 N N . VAL B 1 116 ? 11.062 21.047 4.789 1 98.5 116 VAL B N 1
ATOM 5108 C CA . VAL B 1 116 ? 10.906 19.625 5.125 1 98.5 116 VAL B CA 1
ATOM 5109 C C . VAL B 1 116 ? 12.273 19.016 5.438 1 98.5 116 VAL B C 1
ATOM 5111 O O . VAL B 1 116 ? 12.953 18.516 4.543 1 98.5 116 VAL B O 1
ATOM 5114 N N . LEU B 1 117 ? 12.578 19.031 6.656 1 98.25 117 LEU B N 1
ATOM 5115 C CA . LEU B 1 117 ? 13.945 18.781 7.105 1 98.25 117 LEU B CA 1
ATOM 5116 C C . LEU B 1 117 ? 14.141 17.297 7.418 1 98.25 117 LEU B C 1
ATOM 5118 O O . LEU B 1 117 ? 15.25 16.766 7.305 1 98.25 117 LEU B O 1
ATOM 5122 N N . GLY B 1 118 ? 13.094 16.562 7.633 1 98.5 118 GLY B N 1
ATOM 5123 C CA . GLY B 1 118 ? 13.25 15.266 8.281 1 98.5 118 GLY B CA 1
ATOM 5124 C C . GLY B 1 118 ? 13.227 14.102 7.305 1 98.5 118 GLY B C 1
ATOM 5125 O O . GLY B 1 118 ? 13.602 12.977 7.656 1 98.5 118 GLY B O 1
ATOM 5126 N N . HIS B 1 119 ? 12.766 14.289 6.094 1 98.81 119 HIS B N 1
ATOM 5127 C CA . HIS B 1 119 ? 12.602 13.195 5.141 1 98.81 119 HIS B CA 1
ATOM 5128 C C . HIS B 1 119 ? 12.594 13.711 3.707 1 98.81 119 HIS B C 1
ATOM 5130 O O . HIS B 1 119 ? 12.555 14.922 3.479 1 98.81 119 HIS B O 1
ATOM 5136 N N . THR B 1 120 ? 12.742 12.844 2.727 1 98.81 120 THR B N 1
ATOM 5137 C CA . THR B 1 120 ? 12.625 13.117 1.301 1 98.81 120 THR B CA 1
ATOM 5138 C C . THR B 1 120 ? 11.578 12.211 0.657 1 98.81 120 THR B C 1
ATOM 5140 O O . THR B 1 120 ? 10.859 11.492 1.354 1 98.81 120 THR B O 1
ATOM 5143 N N . SER B 1 121 ? 11.484 12.305 -0.592 1 98.81 121 SER B N 1
ATOM 5144 C CA . SER B 1 121 ? 10.789 11.281 -1.369 1 98.81 121 SER B CA 1
ATOM 5145 C C . SER B 1 121 ? 11.695 10.086 -1.63 1 98.81 121 SER B C 1
ATOM 5147 O O . SER B 1 121 ? 12.914 10.227 -1.717 1 98.81 121 SER B O 1
ATOM 5149 N N . VAL B 1 122 ? 11.047 8.945 -1.813 1 98.12 122 VAL B N 1
ATOM 5150 C CA . VAL B 1 122 ? 11.789 7.766 -2.254 1 98.12 122 VAL B CA 1
ATOM 5151 C C . VAL B 1 122 ? 12.352 8 -3.654 1 98.12 122 VAL B C 1
ATOM 5153 O O . VAL B 1 122 ? 13.242 7.277 -4.098 1 98.12 122 VAL B O 1
ATOM 5156 N N . ARG B 1 123 ? 11.859 9.031 -4.316 1 97.94 123 ARG B N 1
ATOM 5157 C CA . ARG B 1 123 ? 12.312 9.344 -5.668 1 97.94 123 ARG B CA 1
ATOM 5158 C C . ARG B 1 123 ? 13.445 10.367 -5.648 1 97.94 123 ARG B C 1
ATOM 5160 O O . ARG B 1 123 ? 13.914 10.797 -6.699 1 97.94 123 ARG B O 1
ATOM 5167 N N . HIS B 1 124 ? 13.82 10.789 -4.484 1 98.69 124 HIS B N 1
ATOM 5168 C CA . HIS B 1 124 ? 14.977 11.664 -4.367 1 98.69 124 HIS B CA 1
ATOM 5169 C C . HIS B 1 124 ? 16.25 10.953 -4.793 1 98.69 124 HIS B C 1
ATOM 5171 O O . HIS B 1 124 ? 16.484 9.805 -4.402 1 98.69 124 HIS B O 1
ATOM 5177 N N . PRO B 1 125 ? 17.141 11.602 -5.562 1 98.06 125 PRO B N 1
ATOM 5178 C CA . PRO B 1 125 ? 18.375 10.945 -5.984 1 98.06 125 PRO B CA 1
ATOM 5179 C C . PRO B 1 125 ? 19.203 10.438 -4.809 1 98.06 125 PRO B C 1
ATOM 5181 O O . PRO B 1 125 ? 19.859 9.391 -4.914 1 98.06 125 PRO B O 1
ATOM 5184 N N . TRP B 1 126 ? 19.188 11.156 -3.658 1 98.44 126 TRP B N 1
ATOM 5185 C CA . TRP B 1 126 ? 19.906 10.703 -2.465 1 98.44 126 TRP B CA 1
ATOM 5186 C C . TRP B 1 126 ? 19.438 9.312 -2.049 1 98.44 126 TRP B C 1
ATOM 5188 O O . TRP B 1 126 ? 20.25 8.438 -1.76 1 98.44 126 TRP B O 1
ATOM 5198 N N . PHE B 1 127 ? 18.172 9.031 -2.055 1 98.5 127 PHE B N 1
ATOM 5199 C CA . PHE B 1 127 ? 17.625 7.75 -1.623 1 98.5 127 PHE B CA 1
ATOM 5200 C C . PHE B 1 127 ? 17.844 6.684 -2.688 1 98.5 127 PHE B C 1
ATOM 5202 O O . PHE B 1 127 ? 18.141 5.527 -2.365 1 98.5 127 PHE B O 1
ATOM 5209 N N . GLU B 1 128 ? 17.609 7.121 -3.914 1 97.12 128 GLU B N 1
ATOM 5210 C CA . GLU B 1 128 ? 17.812 6.18 -5.012 1 97.12 128 GLU B CA 1
ATOM 5211 C C . GLU B 1 128 ? 19.219 5.57 -4.957 1 97.12 128 GLU B C 1
ATOM 5213 O O . GLU B 1 128 ? 19.391 4.371 -5.191 1 97.12 128 GLU B O 1
ATOM 5218 N N . GLN B 1 129 ? 20.156 6.402 -4.617 1 96.88 129 GLN B N 1
ATOM 5219 C CA . GLN B 1 129 ? 21.531 5.91 -4.477 1 96.88 129 GLN B CA 1
ATOM 5220 C C . GLN B 1 129 ? 21.688 5.098 -3.197 1 96.88 129 GLN B C 1
ATOM 5222 O O . GLN B 1 129 ? 22.297 4.027 -3.209 1 96.88 129 GLN B O 1
ATOM 5227 N N . SER B 1 130 ? 21.109 5.578 -2.162 1 97.81 130 SER B N 1
ATOM 5228 C CA . SER B 1 130 ? 21.234 4.945 -0.854 1 97.81 130 SER B CA 1
ATOM 5229 C C . SER B 1 130 ? 20.609 3.557 -0.844 1 97.81 130 SER B C 1
ATOM 5231 O O . SER B 1 130 ? 21.141 2.631 -0.228 1 97.81 130 SER B O 1
ATOM 5233 N N . ARG B 1 131 ? 19.516 3.377 -1.516 1 96.62 131 ARG B N 1
ATOM 5234 C CA . ARG B 1 131 ? 18.766 2.127 -1.44 1 96.62 131 ARG B CA 1
ATOM 5235 C C . ARG B 1 131 ? 19.438 1.039 -2.279 1 96.62 131 ARG B C 1
ATOM 5237 O O . ARG B 1 131 ? 19.125 -0.145 -2.125 1 96.62 131 ARG B O 1
ATOM 5244 N N . ARG B 1 132 ? 20.312 1.369 -3.172 1 93.06 132 ARG B N 1
ATOM 5245 C CA . ARG B 1 132 ? 20.938 0.419 -4.094 1 93.06 132 ARG B CA 1
ATOM 5246 C C . ARG B 1 132 ? 22.234 -0.121 -3.529 1 93.06 132 ARG B C 1
ATOM 5248 O O . ARG B 1 132 ? 22.703 -1.183 -3.941 1 93.06 132 ARG B O 1
ATOM 5255 N N . SER B 1 133 ? 22.859 0.68 -2.592 1 89.62 133 SER B N 1
ATOM 5256 C CA . SER B 1 133 ? 24.203 0.311 -2.182 1 89.62 133 SER B CA 1
ATOM 5257 C C . SER B 1 133 ? 24.469 0.718 -0.736 1 89.62 133 SER B C 1
ATOM 5259 O O . SER B 1 133 ? 24.078 1.807 -0.309 1 89.62 133 SER B O 1
ATOM 5261 N N . ARG B 1 134 ? 25.141 -0.177 -0.032 1 92.06 134 ARG B N 1
ATOM 5262 C CA . ARG B 1 134 ? 25.547 0.107 1.34 1 92.06 134 ARG B CA 1
ATOM 5263 C C . ARG B 1 134 ? 26.875 0.867 1.369 1 92.06 134 ARG B C 1
ATOM 5265 O O . ARG B 1 134 ? 27.344 1.258 2.438 1 92.06 134 ARG B O 1
ATOM 5272 N N . SER B 1 135 ? 27.391 1.16 0.18 1 90.88 135 SER B N 1
ATOM 5273 C CA . SER B 1 135 ? 28.688 1.809 0.122 1 90.88 135 SER B CA 1
ATOM 5274 C C . SER B 1 135 ? 28.641 3.094 -0.698 1 90.88 135 SER B C 1
ATOM 5276 O O . SER B 1 135 ? 29.656 3.748 -0.908 1 90.88 135 SER B O 1
ATOM 5278 N N . ALA B 1 136 ? 27.516 3.438 -1.178 1 89.5 136 ALA B N 1
ATOM 5279 C CA . ALA B 1 136 ? 27.359 4.676 -1.939 1 89.5 136 ALA B CA 1
ATOM 5280 C C . ALA B 1 136 ? 27.656 5.895 -1.071 1 89.5 136 ALA B C 1
ATOM 5282 O O . ALA B 1 136 ? 27.719 5.793 0.156 1 89.5 136 ALA B O 1
ATOM 5283 N N . ASP B 1 137 ? 27.875 7.102 -1.693 1 92.06 137 ASP B N 1
ATOM 5284 C CA . ASP B 1 137 ? 28.156 8.352 -0.992 1 92.06 137 ASP B CA 1
ATOM 5285 C C . ASP B 1 137 ? 27.016 8.703 -0.024 1 92.06 137 ASP B C 1
ATOM 5287 O O . ASP B 1 137 ? 27.281 9.203 1.074 1 92.06 137 ASP B O 1
ATOM 5291 N N . THR B 1 138 ? 25.812 8.328 -0.381 1 96.06 138 THR B N 1
ATOM 5292 C CA . THR B 1 138 ? 24.656 8.68 0.438 1 96.06 138 THR B CA 1
ATOM 5293 C C . THR B 1 138 ? 24.141 7.465 1.209 1 96.06 138 THR B C 1
ATOM 5295 O O . THR B 1 138 ? 23 7.461 1.688 1 96.06 138 THR B O 1
ATOM 5298 N N . ALA B 1 139 ? 24.938 6.434 1.312 1 96 139 ALA B N 1
ATOM 5299 C CA . ALA B 1 139 ? 24.516 5.156 1.886 1 96 139 ALA B CA 1
ATOM 5300 C C . ALA B 1 139 ? 23.953 5.348 3.289 1 96 139 ALA B C 1
ATOM 5302 O O . ALA B 1 139 ? 22.938 4.734 3.648 1 96 139 ALA B O 1
ATOM 5303 N N . ASP B 1 140 ? 24.531 6.297 4.035 1 97 140 ASP B N 1
ATOM 5304 C CA . ASP B 1 140 ? 24.141 6.449 5.43 1 97 140 ASP B CA 1
ATOM 5305 C C . ASP B 1 140 ? 23.297 7.707 5.629 1 97 140 ASP B C 1
ATOM 5307 O O . ASP B 1 140 ? 23.156 8.195 6.75 1 97 140 ASP B O 1
ATOM 5311 N N . TRP B 1 141 ? 22.766 8.242 4.52 1 98.56 141 TRP B N 1
ATOM 5312 C CA . TRP B 1 141 ? 21.984 9.477 4.605 1 98.56 141 TRP B CA 1
ATOM 5313 C C . TRP B 1 141 ? 20.562 9.195 5.059 1 98.56 141 TRP B C 1
ATOM 5315 O O . TRP B 1 141 ? 19.797 10.125 5.32 1 98.56 141 TRP B O 1
ATOM 5325 N N . TYR B 1 142 ? 20.25 7.934 5.117 1 98.75 142 TYR B N 1
ATOM 5326 C CA . TYR B 1 142 ? 18.938 7.527 5.602 1 98.75 142 TYR B CA 1
ATOM 5327 C C . TYR B 1 142 ? 19.062 6.539 6.754 1 98.75 142 TYR B C 1
ATOM 5329 O O . TYR B 1 142 ? 20.156 6.047 7.043 1 98.75 142 TYR B O 1
ATOM 5337 N N . VAL B 1 143 ? 17.938 6.301 7.488 1 98.69 143 VAL B N 1
ATOM 5338 C CA . VAL B 1 143 ? 17.953 5.391 8.633 1 98.69 143 VAL B CA 1
ATOM 5339 C C . VAL B 1 143 ? 17.625 3.973 8.164 1 98.69 143 VAL B C 1
ATOM 5341 O O . VAL B 1 143 ? 16.5 3.68 7.789 1 98.69 143 VAL B O 1
ATOM 5344 N N . TRP B 1 144 ? 18.625 3.158 8.172 1 98.25 144 TRP B N 1
ATOM 5345 C CA . TRP B 1 144 ? 18.547 1.762 7.75 1 98.25 144 TRP B CA 1
ATOM 5346 C C . TRP B 1 144 ? 18.703 0.826 8.945 1 98.25 144 TRP B C 1
ATOM 5348 O O . TRP B 1 144 ? 19.438 1.139 9.891 1 98.25 144 TRP B O 1
ATOM 5358 N N . ALA B 1 145 ? 18.047 -0.315 8.938 1 98.44 145 ALA B N 1
ATOM 5359 C CA . ALA B 1 145 ? 18.234 -1.328 9.969 1 98.44 145 ALA B CA 1
ATOM 5360 C C . ALA B 1 145 ? 18.047 -2.732 9.406 1 98.44 145 ALA B C 1
ATOM 5362 O O . ALA B 1 145 ? 17.219 -2.941 8.5 1 98.44 145 ALA B O 1
ATOM 5363 N N . ASP B 1 146 ? 18.797 -3.65 9.891 1 97.88 146 ASP B N 1
ATOM 5364 C CA . ASP B 1 146 ? 18.625 -5.055 9.539 1 97.88 146 ASP B CA 1
ATOM 5365 C C . ASP B 1 146 ? 17.312 -5.602 10.102 1 97.88 146 ASP B C 1
ATOM 5367 O O . ASP B 1 146 ? 16.797 -5.098 11.102 1 97.88 146 ASP B O 1
ATOM 5371 N N . PRO B 1 147 ? 16.703 -6.594 9.391 1 98.12 147 PRO B N 1
ATOM 5372 C CA . PRO B 1 147 ? 15.508 -7.223 9.953 1 98.12 147 PRO B CA 1
ATOM 5373 C C . PRO B 1 147 ? 15.805 -8.016 11.219 1 98.12 147 PRO B C 1
ATOM 5375 O O . PRO B 1 147 ? 16.953 -8.375 11.477 1 98.12 147 PRO B O 1
ATOM 5378 N N . ALA B 1 148 ? 14.758 -8.188 12.062 1 97.81 148 ALA B N 1
ATOM 5379 C CA . ALA B 1 148 ? 14.844 -9.156 13.156 1 97.81 148 ALA B CA 1
ATOM 5380 C C . ALA B 1 148 ? 15.094 -10.562 12.625 1 97.81 148 ALA B C 1
ATOM 5382 O O . ALA B 1 148 ? 14.938 -10.82 11.43 1 97.81 148 ALA B O 1
ATOM 5383 N N . PRO B 1 149 ? 15.461 -11.477 13.469 1 97.5 149 PRO B N 1
ATOM 5384 C CA . PRO B 1 149 ? 15.789 -12.828 13.008 1 97.5 149 PRO B CA 1
ATOM 5385 C C . PRO B 1 149 ? 14.633 -13.5 12.281 1 97.5 149 PRO B C 1
ATOM 5387 O O . PRO B 1 149 ? 14.859 -14.344 11.406 1 97.5 149 PRO B O 1
ATOM 5390 N N . ASP B 1 150 ? 13.414 -13.141 12.594 1 97.81 150 ASP B N 1
ATOM 5391 C CA . ASP B 1 150 ? 12.25 -13.758 11.969 1 97.81 150 ASP B CA 1
ATOM 5392 C C . ASP B 1 150 ? 11.789 -12.961 10.75 1 97.81 150 ASP B C 1
ATOM 5394 O O . ASP B 1 150 ? 10.695 -13.195 10.219 1 97.81 150 ASP B O 1
ATOM 5398 N N . GLY B 1 151 ? 12.523 -11.969 10.352 1 97.94 151 GLY B N 1
ATOM 5399 C CA . GLY B 1 151 ? 12.234 -11.234 9.125 1 97.94 151 GLY B CA 1
ATOM 5400 C C . GLY B 1 151 ? 11.336 -10.031 9.352 1 97.94 151 GLY B C 1
ATOM 5401 O O . GLY B 1 151 ? 11.023 -9.297 8.406 1 97.94 151 GLY B O 1
ATOM 5402 N N . THR B 1 152 ? 10.906 -9.773 10.586 1 98.12 152 THR B N 1
ATOM 5403 C CA . THR B 1 152 ? 10.062 -8.617 10.875 1 98.12 152 THR B CA 1
ATOM 5404 C C . THR B 1 152 ? 10.914 -7.363 11.062 1 98.12 152 THR B C 1
ATOM 5406 O O . THR B 1 152 ? 12.148 -7.43 11.023 1 98.12 152 THR B O 1
ATOM 5409 N N . ALA B 1 153 ? 10.297 -6.199 11.188 1 98.19 153 ALA B N 1
ATOM 5410 C CA . ALA B 1 153 ? 10.961 -4.914 11.398 1 98.19 153 ALA B CA 1
ATOM 5411 C C . ALA B 1 153 ? 11.82 -4.945 12.656 1 98.19 153 ALA B C 1
ATOM 5413 O O . ALA B 1 153 ? 11.602 -5.77 13.547 1 98.19 153 ALA B O 1
ATOM 5414 N N . PRO B 1 154 ? 12.758 -4.07 12.742 1 98.25 154 PRO B N 1
ATOM 5415 C CA . PRO B 1 154 ? 13.695 -4.105 13.867 1 98.25 154 PRO B CA 1
ATOM 5416 C C . PRO B 1 154 ? 13.039 -3.756 15.195 1 98.25 154 PRO B C 1
ATOM 5418 O O . PRO B 1 154 ? 13.586 -4.062 16.266 1 98.25 154 PRO B O 1
ATOM 5421 N N . ASN B 1 155 ? 11.969 -3.008 15.188 1 98.5 155 ASN B N 1
ATOM 5422 C CA . ASN B 1 155 ? 11.219 -2.65 16.391 1 98.5 155 ASN B CA 1
ATOM 5423 C C . ASN B 1 155 ? 9.766 -2.316 16.078 1 98.5 155 ASN B C 1
ATOM 5425 O O . ASN B 1 155 ? 9.297 -2.58 14.969 1 98.5 155 ASN B O 1
ATOM 5429 N N . ASN B 1 156 ? 8.992 -1.729 17.094 1 98.62 156 ASN B N 1
ATOM 5430 C CA . ASN B 1 156 ? 7.539 -1.633 17 1 98.62 156 ASN B CA 1
ATOM 5431 C C . ASN B 1 156 ? 7.098 -0.234 16.578 1 98.62 156 ASN B C 1
ATOM 5433 O O . ASN B 1 156 ? 5.926 0.123 16.734 1 98.62 156 ASN B O 1
ATOM 5437 N N . TRP B 1 157 ? 8.047 0.606 16.125 1 98.81 157 TRP B N 1
ATOM 5438 C CA . TRP B 1 157 ? 7.688 1.987 15.82 1 98.81 157 TRP B CA 1
ATOM 5439 C C . TRP B 1 157 ? 6.59 2.043 14.766 1 98.81 157 TRP B C 1
ATOM 5441 O O . TRP B 1 157 ? 6.613 1.281 13.797 1 98.81 157 TRP B O 1
ATOM 5451 N N . LEU B 1 158 ? 5.613 2.898 14.969 1 98.44 158 LEU B N 1
ATOM 5452 C CA . LEU B 1 158 ? 4.469 3.055 14.078 1 98.44 158 LEU B CA 1
ATOM 5453 C C . LEU B 1 158 ? 4.562 4.359 13.297 1 98.44 158 LEU B C 1
ATOM 5455 O O . LEU B 1 158 ? 5.137 5.34 13.781 1 98.44 158 LEU B O 1
ATOM 5459 N N . SER B 1 159 ? 4.066 4.328 12.125 1 98 159 SER B N 1
ATOM 5460 C CA . SER B 1 159 ? 3.904 5.531 11.312 1 98 159 SER B CA 1
ATOM 5461 C C . SER B 1 159 ? 2.721 6.363 11.789 1 98 159 SER B C 1
ATOM 5463 O O . SER B 1 159 ? 1.691 5.82 12.195 1 98 159 SER B O 1
ATOM 5465 N N . VAL B 1 160 ? 2.861 7.633 11.68 1 97.06 160 VAL B N 1
ATOM 5466 C CA . VAL B 1 160 ? 1.784 8.547 12.039 1 97.06 160 VAL B CA 1
ATOM 5467 C C . VAL B 1 160 ? 0.571 8.297 11.148 1 97.06 160 VAL B C 1
ATOM 5469 O O . VAL B 1 160 ? -0.572 8.391 11.602 1 97.06 160 VAL B O 1
ATOM 5472 N N . PHE B 1 161 ? 0.772 7.898 9.875 1 96.69 161 PHE B N 1
ATOM 5473 C CA . PHE B 1 161 ? -0.31 7.738 8.906 1 96.69 161 PHE B CA 1
ATOM 5474 C C . PHE B 1 161 ? -0.85 6.316 8.93 1 96.69 161 PHE B C 1
ATOM 5476 O O . PHE B 1 161 ? -1.725 5.965 8.141 1 96.69 161 PHE B O 1
ATOM 5483 N N . GLY B 1 162 ? -0.264 5.469 9.789 1 95.44 162 GLY B N 1
ATOM 5484 C CA . GLY B 1 162 ? -0.793 4.125 9.961 1 95.44 162 GLY B CA 1
ATOM 5485 C C . GLY B 1 162 ? 0.183 3.043 9.547 1 95.44 162 GLY B C 1
ATOM 5486 O O . GLY B 1 162 ? 0.894 3.189 8.547 1 95.44 162 GLY B O 1
ATOM 5487 N N . GLY B 1 163 ? 0.203 1.991 10.336 1 95.94 163 GLY B N 1
ATOM 5488 C CA . GLY B 1 163 ? 1.07 0.866 10.031 1 95.94 163 GLY B CA 1
ATOM 5489 C C . GLY B 1 163 ? 2.465 1.01 10.609 1 95.94 163 GLY B C 1
ATOM 5490 O O . GLY B 1 163 ? 2.717 1.91 11.414 1 95.94 163 GLY B O 1
ATOM 5491 N N . PRO B 1 164 ? 3.34 0.107 10.242 1 97.56 164 PRO B N 1
ATOM 5492 C CA . PRO B 1 164 ? 4.723 0.183 10.719 1 97.56 164 PRO B CA 1
ATOM 5493 C C . PRO B 1 164 ? 5.484 1.369 10.133 1 97.56 164 PRO B C 1
ATOM 5495 O O . PRO B 1 164 ? 5.199 1.797 9.008 1 97.56 164 PRO B O 1
ATOM 5498 N N . ALA B 1 165 ? 6.43 1.799 10.844 1 98.69 165 ALA B N 1
ATOM 5499 C CA . ALA B 1 165 ? 7.254 2.914 10.391 1 98.69 165 ALA B CA 1
ATOM 5500 C C . ALA B 1 165 ? 8.43 2.418 9.555 1 98.69 165 ALA B C 1
ATOM 5502 O O . ALA B 1 165 ? 9.336 3.188 9.227 1 98.69 165 ALA B O 1
ATOM 5503 N N . TRP B 1 166 ? 8.469 1.107 9.242 1 98.75 166 TRP B N 1
ATOM 5504 C CA . TRP B 1 166 ? 9.586 0.472 8.547 1 98.75 166 TRP B CA 1
ATOM 5505 C C . TRP B 1 166 ? 9.125 -0.18 7.25 1 98.75 166 TRP B C 1
ATOM 5507 O O . TRP B 1 166 ? 8.07 -0.828 7.215 1 98.75 166 TRP B O 1
ATOM 5517 N N . THR B 1 167 ? 9.852 -0.021 6.215 1 98.25 167 THR B N 1
ATOM 5518 C CA . THR B 1 167 ? 9.586 -0.669 4.934 1 98.25 167 THR B CA 1
ATOM 5519 C C . THR B 1 167 ? 10.82 -1.41 4.438 1 98.25 167 THR B C 1
ATOM 5521 O O . THR B 1 167 ? 11.938 -0.892 4.52 1 98.25 167 THR B O 1
ATOM 5524 N N . TRP B 1 168 ? 10.664 -2.621 3.99 1 97.5 168 TRP B N 1
ATOM 5525 C CA . TRP B 1 168 ? 11.75 -3.471 3.508 1 97.5 168 TRP B CA 1
ATOM 5526 C C . TRP B 1 168 ? 12.219 -3.021 2.127 1 97.5 168 TRP B C 1
ATOM 5528 O O . TRP B 1 168 ? 11.398 -2.727 1.253 1 97.5 168 TRP B O 1
ATOM 5538 N N . GLU B 1 169 ? 13.469 -2.881 1.972 1 97.19 169 GLU B N 1
ATOM 5539 C CA . GLU B 1 169 ? 14.102 -2.604 0.685 1 97.19 169 GLU B CA 1
ATOM 5540 C C . GLU B 1 169 ? 14.898 -3.803 0.192 1 97.19 169 GLU B C 1
ATOM 5542 O O . GLU B 1 169 ? 16.047 -4.004 0.608 1 97.19 169 GLU B O 1
ATOM 5547 N N . PRO B 1 170 ? 14.305 -4.535 -0.771 1 95.31 170 PRO B N 1
ATOM 5548 C CA . PRO B 1 170 ? 14.922 -5.793 -1.193 1 95.31 170 PRO B CA 1
ATOM 5549 C C . PRO B 1 170 ? 16.297 -5.59 -1.817 1 95.31 170 PRO B C 1
ATOM 5551 O O . PRO B 1 170 ? 17.156 -6.469 -1.724 1 95.31 170 PRO B O 1
ATOM 5554 N N . ARG B 1 171 ? 16.688 -4.52 -2.48 1 94.56 171 ARG B N 1
ATOM 5555 C CA . ARG B 1 171 ? 17.984 -4.277 -3.115 1 94.56 171 ARG B CA 1
ATOM 5556 C C . ARG B 1 171 ? 19.094 -4.164 -2.076 1 94.56 171 ARG B C 1
ATOM 5558 O O . ARG B 1 171 ? 20.156 -4.766 -2.23 1 94.56 171 ARG B O 1
ATOM 5565 N N . ARG B 1 172 ? 18.734 -3.434 -1.023 1 96.06 172 ARG B N 1
ATOM 5566 C CA . ARG B 1 172 ? 19.734 -3.168 0.003 1 96.06 172 ARG B CA 1
ATOM 5567 C C . ARG B 1 172 ? 19.688 -4.227 1.1 1 96.06 172 ARG B C 1
ATOM 5569 O O . ARG B 1 172 ? 20.625 -4.344 1.897 1 96.06 172 ARG B O 1
ATOM 5576 N N . ARG B 1 173 ? 18.641 -4.969 1.119 1 96.56 173 ARG B N 1
ATOM 5577 C CA . ARG B 1 173 ? 18.391 -6 2.119 1 96.56 173 ARG B CA 1
ATOM 5578 C C . ARG B 1 173 ? 18.375 -5.41 3.525 1 96.56 173 ARG B C 1
ATOM 5580 O O . ARG B 1 173 ? 19 -5.953 4.438 1 96.56 173 ARG B O 1
ATOM 5587 N N . GLN B 1 174 ? 17.656 -4.293 3.707 1 97.81 174 GLN B N 1
ATOM 5588 C CA . GLN B 1 174 ? 17.406 -3.619 4.98 1 97.81 174 GLN B CA 1
ATOM 5589 C C . GLN B 1 174 ? 16.062 -2.906 4.977 1 97.81 174 GLN B C 1
ATOM 5591 O O . GLN B 1 174 ? 15.484 -2.67 3.916 1 97.81 174 GLN B O 1
ATOM 5596 N N . PHE B 1 175 ? 15.633 -2.689 6.227 1 98.44 175 PHE B N 1
ATOM 5597 C CA . PHE B 1 175 ? 14.484 -1.803 6.395 1 98.44 175 PHE B CA 1
ATOM 5598 C C . PHE B 1 175 ? 14.93 -0.345 6.422 1 98.44 175 PHE B C 1
ATOM 5600 O O . PHE B 1 175 ? 15.992 -0.024 6.961 1 98.44 175 PHE B O 1
ATOM 5607 N N . TYR B 1 176 ? 14.148 0.531 5.832 1 98.75 176 TYR B N 1
ATOM 5608 C CA . TYR B 1 176 ? 14.352 1.957 6.062 1 98.75 176 TYR B CA 1
ATOM 5609 C C . TYR B 1 176 ? 13.211 2.545 6.875 1 98.75 176 TYR B C 1
ATOM 5611 O O . TYR B 1 176 ? 12.07 2.082 6.781 1 98.75 176 TYR B O 1
ATOM 5619 N N . LEU B 1 177 ? 13.477 3.572 7.637 1 98.88 177 LEU B N 1
ATOM 5620 C CA . LEU B 1 177 ? 12.523 4.234 8.516 1 98.88 177 LEU B CA 1
ATOM 5621 C C . LEU B 1 177 ? 11.75 5.316 7.773 1 98.88 177 LEU B C 1
ATOM 5623 O O . LEU B 1 177 ? 12.336 6.062 6.977 1 98.88 177 LEU B O 1
ATOM 5627 N N . HIS B 1 178 ? 10.516 5.41 8 1 98.81 178 HIS B N 1
ATOM 5628 C CA . HIS B 1 178 ? 9.656 6.516 7.602 1 98.81 178 HIS B CA 1
ATOM 5629 C C . HIS B 1 178 ? 8.594 6.801 8.664 1 98.81 178 HIS B C 1
ATOM 5631 O O . HIS B 1 178 ? 7.859 5.898 9.07 1 98.81 178 HIS B O 1
ATOM 5637 N N . HIS B 1 179 ? 8.43 7.969 9.102 1 98.31 179 HIS B N 1
ATOM 5638 C CA . HIS B 1 179 ? 7.52 8.297 10.188 1 98.31 179 HIS B CA 1
ATOM 5639 C C . HIS B 1 179 ? 6.109 8.547 9.672 1 98.31 179 HIS B C 1
ATOM 5641 O O . HIS B 1 179 ? 5.148 8.539 10.445 1 98.31 179 HIS B O 1
ATOM 5647 N N . PHE B 1 180 ? 5.984 8.773 8.367 1 98 180 PHE B N 1
ATOM 5648 C CA . PHE B 1 180 ? 4.691 9.039 7.75 1 98 180 PHE B CA 1
ATOM 5649 C C . PHE B 1 180 ? 4.395 8.031 6.652 1 98 180 PHE B C 1
ATOM 5651 O O . PHE B 1 180 ? 4.156 6.852 6.938 1 98 180 PHE B O 1
ATOM 5658 N N . LEU B 1 181 ? 4.574 8.359 5.355 1 98.19 181 LEU B N 1
ATOM 5659 C CA . LEU B 1 181 ? 4.352 7.406 4.277 1 98.19 181 LEU B CA 1
ATOM 5660 C C . LEU B 1 181 ? 5.625 6.633 3.963 1 98.19 181 LEU B C 1
ATOM 5662 O O . LEU B 1 181 ? 6.73 7.16 4.109 1 98.19 181 LEU B O 1
ATOM 5666 N N . PRO B 1 182 ? 5.477 5.395 3.488 1 97.69 182 PRO B N 1
ATOM 5667 C CA . PRO B 1 182 ? 6.66 4.691 2.988 1 97.69 182 PRO B CA 1
ATOM 5668 C C . PRO B 1 182 ? 7.395 5.473 1.902 1 97.69 182 PRO B C 1
ATOM 5670 O O . PRO B 1 182 ? 8.602 5.289 1.712 1 97.69 182 PRO B O 1
ATOM 5673 N N . GLN B 1 183 ? 6.754 6.434 1.283 1 98.44 183 GLN B N 1
ATOM 5674 C CA . GLN B 1 183 ? 7.328 7.258 0.225 1 98.44 183 GLN B CA 1
ATOM 5675 C C . GLN B 1 183 ? 8.148 8.406 0.808 1 98.44 183 GLN B C 1
ATOM 5677 O O . GLN B 1 183 ? 8.719 9.211 0.064 1 98.44 183 GLN B O 1
ATOM 5682 N N . GLN B 1 184 ? 8.227 8.422 2.164 1 98.75 184 GLN B N 1
ATOM 5683 C CA . GLN B 1 184 ? 8.938 9.516 2.828 1 98.75 184 GLN B CA 1
ATOM 5684 C C . GLN B 1 184 ? 10.023 8.977 3.756 1 98.75 184 GLN B C 1
ATOM 5686 O O . GLN B 1 184 ? 9.953 9.164 4.973 1 98.75 184 GLN B O 1
ATOM 5691 N N . PRO B 1 185 ? 11.125 8.438 3.174 1 98.88 185 PRO B N 1
ATOM 5692 C CA . PRO B 1 185 ? 12.195 7.895 4.016 1 98.88 185 PRO B CA 1
ATOM 5693 C C . PRO B 1 185 ? 12.875 8.961 4.867 1 98.88 185 PRO B C 1
ATOM 5695 O O . PRO B 1 185 ? 13.086 10.086 4.406 1 98.88 185 PRO B O 1
ATOM 5698 N N . THR B 1 186 ? 13.18 8.633 6.086 1 98.81 186 THR B N 1
ATOM 5699 C CA . THR B 1 186 ? 13.711 9.531 7.105 1 98.81 186 THR B CA 1
ATOM 5700 C C . THR B 1 186 ? 15.203 9.758 6.906 1 98.81 186 THR B C 1
ATOM 5702 O O . THR B 1 186 ? 15.961 8.805 6.719 1 98.81 186 THR B O 1
ATOM 5705 N N . LEU B 1 187 ? 15.602 10.961 6.945 1 98.88 187 LEU B N 1
ATOM 5706 C CA . LEU B 1 187 ? 17.016 11.328 6.855 1 98.88 187 LEU B CA 1
ATOM 5707 C C . LEU B 1 187 ? 17.734 11.016 8.156 1 98.88 187 LEU B C 1
ATOM 5709 O O . LEU B 1 187 ? 17.156 11.102 9.234 1 98.88 187 LEU B O 1
ATOM 5713 N N . ASN B 1 188 ? 18.969 10.656 8.031 1 98.69 188 ASN B N 1
ATOM 5714 C CA . ASN B 1 188 ? 19.844 10.336 9.148 1 98.69 188 ASN B CA 1
ATOM 5715 C C . ASN B 1 188 ? 20.844 11.453 9.406 1 98.69 188 ASN B C 1
ATOM 5717 O O . ASN B 1 188 ? 21.922 11.492 8.797 1 98.69 188 ASN B O 1
ATOM 5721 N N . TYR B 1 189 ? 20.625 12.234 10.445 1 98.56 189 TYR B N 1
ATOM 5722 C CA . TYR B 1 189 ? 21.484 13.391 10.703 1 98.56 189 TYR B CA 1
ATOM 5723 C C . TYR B 1 189 ? 22.641 13.016 11.617 1 98.56 189 TYR B C 1
ATOM 5725 O O . TYR B 1 189 ? 23.406 13.891 12.039 1 98.56 189 TYR B O 1
ATOM 5733 N N . ARG B 1 190 ? 22.75 11.812 11.891 1 97.5 190 ARG B N 1
ATOM 5734 C CA . ARG B 1 190 ? 24 11.344 12.492 1 97.5 190 ARG B CA 1
ATOM 5735 C C . ARG B 1 190 ? 25.109 11.258 11.453 1 97.5 190 ARG B C 1
ATOM 5737 O O . ARG B 1 190 ? 26.281 11.133 11.805 1 97.5 190 ARG B O 1
ATOM 5744 N N . SER B 1 191 ? 24.734 11.234 10.203 1 97.56 191 SER B N 1
ATOM 5745 C CA . SER B 1 191 ? 25.672 11.477 9.117 1 97.56 191 SER B CA 1
ATOM 5746 C C . SER B 1 191 ? 25.938 12.969 8.938 1 97.56 191 SER B C 1
ATOM 5748 O O . SER B 1 191 ? 25.078 13.703 8.438 1 97.56 191 SER B O 1
ATOM 5750 N N . PRO B 1 192 ? 27.125 13.383 9.25 1 97.5 192 PRO B N 1
ATOM 5751 C CA . PRO B 1 192 ? 27.422 14.812 9.109 1 97.5 192 PRO B CA 1
ATOM 5752 C C . PRO B 1 192 ? 27.25 15.312 7.672 1 97.5 192 PRO B C 1
ATOM 5754 O O . PRO B 1 192 ? 26.828 16.453 7.457 1 97.5 192 PRO B O 1
ATOM 5757 N N . ALA B 1 193 ? 27.594 14.43 6.77 1 98.19 193 ALA B N 1
ATOM 5758 C CA . ALA B 1 193 ? 27.484 14.82 5.367 1 98.19 193 ALA B CA 1
ATOM 5759 C C . ALA B 1 193 ? 26.016 15.07 4.988 1 98.19 193 ALA B C 1
ATOM 5761 O O . ALA B 1 193 ? 25.719 15.977 4.207 1 98.19 193 ALA B O 1
ATOM 5762 N N . CYS B 1 194 ? 25.125 14.281 5.543 1 98.56 194 CYS B N 1
ATOM 5763 C CA . CYS B 1 194 ? 23.703 14.461 5.289 1 98.56 194 CYS B CA 1
ATOM 5764 C C . CYS B 1 194 ? 23.219 15.789 5.855 1 98.56 194 CYS B C 1
ATOM 5766 O O . CYS B 1 194 ? 22.531 16.547 5.172 1 98.56 194 CYS B O 1
ATOM 5768 N N . LEU B 1 195 ? 23.609 16.062 7.062 1 98.62 195 LEU B N 1
ATOM 5769 C CA . LEU B 1 195 ? 23.219 17.312 7.699 1 98.62 195 LEU B CA 1
ATOM 5770 C C . LEU B 1 195 ? 23.781 18.516 6.93 1 98.62 195 LEU B C 1
ATOM 5772 O O . LEU B 1 195 ? 23.078 19.484 6.695 1 98.62 195 LEU B O 1
ATOM 5776 N N . ASP B 1 196 ? 25.016 18.422 6.473 1 98.62 196 ASP B N 1
ATOM 5777 C CA . ASP B 1 196 ? 25.641 19.484 5.688 1 98.62 196 ASP B CA 1
ATOM 5778 C C . ASP B 1 196 ? 24.859 19.75 4.398 1 98.62 196 ASP B C 1
ATOM 5780 O O . ASP B 1 196 ? 24.656 20.891 4.016 1 98.62 196 ASP B O 1
ATOM 5784 N N . ALA B 1 197 ? 24.484 18.641 3.803 1 98.69 197 ALA B N 1
ATOM 5785 C CA . ALA B 1 197 ? 23.75 18.781 2.547 1 98.69 197 ALA B CA 1
ATOM 5786 C C . ALA B 1 197 ? 22.438 19.531 2.758 1 98.69 197 ALA B C 1
ATOM 5788 O O . ALA B 1 197 ? 22.047 20.359 1.93 1 98.69 197 ALA B O 1
ATOM 5789 N N . MET B 1 198 ? 21.781 19.297 3.855 1 98.69 198 MET B N 1
ATOM 5790 C CA . MET B 1 198 ? 20.531 19.984 4.125 1 98.69 198 MET B CA 1
ATOM 5791 C C . MET B 1 198 ? 20.781 21.438 4.504 1 98.69 198 MET B C 1
ATOM 5793 O O . MET B 1 198 ? 19.953 22.297 4.215 1 98.69 198 MET B O 1
ATOM 5797 N N . MET B 1 199 ? 21.922 21.734 5.133 1 98.81 199 MET B N 1
ATOM 5798 C CA . MET B 1 199 ? 22.266 23.125 5.383 1 98.81 199 MET B CA 1
ATOM 5799 C C . MET B 1 199 ? 22.5 23.875 4.07 1 98.81 199 MET B C 1
ATOM 5801 O O . MET B 1 199 ? 22.156 25.047 3.953 1 98.81 199 MET B O 1
ATOM 5805 N N . GLU B 1 200 ? 23.016 23.172 3.154 1 98.81 200 GLU B N 1
ATOM 5806 C CA . GLU B 1 200 ? 23.203 23.797 1.846 1 98.81 200 GLU B CA 1
ATOM 5807 C C . GLU B 1 200 ? 21.859 24.078 1.179 1 98.81 200 GLU B C 1
ATOM 5809 O O . GLU B 1 200 ? 21.719 25.078 0.475 1 98.81 200 GLU B O 1
ATOM 5814 N N . VAL B 1 201 ? 20.906 23.203 1.371 1 98.81 201 VAL B N 1
ATOM 5815 C CA . VAL B 1 201 ? 19.562 23.453 0.894 1 98.81 201 VAL B CA 1
ATOM 5816 C C . VAL B 1 201 ? 19.016 24.734 1.524 1 98.81 201 VAL B C 1
ATOM 5818 O O . VAL B 1 201 ? 18.453 25.578 0.83 1 98.81 201 VAL B O 1
ATOM 5821 N N . ALA B 1 202 ? 19.203 24.859 2.822 1 98.88 202 ALA B N 1
ATOM 5822 C CA . ALA B 1 202 ? 18.766 26.062 3.521 1 98.88 202 ALA B CA 1
ATOM 5823 C C . ALA B 1 202 ? 19.453 27.312 2.957 1 98.88 202 ALA B C 1
ATOM 5825 O O . ALA B 1 202 ? 18.781 28.312 2.678 1 98.88 202 ALA B O 1
ATOM 5826 N N . ARG B 1 203 ? 20.75 27.25 2.711 1 98.81 203 ARG B N 1
ATOM 5827 C CA . ARG B 1 203 ? 21.5 28.391 2.18 1 98.81 203 ARG B CA 1
ATOM 5828 C C . ARG B 1 203 ? 21 28.781 0.791 1 98.81 203 ARG B C 1
ATOM 5830 O O . ARG B 1 203 ? 20.953 29.953 0.45 1 98.81 203 ARG B O 1
ATOM 5837 N N . PHE B 1 204 ? 20.719 27.734 0.04 1 98.81 204 PHE B N 1
ATOM 5838 C CA . PHE B 1 204 ? 20.234 27.953 -1.317 1 98.81 204 PHE B CA 1
ATOM 5839 C C . PHE B 1 204 ? 19.031 28.891 -1.318 1 98.81 204 PHE B C 1
ATOM 5841 O O . PHE B 1 204 ? 18.984 29.859 -2.072 1 98.81 204 PHE B O 1
ATOM 5848 N N . TRP B 1 205 ? 18.078 28.641 -0.508 1 98.81 205 TRP B N 1
ATOM 5849 C CA . TRP B 1 205 ? 16.828 29.422 -0.478 1 98.81 205 TRP B CA 1
ATOM 5850 C C . TRP B 1 205 ? 17.047 30.75 0.239 1 98.81 205 TRP B C 1
ATOM 5852 O O . TRP B 1 205 ? 16.484 31.781 -0.163 1 98.81 205 TRP B O 1
ATOM 5862 N N . LEU B 1 206 ? 17.859 30.75 1.332 1 98.81 206 LEU B N 1
ATOM 5863 C CA . LEU B 1 206 ? 18.156 32 2.025 1 98.81 206 LEU B CA 1
ATOM 5864 C C . LEU B 1 206 ? 18.844 33 1.085 1 98.81 206 LEU B C 1
ATOM 5866 O O . LEU B 1 206 ? 18.547 34.188 1.122 1 98.81 206 LEU B O 1
ATOM 5870 N N . ALA B 1 207 ? 19.672 32.531 0.264 1 98.56 207 ALA B N 1
ATOM 5871 C CA . ALA B 1 207 ? 20.406 33.344 -0.687 1 98.56 207 ALA B CA 1
ATOM 5872 C C . ALA B 1 207 ? 19.453 33.969 -1.719 1 98.56 207 ALA B C 1
ATOM 5874 O O . ALA B 1 207 ? 19.797 34.969 -2.367 1 98.56 207 ALA B O 1
ATOM 5875 N N . ARG B 1 208 ? 18.328 33.438 -1.781 1 98.25 208 ARG B N 1
ATOM 5876 C CA . ARG B 1 208 ? 17.359 33.938 -2.754 1 98.25 208 ARG B CA 1
ATOM 5877 C C . ARG B 1 208 ? 16.422 34.969 -2.121 1 98.25 208 ARG B C 1
ATOM 5879 O O . ARG B 1 208 ? 15.461 35.406 -2.754 1 98.25 208 ARG B O 1
ATOM 5886 N N . GLY B 1 209 ? 16.609 35.219 -0.903 1 98.06 209 GLY B N 1
ATOM 5887 C CA . GLY B 1 209 ? 15.992 36.406 -0.334 1 98.06 209 GLY B CA 1
ATOM 5888 C C . GLY B 1 209 ? 14.867 36.094 0.632 1 98.06 209 GLY B C 1
ATOM 5889 O O . GLY B 1 209 ? 14.219 37 1.156 1 98.06 209 GLY B O 1
ATOM 5890 N N . ILE B 1 210 ? 14.594 34.812 0.913 1 98.75 210 ILE B N 1
ATOM 5891 C CA . ILE B 1 210 ? 13.523 34.531 1.855 1 98.75 210 ILE B CA 1
ATOM 5892 C C . ILE B 1 210 ? 13.922 35 3.254 1 98.75 210 ILE B C 1
ATOM 5894 O O . ILE B 1 210 ? 15.086 35.281 3.506 1 98.75 210 ILE B O 1
ATOM 5898 N N . ASP B 1 211 ? 12.977 35.062 4.168 1 98.75 211 ASP B N 1
ATOM 5899 C CA . ASP B 1 211 ? 13.195 35.688 5.477 1 98.75 211 ASP B CA 1
ATOM 5900 C C . ASP B 1 211 ? 13.25 34.625 6.574 1 98.75 211 ASP B C 1
ATOM 5902 O O . ASP B 1 211 ? 13.258 34.938 7.766 1 98.75 211 ASP B O 1
ATOM 5906 N N . GLY B 1 212 ? 13.234 33.375 6.219 1 98.5 212 GLY B N 1
ATOM 5907 C CA . GLY B 1 212 ? 13.359 32.312 7.195 1 98.5 212 GLY B CA 1
ATOM 5908 C C . GLY B 1 212 ? 12.609 31.047 6.801 1 98.5 212 GLY B C 1
ATOM 5909 O O . GLY B 1 212 ? 12.273 30.859 5.629 1 98.5 212 GLY B O 1
ATOM 5910 N N . PHE B 1 213 ? 12.469 30.078 7.797 1 98.75 213 PHE B N 1
ATOM 5911 C CA . PHE B 1 213 ? 11.828 28.797 7.52 1 98.75 213 PHE B CA 1
ATOM 5912 C C . PHE B 1 213 ? 10.812 28.453 8.602 1 98.75 213 PHE B C 1
ATOM 5914 O O . PHE B 1 213 ? 10.992 28.797 9.766 1 98.75 213 PHE B O 1
ATOM 5921 N N . ARG B 1 214 ? 9.742 27.891 8.148 1 98.69 214 ARG B N 1
ATOM 5922 C CA . ARG B 1 214 ? 8.977 27 9.008 1 98.69 214 ARG B CA 1
ATOM 5923 C C . ARG B 1 214 ? 9.5 25.562 8.914 1 98.69 214 ARG B C 1
ATOM 5925 O O . ARG B 1 214 ? 9.43 24.938 7.855 1 98.69 214 ARG B O 1
ATOM 5932 N N . VAL B 1 215 ? 10.008 25 10.039 1 98.62 215 VAL B N 1
ATOM 5933 C CA . VAL B 1 215 ? 10.641 23.688 10.055 1 98.62 215 VAL B CA 1
ATOM 5934 C C . VAL B 1 215 ? 9.602 22.625 10.367 1 98.62 215 VAL B C 1
ATOM 5936 O O . VAL B 1 215 ? 9.039 22.594 11.461 1 98.62 215 VAL B O 1
ATOM 5939 N N . ASP B 1 216 ? 9.43 21.766 9.43 1 97.75 216 ASP B N 1
ATOM 5940 C CA . ASP B 1 216 ? 8.414 20.719 9.461 1 97.75 216 ASP B CA 1
ATOM 5941 C C . ASP B 1 216 ? 8.781 19.625 10.461 1 97.75 216 ASP B C 1
ATOM 5943 O O . ASP B 1 216 ? 9.93 19.188 10.5 1 97.75 216 ASP B O 1
ATOM 5947 N N . ALA B 1 217 ? 7.934 19.219 11.289 1 97.69 217 ALA B N 1
ATOM 5948 C CA . ALA B 1 217 ? 7.949 18.016 12.117 1 97.69 217 ALA B CA 1
ATOM 5949 C C . ALA B 1 217 ? 9.266 17.891 12.875 1 97.69 217 ALA B C 1
ATOM 5951 O O . ALA B 1 217 ? 9.93 16.844 12.812 1 97.69 217 ALA B O 1
ATOM 5952 N N . VAL B 1 218 ? 9.539 18.828 13.688 1 98.44 218 VAL B N 1
ATOM 5953 C CA . VAL B 1 218 ? 10.812 18.953 14.383 1 98.44 218 VAL B CA 1
ATOM 5954 C C . VAL B 1 218 ? 11.031 17.75 15.297 1 98.44 218 VAL B C 1
ATOM 5956 O O . VAL B 1 218 ? 12.141 17.234 15.383 1 98.44 218 VAL B O 1
ATOM 5959 N N . ASP B 1 219 ? 9.953 17.234 15.883 1 98.44 219 ASP B N 1
ATOM 5960 C CA . ASP B 1 219 ? 10.07 16.188 16.891 1 98.44 219 ASP B CA 1
ATOM 5961 C C . ASP B 1 219 ? 10.547 14.875 16.266 1 98.44 219 ASP B C 1
ATOM 5963 O O . ASP B 1 219 ? 10.969 13.961 16.984 1 98.44 219 ASP B O 1
ATOM 5967 N N . PHE B 1 220 ? 10.562 14.758 14.984 1 98.5 220 PHE B N 1
ATOM 5968 C CA . PHE B 1 220 ? 10.898 13.5 14.328 1 98.5 220 PHE B CA 1
ATOM 5969 C C . PHE B 1 220 ? 12.32 13.539 13.789 1 98.5 220 PHE B C 1
ATOM 5971 O O . PHE B 1 220 ? 12.789 12.57 13.188 1 98.5 220 PHE B O 1
ATOM 5978 N N . LEU B 1 221 ? 13.086 14.594 14.008 1 98.69 221 LEU B N 1
ATOM 5979 C CA . LEU B 1 221 ? 14.391 14.781 13.375 1 98.69 221 LEU B CA 1
ATOM 5980 C C . LEU B 1 221 ? 15.398 13.773 13.898 1 98.69 221 LEU B C 1
ATOM 5982 O O . LEU B 1 221 ? 16.328 13.383 13.18 1 98.69 221 LEU B O 1
ATOM 5986 N N . MET B 1 222 ? 15.227 13.43 15.188 1 98.56 222 MET B N 1
ATOM 5987 C CA . MET B 1 222 ? 16.156 12.484 15.797 1 98.56 222 MET B CA 1
ATOM 5988 C C . MET B 1 222 ? 15.414 11.477 16.672 1 98.56 222 MET B C 1
ATOM 5990 O O . MET B 1 222 ? 14.344 11.773 17.188 1 98.56 222 MET B O 1
ATOM 5994 N N . ARG B 1 223 ? 15.961 10.289 16.797 1 97.88 223 ARG B N 1
ATOM 5995 C CA . ARG B 1 223 ? 15.367 9.18 17.547 1 97.88 223 ARG B CA 1
ATOM 5996 C C . ARG B 1 223 ? 16.438 8.398 18.297 1 97.88 223 ARG B C 1
ATOM 5998 O O . ARG B 1 223 ? 17.625 8.719 18.203 1 97.88 223 ARG B O 1
ATOM 6005 N N . ASP B 1 224 ? 16.016 7.43 19.016 1 98.19 224 ASP B N 1
ATOM 6006 C CA . ASP B 1 224 ? 16.922 6.586 19.797 1 98.19 224 ASP B CA 1
ATOM 6007 C C . ASP B 1 224 ? 17.828 5.781 18.875 1 98.19 224 ASP B C 1
ATOM 6009 O O . ASP B 1 224 ? 17.375 4.957 18.094 1 98.19 224 ASP B O 1
ATOM 6013 N N . PRO B 1 225 ? 19.141 5.996 18.984 1 96.94 225 PRO B N 1
ATOM 6014 C CA . PRO B 1 225 ? 20.047 5.281 18.078 1 96.94 225 PRO B CA 1
ATOM 6015 C C . PRO B 1 225 ? 20.109 3.785 18.375 1 96.94 225 PRO B C 1
ATOM 6017 O O . PRO B 1 225 ? 20.562 3.008 17.531 1 96.94 225 PRO B O 1
ATOM 6020 N N . ALA B 1 226 ? 19.656 3.395 19.516 1 98.06 226 ALA B N 1
ATOM 6021 C CA . ALA B 1 226 ? 19.672 1.977 19.859 1 98.06 226 ALA B CA 1
ATOM 6022 C C . ALA B 1 226 ? 18.422 1.278 19.328 1 98.06 226 ALA B C 1
ATOM 6024 O O . ALA B 1 226 ? 18.281 0.058 19.453 1 98.06 226 ALA B O 1
ATOM 6025 N N . LEU B 1 227 ? 17.5 2.029 18.688 1 98.25 227 LEU B N 1
ATOM 6026 C CA . LEU B 1 227 ? 16.281 1.521 18.078 1 98.25 227 LEU B CA 1
ATOM 6027 C C . LEU B 1 227 ? 15.438 0.743 19.078 1 98.25 227 LEU B C 1
ATOM 6029 O O . LEU B 1 227 ? 14.828 -0.27 18.734 1 98.25 227 LEU B O 1
ATOM 6033 N N . ARG B 1 228 ? 15.438 1.204 20.453 1 98.38 228 ARG B N 1
ATOM 6034 C CA . ARG B 1 228 ? 14.609 0.555 21.453 1 98.38 228 ARG B CA 1
ATOM 6035 C C . ARG B 1 228 ? 13.133 0.679 21.125 1 98.38 228 ARG B C 1
ATOM 6037 O O . ARG B 1 228 ? 12.688 1.71 20.609 1 98.38 228 ARG B O 1
ATOM 6044 N N . PRO B 1 229 ? 12.25 -0.357 21.281 1 98.62 229 PRO B N 1
ATOM 6045 C CA . PRO B 1 229 ? 10.812 -0.252 21.031 1 98.62 229 PRO B CA 1
ATOM 6046 C C . PRO B 1 229 ? 10.133 0.749 21.969 1 98.62 229 PRO B C 1
ATOM 6048 O O . PRO B 1 229 ? 10.656 1.064 23.031 1 98.62 229 PRO B O 1
ATOM 6051 N N . ASN B 1 230 ? 9.039 1.33 21.547 1 98.69 230 ASN B N 1
ATOM 6052 C CA . ASN B 1 230 ? 8.195 2.166 22.391 1 98.69 230 ASN B CA 1
ATOM 6053 C C . ASN B 1 230 ? 7.359 1.326 23.359 1 98.69 230 ASN B C 1
ATOM 6055 O O . ASN B 1 230 ? 6.844 0.273 22.984 1 98.69 230 ASN B O 1
ATOM 6059 N N . PRO B 1 231 ? 7.242 1.77 24.625 1 98.19 231 PRO B N 1
ATOM 6060 C CA . PRO B 1 231 ? 6.277 1.109 25.5 1 98.19 231 PRO B CA 1
ATOM 6061 C C . PRO B 1 231 ? 4.828 1.414 25.125 1 98.19 231 PRO B C 1
ATOM 6063 O O . PRO B 1 231 ? 4.562 2.395 24.438 1 98.19 231 PRO B O 1
ATOM 6066 N N . PRO B 1 232 ? 3.865 0.546 25.484 1 97.94 232 PRO B N 1
ATOM 6067 C CA . PRO B 1 232 ? 2.453 0.879 25.281 1 97.94 232 PRO B CA 1
ATOM 6068 C C . PRO B 1 232 ? 2.039 2.148 26.031 1 97.94 232 PRO B C 1
ATOM 6070 O O . PRO B 1 232 ? 2.668 2.52 27.016 1 97.94 232 PRO B O 1
ATOM 6073 N N . ALA B 1 233 ? 1.015 2.699 25.531 1 96.12 233 ALA B N 1
ATOM 6074 C CA . ALA B 1 233 ? 0.496 3.916 26.156 1 96.12 233 ALA B CA 1
ATOM 6075 C C . ALA B 1 233 ? 0.143 3.676 27.609 1 96.12 233 ALA B C 1
ATOM 6077 O O . ALA B 1 233 ? -0.34 2.6 27.984 1 96.12 233 ALA B O 1
ATOM 6078 N N . ASP B 1 234 ? 0.282 4.699 28.469 1 91.06 234 ASP B N 1
ATOM 6079 C CA . ASP B 1 234 ? -0.043 4.66 29.891 1 91.06 234 ASP B CA 1
ATOM 6080 C C . ASP B 1 234 ? -0.734 5.949 30.328 1 91.06 234 ASP B C 1
ATOM 6082 O O . ASP B 1 234 ? -0.112 7.012 30.359 1 91.06 234 ASP B O 1
ATOM 6086 N N . PRO B 1 235 ? -1.976 5.922 30.656 1 90.75 235 PRO B N 1
ATOM 6087 C CA . PRO B 1 235 ? -2.797 4.711 30.75 1 90.75 235 PRO B CA 1
ATOM 6088 C C . PRO B 1 235 ? -3.213 4.18 29.375 1 90.75 235 PRO B C 1
ATOM 6090 O O . PRO B 1 235 ? -3.219 4.926 28.391 1 90.75 235 PRO B O 1
ATOM 6093 N N . ALA B 1 236 ? -3.482 2.934 29.391 1 88.25 236 ALA B N 1
ATOM 6094 C CA . ALA B 1 236 ? -4.012 2.33 28.172 1 88.25 236 ALA B CA 1
ATOM 6095 C C . ALA B 1 236 ? -5.355 2.941 27.797 1 88.25 236 ALA B C 1
ATOM 6097 O O . ALA B 1 236 ? -6.176 3.24 28.672 1 88.25 236 ALA B O 1
ATOM 6098 N N . PRO B 1 237 ? -5.555 3.086 26.547 1 88.12 237 PRO B N 1
ATOM 6099 C CA . PRO B 1 237 ? -6.875 3.58 26.141 1 88.12 237 PRO B CA 1
ATOM 6100 C C . PRO B 1 237 ? -8.008 2.648 26.578 1 88.12 237 PRO B C 1
ATOM 6102 O O . PRO B 1 237 ? -7.828 1.429 26.609 1 88.12 237 PRO B O 1
ATOM 6105 N N . ARG B 1 238 ? -9.117 3.26 26.875 1 88.12 238 ARG B N 1
ATOM 6106 C CA . ARG B 1 238 ? -10.289 2.494 27.312 1 88.12 238 ARG B CA 1
ATOM 6107 C C . ARG B 1 238 ? -10.82 1.631 26.172 1 88.12 238 ARG B C 1
ATOM 6109 O O . ARG B 1 238 ? -11.328 0.534 26.406 1 88.12 238 ARG B O 1
ATOM 6116 N N . ALA B 1 239 ? -10.719 2.15 24.938 1 92.44 239 ALA B N 1
ATOM 6117 C CA . ALA B 1 239 ? -11.086 1.453 23.719 1 92.44 239 ALA B CA 1
ATOM 6118 C C . ALA B 1 239 ? -10.039 1.656 22.625 1 92.44 239 ALA B C 1
ATOM 6120 O O . ALA B 1 239 ? -9.289 2.637 22.656 1 92.44 239 ALA B O 1
ATOM 6121 N N . PHE B 1 240 ? -10.008 0.699 21.75 1 93.94 240 PHE B N 1
ATOM 6122 C CA . PHE B 1 240 ? -9.039 0.832 20.672 1 93.94 240 PHE B CA 1
ATOM 6123 C C . PHE B 1 240 ? -9.383 2.016 19.781 1 93.94 240 PHE B C 1
ATOM 6125 O O . PHE B 1 240 ? -10.508 2.121 19.281 1 93.94 240 PHE B O 1
ATOM 6132 N N . PRO B 1 241 ? -8.43 2.881 19.578 1 94.88 241 PRO B N 1
ATOM 6133 C CA . PRO B 1 241 ? -8.68 4.039 18.719 1 94.88 241 PRO B CA 1
ATOM 6134 C C . PRO B 1 241 ? -8.609 3.699 17.234 1 94.88 241 PRO B C 1
ATOM 6136 O O . PRO B 1 241 ? -8.109 2.631 16.875 1 94.88 241 PRO B O 1
ATOM 6139 N N . ALA B 1 242 ? -9.148 4.578 16.391 1 94.12 242 ALA B N 1
ATOM 6140 C CA . ALA B 1 242 ? -9.062 4.418 14.953 1 94.12 242 ALA B CA 1
ATOM 6141 C C . ALA B 1 242 ? -7.617 4.531 14.469 1 94.12 242 ALA B C 1
ATOM 6143 O O . ALA B 1 242 ? -7.223 3.869 13.508 1 94.12 242 ALA B O 1
ATOM 6144 N N . LYS B 1 243 ? -6.867 5.387 15.109 1 94.94 243 LYS B N 1
ATOM 6145 C CA . LYS B 1 243 ? -5.441 5.547 14.828 1 94.94 243 LYS B CA 1
ATOM 6146 C C . LYS B 1 243 ? -4.594 4.91 15.93 1 94.94 243 LYS B C 1
ATOM 6148 O O . LYS B 1 243 ? -4.66 5.32 17.094 1 94.94 243 LYS B O 1
ATOM 6153 N N . LEU B 1 244 ? -3.736 4.039 15.555 1 97.38 244 LEU B N 1
ATOM 6154 C CA . LEU B 1 244 ? -3.043 3.203 16.531 1 97.38 244 LEU B CA 1
ATOM 6155 C C . LEU B 1 244 ? -1.791 3.9 17.047 1 97.38 244 LEU B C 1
ATOM 6157 O O . LEU B 1 244 ? -1.214 3.48 18.062 1 97.38 244 LEU B O 1
ATOM 6161 N N . PHE B 1 245 ? -1.4 4.945 16.422 1 96.62 245 PHE B N 1
ATOM 6162 C CA . PHE B 1 245 ? -0.197 5.68 16.797 1 96.62 245 PHE B CA 1
ATOM 6163 C C . PHE B 1 245 ? -0.236 6.078 18.266 1 96.62 245 PHE B C 1
ATOM 6165 O O . PHE B 1 245 ? 0.792 6.066 18.938 1 96.62 245 PHE B O 1
ATOM 6172 N N . GLY B 1 246 ? -1.449 6.387 18.812 1 95.06 246 GLY B N 1
ATOM 6173 C CA . GLY B 1 246 ? -1.622 6.859 20.172 1 95.06 246 GLY B CA 1
ATOM 6174 C C . GLY B 1 246 ? -1.565 5.742 21.203 1 95.06 246 GLY B C 1
ATOM 6175 O O . GLY B 1 246 ? -1.621 6 22.406 1 95.06 246 GLY B O 1
ATOM 6176 N N . MET B 1 247 ? -1.385 4.523 20.703 1 97.62 247 MET B N 1
ATOM 6177 C CA . MET B 1 247 ? -1.337 3.389 21.609 1 97.62 247 MET B CA 1
ATOM 6178 C C . MET B 1 247 ? 0.083 3.154 22.125 1 97.62 247 MET B C 1
ATOM 6180 O O . MET B 1 247 ? 0.342 2.182 22.828 1 97.62 247 MET B O 1
ATOM 6184 N N . GLN B 1 248 ? 1.028 4.113 21.781 1 97.62 248 GLN B N 1
ATOM 6185 C CA . GLN B 1 248 ? 2.406 4.055 22.266 1 97.62 248 GLN B CA 1
ATOM 6186 C C . GLN B 1 248 ? 2.783 5.324 23.016 1 97.62 248 GLN B C 1
ATOM 6188 O O . GLN B 1 248 ? 2.275 6.406 22.719 1 97.62 248 GLN B O 1
ATOM 6193 N N . VAL B 1 249 ? 3.615 5.105 24.031 1 97.19 249 VAL B N 1
ATOM 6194 C CA . VAL B 1 249 ? 4.414 6.238 24.484 1 97.19 249 VAL B CA 1
ATOM 6195 C C . VAL B 1 249 ? 5.59 6.457 23.547 1 97.19 249 VAL B C 1
ATOM 6197 O O . VAL B 1 249 ? 6.449 5.586 23.391 1 97.19 249 VAL B O 1
ATOM 6200 N N . HIS B 1 250 ? 5.609 7.543 22.906 1 97.31 250 HIS B N 1
ATOM 6201 C CA . HIS B 1 250 ? 6.629 7.809 21.906 1 97.31 250 HIS B CA 1
ATOM 6202 C C . HIS B 1 250 ? 7.922 8.297 22.547 1 97.31 250 HIS B C 1
ATOM 6204 O O . HIS B 1 250 ? 8.352 9.43 22.297 1 97.31 250 HIS B O 1
ATOM 6210 N N . ALA B 1 251 ? 8.594 7.367 23.203 1 96.81 251 ALA B N 1
ATOM 6211 C CA . ALA B 1 251 ? 9.789 7.645 24 1 96.81 251 ALA B CA 1
ATOM 6212 C C . ALA B 1 251 ? 11.055 7.504 23.156 1 96.81 251 ALA B C 1
ATOM 6214 O O . ALA B 1 251 ? 12.086 8.102 23.469 1 96.81 251 ALA B O 1
ATOM 6215 N N . HIS B 1 252 ? 10.945 6.742 22.094 1 98.56 252 HIS B N 1
ATOM 6216 C CA . HIS B 1 252 ? 12.195 6.352 21.453 1 98.56 252 HIS B CA 1
ATOM 6217 C C . HIS B 1 252 ? 12.195 6.691 19.969 1 98.56 252 HIS B C 1
ATOM 6219 O O . HIS B 1 252 ? 13.25 6.766 19.344 1 98.56 252 HIS B O 1
ATOM 6225 N N . ASP B 1 253 ? 11.117 6.852 19.375 1 98.56 253 ASP B N 1
ATOM 6226 C CA . ASP B 1 253 ? 11.016 7.012 17.922 1 98.56 253 ASP B CA 1
ATOM 6227 C C . ASP B 1 253 ? 11 8.484 17.531 1 98.56 253 ASP B C 1
ATOM 6229 O O . ASP B 1 253 ? 11.086 8.82 16.344 1 98.56 253 ASP B O 1
ATOM 6233 N N . MET B 1 254 ? 10.852 9.391 18.469 1 98.38 254 MET B N 1
ATOM 6234 C CA . MET B 1 254 ? 10.789 10.828 18.25 1 98.38 254 MET B CA 1
ATOM 6235 C C . MET B 1 254 ? 11.18 11.602 19.5 1 98.38 254 MET B C 1
ATOM 6237 O O . MET B 1 254 ? 11.367 11.008 20.562 1 98.38 254 MET B O 1
ATOM 6241 N N . MET B 1 255 ? 11.422 12.867 19.406 1 98.06 255 MET B N 1
ATOM 6242 C CA . MET B 1 255 ? 11.625 13.805 20.516 1 98.06 255 MET B CA 1
ATOM 6243 C C . MET B 1 255 ? 12.93 13.516 21.25 1 98.06 255 MET B C 1
ATOM 6245 O O . MET B 1 255 ? 13.016 13.711 22.453 1 98.06 255 MET B O 1
ATOM 6249 N N . HIS B 1 256 ? 13.875 13 20.516 1 98.06 256 HIS B N 1
ATOM 6250 C CA . HIS B 1 256 ? 15.164 12.672 21.109 1 98.06 256 HIS B CA 1
ATOM 6251 C C . HIS B 1 256 ? 15.961 13.938 21.422 1 98.06 256 HIS B C 1
ATOM 6253 O O . HIS B 1 256 ? 15.859 14.93 20.688 1 98.06 256 HIS B O 1
ATOM 6259 N N . ALA B 1 257 ? 16.844 13.914 22.359 1 97.31 257 ALA B N 1
ATOM 6260 C CA . ALA B 1 257 ? 17.625 15.062 22.812 1 97.31 257 ALA B CA 1
ATOM 6261 C C . ALA B 1 257 ? 18.594 15.539 21.719 1 97.31 257 ALA B C 1
ATOM 6263 O O . ALA B 1 257 ? 18.938 16.719 21.672 1 97.31 257 ALA B O 1
ATOM 6264 N N . ASP B 1 258 ? 18.906 14.656 20.828 1 98.19 258 ASP B N 1
ATOM 6265 C CA . ASP B 1 258 ? 19.875 14.961 19.781 1 98.19 258 ASP B CA 1
ATOM 6266 C C . ASP B 1 258 ? 19.266 15.914 18.75 1 98.19 258 ASP B C 1
ATOM 6268 O O . ASP B 1 258 ? 19.953 16.359 17.828 1 98.19 258 ASP B O 1
ATOM 6272 N N . ILE B 1 259 ? 18.062 16.281 18.906 1 98.56 259 ILE B N 1
ATOM 6273 C CA . ILE B 1 259 ? 17.438 17.266 18.031 1 98.56 259 ILE B CA 1
ATOM 6274 C C . ILE B 1 259 ? 18.094 18.625 18.234 1 98.56 259 ILE B C 1
ATOM 6276 O O . ILE B 1 259 ? 18.281 19.391 17.281 1 98.56 259 ILE B O 1
ATOM 6280 N N . ARG B 1 260 ? 18.531 18.906 19.391 1 97.38 260 ARG B N 1
ATOM 6281 C CA . ARG B 1 260 ? 19.078 20.203 19.75 1 97.38 260 ARG B CA 1
ATOM 6282 C C . ARG B 1 260 ? 20.297 20.547 18.906 1 97.38 260 ARG B C 1
ATOM 6284 O O . ARG B 1 260 ? 20.359 21.609 18.281 1 97.38 260 ARG B O 1
ATOM 6291 N N . PRO B 1 261 ? 21.25 19.656 18.812 1 97.94 261 PRO B N 1
ATOM 6292 C CA . PRO B 1 261 ? 22.391 19.969 17.953 1 97.94 261 PRO B CA 1
ATOM 6293 C C . PRO B 1 261 ? 22 20.219 16.5 1 97.94 261 PRO B C 1
ATOM 6295 O O . PRO B 1 261 ? 22.641 21.016 15.812 1 97.94 261 PRO B O 1
ATOM 6298 N N . VAL B 1 262 ? 21.016 19.516 15.984 1 98.69 262 VAL B N 1
ATOM 6299 C CA . VAL B 1 262 ? 20.547 19.734 14.617 1 98.69 262 VAL B CA 1
ATOM 6300 C C . VAL B 1 262 ? 19.984 21.141 14.477 1 98.69 262 VAL B C 1
ATOM 6302 O O . VAL B 1 262 ? 20.312 21.859 13.531 1 98.69 262 VAL B O 1
ATOM 6305 N N . LEU B 1 263 ? 19.156 21.547 15.438 1 98.56 263 LEU B N 1
ATOM 6306 C CA . LEU B 1 263 ? 18.562 22.875 15.414 1 98.56 263 LEU B CA 1
ATOM 6307 C C . LEU B 1 263 ? 19.625 23.953 15.57 1 98.56 263 LEU B C 1
ATOM 6309 O O . LEU B 1 263 ? 19.516 25.031 14.953 1 98.56 263 LEU B O 1
ATOM 6313 N N . GLU B 1 264 ? 20.625 23.703 16.375 1 98.38 264 GLU B N 1
ATOM 6314 C CA . GLU B 1 264 ? 21.719 24.656 16.547 1 98.38 264 GLU B CA 1
ATOM 6315 C C . GLU B 1 264 ? 22.484 24.859 15.242 1 98.38 264 GLU B C 1
ATOM 6317 O O . GLU B 1 264 ? 22.875 25.984 14.898 1 98.38 264 GLU B O 1
ATOM 6322 N N . ARG B 1 265 ? 22.688 23.719 14.586 1 98.62 265 ARG B N 1
ATOM 6323 C CA . ARG B 1 265 ? 23.359 23.812 13.289 1 98.62 265 ARG B CA 1
ATOM 6324 C C . ARG B 1 265 ? 22.516 24.609 12.297 1 98.62 265 ARG B C 1
ATOM 6326 O O . ARG B 1 265 ? 23.031 25.453 11.57 1 98.62 265 ARG B O 1
ATOM 6333 N N . LEU B 1 266 ? 21.234 24.328 12.289 1 98.81 266 LEU B N 1
ATOM 6334 C CA . LEU B 1 266 ? 20.344 25.062 11.414 1 98.81 266 LEU B CA 1
ATOM 6335 C C . LEU B 1 266 ? 20.328 26.547 11.773 1 98.81 266 LEU B C 1
ATOM 6337 O O . LEU B 1 266 ? 20.375 27.406 10.891 1 98.81 266 LEU B O 1
ATOM 6341 N N . ARG B 1 267 ? 20.344 26.891 13.07 1 98.44 267 ARG B N 1
ATOM 6342 C CA . ARG B 1 267 ? 20.344 28.266 13.547 1 98.44 267 ARG B CA 1
ATOM 6343 C C . ARG B 1 267 ? 21.609 29 13.102 1 98.44 267 ARG B C 1
ATOM 6345 O O . ARG B 1 267 ? 21.531 30.141 12.625 1 98.44 267 ARG B O 1
ATOM 6352 N N . ARG B 1 268 ? 22.672 28.359 13.203 1 98.38 268 ARG B N 1
ATOM 6353 C CA . ARG B 1 268 ? 23.922 28.969 12.766 1 98.38 268 ARG B CA 1
ATOM 6354 C C . ARG B 1 268 ? 23.906 29.266 11.273 1 98.38 268 ARG B C 1
ATOM 6356 O O . ARG B 1 268 ? 24.391 30.297 10.828 1 98.38 268 ARG B O 1
ATOM 6363 N N . THR B 1 269 ? 23.375 28.297 10.57 1 98.62 269 THR B N 1
ATOM 6364 C CA . THR B 1 269 ? 23.266 28.484 9.125 1 98.62 269 THR B CA 1
ATOM 6365 C C . THR B 1 269 ? 22.391 29.688 8.797 1 98.62 269 THR B C 1
ATOM 6367 O O . THR B 1 269 ? 22.75 30.531 7.988 1 98.62 269 THR B O 1
ATOM 6370 N N . VAL B 1 270 ? 21.297 29.812 9.461 1 98.38 270 VAL B N 1
ATOM 6371 C CA . VAL B 1 270 ? 20.328 30.875 9.234 1 98.38 270 VAL B CA 1
ATOM 6372 C C . VAL B 1 270 ? 20.891 32.219 9.703 1 98.38 270 VAL B C 1
ATOM 6374 O O . VAL B 1 270 ? 20.688 33.25 9.055 1 98.38 270 VAL B O 1
ATOM 6377 N N . ASP B 1 271 ? 21.641 32.219 10.781 1 97.56 271 ASP B N 1
ATOM 6378 C CA . ASP B 1 271 ? 22.234 33.406 11.336 1 97.56 271 ASP B CA 1
ATOM 6379 C C . ASP B 1 271 ? 23.281 34 10.383 1 97.56 271 ASP B C 1
ATOM 6381 O O . ASP B 1 271 ? 23.656 35.156 10.516 1 97.56 271 ASP B O 1
ATOM 6385 N N . GLY B 1 272 ? 23.75 33.156 9.5 1 97.81 272 GLY B N 1
ATOM 6386 C CA . GLY B 1 272 ? 24.625 33.656 8.469 1 97.81 272 GLY B CA 1
ATOM 6387 C C . GLY B 1 272 ? 23.953 34.656 7.543 1 97.81 272 GLY B C 1
ATOM 6388 O O . GLY B 1 272 ? 24.625 35.406 6.809 1 97.81 272 GLY B O 1
ATOM 6389 N N . PHE B 1 273 ? 22.703 34.75 7.574 1 97.62 273 PHE B N 1
ATOM 6390 C CA . PHE B 1 273 ? 21.875 35.688 6.84 1 97.62 273 PHE B CA 1
ATOM 6391 C C . PHE B 1 273 ? 21.094 36.594 7.797 1 97.62 273 PHE B C 1
ATOM 6393 O O . PHE B 1 273 ? 20.031 36.219 8.297 1 97.62 273 PHE B O 1
ATOM 6400 N N . PRO B 1 274 ? 21.531 37.781 7.977 1 94.25 274 PRO B N 1
ATOM 6401 C CA . PRO B 1 274 ? 21 38.625 9.023 1 94.25 274 PRO B CA 1
ATOM 6402 C C . PRO B 1 274 ? 19.484 38.844 8.898 1 94.25 274 PRO B C 1
ATOM 6404 O O . PRO B 1 274 ? 18.984 39.031 7.789 1 94.25 274 PRO B O 1
ATOM 6407 N N . GLY B 1 275 ? 18.844 38.719 10.016 1 95.38 275 GLY B N 1
ATOM 6408 C CA . GLY B 1 275 ? 17.422 39.031 10.109 1 95.38 275 GLY B CA 1
ATOM 6409 C C . GLY B 1 275 ? 16.516 37.875 9.789 1 95.38 275 GLY B C 1
ATOM 6410 O O . GLY B 1 275 ? 15.289 38.031 9.789 1 95.38 275 GLY B O 1
ATOM 6411 N N . ARG B 1 276 ? 17.078 36.688 9.484 1 97.5 276 ARG B N 1
ATOM 6412 C CA . ARG B 1 276 ? 16.266 35.531 9.133 1 97.5 276 ARG B CA 1
ATOM 6413 C C . ARG B 1 276 ? 15.82 34.781 10.383 1 97.5 276 ARG B C 1
ATOM 6415 O O . ARG B 1 276 ? 16.453 34.875 11.43 1 97.5 276 ARG B O 1
ATOM 6422 N N . VAL B 1 277 ? 14.688 34.031 10.273 1 97.75 277 VAL B N 1
ATOM 6423 C CA . VAL B 1 277 ? 14.094 33.469 11.477 1 97.75 277 VAL B CA 1
ATOM 6424 C C . VAL B 1 277 ? 13.734 32 11.234 1 97.75 277 VAL B C 1
ATOM 6426 O O . VAL B 1 277 ? 13.68 31.547 10.086 1 97.75 277 VAL B O 1
ATOM 6429 N N . LEU B 1 278 ? 13.555 31.266 12.352 1 98.19 278 LEU B N 1
ATOM 6430 C CA . LEU B 1 278 ? 13.133 29.859 12.352 1 98.19 278 LEU B CA 1
ATOM 6431 C C . LEU B 1 278 ? 11.867 29.672 13.172 1 98.19 278 LEU B C 1
ATOM 6433 O O . LEU B 1 278 ? 11.82 30.062 14.344 1 98.19 278 LEU B O 1
ATOM 6437 N N . LEU B 1 279 ? 10.852 29.188 12.523 1 98.12 279 LEU B N 1
ATOM 6438 C CA . LEU B 1 279 ? 9.602 28.75 13.148 1 98.12 279 LEU B CA 1
ATOM 6439 C C . LEU B 1 279 ? 9.461 27.234 13.086 1 98.12 279 LEU B C 1
ATOM 6441 O O . LEU B 1 279 ? 9.555 26.641 12.008 1 98.12 279 LEU B O 1
ATOM 6445 N N . GLY B 1 280 ? 9.266 26.562 14.273 1 97.94 280 GLY B N 1
ATOM 6446 C CA . GLY B 1 280 ? 9.203 25.109 14.266 1 97.94 280 GLY B CA 1
ATOM 6447 C C . GLY B 1 280 ? 7.805 24.578 14.508 1 97.94 280 GLY B C 1
ATOM 6448 O O . GLY B 1 280 ? 7.004 25.203 15.203 1 97.94 280 GLY B O 1
ATOM 6449 N N . GLU B 1 281 ? 7.539 23.453 13.93 1 97.88 281 GLU B N 1
ATOM 6450 C CA . GLU B 1 281 ? 6.348 22.688 14.266 1 97.88 281 GLU B CA 1
ATOM 6451 C C . GLU B 1 281 ? 6.676 21.578 15.258 1 97.88 281 GLU B C 1
ATOM 6453 O O . GLU B 1 281 ? 7.527 20.719 14.984 1 97.88 281 GLU B O 1
ATOM 6458 N N . LEU B 1 282 ? 6.016 21.578 16.297 1 96.56 282 LEU B N 1
ATOM 6459 C CA . LEU B 1 282 ? 6.168 20.516 17.297 1 96.56 282 LEU B CA 1
ATOM 6460 C C . LEU B 1 282 ? 4.898 19.688 17.406 1 96.56 282 LEU B C 1
ATOM 6462 O O . LEU B 1 282 ? 3.797 20.188 17.172 1 96.56 282 LEU B O 1
ATOM 6466 N N . SER B 1 283 ? 5.066 18.422 17.766 1 95.62 283 SER B N 1
ATOM 6467 C CA . SER B 1 283 ? 3.955 17.484 17.812 1 95.62 283 SER B CA 1
ATOM 6468 C C . SER B 1 283 ? 3.033 17.781 19 1 95.62 283 SER B C 1
ATOM 6470 O O . SER B 1 283 ? 3.357 18.609 19.844 1 95.62 283 SER B O 1
ATOM 6472 N N . SER B 1 284 ? 1.923 17.078 18.969 1 94.06 284 SER B N 1
ATOM 6473 C CA . SER B 1 284 ? 0.931 17.25 20.031 1 94.06 284 SER B CA 1
ATOM 6474 C C . SER B 1 284 ? 1.201 16.297 21.188 1 94.06 284 SER B C 1
ATOM 6476 O O . SER B 1 284 ? 0.347 16.125 22.062 1 94.06 284 SER B O 1
ATOM 6478 N N . GLN B 1 285 ? 2.314 15.68 21.172 1 93.25 285 GLN B N 1
ATOM 6479 C CA . GLN B 1 285 ? 2.639 14.742 22.25 1 93.25 285 GLN B CA 1
ATOM 6480 C C . GLN B 1 285 ? 2.699 15.461 23.594 1 93.25 285 GLN B C 1
ATOM 6482 O O . GLN B 1 285 ? 2.91 16.672 23.656 1 93.25 285 GLN B O 1
ATOM 6487 N N . ARG B 1 286 ? 2.539 14.68 24.609 1 89.88 286 ARG B N 1
ATOM 6488 C CA . ARG B 1 286 ? 2.604 15.242 25.953 1 89.88 286 ARG B CA 1
ATOM 6489 C C . ARG B 1 286 ? 3.896 16.016 26.172 1 89.88 286 ARG B C 1
ATOM 6491 O O . ARG B 1 286 ? 4.969 15.586 25.734 1 89.88 286 ARG B O 1
ATOM 6498 N N . GLY B 1 287 ? 3.732 17.188 26.797 1 89.62 287 GLY B N 1
ATOM 6499 C CA . GLY B 1 287 ? 4.902 18.016 27.078 1 89.62 287 GLY B CA 1
ATOM 6500 C C . GLY B 1 287 ? 5.23 18.984 25.953 1 89.62 287 GLY B C 1
ATOM 6501 O O . GLY B 1 287 ? 6.352 19.484 25.875 1 89.62 287 GLY B O 1
ATOM 6502 N N . ALA B 1 288 ? 4.305 19.266 25.141 1 91.75 288 ALA B N 1
ATOM 6503 C CA . ALA B 1 288 ? 4.527 20.109 23.969 1 91.75 288 ALA B CA 1
ATOM 6504 C C . ALA B 1 288 ? 4.988 21.5 24.375 1 91.75 288 ALA B C 1
ATOM 6506 O O . ALA B 1 288 ? 5.91 22.047 23.781 1 91.75 288 ALA B O 1
ATOM 6507 N N . ALA B 1 289 ? 4.375 22.109 25.391 1 88.94 289 ALA B N 1
ATOM 6508 C CA . ALA B 1 289 ? 4.754 23.438 25.844 1 88.94 289 ALA B CA 1
ATOM 6509 C C . ALA B 1 289 ? 6.199 23.453 26.344 1 88.94 289 ALA B C 1
ATOM 6511 O O . ALA B 1 289 ? 6.949 24.391 26.062 1 88.94 289 ALA B O 1
ATOM 6512 N N . GLY B 1 290 ? 6.547 22.391 27.062 1 89.69 290 GLY B N 1
ATOM 6513 C CA . GLY B 1 290 ? 7.926 22.266 27.516 1 89.69 290 GLY B CA 1
ATOM 6514 C C . GLY B 1 290 ? 8.914 22.141 26.375 1 89.69 290 GLY B C 1
ATOM 6515 O O . GLY B 1 290 ? 10.016 22.688 26.438 1 89.69 290 GLY B O 1
ATOM 6516 N N . ARG B 1 291 ? 8.523 21.469 25.344 1 93.25 291 ARG B N 1
ATOM 6517 C CA . ARG B 1 291 ? 9.398 21.312 24.188 1 93.25 291 ARG B CA 1
ATOM 6518 C C . ARG B 1 291 ? 9.539 22.609 23.422 1 93.25 291 ARG B C 1
ATOM 6520 O O . ARG B 1 291 ? 10.602 22.906 22.875 1 93.25 291 ARG B O 1
ATOM 6527 N N . ILE B 1 292 ? 8.445 23.406 23.344 1 93.31 292 ILE B N 1
ATOM 6528 C CA . ILE B 1 292 ? 8.562 24.734 22.734 1 93.31 292 ILE B CA 1
ATOM 6529 C C . ILE B 1 292 ? 9.625 25.547 23.469 1 93.31 292 ILE B C 1
ATOM 6531 O O . ILE B 1 292 ? 10.531 26.109 22.844 1 93.31 292 ILE B O 1
ATOM 6535 N N . ALA B 1 293 ? 9.539 25.531 24.797 1 91.19 293 ALA B N 1
ATOM 6536 C CA . ALA B 1 293 ? 10.508 26.266 25.609 1 91.19 293 ALA B CA 1
ATOM 6537 C C . ALA B 1 293 ? 11.922 25.75 25.375 1 91.19 293 ALA B C 1
ATOM 6539 O O . ALA B 1 293 ? 12.859 26.547 25.219 1 91.19 293 ALA B O 1
ATOM 6540 N N . LEU B 1 294 ? 12.023 24.5 25.281 1 92.69 294 LEU B N 1
ATOM 6541 C CA . LEU B 1 294 ? 13.328 23.875 25.125 1 92.69 294 LEU B CA 1
ATOM 6542 C C . LEU B 1 294 ? 13.945 24.219 23.781 1 92.69 294 LEU B C 1
ATOM 6544 O O . LEU B 1 294 ? 15.109 24.625 23.703 1 92.69 294 LEU B O 1
ATOM 6548 N N . HIS B 1 295 ? 13.219 24.141 22.734 1 94.88 295 HIS B N 1
ATOM 6549 C CA . HIS B 1 295 ? 13.75 24.266 21.375 1 94.88 295 HIS B CA 1
ATOM 6550 C C . HIS B 1 295 ? 13.891 25.734 20.984 1 94.88 295 HIS B C 1
ATOM 6552 O O . HIS B 1 295 ? 14.547 26.047 19.984 1 94.88 295 HIS B O 1
ATOM 6558 N N . THR B 1 296 ? 13.32 26.641 21.766 1 93.5 296 THR B N 1
ATOM 6559 C CA . THR B 1 296 ? 13.414 28.062 21.453 1 93.5 296 THR B CA 1
ATOM 6560 C C . THR B 1 296 ? 14.43 28.75 22.359 1 93.5 296 THR B C 1
ATOM 6562 O O . THR B 1 296 ? 14.508 29.969 22.391 1 93.5 296 THR B O 1
ATOM 6565 N N . ARG B 1 297 ? 15.164 28.016 23.125 1 92.12 297 ARG B N 1
ATOM 6566 C CA . ARG B 1 297 ? 16.312 28.594 23.812 1 92.12 297 ARG B CA 1
ATOM 6567 C C . ARG B 1 297 ? 17.312 29.172 22.828 1 92.12 297 ARG B C 1
ATOM 6569 O O . ARG B 1 297 ? 17.281 28.859 21.641 1 92.12 297 ARG B O 1
ATOM 6576 N N . PRO B 1 298 ? 18.172 30.109 23.375 1 92.44 298 PRO B N 1
ATOM 6577 C CA . PRO B 1 298 ? 19.141 30.719 22.469 1 92.44 298 PRO B CA 1
ATOM 6578 C C . PRO B 1 298 ? 19.922 29.688 21.641 1 92.44 298 PRO B C 1
ATOM 6580 O O . PRO B 1 298 ? 20.375 28.672 22.188 1 92.44 298 PRO B O 1
ATOM 6583 N N . GLY B 1 299 ? 19.953 29.922 20.406 1 94.88 299 GLY B N 1
ATOM 6584 C CA . GLY B 1 299 ? 20.656 29.031 19.5 1 94.88 299 GLY B CA 1
ATOM 6585 C C . GLY B 1 299 ? 19.75 28.031 18.812 1 94.88 299 GLY B C 1
ATOM 6586 O O . GLY B 1 299 ? 20.172 27.312 17.906 1 94.88 299 GLY B O 1
ATOM 6587 N N . GLY B 1 300 ? 18.516 27.969 19.203 1 96.5 300 GLY B N 1
ATOM 6588 C CA . GLY B 1 300 ? 17.547 27.094 18.578 1 96.5 300 GLY B CA 1
ATOM 6589 C C . GLY B 1 300 ? 16.562 27.812 17.672 1 96.5 300 GLY B C 1
ATOM 6590 O O . GLY B 1 300 ? 16.953 28.641 16.859 1 96.5 300 GLY B O 1
ATOM 6591 N N . LEU B 1 301 ? 15.352 27.469 17.781 1 97 301 LEU B N 1
ATOM 6592 C CA . LEU B 1 301 ? 14.289 28.109 17.016 1 97 301 LEU B CA 1
ATOM 6593 C C . LEU B 1 301 ? 13.984 29.5 17.594 1 97 301 LEU B C 1
ATOM 6595 O O . LEU B 1 301 ? 14.281 29.766 18.766 1 97 301 LEU B O 1
ATOM 6599 N N . HIS B 1 302 ? 13.438 30.375 16.75 1 95.94 302 HIS B N 1
ATOM 6600 C CA . HIS B 1 302 ? 12.961 31.656 17.25 1 95.94 302 HIS B CA 1
ATOM 6601 C C . HIS B 1 302 ? 11.594 31.516 17.906 1 95.94 302 HIS B C 1
ATOM 6603 O O . HIS B 1 302 ? 11.336 32.156 18.938 1 95.94 302 HIS B O 1
ATOM 6609 N N . THR B 1 303 ? 10.734 30.781 17.312 1 95.19 303 THR B N 1
ATOM 6610 C CA . THR B 1 303 ? 9.414 30.453 17.844 1 95.19 303 THR B CA 1
ATOM 6611 C C . THR B 1 303 ? 8.961 29.078 17.359 1 95.19 303 THR B C 1
ATOM 6613 O O . THR B 1 303 ? 9.641 28.438 16.547 1 95.19 303 THR B O 1
ATOM 6616 N N . ALA B 1 304 ? 7.891 28.562 18 1 95.94 304 ALA B N 1
ATOM 6617 C CA . ALA B 1 304 ? 7.344 27.281 17.562 1 95.94 304 ALA B CA 1
ATOM 6618 C C . ALA B 1 304 ? 5.855 27.172 17.891 1 95.94 304 ALA B C 1
ATOM 6620 O O . ALA B 1 304 ? 5.379 27.812 18.844 1 95.94 304 ALA B O 1
ATOM 6621 N N . TYR B 1 305 ? 5.188 26.5 17.062 1 95.56 305 TYR B N 1
ATOM 6622 C CA . TYR B 1 305 ? 3.818 26.141 17.406 1 95.56 305 TYR B CA 1
ATOM 6623 C C . TYR B 1 305 ? 3.693 24.625 17.594 1 95.56 305 TYR B C 1
ATOM 6625 O O . TYR B 1 305 ? 4.598 23.875 17.234 1 95.56 305 TYR B O 1
ATOM 6633 N N . THR B 1 306 ? 2.615 24.203 18.25 1 94 306 THR B N 1
ATOM 6634 C CA . THR B 1 306 ? 2.316 22.797 18.438 1 94 306 THR B CA 1
ATOM 6635 C C . THR B 1 306 ? 0.893 22.484 17.984 1 94 306 THR B C 1
ATOM 6637 O O . THR B 1 306 ? 0.027 23.359 17.984 1 94 306 THR B O 1
ATOM 6640 N N . LEU B 1 307 ? 0.649 21.25 17.672 1 93.19 307 LEU B N 1
ATOM 6641 C CA . LEU B 1 307 ? -0.686 20.797 17.297 1 93.19 307 LEU B CA 1
ATOM 6642 C C . LEU B 1 307 ? -1.493 20.391 18.531 1 93.19 307 LEU B C 1
ATOM 6644 O O . LEU B 1 307 ? -2.635 19.938 18.406 1 93.19 307 LEU B O 1
ATOM 6648 N N . ASP B 1 308 ? -0.984 20.625 19.656 1 92.56 308 ASP B N 1
ATOM 6649 C CA . ASP B 1 308 ? -1.663 20.234 20.875 1 92.56 308 ASP B CA 1
ATOM 6650 C C . ASP B 1 308 ? -2.936 21.047 21.094 1 92.56 308 ASP B C 1
ATOM 6652 O O . ASP B 1 308 ? -4.004 20.484 21.344 1 92.56 308 ASP B O 1
ATOM 6656 N N . LEU B 1 309 ? -2.896 22.344 20.906 1 91.25 309 LEU B N 1
ATOM 6657 C CA . LEU B 1 309 ? -4.027 23.219 21.172 1 91.25 309 LEU B CA 1
ATOM 6658 C C . LEU B 1 309 ? -5.203 22.891 20.266 1 91.25 309 LEU B C 1
ATOM 6660 O O . LEU B 1 309 ? -6.324 22.688 20.734 1 91.25 309 LEU B O 1
ATOM 6664 N N . PRO B 1 310 ? -4.934 22.734 18.984 1 93.88 310 PRO B N 1
ATOM 6665 C CA . PRO B 1 310 ? -6.055 22.422 18.109 1 93.88 310 PRO B CA 1
ATOM 6666 C C . PRO B 1 310 ? -6.73 21.094 18.453 1 93.88 310 PRO B C 1
ATOM 6668 O O . PRO B 1 310 ? -7.859 20.844 18.031 1 93.88 310 PRO B O 1
ATOM 6671 N N . LYS B 1 311 ? -6.062 20.312 19.172 1 92.38 311 LYS B N 1
ATOM 6672 C CA . LYS B 1 311 ? -6.621 19.016 19.5 1 92.38 311 LYS B CA 1
ATOM 6673 C C . LYS B 1 311 ? -7.395 19.062 20.812 1 92.38 311 LYS B C 1
ATOM 6675 O O . LYS B 1 311 ? -8 18.078 21.219 1 92.38 311 LYS B O 1
ATOM 6680 N N . GLN B 1 312 ? -7.473 20.203 21.453 1 94.25 312 GLN B N 1
ATOM 6681 C CA . GLN B 1 312 ? -8.172 20.375 22.734 1 94.25 312 GLN B CA 1
ATOM 6682 C C . GLN B 1 312 ? -9.562 20.984 22.516 1 94.25 312 GLN B C 1
ATOM 6684 O O . GLN B 1 312 ? -9.82 21.594 21.484 1 94.25 312 GLN B O 1
ATOM 6689 N N . PRO B 1 313 ? -10.453 20.781 23.562 1 95.31 313 PRO B N 1
ATOM 6690 C CA . PRO B 1 313 ? -11.727 21.5 23.484 1 95.31 313 PRO B CA 1
ATOM 6691 C C . PRO B 1 313 ? -11.562 23.016 23.594 1 95.31 313 PRO B C 1
ATOM 6693 O O . PRO B 1 313 ? -10.594 23.5 24.172 1 95.31 313 PRO B O 1
ATOM 6696 N N . PHE B 1 314 ? -12.484 23.672 23.031 1 96.62 314 PHE B N 1
ATOM 6697 C CA . PHE B 1 314 ? -12.484 25.125 23.078 1 96.62 314 PHE B CA 1
ATOM 6698 C C . PHE B 1 314 ? -13.07 25.609 24.406 1 96.62 314 PHE B C 1
ATOM 6700 O O . PHE B 1 314 ? -14.25 25.953 24.484 1 96.62 314 PHE B O 1
ATOM 6707 N N . THR B 1 315 ? -12.195 25.781 25.438 1 96.5 315 THR B N 1
ATOM 6708 C CA . THR B 1 315 ? -12.609 26.234 26.75 1 96.5 315 THR B CA 1
ATOM 6709 C C . THR B 1 315 ? -11.625 27.266 27.312 1 96.5 315 THR B C 1
ATOM 6711 O O . THR B 1 315 ? -10.438 27.234 26.953 1 96.5 315 THR B O 1
ATOM 6714 N N . PRO B 1 316 ? -12.117 28.125 28.188 1 96.19 316 PRO B N 1
ATOM 6715 C CA . PRO B 1 316 ? -11.211 29.078 28.828 1 96.19 316 PRO B CA 1
ATOM 6716 C C . PRO B 1 316 ? -10.062 28.391 29.562 1 96.19 316 PRO B C 1
ATOM 6718 O O . PRO B 1 316 ? -8.93 28.891 29.547 1 96.19 316 PRO B O 1
ATOM 6721 N N . ALA B 1 317 ? -10.336 27.266 30.109 1 94.94 317 ALA B N 1
ATOM 6722 C CA . ALA B 1 317 ? -9.32 26.547 30.875 1 94.94 317 ALA B CA 1
ATOM 6723 C C . ALA B 1 317 ? -8.164 26.109 29.984 1 94.94 317 ALA B C 1
ATOM 6725 O O . ALA B 1 317 ? -7 26.203 30.375 1 94.94 317 ALA B O 1
ATOM 6726 N N . VAL B 1 318 ? -8.469 25.625 28.812 1 93.88 318 VAL B N 1
ATOM 6727 C CA . VAL B 1 318 ? -7.449 25.172 27.859 1 93.88 318 VAL B CA 1
ATOM 6728 C C . VAL B 1 318 ? -6.566 26.359 27.453 1 93.88 318 VAL B C 1
ATOM 6730 O O . VAL B 1 318 ? -5.34 26.234 27.438 1 93.88 318 VAL B O 1
ATOM 6733 N N . PHE B 1 319 ? -7.164 27.438 27.188 1 93.56 319 PHE B N 1
ATOM 6734 C CA . PHE B 1 319 ? -6.41 28.625 26.75 1 93.56 319 PHE B CA 1
ATOM 6735 C C . PHE B 1 319 ? -5.625 29.219 27.922 1 93.56 319 PHE B C 1
ATOM 6737 O O . PHE B 1 319 ? -4.504 29.688 27.734 1 93.56 319 PHE B O 1
ATOM 6744 N N . ARG B 1 320 ? -6.238 29.25 29.125 1 93.06 320 ARG B N 1
ATOM 6745 C CA . ARG B 1 320 ? -5.504 29.719 30.297 1 93.06 320 ARG B CA 1
ATOM 6746 C C . ARG B 1 320 ? -4.238 28.891 30.5 1 93.06 320 ARG B C 1
ATOM 6748 O O . ARG B 1 320 ? -3.16 29.453 30.734 1 93.06 320 ARG B O 1
ATOM 6755 N N . HIS B 1 321 ? -4.402 27.625 30.359 1 89.38 321 HIS B N 1
ATOM 6756 C CA . HIS B 1 321 ? -3.264 26.734 30.531 1 89.38 321 HIS B CA 1
ATOM 6757 C C . HIS B 1 321 ? -2.195 27 29.469 1 89.38 321 HIS B C 1
ATOM 6759 O O . HIS B 1 321 ? -1.003 27.031 29.781 1 89.38 321 HIS B O 1
ATOM 6765 N N . ALA B 1 322 ? -2.629 27.125 28.266 1 89.5 322 ALA B N 1
ATOM 6766 C CA . ALA B 1 322 ? -1.697 27.391 27.172 1 89.5 322 ALA B CA 1
ATOM 6767 C C . ALA B 1 322 ? -0.979 28.719 27.375 1 89.5 322 ALA B C 1
ATOM 6769 O O . ALA B 1 322 ? 0.227 28.828 27.141 1 89.5 322 ALA B O 1
ATOM 6770 N N . LEU B 1 323 ? -1.717 29.734 27.828 1 89.94 323 LEU B N 1
ATOM 6771 C CA . LEU B 1 323 ? -1.163 31.062 28.062 1 89.94 323 LEU B CA 1
ATOM 6772 C C . LEU B 1 323 ? -0.148 31.031 29.203 1 89.94 323 LEU B C 1
ATOM 6774 O O . LEU B 1 323 ? 0.904 31.672 29.125 1 89.94 323 LEU B O 1
ATOM 6778 N N . MET B 1 324 ? -0.479 30.312 30.188 1 86.69 324 MET B N 1
ATOM 6779 C CA . MET B 1 324 ? 0.397 30.219 31.359 1 86.69 324 MET B CA 1
ATOM 6780 C C . MET B 1 324 ? 1.677 29.469 31.016 1 86.69 324 MET B C 1
ATOM 6782 O O . MET B 1 324 ? 2.732 29.734 31.594 1 86.69 324 MET B O 1
ATOM 6786 N N . ALA B 1 325 ? 1.477 28.562 30.141 1 81.19 325 ALA B N 1
ATOM 6787 C CA . ALA B 1 325 ? 2.646 27.781 29.734 1 81.19 325 ALA B CA 1
ATOM 6788 C C . ALA B 1 325 ? 3.551 28.609 28.812 1 81.19 325 ALA B C 1
ATOM 6790 O O . ALA B 1 325 ? 4.754 28.359 28.734 1 81.19 325 ALA B O 1
ATOM 6791 N N . ALA B 1 326 ? 2.973 29.453 28.016 1 71 326 ALA B N 1
ATOM 6792 C CA . ALA B 1 326 ? 3.713 30.297 27.078 1 71 326 ALA B CA 1
ATOM 6793 C C . ALA B 1 326 ? 4.559 31.328 27.812 1 71 326 ALA B C 1
ATOM 6795 O O . ALA B 1 326 ? 5.555 31.828 27.281 1 71 326 ALA B O 1
ATOM 6796 N N . ASP B 1 327 ? 4.484 31.578 29.188 1 57.84 327 ASP B N 1
ATOM 6797 C CA . ASP B 1 327 ? 4.898 32.781 29.906 1 57.84 327 ASP B CA 1
ATOM 6798 C C . ASP B 1 327 ? 6.316 33.188 29.516 1 57.84 327 ASP B C 1
ATOM 6800 O O . ASP B 1 327 ? 6.652 33.25 28.328 1 57.84 327 ASP B O 1
ATOM 6804 N N . ASP B 1 328 ? 7.402 33.188 30.094 1 54.28 328 ASP B N 1
ATOM 6805 C CA . ASP B 1 328 ? 8.32 34.281 30.375 1 54.28 328 ASP B CA 1
ATOM 6806 C C . ASP B 1 328 ? 9.055 34.719 29.109 1 54.28 328 ASP B C 1
ATOM 6808 O O . ASP B 1 328 ? 9.625 35.812 29.047 1 54.28 328 ASP B O 1
ATOM 6812 N N . HIS B 1 329 ? 9.031 33.781 28 1 54.72 329 HIS B N 1
ATOM 6813 C CA . HIS B 1 329 ? 9.977 34.281 27 1 54.72 329 HIS B CA 1
ATOM 6814 C C . HIS B 1 329 ? 9.289 34.5 25.656 1 54.72 329 HIS B C 1
ATOM 6816 O O . HIS B 1 329 ? 9.93 34.938 24.703 1 54.72 329 HIS B O 1
ATOM 6822 N N . GLY B 1 330 ? 7.812 34.562 25.594 1 59.97 330 GLY B N 1
ATOM 6823 C CA . GLY B 1 330 ? 7.113 34.969 24.391 1 59.97 330 GLY B CA 1
ATOM 6824 C C . GLY B 1 330 ? 7.496 34.125 23.172 1 59.97 330 GLY B C 1
ATOM 6825 O O . GLY B 1 330 ? 7.449 34.625 22.047 1 59.97 330 GLY B O 1
ATOM 6826 N N . ASN B 1 331 ? 7.785 32.875 23.266 1 77.69 331 ASN B N 1
ATOM 6827 C CA . ASN B 1 331 ? 8.367 32.062 22.188 1 77.69 331 ASN B CA 1
ATOM 6828 C C . ASN B 1 331 ? 7.332 31.172 21.516 1 77.69 331 ASN B C 1
ATOM 6830 O O . ASN B 1 331 ? 7.668 30.359 20.656 1 77.69 331 ASN B O 1
ATOM 6834 N N . THR B 1 332 ? 6.062 31.438 21.812 1 90.06 332 THR B N 1
ATOM 6835 C CA . THR B 1 332 ? 5.027 30.578 21.25 1 90.06 332 THR B CA 1
ATOM 6836 C C . THR B 1 332 ? 4.387 31.203 20.016 1 90.06 332 THR B C 1
ATOM 6838 O O . THR B 1 332 ? 4.109 32.406 20.016 1 90.06 332 THR B O 1
ATOM 6841 N N . CYS B 1 333 ? 4.242 30.422 19 1 95.44 333 CYS B N 1
ATOM 6842 C CA . CYS B 1 333 ? 3.416 30.781 17.844 1 95.44 333 CYS B CA 1
ATOM 6843 C C . CYS B 1 333 ? 2.041 30.125 17.953 1 95.44 333 CYS B C 1
ATOM 6845 O O . CYS B 1 333 ? 1.937 28.922 18.203 1 95.44 333 CYS B O 1
ATOM 6847 N N . TRP B 1 334 ? 1.009 30.938 17.812 1 95.94 334 TRP B N 1
ATOM 6848 C CA . TRP B 1 334 ? -0.358 30.438 17.922 1 95.94 334 TRP B CA 1
ATOM 6849 C C . TRP B 1 334 ? -0.964 30.219 16.547 1 95.94 334 TRP B C 1
ATOM 6851 O O . TRP B 1 334 ? -0.889 31.094 15.672 1 95.94 334 TRP B O 1
ATOM 6861 N N . SER B 1 335 ? -1.498 29.047 16.375 1 96.31 335 SER B N 1
ATOM 6862 C CA . SER B 1 335 ? -2.219 28.703 15.148 1 96.31 335 SER B CA 1
ATOM 6863 C C . SER B 1 335 ? -3.518 27.969 15.469 1 96.31 335 SER B C 1
ATOM 6865 O O . SER B 1 335 ? -3.496 26.875 16.047 1 96.31 335 SER B O 1
ATOM 6867 N N . PHE B 1 336 ? -4.609 28.594 15.094 1 97.81 336 PHE B N 1
ATOM 6868 C CA . PHE B 1 336 ? -5.902 27.969 15.344 1 97.81 336 PHE B CA 1
ATOM 6869 C C . PHE B 1 336 ? -6.215 26.922 14.281 1 97.81 336 PHE B C 1
ATOM 6871 O O . PHE B 1 336 ? -6.918 25.953 14.547 1 97.81 336 PHE B O 1
ATOM 6878 N N . SER B 1 337 ? -5.766 27.156 13.102 1 97.69 337 SER B N 1
ATOM 6879 C CA . SER B 1 337 ? -5.934 26.25 11.969 1 97.69 337 SER B CA 1
ATOM 6880 C C . SER B 1 337 ? -4.664 26.172 11.133 1 97.69 337 SER B C 1
ATOM 6882 O O . SER B 1 337 ? -3.824 27.078 11.18 1 97.69 337 SER B O 1
ATOM 6884 N N . ASN B 1 338 ? -4.5 25.109 10.477 1 97.81 338 ASN B N 1
ATOM 6885 C CA . ASN B 1 338 ? -3.533 24.922 9.398 1 97.81 338 ASN B CA 1
ATOM 6886 C C . ASN B 1 338 ? -3.932 23.766 8.492 1 97.81 338 ASN B C 1
ATOM 6888 O O . ASN B 1 338 ? -5.043 23.234 8.594 1 97.81 338 ASN B O 1
ATOM 6892 N N . HIS B 1 339 ? -3.062 23.391 7.625 1 97.62 339 HIS B N 1
ATOM 6893 C CA . HIS B 1 339 ? -3.371 22.406 6.594 1 97.62 339 HIS B CA 1
ATOM 6894 C C . HIS B 1 339 ? -3.439 21 7.172 1 97.62 339 HIS B C 1
ATOM 6896 O O . HIS B 1 339 ? -3.807 20.047 6.477 1 97.62 339 HIS B O 1
ATOM 6902 N N . ASP B 1 340 ? -3.164 20.828 8.484 1 96.62 340 ASP B N 1
ATOM 6903 C CA . ASP B 1 340 ? -3.061 19.5 9.062 1 96.62 340 ASP B CA 1
ATOM 6904 C C . ASP B 1 340 ? -4.238 19.203 9.992 1 96.62 340 ASP B C 1
ATOM 6906 O O . ASP B 1 340 ? -4.402 18.078 10.461 1 96.62 340 ASP B O 1
ATOM 6910 N N . VAL B 1 341 ? -5.062 20.219 10.297 1 96.88 341 VAL B N 1
ATOM 6911 C CA . VAL B 1 341 ? -6.141 20.031 11.258 1 96.88 341 VAL B CA 1
ATOM 6912 C C . VAL B 1 341 ? -7.445 20.578 10.688 1 96.88 341 VAL B C 1
ATOM 6914 O O . VAL B 1 341 ? -7.426 21.422 9.789 1 96.88 341 VAL B O 1
ATOM 6917 N N . ALA B 1 342 ? -8.539 20.109 11.234 1 97.44 342 ALA B N 1
ATOM 6918 C CA . ALA B 1 342 ? -9.836 20.672 10.875 1 97.44 342 ALA B CA 1
ATOM 6919 C C . ALA B 1 342 ? -9.906 22.156 11.227 1 97.44 342 ALA B C 1
ATOM 6921 O O . ALA B 1 342 ? -9.336 22.594 12.227 1 97.44 342 ALA B O 1
ATOM 6922 N N . ARG B 1 343 ? -10.586 22.906 10.508 1 98.38 343 ARG B N 1
ATOM 6923 C CA . ARG B 1 343 ? -10.672 24.344 10.703 1 98.38 343 ARG B CA 1
ATOM 6924 C C . ARG B 1 343 ? -11.328 24.672 12.039 1 98.38 343 ARG B C 1
ATOM 6926 O O . ARG B 1 343 ? -12.305 24.031 12.438 1 98.38 343 ARG B O 1
ATOM 6933 N N . ALA B 1 344 ? -10.789 25.625 12.68 1 98.25 344 ALA B N 1
ATOM 6934 C CA . ALA B 1 344 ? -11.266 26.047 13.992 1 98.25 344 ALA B CA 1
ATOM 6935 C C . ALA B 1 344 ? -12.727 26.469 13.938 1 98.25 344 ALA B C 1
ATOM 6937 O O . ALA B 1 344 ? -13.484 26.25 14.883 1 98.25 344 ALA B O 1
ATOM 6938 N N . ALA B 1 345 ? -13.164 27.031 12.812 1 98.12 345 ALA B N 1
ATOM 6939 C CA . ALA B 1 345 ? -14.531 27.516 12.617 1 98.12 345 ALA B CA 1
ATOM 6940 C C . ALA B 1 345 ? -15.547 26.406 12.859 1 98.12 345 ALA B C 1
ATOM 6942 O O . ALA B 1 345 ? -16.672 26.672 13.281 1 98.12 345 ALA B O 1
ATOM 6943 N N . SER B 1 346 ? -15.164 25.203 12.578 1 97.81 346 SER B N 1
ATOM 6944 C CA . SER B 1 346 ? -16.047 24.062 12.758 1 97.81 346 SER B CA 1
ATOM 6945 C C . SER B 1 346 ? -15.672 23.266 14.016 1 97.81 346 SER B C 1
ATOM 6947 O O . SER B 1 346 ? -16.531 22.984 14.844 1 97.81 346 SER B O 1
ATOM 6949 N N . ARG B 1 347 ? -14.398 23.047 14.195 1 97.31 347 ARG B N 1
ATOM 6950 C CA . ARG B 1 347 ? -13.898 22.156 15.242 1 97.31 347 ARG B CA 1
ATOM 6951 C C . ARG B 1 347 ? -14.227 22.703 16.625 1 97.31 347 ARG B C 1
ATOM 6953 O O . ARG B 1 347 ? -14.484 21.938 17.547 1 97.31 347 ARG B O 1
ATOM 6960 N N . TRP B 1 348 ? -14.211 24.016 16.812 1 98 348 TRP B N 1
ATOM 6961 C CA . TRP B 1 348 ? -14.289 24.641 18.141 1 98 348 TRP B CA 1
ATOM 6962 C C . TRP B 1 348 ? -15.641 25.297 18.344 1 98 348 TRP B C 1
ATOM 6964 O O . TRP B 1 348 ? -15.969 25.719 19.453 1 98 348 TRP B O 1
ATOM 6974 N N . ARG B 1 349 ? -16.484 25.406 17.344 1 97.44 349 ARG B N 1
ATOM 6975 C CA . ARG B 1 349 ? -17.719 26.141 17.484 1 97.44 349 ARG B CA 1
ATOM 6976 C C . ARG B 1 349 ? -18.688 25.438 18.438 1 97.44 349 ARG B C 1
ATOM 6978 O O . ARG B 1 349 ? -19.078 24.297 18.172 1 97.44 349 ARG B O 1
ATOM 6985 N N . PRO B 1 350 ? -19.047 26.188 19.453 1 95.62 350 PRO B N 1
ATOM 6986 C CA . PRO B 1 350 ? -20.047 25.578 20.344 1 95.62 350 PRO B CA 1
ATOM 6987 C C . PRO B 1 350 ? -21.375 25.344 19.656 1 95.62 350 PRO B C 1
ATOM 6989 O O . PRO B 1 350 ? -21.766 26.094 18.766 1 95.62 350 PRO B O 1
ATOM 6992 N N . ASP B 1 351 ? -22.094 24.328 20.172 1 94.06 351 ASP B N 1
ATOM 6993 C CA . ASP B 1 351 ? -23.422 24.047 19.641 1 94.06 351 ASP B CA 1
ATOM 6994 C C . ASP B 1 351 ? -24.359 25.234 19.797 1 94.06 351 ASP B C 1
ATOM 6996 O O . ASP B 1 351 ? -24.469 25.812 20.875 1 94.06 351 ASP B O 1
ATOM 7000 N N . GLY B 1 352 ? -24.906 25.625 18.781 1 92.56 352 GLY B N 1
ATOM 7001 C CA . GLY B 1 352 ? -25.906 26.688 18.812 1 92.56 352 GLY B CA 1
ATOM 7002 C C . GLY B 1 352 ? -25.297 28.062 18.703 1 92.56 352 GLY B C 1
ATOM 7003 O O . GLY B 1 352 ? -26.016 29.062 18.609 1 92.56 352 GLY B O 1
ATOM 7004 N N . ALA B 1 353 ? -24 28.141 18.656 1 95.75 353 ALA B N 1
ATOM 7005 C CA . ALA B 1 353 ? -23.344 29.453 18.578 1 95.75 353 ALA B CA 1
ATOM 7006 C C . ALA B 1 353 ? -23.516 30.062 17.188 1 95.75 353 ALA B C 1
ATOM 7008 O O . ALA B 1 353 ? -23.453 29.359 16.188 1 95.75 353 ALA B O 1
ATOM 7009 N N . ASP B 1 354 ? -23.719 31.344 17.188 1 94.88 354 ASP B N 1
ATOM 7010 C CA . ASP B 1 354 ? -23.75 32.094 15.922 1 94.88 354 ASP B CA 1
ATOM 7011 C C . ASP B 1 354 ? -22.375 32.062 15.242 1 94.88 354 ASP B C 1
ATOM 7013 O O . ASP B 1 354 ? -21.375 32.5 15.828 1 94.88 354 ASP B O 1
ATOM 7017 N N . PRO B 1 355 ? -22.359 31.594 13.977 1 95.62 355 PRO B N 1
ATOM 7018 C CA . PRO B 1 355 ? -21.062 31.438 13.32 1 95.62 355 PRO B CA 1
ATOM 7019 C C . PRO B 1 355 ? -20.312 32.75 13.156 1 95.62 355 PRO B C 1
ATOM 7021 O O . PRO B 1 355 ? -19.094 32.812 13.328 1 95.62 355 PRO B O 1
ATOM 7024 N N . ALA B 1 356 ? -20.984 33.812 12.82 1 95.44 356 ALA B N 1
ATOM 7025 C CA . ALA B 1 356 ? -20.328 35.094 12.602 1 95.44 356 ALA B CA 1
ATOM 7026 C C . ALA B 1 356 ? -19.734 35.656 13.898 1 95.44 356 ALA B C 1
ATOM 7028 O O . ALA B 1 356 ? -18.609 36.156 13.914 1 95.44 356 ALA B O 1
ATOM 7029 N N . ARG B 1 357 ? -20.484 35.562 14.961 1 96.88 357 ARG B N 1
ATOM 7030 C CA . ARG B 1 357 ? -19.984 36.031 16.25 1 96.88 357 ARG B CA 1
ATOM 7031 C C . ARG B 1 357 ? -18.812 35.188 16.734 1 96.88 357 ARG B C 1
ATOM 7033 O O . ARG B 1 357 ? -17.859 35.688 17.312 1 96.88 357 ARG B O 1
ATOM 7040 N N . PHE B 1 358 ? -18.922 33.906 16.516 1 97.88 358 PHE B N 1
ATOM 7041 C CA . PHE B 1 358 ? -17.844 33 16.906 1 97.88 358 PHE B CA 1
ATOM 7042 C C . PHE B 1 358 ? -16.562 33.344 16.141 1 97.88 358 PHE B C 1
ATOM 7044 O O . PHE B 1 358 ? -15.477 33.375 16.734 1 97.88 358 PHE B O 1
ATOM 7051 N N . GLU B 1 359 ? -16.703 33.594 14.828 1 97.88 359 GLU B N 1
ATOM 7052 C CA . GLU B 1 359 ? -15.555 33.969 14.023 1 97.88 359 GLU B CA 1
ATOM 7053 C C . GLU B 1 359 ? -14.93 35.25 14.523 1 97.88 359 GLU B C 1
ATOM 7055 O O . GLU B 1 359 ? -13.703 35.406 14.539 1 97.88 359 GLU B O 1
ATOM 7060 N N . ALA B 1 360 ? -15.789 36.188 14.875 1 98 360 ALA B N 1
ATOM 7061 C CA . ALA B 1 360 ? -15.289 37.438 15.414 1 98 360 ALA B CA 1
ATOM 7062 C C . ALA B 1 360 ? -14.508 37.219 16.703 1 98 360 ALA B C 1
ATOM 7064 O O . ALA B 1 360 ? -13.438 37.812 16.891 1 98 360 ALA B O 1
ATOM 7065 N N . LEU B 1 361 ? -15.055 36.406 17.562 1 98.25 361 LEU B N 1
ATOM 7066 C CA . LEU B 1 361 ? -14.359 36.062 18.797 1 98.25 361 LEU B CA 1
ATOM 7067 C C . LEU B 1 361 ? -12.992 35.438 18.484 1 98.25 361 LEU B C 1
ATOM 7069 O O . LEU B 1 361 ? -11.984 35.844 19.078 1 98.25 361 LEU B O 1
ATOM 7073 N N . LEU B 1 362 ? -12.922 34.469 17.531 1 98.62 362 LEU B N 1
ATOM 7074 C CA . LEU B 1 362 ? -11.664 33.812 17.172 1 98.62 362 LEU B CA 1
ATOM 7075 C C . LEU B 1 362 ? -10.641 34.812 16.688 1 98.62 362 LEU B C 1
ATOM 7077 O O . LEU B 1 362 ? -9.477 34.781 17.078 1 98.62 362 LEU B O 1
ATOM 7081 N N . ALA B 1 363 ? -11.086 35.75 15.836 1 98.62 363 ALA B N 1
ATOM 7082 C CA . ALA B 1 363 ? -10.195 36.719 15.25 1 98.62 363 ALA B CA 1
ATOM 7083 C C . ALA B 1 363 ? -9.57 37.625 16.328 1 98.62 363 ALA B C 1
ATOM 7085 O O . ALA B 1 363 ? -8.352 37.781 16.359 1 98.62 363 ALA B O 1
ATOM 7086 N N . VAL B 1 364 ? -10.383 38.094 17.219 1 98.56 364 VAL B N 1
ATOM 7087 C CA . VAL B 1 364 ? -9.891 39.031 18.234 1 98.56 364 VAL B CA 1
ATOM 7088 C C . VAL B 1 364 ? -9.062 38.281 19.266 1 98.56 364 VAL B C 1
ATOM 7090 O O . VAL B 1 364 ? -8.039 38.781 19.75 1 98.56 364 VAL B O 1
ATOM 7093 N N . LEU B 1 365 ? -9.516 37.125 19.609 1 98.31 365 LEU B N 1
ATOM 7094 C CA . LEU B 1 365 ? -8.742 36.281 20.531 1 98.31 365 LEU B CA 1
ATOM 7095 C C . LEU B 1 365 ? -7.332 36.062 20 1 98.31 365 LEU B C 1
ATOM 7097 O O . LEU B 1 365 ? -6.352 36.281 20.719 1 98.31 365 LEU B O 1
ATOM 7101 N N . LEU B 1 366 ? -7.223 35.594 18.766 1 98.06 366 LEU B N 1
ATOM 7102 C CA . LEU B 1 366 ? -5.91 35.375 18.172 1 98.06 366 LEU B CA 1
ATOM 7103 C C . LEU B 1 366 ? -5.066 36.656 18.203 1 98.06 366 LEU B C 1
ATOM 7105 O O . LEU B 1 366 ? -3.881 36.594 18.531 1 98.06 366 LEU B O 1
ATOM 7109 N N . ALA B 1 367 ? -5.672 37.75 17.906 1 97.75 367 ALA B N 1
ATOM 7110 C CA . ALA B 1 367 ? -4.977 39.031 17.828 1 97.75 367 ALA B CA 1
ATOM 7111 C C . ALA B 1 367 ? -4.461 39.469 19.203 1 97.75 367 ALA B C 1
ATOM 7113 O O . ALA B 1 367 ? -3.506 40.219 19.297 1 97.75 367 ALA B O 1
ATOM 7114 N N . CYS B 1 368 ? -5.07 38.938 20.234 1 96.56 368 CYS B N 1
ATOM 7115 C CA . CYS B 1 368 ? -4.734 39.406 21.578 1 96.56 368 CYS B CA 1
ATOM 7116 C C . CYS B 1 368 ? -3.699 38.469 22.219 1 96.56 368 CYS B C 1
ATOM 7118 O O . CYS B 1 368 ? -3.133 38.812 23.266 1 96.56 368 CYS B O 1
ATOM 7120 N N . LEU B 1 369 ? -3.441 37.344 21.641 1 95 369 LEU B N 1
ATOM 7121 C CA . LEU B 1 369 ? -2.498 36.375 22.219 1 95 369 LEU B CA 1
ATOM 7122 C C . LEU B 1 369 ? -1.065 36.875 22.094 1 95 369 LEU B C 1
ATOM 7124 O O . LEU B 1 369 ? -0.743 37.625 21.156 1 95 369 LEU B O 1
ATOM 7128 N N . PRO B 1 370 ? -0.208 36.531 23.047 1 93.12 370 PRO B N 1
ATOM 7129 C CA . PRO B 1 370 ? 1.181 37 22.984 1 93.12 370 PRO B CA 1
ATOM 7130 C C . PRO B 1 370 ? 2.008 36.25 21.938 1 93.12 370 PRO B C 1
ATOM 7132 O O . PRO B 1 370 ? 1.645 35.125 21.547 1 93.12 370 PRO B O 1
ATOM 7135 N N . GLY B 1 371 ? 3.104 36.844 21.531 1 92.44 371 GLY B N 1
ATOM 7136 C CA . GLY B 1 371 ? 4.02 36.188 20.609 1 92.44 371 GLY B CA 1
ATOM 7137 C C . GLY B 1 371 ? 3.574 36.25 19.156 1 92.44 371 GLY B C 1
ATOM 7138 O O . GLY B 1 371 ? 3.047 37.281 18.719 1 92.44 371 GLY B O 1
ATOM 7139 N N . THR B 1 372 ? 3.887 35.219 18.406 1 95.5 372 THR B N 1
ATOM 7140 C CA . THR B 1 372 ? 3.582 35.156 16.984 1 95.5 372 THR B CA 1
ATOM 7141 C C . THR B 1 372 ? 2.236 34.5 16.75 1 95.5 372 THR B C 1
ATOM 7143 O O . THR B 1 372 ? 1.884 33.531 17.453 1 95.5 372 THR B O 1
ATOM 7146 N N . VAL B 1 373 ? 1.479 35 15.812 1 96.81 373 VAL B N 1
ATOM 7147 C CA . VAL B 1 373 ? 0.211 34.375 15.484 1 96.81 373 VAL B CA 1
ATOM 7148 C C . VAL B 1 373 ? 0.177 34.031 13.992 1 96.81 373 VAL B C 1
ATOM 7150 O O . VAL B 1 373 ? 0.742 34.75 13.172 1 96.81 373 VAL B O 1
ATOM 7153 N N . CYS B 1 374 ? -0.442 32.906 13.672 1 98.06 374 CYS B N 1
ATOM 7154 C CA . CYS B 1 374 ? -0.554 32.469 12.289 1 98.06 374 CYS B CA 1
ATOM 7155 C C . CYS B 1 374 ? -2.016 32.312 11.883 1 98.06 374 CYS B C 1
ATOM 7157 O O . CYS B 1 374 ? -2.795 31.672 12.578 1 98.06 374 CYS B O 1
ATOM 7159 N N . VAL B 1 375 ? -2.33 32.938 10.789 1 98.56 375 VAL B N 1
ATOM 7160 C CA . VAL B 1 375 ? -3.639 32.812 10.164 1 98.56 375 VAL B CA 1
ATOM 7161 C C . VAL B 1 375 ? -3.537 31.859 8.961 1 98.56 375 VAL B C 1
ATOM 7163 O O . VAL B 1 375 ? -2.672 32.031 8.102 1 98.56 375 VAL B O 1
ATOM 7166 N N . TYR B 1 376 ? -4.418 30.844 8.938 1 98.69 376 TYR B N 1
ATOM 7167 C CA . TYR B 1 376 ? -4.434 29.906 7.824 1 98.69 376 TYR B CA 1
ATOM 7168 C C . TYR B 1 376 ? -5.355 30.391 6.711 1 98.69 376 TYR B C 1
ATOM 7170 O O . TYR B 1 376 ? -6.441 30.906 6.98 1 98.69 376 TYR B O 1
ATOM 7178 N N . GLN B 1 377 ? -4.93 30.203 5.477 1 98.69 377 GLN B N 1
ATOM 7179 C CA . GLN B 1 377 ? -5.762 30.625 4.355 1 98.69 377 GLN B CA 1
ATOM 7180 C C . GLN B 1 377 ? -7.199 30.141 4.52 1 98.69 377 GLN B C 1
ATOM 7182 O O . GLN B 1 377 ? -7.434 28.953 4.746 1 98.69 377 GLN B O 1
ATOM 7187 N N . GLY B 1 378 ? -8.102 31.031 4.445 1 98.56 378 GLY B N 1
ATOM 7188 C CA . GLY B 1 378 ? -9.516 30.719 4.586 1 98.56 378 GLY B CA 1
ATOM 7189 C C . GLY B 1 378 ? -10.078 31.047 5.953 1 98.56 378 GLY B C 1
ATOM 7190 O O . GLY B 1 378 ? -11.289 31.172 6.117 1 98.56 378 GLY B O 1
ATOM 7191 N N . ASP B 1 379 ? -9.188 31.172 6.949 1 98.5 379 ASP B N 1
ATOM 7192 C CA . ASP B 1 379 ? -9.656 31.609 8.258 1 98.5 379 ASP B CA 1
ATOM 7193 C C . ASP B 1 379 ? -10.281 33 8.188 1 98.5 379 ASP B C 1
ATOM 7195 O O . ASP B 1 379 ? -11.305 33.25 8.812 1 98.5 379 ASP B O 1
ATOM 7199 N N . GLU B 1 380 ? -9.688 33.875 7.406 1 98.69 380 GLU B N 1
ATOM 7200 C CA . GLU B 1 380 ? -10.141 35.25 7.289 1 98.69 380 GLU B CA 1
ATOM 7201 C C . GLU B 1 380 ? -11.523 35.344 6.645 1 98.69 380 GLU B C 1
ATOM 7203 O O . GLU B 1 380 ? -12.188 36.375 6.711 1 98.69 380 GLU B O 1
ATOM 7208 N N . LEU B 1 381 ? -11.914 34.25 6.031 1 98.56 381 LEU B N 1
ATOM 7209 C CA . LEU B 1 381 ? -13.227 34.188 5.391 1 98.56 381 LEU B CA 1
ATOM 7210 C C . LEU B 1 381 ? -14.227 33.438 6.266 1 98.56 381 LEU B C 1
ATOM 7212 O O . LEU B 1 381 ? -15.414 33.375 5.934 1 98.56 381 LEU B O 1
ATOM 7216 N N . GLY B 1 382 ? -13.727 32.906 7.379 1 98.38 382 GLY B N 1
ATOM 7217 C CA . GLY B 1 382 ? -14.578 32.094 8.234 1 98.38 382 GLY B CA 1
ATOM 7218 C C . GLY B 1 382 ? -14.992 30.781 7.594 1 98.38 382 GLY B C 1
ATOM 7219 O O . GLY B 1 382 ? -16.125 30.328 7.789 1 98.38 382 GLY B O 1
ATOM 7220 N N . LEU B 1 383 ? -14.133 30.172 6.789 1 98.5 383 LEU B N 1
ATOM 7221 C CA . LEU B 1 383 ? -14.484 28.922 6.117 1 98.5 383 LEU B CA 1
ATOM 7222 C C . LEU B 1 383 ? -14.609 27.781 7.125 1 98.5 383 LEU B C 1
ATOM 7224 O O . LEU B 1 383 ? -13.711 27.562 7.941 1 98.5 383 LEU B O 1
ATOM 7228 N N . PRO B 1 384 ? -15.727 27.109 7.051 1 98.25 384 PRO B N 1
ATOM 7229 C CA . PRO B 1 384 ? -15.836 25.906 7.875 1 98.25 384 PRO B CA 1
ATOM 7230 C C . PRO B 1 384 ? -15.094 24.703 7.285 1 98.25 384 PRO B C 1
ATOM 7232 O O . PRO B 1 384 ? -14.602 24.781 6.156 1 98.25 384 PRO B O 1
ATOM 7235 N N . GLN B 1 385 ? -14.953 23.672 8.102 1 98.25 385 GLN B N 1
ATOM 7236 C CA . GLN B 1 385 ? -14.398 22.406 7.617 1 98.25 385 GLN B CA 1
ATOM 7237 C C . GLN B 1 385 ? -15.25 21.828 6.488 1 98.25 385 GLN B C 1
ATOM 7239 O O . GLN B 1 385 ? -16.469 21.672 6.633 1 98.25 385 GLN B O 1
ATOM 7244 N N . ALA B 1 386 ? -14.594 21.5 5.348 1 98.06 386 ALA B N 1
ATOM 7245 C CA . ALA B 1 386 ? -15.328 20.922 4.227 1 98.06 386 ALA B CA 1
ATOM 7246 C C . ALA B 1 386 ? -15.648 19.453 4.496 1 98.06 386 ALA B C 1
ATOM 7248 O O . ALA B 1 386 ? -14.805 18.703 5 1 98.06 386 ALA B O 1
ATOM 7249 N N . GLU B 1 387 ? -16.812 19.094 4.258 1 96.19 387 GLU B N 1
ATOM 7250 C CA . GLU B 1 387 ? -17.188 17.688 4.27 1 96.19 387 GLU B CA 1
ATOM 7251 C C . GLU B 1 387 ? -17.062 17.078 2.877 1 96.19 387 GLU B C 1
ATOM 7253 O O . GLU B 1 387 ? -17.766 17.484 1.945 1 96.19 387 GLU B O 1
ATOM 7258 N N . LEU B 1 388 ? -16.266 16.078 2.758 1 96.81 388 LEU B N 1
ATOM 7259 C CA . LEU B 1 388 ? -15.992 15.469 1.46 1 96.81 388 LEU B CA 1
ATOM 7260 C C . LEU B 1 388 ? -16.469 14.016 1.435 1 96.81 388 LEU B C 1
ATOM 7262 O O . LEU B 1 388 ? -16.484 13.344 2.465 1 96.81 388 LEU B O 1
ATOM 7266 N N . ALA B 1 389 ? -16.875 13.602 0.231 1 96.06 389 ALA B N 1
ATOM 7267 C CA . ALA B 1 389 ? -17.156 12.188 0.003 1 96.06 389 ALA B CA 1
ATOM 7268 C C . ALA B 1 389 ? -15.875 11.391 -0.181 1 96.06 389 ALA B C 1
ATOM 7270 O O . ALA B 1 389 ? -14.828 11.953 -0.524 1 96.06 389 ALA B O 1
ATOM 7271 N N . PHE B 1 390 ? -15.93 10.055 0.084 1 94.94 390 PHE B N 1
ATOM 7272 C CA . PHE B 1 390 ? -14.75 9.195 -0.007 1 94.94 390 PHE B CA 1
ATOM 7273 C C . PHE B 1 390 ? -14.086 9.328 -1.372 1 94.94 390 PHE B C 1
ATOM 7275 O O . PHE B 1 390 ? -12.859 9.398 -1.466 1 94.94 390 PHE B O 1
ATOM 7282 N N . GLU B 1 391 ? -14.883 9.422 -2.406 1 94.44 391 GLU B N 1
ATOM 7283 C CA . GLU B 1 391 ? -14.375 9.438 -3.775 1 94.44 391 GLU B CA 1
ATOM 7284 C C . GLU B 1 391 ? -13.609 10.719 -4.066 1 94.44 391 GLU B C 1
ATOM 7286 O O . GLU B 1 391 ? -12.82 10.781 -5.016 1 94.44 391 GLU B O 1
ATOM 7291 N N . ASP B 1 392 ? -13.828 11.734 -3.188 1 95.81 392 ASP B N 1
ATOM 7292 C CA . ASP B 1 392 ? -13.188 13.031 -3.41 1 95.81 392 ASP B CA 1
ATOM 7293 C C . ASP B 1 392 ? -11.883 13.141 -2.621 1 95.81 392 ASP B C 1
ATOM 7295 O O . ASP B 1 392 ? -11.094 14.055 -2.848 1 95.81 392 ASP B O 1
ATOM 7299 N N . LEU B 1 393 ? -11.703 12.211 -1.689 1 96.75 393 LEU B N 1
ATOM 7300 C CA . LEU B 1 393 ? -10.516 12.297 -0.845 1 96.75 393 LEU B CA 1
ATOM 7301 C C . LEU B 1 393 ? -9.25 12.062 -1.663 1 96.75 393 LEU B C 1
ATOM 7303 O O . LEU B 1 393 ? -9.234 11.234 -2.578 1 96.75 393 LEU B O 1
ATOM 7307 N N . ARG B 1 394 ? -8.25 12.781 -1.367 1 96.94 394 ARG B N 1
ATOM 7308 C CA . ARG B 1 394 ? -6.926 12.625 -1.96 1 96.94 394 ARG B CA 1
ATOM 7309 C C . ARG B 1 394 ? -5.891 12.266 -0.897 1 96.94 394 ARG B C 1
ATOM 7311 O O . ARG B 1 394 ? -4.934 11.539 -1.174 1 96.94 394 ARG B O 1
ATOM 7318 N N . ASP B 1 395 ? -6.051 12.703 0.348 1 97 395 ASP B N 1
ATOM 7319 C CA . ASP B 1 395 ? -5.137 12.531 1.474 1 97 395 ASP B CA 1
ATOM 7320 C C . ASP B 1 395 ? -5.035 11.07 1.886 1 97 395 ASP B C 1
ATOM 7322 O O . ASP B 1 395 ? -6 10.492 2.395 1 97 395 ASP B O 1
ATOM 7326 N N . PRO B 1 396 ? -3.854 10.453 1.685 1 95.19 396 PRO B N 1
ATOM 7327 C CA . PRO B 1 396 ? -3.715 9.039 2.061 1 95.19 396 PRO B CA 1
ATOM 7328 C C . PRO B 1 396 ? -4.043 8.789 3.529 1 95.19 396 PRO B C 1
ATOM 7330 O O . PRO B 1 396 ? -4.531 7.711 3.879 1 95.19 396 PRO B O 1
ATOM 7333 N N . PHE B 1 397 ? -3.785 9.68 4.355 1 95.06 397 PHE B N 1
ATOM 7334 C CA . PHE B 1 397 ? -4.094 9.562 5.773 1 95.06 397 PHE B CA 1
ATOM 7335 C C . PHE B 1 397 ? -5.59 9.383 5.992 1 95.06 397 PHE B C 1
ATOM 7337 O O . PHE B 1 397 ? -6.008 8.477 6.723 1 95.06 397 PHE B O 1
ATOM 7344 N N . GLY B 1 398 ? -6.355 10.195 5.336 1 95.25 398 GLY B N 1
ATOM 7345 C CA . GLY B 1 398 ? -7.805 10.094 5.418 1 95.25 398 GLY B CA 1
ATOM 7346 C C . GLY B 1 398 ? -8.352 8.844 4.758 1 95.25 398 GLY B C 1
ATOM 7347 O O . GLY B 1 398 ? -9.234 8.18 5.309 1 95.25 398 GLY B O 1
ATOM 7348 N N . ILE B 1 399 ? -7.797 8.492 3.621 1 93.31 399 ILE B N 1
ATOM 7349 C CA . ILE B 1 399 ? -8.25 7.324 2.879 1 93.31 399 ILE B CA 1
ATOM 7350 C C . ILE B 1 399 ? -8.008 6.062 3.705 1 93.31 399 ILE B C 1
ATOM 7352 O O . ILE B 1 399 ? -8.891 5.215 3.83 1 93.31 399 ILE B O 1
ATOM 7356 N N . ASN B 1 400 ? -6.832 6.012 4.363 1 89.88 400 ASN B N 1
ATOM 7357 C CA . ASN B 1 400 ? -6.434 4.844 5.137 1 89.88 400 ASN B CA 1
ATOM 7358 C C . ASN B 1 400 ? -7.305 4.664 6.375 1 89.88 400 ASN B C 1
ATOM 7360 O O . ASN B 1 400 ? -7.426 3.557 6.902 1 89.88 400 ASN B O 1
ATOM 7364 N N . HIS B 1 401 ? -7.969 5.723 6.859 1 94.06 401 HIS B N 1
ATOM 7365 C CA . HIS B 1 401 ? -8.695 5.645 8.125 1 94.06 401 HIS B CA 1
ATOM 7366 C C . HIS B 1 401 ? -10.18 5.938 7.922 1 94.06 401 HIS B C 1
ATOM 7368 O O . HIS B 1 401 ? -10.914 6.125 8.891 1 94.06 401 HIS B O 1
ATOM 7374 N N . TRP B 1 402 ? -10.625 5.992 6.699 1 92.25 402 TRP B N 1
ATOM 7375 C CA . TRP B 1 402 ? -12.023 6.285 6.391 1 92.25 402 TRP B CA 1
ATOM 7376 C C . TRP B 1 402 ? -12.938 5.184 6.91 1 92.25 402 TRP B C 1
ATOM 7378 O O . TRP B 1 402 ? -12.602 3.998 6.824 1 92.25 402 TRP B O 1
ATOM 7388 N N . PRO B 1 403 ? -14.023 5.508 7.402 1 92.81 403 PRO B N 1
ATOM 7389 C CA . PRO B 1 403 ? -14.617 6.832 7.578 1 92.81 403 PRO B CA 1
ATOM 7390 C C . PRO B 1 403 ? -14.375 7.41 8.969 1 92.81 403 PRO B C 1
ATOM 7392 O O . PRO B 1 403 ? -14.875 8.484 9.297 1 92.81 403 PRO B O 1
ATOM 7395 N N . GLU B 1 404 ? -13.57 6.777 9.758 1 92.25 404 GLU B N 1
ATOM 7396 C CA . GLU B 1 404 ? -13.398 7.176 11.156 1 92.25 404 GLU B CA 1
ATOM 7397 C C . GLU B 1 404 ? -12.594 8.469 11.266 1 92.25 404 GLU B C 1
ATOM 7399 O O . GLU B 1 404 ? -12.68 9.172 12.273 1 92.25 404 GLU B O 1
ATOM 7404 N N . PHE B 1 405 ? -11.82 8.75 10.289 1 93.06 405 PHE B N 1
ATOM 7405 C CA . PHE B 1 405 ? -11.008 9.953 10.156 1 93.06 405 PHE B CA 1
ATOM 7406 C C . PHE B 1 405 ? -10.922 10.391 8.695 1 93.06 405 PHE B C 1
ATOM 7408 O O . PHE B 1 405 ? -10.438 9.641 7.848 1 93.06 405 PHE B O 1
ATOM 7415 N N . ALA B 1 406 ? -11.359 11.539 8.398 1 91.31 406 ALA B N 1
ATOM 7416 C CA . ALA B 1 406 ? -11.5 11.992 7.012 1 91.31 406 ALA B CA 1
ATOM 7417 C C . ALA B 1 406 ? -10.188 12.57 6.488 1 91.31 406 ALA B C 1
ATOM 7419 O O . ALA B 1 406 ? -10.07 12.859 5.297 1 91.31 406 ALA B O 1
ATOM 7420 N N . GLY B 1 407 ? -9.219 12.656 7.391 1 95.12 407 GLY B N 1
ATOM 7421 C CA . GLY B 1 407 ? -7.934 13.164 6.945 1 95.12 407 GLY B CA 1
ATOM 7422 C C . GLY B 1 407 ? -7.875 14.68 6.891 1 95.12 407 GLY B C 1
ATOM 7423 O O . GLY B 1 407 ? -8.547 15.359 7.672 1 95.12 407 GLY B O 1
ATOM 7424 N N . ARG B 1 408 ? -7.039 15.258 6.07 1 97.25 408 ARG B N 1
ATOM 7425 C CA . ARG B 1 408 ? -6.688 16.672 6.078 1 97.25 408 ARG B CA 1
ATOM 7426 C C . ARG B 1 408 ? -7.375 17.406 4.938 1 97.25 408 ARG B C 1
ATOM 7428 O O . ARG B 1 408 ? -7.434 18.641 4.934 1 97.25 408 ARG B O 1
ATOM 7435 N N . ASP B 1 409 ? -8.031 16.766 4.066 1 98.44 409 ASP B N 1
ATOM 7436 C CA . ASP B 1 409 ? -8.547 17.359 2.836 1 98.44 409 ASP B CA 1
ATOM 7437 C C . ASP B 1 409 ? -9.609 18.406 3.141 1 98.44 409 ASP B C 1
ATOM 7439 O O . ASP B 1 409 ? -9.742 19.391 2.414 1 98.44 409 ASP B O 1
ATOM 7443 N N . GLY B 1 410 ? -10.273 18.266 4.18 1 98.12 410 GLY B N 1
ATOM 7444 C CA . GLY B 1 410 ? -11.336 19.203 4.512 1 98.12 410 GLY B CA 1
ATOM 7445 C C . GLY B 1 410 ? -10.844 20.609 4.742 1 98.12 410 GLY B C 1
ATOM 7446 O O . GLY B 1 410 ? -11.586 21.578 4.527 1 98.12 410 GLY B O 1
ATOM 7447 N N . SER B 1 411 ? -9.633 20.719 5.238 1 98.31 411 SER B N 1
ATOM 7448 C CA . SER B 1 411 ? -9.055 22.047 5.461 1 98.31 411 SER B CA 1
ATOM 7449 C C . SER B 1 411 ? -8.156 22.453 4.297 1 98.31 411 SER B C 1
ATOM 7451 O O . SER B 1 411 ? -7.535 23.516 4.336 1 98.31 411 SER B O 1
ATOM 7453 N N . ARG B 1 412 ? -8.117 21.609 3.242 1 98.44 412 ARG B N 1
ATOM 7454 C CA . ARG B 1 412 ? -7.176 21.859 2.152 1 98.44 412 ARG B CA 1
ATOM 7455 C C . ARG B 1 412 ? -7.91 22.203 0.863 1 98.44 412 ARG B C 1
ATOM 7457 O O . ARG B 1 412 ? -7.297 22.297 -0.202 1 98.44 412 ARG B O 1
ATOM 7464 N N . THR B 1 413 ? -9.234 22.406 0.911 1 98.25 413 THR B N 1
ATOM 7465 C CA . THR B 1 413 ? -10 22.719 -0.293 1 98.25 413 THR B CA 1
ATOM 7466 C C . THR B 1 413 ? -9.617 24.078 -0.838 1 98.25 413 THR B C 1
ATOM 7468 O O . THR B 1 413 ? -9.109 24.938 -0.102 1 98.25 413 THR B O 1
ATOM 7471 N N . PRO B 1 414 ? -9.875 24.312 -2.08 1 98.38 414 PRO B N 1
ATOM 7472 C CA . PRO B 1 414 ? -9.5 25.562 -2.732 1 98.38 414 PRO B CA 1
ATOM 7473 C C . PRO B 1 414 ? -10.188 26.781 -2.111 1 98.38 414 PRO B C 1
ATOM 7475 O O . PRO B 1 414 ? -11.328 26.688 -1.653 1 98.38 414 PRO B O 1
ATOM 7478 N N . LEU B 1 415 ? -9.453 27.875 -2.086 1 98.62 415 LEU B N 1
ATOM 7479 C CA . LEU B 1 415 ? -9.977 29.141 -1.59 1 98.62 415 LEU B CA 1
ATOM 7480 C C . LEU B 1 415 ? -11 29.719 -2.557 1 98.62 415 LEU B C 1
ATOM 7482 O O . LEU B 1 415 ? -10.742 29.812 -3.758 1 98.62 415 LEU B O 1
ATOM 7486 N N . PRO B 1 416 ? -12.188 30.094 -2.074 1 98.38 416 PRO B N 1
ATOM 7487 C CA . PRO B 1 416 ? -13.188 30.719 -2.938 1 98.38 416 PRO B CA 1
ATOM 7488 C C . PRO B 1 416 ? -12.914 32.219 -3.162 1 98.38 416 PRO B C 1
ATOM 7490 O O . PRO B 1 416 ? -13.016 33 -2.227 1 98.38 416 PRO B O 1
ATOM 7493 N N . TRP B 1 417 ? -12.672 32.625 -4.359 1 98.06 417 TRP B N 1
ATOM 7494 C CA . TRP B 1 417 ? -12.312 34 -4.668 1 98.06 417 TRP B CA 1
ATOM 7495 C C . TRP B 1 417 ? -13.531 34.781 -5.152 1 98.06 417 TRP B C 1
ATOM 7497 O O . TRP B 1 417 ? -13.789 35.875 -4.688 1 98.06 417 TRP B O 1
ATOM 7507 N N . THR B 1 418 ? -14.266 34.219 -6.133 1 95.56 418 THR B N 1
ATOM 7508 C CA . THR B 1 418 ? -15.445 34.844 -6.719 1 95.56 418 THR B CA 1
ATOM 7509 C C . THR B 1 418 ? -16.578 33.812 -6.844 1 95.56 418 THR B C 1
ATOM 7511 O O . THR B 1 418 ? -16.547 32.938 -7.715 1 95.56 418 THR B O 1
ATOM 7514 N N . ALA B 1 419 ? -17.625 34 -6.098 1 87.94 419 ALA B N 1
ATOM 7515 C CA . ALA B 1 419 ? -18.703 33.031 -5.996 1 87.94 419 ALA B CA 1
ATOM 7516 C C . ALA B 1 419 ? -19.328 32.75 -7.359 1 87.94 419 ALA B C 1
ATOM 7518 O O . ALA B 1 419 ? -19.641 31.594 -7.684 1 87.94 419 ALA B O 1
ATOM 7519 N N . ALA B 1 420 ? -19.484 33.688 -8.188 1 87.25 420 ALA B N 1
ATOM 7520 C CA . ALA B 1 420 ? -20.219 33.562 -9.445 1 87.25 420 ALA B CA 1
ATOM 7521 C C . ALA B 1 420 ? -19.344 32.969 -10.531 1 87.25 420 ALA B C 1
ATOM 7523 O O . ALA B 1 420 ? -19.844 32.531 -11.586 1 87.25 420 ALA B O 1
ATOM 7524 N N . ALA B 1 421 ? -18.094 32.844 -10.305 1 87.12 421 ALA B N 1
ATOM 7525 C CA . ALA B 1 421 ? -17.172 32.312 -11.312 1 87.12 421 ALA B CA 1
ATOM 7526 C C . ALA B 1 421 ? -17.109 30.797 -11.25 1 87.12 421 ALA B C 1
ATOM 7528 O O . ALA B 1 421 ? -17.391 30.188 -10.211 1 87.12 421 ALA B O 1
ATOM 7529 N N . PRO B 1 422 ? -16.781 30.297 -12.367 1 87.06 422 PRO B N 1
ATOM 7530 C CA . PRO B 1 422 ? -16.531 28.859 -12.344 1 87.06 422 PRO B CA 1
ATOM 7531 C C . PRO B 1 422 ? -15.523 28.453 -11.273 1 87.06 422 PRO B C 1
ATOM 7533 O O . PRO B 1 422 ? -14.523 29.141 -11.062 1 87.06 422 PRO B O 1
ATOM 7536 N N . ASN B 1 423 ? -15.852 27.375 -10.5 1 93.38 423 ASN B N 1
ATOM 7537 C CA . ASN B 1 423 ? -14.969 26.828 -9.477 1 93.38 423 ASN B CA 1
ATOM 7538 C C . ASN B 1 423 ? -14.586 27.891 -8.453 1 93.38 423 ASN B C 1
ATOM 7540 O O . ASN B 1 423 ? -13.445 27.938 -7.992 1 93.38 423 ASN B O 1
ATOM 7544 N N . GLY B 1 424 ? -15.469 28.891 -8.242 1 95.38 424 GLY B N 1
ATOM 7545 C CA . GLY B 1 424 ? -15.281 29.906 -7.219 1 95.38 424 GLY B CA 1
ATOM 7546 C C . GLY B 1 424 ? -14.164 30.875 -7.543 1 95.38 424 GLY B C 1
ATOM 7547 O O . GLY B 1 424 ? -13.602 31.516 -6.645 1 95.38 424 GLY B O 1
ATOM 7548 N N . GLY B 1 425 ? -13.742 30.859 -8.844 1 96.56 425 GLY B N 1
ATOM 7549 C CA . GLY B 1 425 ? -12.641 31.734 -9.234 1 96.56 425 GLY B CA 1
ATOM 7550 C C . GLY B 1 425 ? -11.281 31.156 -8.922 1 96.56 425 GLY B C 1
ATOM 7551 O O . GLY B 1 425 ? -10.258 31.844 -9.062 1 96.56 425 GLY B O 1
ATOM 7552 N N . PHE B 1 426 ? -11.281 29.922 -8.469 1 97.56 426 PHE B N 1
ATOM 7553 C CA . PHE B 1 426 ? -10.023 29.25 -8.164 1 97.56 426 PHE B CA 1
ATOM 7554 C C . PHE B 1 426 ? -9.297 28.844 -9.438 1 97.56 426 PHE B C 1
ATOM 7556 O O . PHE B 1 426 ? -8.102 29.125 -9.586 1 97.56 426 PHE B O 1
ATOM 7563 N N . CYS B 1 427 ? -9.969 28.188 -10.312 1 95.25 427 CYS B N 1
ATOM 7564 C CA . CYS B 1 427 ? -9.438 27.797 -11.609 1 95.25 427 CYS B CA 1
ATOM 7565 C C . CYS B 1 427 ? -10.453 28.062 -12.719 1 95.25 427 CYS B C 1
ATOM 7567 O O . CYS B 1 427 ? -11.641 28.25 -12.445 1 95.25 427 CYS B O 1
ATOM 7569 N N . PRO B 1 428 ? -9.953 28.188 -13.945 1 92.94 428 PRO B N 1
ATOM 7570 C CA . PRO B 1 428 ? -10.875 28.516 -15.039 1 92.94 428 PRO B CA 1
ATOM 7571 C C . PRO B 1 428 ? -11.859 27.391 -15.336 1 92.94 428 PRO B C 1
ATOM 7573 O O . PRO B 1 428 ? -11.734 26.297 -14.773 1 92.94 428 PRO B O 1
ATOM 7576 N N . ASP B 1 429 ? -12.672 27.797 -16.188 1 90.25 429 ASP B N 1
ATOM 7577 C CA . ASP B 1 429 ? -13.656 26.828 -16.641 1 90.25 429 ASP B CA 1
ATOM 7578 C C . ASP B 1 429 ? -12.992 25.688 -17.406 1 90.25 429 ASP B C 1
ATOM 7580 O O . ASP B 1 429 ? -12.008 25.891 -18.125 1 90.25 429 ASP B O 1
ATOM 7584 N N . GLY B 1 430 ? -13.422 24.484 -17.297 1 90.44 430 GLY B N 1
ATOM 7585 C CA . GLY B 1 430 ? -12.875 23.344 -18 1 90.44 430 GLY B CA 1
ATOM 7586 C C . GLY B 1 430 ? -11.844 22.578 -17.172 1 90.44 430 GLY B C 1
ATOM 7587 O O . GLY B 1 430 ? -11.57 21.406 -17.453 1 90.44 430 GLY B O 1
ATOM 7588 N N . ALA B 1 431 ? -11.188 23.328 -16.25 1 93.31 431 ALA B N 1
ATOM 7589 C CA . ALA B 1 431 ? -10.273 22.641 -15.344 1 93.31 431 ALA B CA 1
ATOM 7590 C C . ALA B 1 431 ? -11 22.109 -14.117 1 93.31 431 ALA B C 1
ATOM 7592 O O . ALA B 1 431 ? -11.906 22.766 -13.594 1 93.31 431 ALA B O 1
ATOM 7593 N N . ALA B 1 432 ? -10.664 20.953 -13.781 1 94.5 432 ALA B N 1
ATOM 7594 C CA . ALA B 1 432 ? -11.234 20.375 -12.57 1 94.5 432 ALA B CA 1
ATOM 7595 C C . ALA B 1 432 ? -10.336 20.641 -11.367 1 94.5 432 ALA B C 1
ATOM 7597 O O . ALA B 1 432 ? -9.156 20.266 -11.375 1 94.5 432 ALA B O 1
ATOM 7598 N N . PRO B 1 433 ? -10.914 21.344 -10.32 1 97.25 433 PRO B N 1
ATOM 7599 C CA . PRO B 1 433 ? -10.086 21.531 -9.125 1 97.25 433 PRO B CA 1
ATOM 7600 C C . PRO B 1 433 ? -9.656 20.219 -8.484 1 97.25 433 PRO B C 1
ATOM 7602 O O . PRO B 1 433 ? -10.406 19.234 -8.516 1 97.25 433 PRO B O 1
ATOM 7605 N N . TRP B 1 434 ? -8.453 20.188 -7.867 1 96.94 434 TRP B N 1
ATOM 7606 C CA . TRP B 1 434 ? -7.895 18.969 -7.316 1 96.94 434 TRP B CA 1
ATOM 7607 C C . TRP B 1 434 ? -8.711 18.484 -6.121 1 96.94 434 TRP B C 1
ATOM 7609 O O . TRP B 1 434 ? -8.695 17.297 -5.785 1 96.94 434 TRP B O 1
ATOM 7619 N N . LEU B 1 435 ? -9.398 19.312 -5.445 1 97.81 435 LEU B N 1
ATOM 7620 C CA . LEU B 1 435 ? -10.422 19.062 -4.434 1 97.81 435 LEU B CA 1
ATOM 7621 C C . LEU B 1 435 ? -11.672 19.891 -4.707 1 97.81 435 LEU B C 1
ATOM 7623 O O . LEU B 1 435 ? -11.594 20.969 -5.289 1 97.81 435 LEU B O 1
ATOM 7627 N N . PRO B 1 436 ? -12.82 19.438 -4.246 1 95.5 436 PRO B N 1
ATOM 7628 C CA . PRO B 1 436 ? -14.047 20.188 -4.543 1 95.5 436 PRO B CA 1
ATOM 7629 C C . PRO B 1 436 ? -14.164 21.469 -3.736 1 95.5 436 PRO B C 1
ATOM 7631 O O . PRO B 1 436 ? -13.492 21.625 -2.715 1 95.5 436 PRO B O 1
ATOM 7634 N N . LEU B 1 437 ? -14.938 22.406 -4.207 1 95.56 437 LEU B N 1
ATOM 7635 C CA . LEU B 1 437 ? -15.328 23.609 -3.498 1 95.56 437 LEU B CA 1
ATOM 7636 C C . LEU B 1 437 ? -16.75 23.484 -2.957 1 95.56 437 LEU B C 1
ATOM 7638 O O . LEU B 1 437 ? -17.719 23.547 -3.721 1 95.56 437 LEU B O 1
ATOM 7642 N N . PRO B 1 438 ? -16.828 23.328 -1.696 1 95.25 438 PRO B N 1
ATOM 7643 C CA . PRO B 1 438 ? -18.188 23.219 -1.139 1 95.25 438 PRO B CA 1
ATOM 7644 C C . PRO B 1 438 ? -19.031 24.469 -1.366 1 95.25 438 PRO B C 1
ATOM 7646 O O . PRO B 1 438 ? -18.5 25.578 -1.378 1 95.25 438 PRO B O 1
ATOM 7649 N N . ALA B 1 439 ? -20.375 24.266 -1.442 1 95.12 439 ALA B N 1
ATOM 7650 C CA . ALA B 1 439 ? -21.297 25.375 -1.629 1 95.12 439 ALA B CA 1
ATOM 7651 C C . ALA B 1 439 ? -21.188 26.391 -0.489 1 95.12 439 ALA B C 1
ATOM 7653 O O . ALA B 1 439 ? -21.234 27.609 -0.716 1 95.12 439 ALA B O 1
ATOM 7654 N N . GLU B 1 440 ? -20.969 25.906 0.658 1 95.75 440 GLU B N 1
ATOM 7655 C CA . GLU B 1 440 ? -20.859 26.766 1.833 1 95.75 440 GLU B CA 1
ATOM 7656 C C . GLU B 1 440 ? -19.641 27.672 1.744 1 95.75 440 GLU B C 1
ATOM 7658 O O . GLU B 1 440 ? -19.656 28.812 2.223 1 95.75 440 GLU B O 1
ATOM 7663 N N . HIS B 1 441 ? -18.562 27.172 1.142 1 97.75 441 HIS B N 1
ATOM 7664 C CA . HIS B 1 441 ? -17.375 27.984 0.949 1 97.75 441 HIS B CA 1
ATOM 7665 C C . HIS B 1 441 ? -17.594 29.062 -0.095 1 97.75 441 HIS B C 1
ATOM 7667 O O . HIS B 1 441 ? -17.141 30.203 0.072 1 97.75 441 HIS B O 1
ATOM 7673 N N . LEU B 1 442 ? -18.359 28.734 -1.104 1 96.75 442 LEU B N 1
ATOM 7674 C CA . LEU B 1 442 ? -18.625 29.688 -2.182 1 96.75 442 LEU B CA 1
ATOM 7675 C C . LEU B 1 442 ? -19.391 30.891 -1.661 1 96.75 442 LEU B C 1
ATOM 7677 O O . LEU B 1 442 ? -19.141 32.031 -2.096 1 96.75 442 LEU B O 1
ATOM 7681 N N . GLU B 1 443 ? -20.25 30.656 -0.757 1 95.69 443 GLU B N 1
ATOM 7682 C CA . GLU B 1 443 ? -21.031 31.734 -0.16 1 95.69 443 GLU B CA 1
ATOM 7683 C C . GLU B 1 443 ? -20.141 32.688 0.625 1 95.69 443 GLU B C 1
ATOM 7685 O O . GLU B 1 443 ? -20.547 33.812 0.944 1 95.69 443 GLU B O 1
ATOM 7690 N N . ARG B 1 444 ? -18.922 32.312 0.907 1 97.44 444 ARG B N 1
ATOM 7691 C CA . ARG B 1 444 ? -18 33.062 1.74 1 97.44 444 ARG B CA 1
ATOM 7692 C C . ARG B 1 444 ? -16.797 33.562 0.934 1 97.44 444 ARG B C 1
ATOM 7694 O O . ARG B 1 444 ? -15.742 33.812 1.497 1 97.44 444 ARG B O 1
ATOM 7701 N N . ALA B 1 445 ? -17 33.625 -0.357 1 98.25 445 ALA B N 1
ATOM 7702 C CA . ALA B 1 445 ? -15.914 33.969 -1.26 1 98.25 445 ALA B CA 1
ATOM 7703 C C . ALA B 1 445 ? -15.391 35.375 -0.944 1 98.25 445 ALA B C 1
ATOM 7705 O O . ALA B 1 445 ? -16.109 36.219 -0.387 1 98.25 445 ALA B O 1
ATOM 7706 N N . VAL B 1 446 ? -14.141 35.656 -1.272 1 98.38 446 VAL B N 1
ATOM 7707 C CA . VAL B 1 446 ? -13.461 36.938 -1.033 1 98.38 446 VAL B CA 1
ATOM 7708 C C . VAL B 1 446 ? -14.297 38.062 -1.606 1 98.38 446 VAL B C 1
ATOM 7710 O O . VAL B 1 446 ? -14.602 39.031 -0.9 1 98.38 446 VAL B O 1
ATOM 7713 N N . ALA B 1 447 ? -14.742 37.938 -2.834 1 97.25 447 ALA B N 1
ATOM 7714 C CA . ALA B 1 447 ? -15.461 39 -3.518 1 97.25 447 ALA B CA 1
ATOM 7715 C C . ALA B 1 447 ? -16.781 39.312 -2.83 1 97.25 447 ALA B C 1
ATOM 7717 O O . ALA B 1 447 ? -17.234 40.469 -2.793 1 97.25 447 ALA B O 1
ATOM 7718 N N . VAL B 1 448 ? -17.406 38.312 -2.336 1 96.62 448 VAL B N 1
ATOM 7719 C CA . VAL B 1 448 ? -18.672 38.469 -1.631 1 96.62 448 VAL B CA 1
ATOM 7720 C C . VAL B 1 448 ? -18.453 39.281 -0.359 1 96.62 448 VAL B C 1
ATOM 7722 O O . VAL B 1 448 ? -19.188 40.219 -0.095 1 96.62 448 VAL B O 1
ATOM 7725 N N . GLN B 1 449 ? -17.438 39 0.364 1 97.44 449 GLN B N 1
ATOM 7726 C CA . GLN B 1 449 ? -17.219 39.594 1.672 1 97.44 449 GLN B CA 1
ATOM 7727 C C . GLN B 1 449 ? -16.594 41 1.536 1 97.44 449 GLN B C 1
ATOM 7729 O O . GLN B 1 449 ? -16.781 41.844 2.4 1 97.44 449 GLN B O 1
ATOM 7734 N N . GLU B 1 450 ? -15.898 41.25 0.464 1 96.5 450 GLU B N 1
ATOM 7735 C CA . GLU B 1 450 ? -15.359 42.594 0.199 1 96.5 450 GLU B CA 1
ATOM 7736 C C . GLU B 1 450 ? -16.469 43.625 0.046 1 96.5 450 GLU B C 1
ATOM 7738 O O . GLU B 1 450 ? -16.281 44.781 0.357 1 96.5 450 GLU B O 1
ATOM 7743 N N . ARG B 1 451 ? -17.578 43.188 -0.287 1 93 451 ARG B N 1
ATOM 7744 C CA . ARG B 1 451 ? -18.688 44.094 -0.577 1 93 451 ARG B CA 1
ATOM 7745 C C . ARG B 1 451 ? -19.625 44.188 0.621 1 93 451 ARG B C 1
ATOM 7747 O O . ARG B 1 451 ? -20.625 44.938 0.568 1 93 451 ARG B O 1
ATOM 7754 N N . ARG B 1 452 ? -19.312 43.594 1.667 1 93.12 452 ARG B N 1
ATOM 7755 C CA . ARG B 1 452 ? -20.203 43.562 2.818 1 93.12 452 ARG B CA 1
ATOM 7756 C C . ARG B 1 452 ? -19.531 44.188 4.043 1 93.12 452 ARG B C 1
ATOM 7758 O O . ARG B 1 452 ? -18.625 43.594 4.621 1 93.12 452 ARG B O 1
ATOM 7765 N N . PRO B 1 453 ? -20.031 45.281 4.465 1 90.19 453 PRO B N 1
ATOM 7766 C CA . PRO B 1 453 ? -19.469 45.844 5.691 1 90.19 453 PRO B CA 1
ATOM 7767 C C . PRO B 1 453 ? -19.672 44.938 6.91 1 90.19 453 PRO B C 1
ATOM 7769 O O . PRO B 1 453 ? -20.734 44.344 7.062 1 90.19 453 PRO B O 1
ATOM 7772 N N . GLY B 1 454 ? -18.656 44.781 7.633 1 92.75 454 GLY B N 1
ATOM 7773 C CA . GLY B 1 454 ? -18.75 43.969 8.836 1 92.75 454 GLY B CA 1
ATOM 7774 C C . GLY B 1 454 ? -18.641 42.5 8.562 1 92.75 454 GLY B C 1
ATOM 7775 O O . GLY B 1 454 ? -18.969 41.656 9.422 1 92.75 454 GLY B O 1
ATOM 7776 N N . SER B 1 455 ? -18.266 42.188 7.32 1 97.06 455 SER B N 1
ATOM 7777 C CA . SER B 1 455 ? -18.047 40.812 6.984 1 97.06 455 SER B CA 1
ATOM 7778 C C . SER B 1 455 ? -16.953 40.188 7.859 1 97.06 455 SER B C 1
ATOM 7780 O O . SER B 1 455 ? -16.25 40.906 8.57 1 97.06 455 SER B O 1
ATOM 7782 N N . THR B 1 456 ? -16.922 38.875 7.859 1 98.06 456 THR B N 1
ATOM 7783 C CA . THR B 1 456 ? -15.875 38.188 8.578 1 98.06 456 THR B CA 1
ATOM 7784 C C . THR B 1 456 ? -14.5 38.656 8.117 1 98.06 456 THR B C 1
ATOM 7786 O O . THR B 1 456 ? -13.594 38.844 8.938 1 98.06 456 THR B O 1
ATOM 7789 N N . LEU B 1 457 ? -14.336 38.844 6.844 1 98.69 457 LEU B N 1
ATOM 7790 C CA . LEU B 1 457 ? -13.086 39.344 6.285 1 98.69 457 LEU B CA 1
ATOM 7791 C C . LEU B 1 457 ? -12.742 40.719 6.875 1 98.69 457 LEU B C 1
ATOM 7793 O O . LEU B 1 457 ? -11.602 40.938 7.285 1 98.69 457 LEU B O 1
ATOM 7797 N N . ALA B 1 458 ? -13.719 41.562 6.934 1 98.31 458 ALA B N 1
ATOM 7798 C CA . ALA B 1 458 ? -13.516 42.906 7.508 1 98.31 458 ALA B CA 1
ATOM 7799 C C . ALA B 1 458 ? -13.141 42.812 8.984 1 98.31 458 ALA B C 1
ATOM 7801 O O . ALA B 1 458 ? -12.289 43.562 9.461 1 98.31 458 ALA B O 1
ATOM 7802 N N . ILE B 1 459 ? -13.742 41.938 9.641 1 98.25 459 ILE B N 1
ATOM 7803 C CA . ILE B 1 459 ? -13.492 41.75 11.07 1 98.25 459 ILE B CA 1
ATOM 7804 C C . ILE B 1 459 ? -12.07 41.25 11.281 1 98.25 459 ILE B C 1
ATOM 7806 O O . ILE B 1 459 ? -11.359 41.75 12.156 1 98.25 459 ILE B O 1
ATOM 7810 N N . TRP B 1 460 ? -11.641 40.25 10.555 1 98.62 460 TRP B N 1
ATOM 7811 C CA . TRP B 1 460 ? -10.273 39.75 10.648 1 98.62 460 TRP B CA 1
ATOM 7812 C C . TRP B 1 460 ? -9.266 40.875 10.352 1 98.62 460 TRP B C 1
ATOM 7814 O O . TRP B 1 460 ? -8.266 41.031 11.062 1 98.62 460 TRP B O 1
ATOM 7824 N N . ARG B 1 461 ? -9.539 41.688 9.312 1 98.56 461 ARG B N 1
ATOM 7825 C CA . ARG B 1 461 ? -8.648 42.812 8.992 1 98.56 461 ARG B CA 1
ATOM 7826 C C . ARG B 1 461 ? -8.562 43.781 10.156 1 98.56 461 ARG B C 1
ATOM 7828 O O . ARG B 1 461 ? -7.473 44.219 10.523 1 98.56 461 ARG B O 1
ATOM 7835 N N . ALA B 1 462 ? -9.664 44.062 10.719 1 98.19 462 ALA B N 1
ATOM 7836 C CA . ALA B 1 462 ? -9.711 45 11.844 1 98.19 462 ALA B CA 1
ATOM 7837 C C . ALA B 1 462 ? -8.984 44.406 13.062 1 98.19 462 ALA B C 1
ATOM 7839 O O . ALA B 1 462 ? -8.289 45.156 13.773 1 98.19 462 ALA B O 1
ATOM 7840 N N . ALA B 1 463 ? -9.203 43.188 13.375 1 98.44 463 ALA B N 1
ATOM 7841 C CA . ALA B 1 463 ? -8.539 42.531 14.5 1 98.44 463 ALA B CA 1
ATOM 7842 C C . ALA B 1 463 ? -7.027 42.562 14.336 1 98.44 463 ALA B C 1
ATOM 7844 O O . ALA B 1 463 ? -6.293 42.875 15.273 1 98.44 463 ALA B O 1
ATOM 7845 N N . LEU B 1 464 ? -6.559 42.219 13.156 1 98.5 464 LEU B N 1
ATOM 7846 C CA . LEU B 1 464 ? -5.125 42.219 12.883 1 98.5 464 LEU B CA 1
ATOM 7847 C C . LEU B 1 464 ? -4.555 43.625 12.938 1 98.5 464 LEU B C 1
ATOM 7849 O O . LEU B 1 464 ? -3.414 43.812 13.367 1 98.5 464 LEU B O 1
ATOM 7853 N N . ALA B 1 465 ? -5.355 44.594 12.508 1 98 465 ALA B N 1
ATOM 7854 C CA . ALA B 1 465 ? -4.945 46 12.633 1 98 465 ALA B CA 1
ATOM 7855 C C . ALA B 1 465 ? -4.816 46.406 14.102 1 98 465 ALA B C 1
ATOM 7857 O O . ALA B 1 465 ? -3.891 47.125 14.469 1 98 465 ALA B O 1
ATOM 7858 N N . LEU B 1 466 ? -5.773 45.938 14.875 1 96.88 466 LEU B N 1
ATOM 7859 C CA . LEU B 1 466 ? -5.719 46.219 16.312 1 96.88 466 LEU B CA 1
ATOM 7860 C C . LEU B 1 466 ? -4.402 45.719 16.891 1 96.88 466 LEU B C 1
ATOM 7862 O O . LEU B 1 466 ? -3.754 46.406 17.672 1 96.88 466 LEU B O 1
ATOM 7866 N N . ARG B 1 467 ? -3.992 44.531 16.578 1 97.06 467 ARG B N 1
ATOM 7867 C CA . ARG B 1 467 ? -2.73 43.938 17.031 1 97.06 467 ARG B CA 1
ATOM 7868 C C . ARG B 1 467 ? -1.545 44.781 16.531 1 97.06 467 ARG B C 1
ATOM 7870 O O . ARG B 1 467 ? -0.659 45.125 17.312 1 97.06 467 ARG B O 1
ATOM 7877 N N . ARG B 1 468 ? -1.582 45.062 15.289 1 95.88 468 ARG B N 1
ATOM 7878 C CA . ARG B 1 468 ? -0.481 45.781 14.648 1 95.88 468 ARG B CA 1
ATOM 7879 C C . ARG B 1 468 ? -0.267 47.156 15.289 1 95.88 468 ARG B C 1
ATOM 7881 O O . ARG B 1 468 ? 0.871 47.594 15.445 1 95.88 468 ARG B O 1
ATOM 7888 N N . ASP B 1 469 ? -1.351 47.75 15.711 1 94.75 469 ASP B N 1
ATOM 7889 C CA . ASP B 1 469 ? -1.298 49.156 16.141 1 94.75 469 ASP B CA 1
ATOM 7890 C C . ASP B 1 469 ? -1.145 49.25 17.656 1 94.75 469 ASP B C 1
ATOM 7892 O O . ASP B 1 469 ? -1.037 50.344 18.219 1 94.75 469 ASP B O 1
ATOM 7896 N N . SER B 1 470 ? -1.078 48.125 18.359 1 95.75 470 SER B N 1
ATOM 7897 C CA . SER B 1 470 ? -0.991 48.125 19.812 1 95.75 470 SER B CA 1
ATOM 7898 C C . SER B 1 470 ? 0.327 47.5 20.281 1 95.75 470 SER B C 1
ATOM 7900 O O . SER B 1 470 ? 0.534 46.312 20.172 1 95.75 470 SER B O 1
ATOM 7902 N N . PRO B 1 471 ? 1.189 48.312 20.859 1 94.44 471 PRO B N 1
ATOM 7903 C CA . PRO B 1 471 ? 2.43 47.75 21.391 1 94.44 471 PRO B CA 1
ATOM 7904 C C . PRO B 1 471 ? 2.178 46.656 22.438 1 94.44 471 PRO B C 1
ATOM 7906 O O . PRO B 1 471 ? 2.92 45.688 22.484 1 94.44 471 PRO B O 1
ATOM 7909 N N . ALA B 1 472 ? 1.119 46.812 23.219 1 94.31 472 ALA B N 1
ATOM 7910 C CA . ALA B 1 472 ? 0.785 45.812 24.234 1 94.31 472 ALA B CA 1
ATOM 7911 C C . ALA B 1 472 ? 0.414 44.469 23.578 1 94.31 472 ALA B C 1
ATOM 7913 O O . ALA B 1 472 ? 0.818 43.406 24.062 1 94.31 472 ALA B O 1
ATOM 7914 N N . LEU B 1 473 ? -0.318 44.562 22.469 1 94.62 473 LEU B N 1
ATOM 7915 C CA . LEU B 1 473 ? -0.76 43.312 21.828 1 94.62 473 LEU B CA 1
ATOM 7916 C C . LEU B 1 473 ? 0.369 42.688 21.016 1 94.62 473 LEU B C 1
ATOM 7918 O O . LEU B 1 473 ? 0.437 41.469 20.875 1 94.62 473 LEU B O 1
ATOM 7922 N N . ARG B 1 474 ? 1.287 43.438 20.562 1 92.12 474 ARG B N 1
ATOM 7923 C CA . ARG B 1 474 ? 2.377 42.938 19.734 1 92.12 474 ARG B CA 1
ATOM 7924 C C . ARG B 1 474 ? 3.479 42.312 20.594 1 92.12 474 ARG B C 1
ATOM 7926 O O . ARG B 1 474 ? 3.902 41.188 20.359 1 92.12 474 ARG B O 1
ATOM 7933 N N . THR B 1 475 ? 3.908 43.125 21.641 1 88.62 475 THR B N 1
ATOM 7934 C CA . THR B 1 475 ? 5.121 42.656 22.328 1 88.62 475 THR B CA 1
ATOM 7935 C C . THR B 1 475 ? 4.895 42.594 23.828 1 88.62 475 THR B C 1
ATOM 7937 O O . THR B 1 475 ? 5.805 42.219 24.578 1 88.62 475 THR B O 1
ATOM 7940 N N . GLY B 1 476 ? 3.738 42.906 24.234 1 89.19 476 GLY B N 1
ATOM 7941 C CA . GLY B 1 476 ? 3.455 42.875 25.656 1 89.19 476 GLY B CA 1
ATOM 7942 C C . GLY B 1 476 ? 3.35 41.469 26.219 1 89.19 476 GLY B C 1
ATOM 7943 O O . GLY B 1 476 ? 2.998 40.531 25.484 1 89.19 476 GLY B O 1
ATOM 7944 N N . ARG B 1 477 ? 3.604 41.312 27.484 1 87.25 477 ARG B N 1
ATOM 7945 C CA . ARG B 1 477 ? 3.484 40.031 28.172 1 87.25 477 ARG B CA 1
ATOM 7946 C C . ARG B 1 477 ? 2.078 39.844 28.734 1 87.25 477 ARG B C 1
ATOM 7948 O O . ARG B 1 477 ? 1.429 40.812 29.141 1 87.25 477 ARG B O 1
ATOM 7955 N N . PRO B 1 478 ? 1.703 38.594 28.656 1 88.56 478 PRO B N 1
ATOM 7956 C CA . PRO B 1 478 ? 0.416 38.344 29.312 1 88.56 478 PRO B CA 1
ATOM 7957 C C . PRO B 1 478 ? 0.519 38.344 30.844 1 88.56 478 PRO B C 1
ATOM 7959 O O . PRO B 1 478 ? 1.523 37.875 31.391 1 88.56 478 PRO B O 1
ATOM 7962 N N . SER B 1 479 ? -0.376 38.906 31.484 1 85.19 479 SER B N 1
ATOM 7963 C CA . SER B 1 479 ? -0.517 38.844 32.938 1 85.19 479 SER B CA 1
ATOM 7964 C C . SER B 1 479 ? -1.979 38.688 33.344 1 85.19 479 SER B C 1
ATOM 7966 O O . SER B 1 479 ? -2.875 38.781 32.5 1 85.19 479 SER B O 1
ATOM 7968 N N . LEU B 1 480 ? -2.289 38.438 34.594 1 71.25 480 LEU B N 1
ATOM 7969 C CA . LEU B 1 480 ? -3.629 38.344 35.188 1 71.25 480 LEU B CA 1
ATOM 7970 C C . LEU B 1 480 ? -4.5 37.375 34.406 1 71.25 480 LEU B C 1
ATOM 7972 O O . LEU B 1 480 ? -5.621 37.719 34 1 71.25 480 LEU B O 1
ATOM 7976 N N . VAL B 1 481 ? -3.939 36.25 34.219 1 70.25 481 VAL B N 1
ATOM 7977 C CA . VAL B 1 481 ? -4.707 35.25 33.469 1 70.25 481 VAL B CA 1
ATOM 7978 C C . VAL B 1 481 ? -5.715 34.562 34.375 1 70.25 481 VAL B C 1
ATOM 7980 O O . VAL B 1 481 ? -5.332 33.875 35.312 1 70.25 481 VAL B O 1
ATOM 7983 N N . ASP B 1 482 ? -6.953 34.938 34.156 1 82.94 482 ASP B N 1
ATOM 7984 C CA . ASP B 1 482 ? -8.039 34.469 35 1 82.94 482 ASP B CA 1
ATOM 7985 C C . ASP B 1 482 ? -9.133 33.781 34.188 1 82.94 482 ASP B C 1
ATOM 7987 O O . ASP B 1 482 ? -9.258 34.031 32.969 1 82.94 482 ASP B O 1
ATOM 7991 N N . GLU B 1 483 ? -9.625 32.75 34.75 1 81.19 483 GLU B N 1
ATOM 7992 C CA . GLU B 1 483 ? -10.805 32.125 34.156 1 81.19 483 GLU B CA 1
ATOM 7993 C C . GLU B 1 483 ? -11.945 32.031 35.156 1 81.19 483 GLU B C 1
ATOM 7995 O O . GLU B 1 483 ? -11.727 31.719 36.344 1 81.19 483 GLU B O 1
ATOM 8000 N N . ASP B 1 484 ? -13.117 32.5 34.75 1 84.44 484 ASP B N 1
ATOM 8001 C CA . ASP B 1 484 ? -14.344 32.406 35.531 1 84.44 484 ASP B CA 1
ATOM 8002 C C . ASP B 1 484 ? -15.492 31.844 34.688 1 84.44 484 ASP B C 1
ATOM 8004 O O . ASP B 1 484 ? -16.156 32.562 33.938 1 84.44 484 ASP B O 1
ATOM 8008 N N . GLY B 1 485 ? -15.695 30.562 34.875 1 92.62 485 GLY B N 1
ATOM 8009 C CA . GLY B 1 485 ? -16.703 29.922 34.062 1 92.62 485 GLY B CA 1
ATOM 8010 C C . GLY B 1 485 ? -16.359 29.938 32.594 1 92.62 485 GLY B C 1
ATOM 8011 O O . GLY B 1 485 ? -15.312 29.438 32.156 1 92.62 485 GLY B O 1
ATOM 8012 N N . PRO B 1 486 ? -17.297 30.594 31.828 1 95.69 486 PRO B N 1
ATOM 8013 C CA . PRO B 1 486 ? -17.062 30.656 30.391 1 95.69 486 PRO B CA 1
ATOM 8014 C C . PRO B 1 486 ? -16.172 31.828 29.969 1 95.69 486 PRO B C 1
ATOM 8016 O O . PRO B 1 486 ? -15.945 32.031 28.781 1 95.69 486 PRO B O 1
ATOM 8019 N N . VAL B 1 487 ? -15.641 32.531 30.953 1 97.19 487 VAL B N 1
ATOM 8020 C CA . VAL B 1 487 ? -14.922 33.781 30.641 1 97.19 487 VAL B CA 1
ATOM 8021 C C . VAL B 1 487 ? -13.422 33.531 30.766 1 97.19 487 VAL B C 1
ATOM 8023 O O . VAL B 1 487 ? -12.961 32.938 31.75 1 97.19 487 VAL B O 1
ATOM 8026 N N . LEU B 1 488 ? -12.672 33.875 29.766 1 97.38 488 LEU B N 1
ATOM 8027 C CA . LEU B 1 488 ? -11.227 34 29.812 1 97.38 488 LEU B CA 1
ATOM 8028 C C . LEU B 1 488 ? -10.82 35.469 29.875 1 97.38 488 LEU B C 1
ATOM 8030 O O . LEU B 1 488 ? -11.297 36.281 29.078 1 97.38 488 LEU B O 1
ATOM 8034 N N . ALA B 1 489 ? -10.039 35.844 30.844 1 96.06 489 ALA B N 1
ATOM 8035 C CA . ALA B 1 489 ? -9.531 37.219 30.953 1 96.06 489 ALA B CA 1
ATOM 8036 C C . ALA B 1 489 ? -8.016 37.219 31.156 1 96.06 489 ALA B C 1
ATOM 8038 O O . ALA B 1 489 ? -7.48 36.375 31.891 1 96.06 489 ALA B O 1
ATOM 8039 N N . PHE B 1 490 ? -7.34 38.062 30.469 1 94.88 490 PHE B N 1
ATOM 8040 C CA . PHE B 1 490 ? -5.91 38.281 30.703 1 94.88 490 PHE B CA 1
ATOM 8041 C C . PHE B 1 490 ? -5.492 39.688 30.297 1 94.88 490 PHE B C 1
ATOM 8043 O O . PHE B 1 490 ? -6.184 40.344 29.531 1 94.88 490 PHE B O 1
ATOM 8050 N N . ALA B 1 491 ? -4.438 40.125 30.844 1 94 491 ALA B N 1
ATOM 8051 C CA . ALA B 1 491 ? -3.896 41.438 30.531 1 94 491 ALA B CA 1
ATOM 8052 C C . ALA B 1 491 ? -2.689 41.312 29.609 1 94 491 ALA B C 1
ATOM 8054 O O . ALA B 1 491 ? -2.055 40.281 29.531 1 94 491 ALA B O 1
ATOM 8055 N N . ARG B 1 492 ? -2.551 42.344 28.812 1 94.31 492 ARG B N 1
ATOM 8056 C CA . ARG B 1 492 ? -1.361 42.531 28 1 94.31 492 ARG B CA 1
ATOM 8057 C C . ARG B 1 492 ? -0.662 43.844 28.344 1 94.31 492 ARG B C 1
ATOM 8059 O O . ARG B 1 492 ? -1.26 44.938 28.25 1 94.31 492 ARG B O 1
ATOM 8066 N N . ASP B 1 493 ? 0.589 43.656 28.75 1 92.5 493 ASP B N 1
ATOM 8067 C CA . ASP B 1 493 ? 1.342 44.844 29.188 1 92.5 493 ASP B CA 1
ATOM 8068 C C . ASP B 1 493 ? 2.617 45 28.359 1 92.5 493 ASP B C 1
ATOM 8070 O O . ASP B 1 493 ? 3.459 44.125 28.312 1 92.5 493 ASP B O 1
ATOM 8074 N N . GLY B 1 494 ? 2.707 46.188 27.719 1 89.44 494 GLY B N 1
ATOM 8075 C CA . GLY B 1 494 ? 3.898 46.469 26.938 1 89.44 494 GLY B CA 1
ATOM 8076 C C . GLY B 1 494 ? 3.877 47.844 26.281 1 89.44 494 GLY B C 1
ATOM 8077 O O . GLY B 1 494 ? 2.814 48.312 25.891 1 89.44 494 GLY B O 1
ATOM 8078 N N . GLY B 1 495 ? 5.074 48.469 26.109 1 90.12 495 GLY B N 1
ATOM 8079 C CA . GLY B 1 495 ? 5.211 49.75 25.453 1 90.12 495 GLY B CA 1
ATOM 8080 C C . GLY B 1 495 ? 4.426 50.875 26.125 1 90.12 495 GLY B C 1
ATOM 8081 O O . GLY B 1 495 ? 3.854 51.719 25.453 1 90.12 495 GLY B O 1
ATOM 8082 N N . GLY B 1 496 ? 4.191 50.812 27.281 1 91.56 496 GLY B N 1
ATOM 8083 C CA . GLY B 1 496 ? 3.459 51.844 28.016 1 91.56 496 GLY B CA 1
ATOM 8084 C C . GLY B 1 496 ? 1.955 51.656 27.969 1 91.56 496 GLY B C 1
ATOM 8085 O O . GLY B 1 496 ? 1.202 52.469 28.484 1 91.56 496 GLY B O 1
ATOM 8086 N N . GLU B 1 497 ? 1.602 50.594 27.328 1 93.44 497 GLU B N 1
ATOM 8087 C CA . GLU B 1 497 ? 0.184 50.281 27.188 1 93.44 497 GLU B CA 1
ATOM 8088 C C . GLU B 1 497 ? -0.208 49.094 28.047 1 93.44 497 GLU B C 1
ATOM 8090 O O . GLU B 1 497 ? 0.537 48.094 28.141 1 93.44 497 GLU B O 1
ATOM 8095 N N . HIS B 1 498 ? -1.339 49.312 28.797 1 94.38 498 HIS B N 1
ATOM 8096 C CA . HIS B 1 498 ? -1.91 48.25 29.625 1 94.38 498 HIS B CA 1
ATOM 8097 C C . HIS B 1 498 ? -3.344 47.938 29.203 1 94.38 498 HIS B C 1
ATOM 8099 O O . HIS B 1 498 ? -4.246 48.75 29.406 1 94.38 498 HIS B O 1
ATOM 8105 N N . LEU B 1 499 ? -3.467 46.688 28.672 1 95.75 499 LEU B N 1
ATOM 8106 C CA . LEU B 1 499 ? -4.773 46.312 28.156 1 95.75 499 LEU B CA 1
ATOM 8107 C C . LEU B 1 499 ? -5.348 45.125 28.922 1 95.75 499 LEU B C 1
ATOM 8109 O O . LEU B 1 499 ? -4.609 44.25 29.312 1 95.75 499 LEU B O 1
ATOM 8113 N N . LEU B 1 500 ? -6.633 45.188 29.172 1 95.5 500 LEU B N 1
ATOM 8114 C CA . LEU B 1 500 ? -7.387 44.031 29.656 1 95.5 500 LEU B CA 1
ATOM 8115 C C . LEU B 1 500 ? -8.234 43.406 28.547 1 95.5 500 LEU B C 1
ATOM 8117 O O . LEU B 1 500 ? -9.008 44.125 27.891 1 95.5 500 LEU B O 1
ATOM 8121 N N . CYS B 1 501 ? -8.031 42.125 28.312 1 97 501 CYS B N 1
ATOM 8122 C CA . CYS B 1 501 ? -8.797 41.375 27.328 1 97 501 CYS B CA 1
ATOM 8123 C C . CYS B 1 501 ? -9.734 40.375 28.016 1 97 501 CYS B C 1
ATOM 8125 O O . CYS B 1 501 ? -9.297 39.562 28.812 1 97 501 CYS B O 1
ATOM 8127 N N . VAL B 1 502 ? -11 40.469 27.719 1 97 502 VAL B N 1
ATOM 8128 C CA . VAL B 1 502 ? -11.992 39.594 28.328 1 97 502 VAL B CA 1
ATOM 8129 C C . VAL B 1 502 ? -12.844 38.938 27.234 1 97 502 VAL B C 1
ATOM 8131 O O . VAL B 1 502 ? -13.367 39.625 26.344 1 97 502 VAL B O 1
ATOM 8134 N N . PHE B 1 503 ? -12.961 37.625 27.266 1 97.94 503 PHE B N 1
ATOM 8135 C CA . PHE B 1 503 ? -13.664 36.844 26.25 1 97.94 503 PHE B CA 1
ATOM 8136 C C . PHE B 1 503 ? -14.703 35.938 26.906 1 97.94 503 PHE B C 1
ATOM 8138 O O . PHE B 1 503 ? -14.406 35.219 27.844 1 97.94 503 PHE B O 1
ATOM 8145 N N . ASN B 1 504 ? -15.938 35.938 26.453 1 98 504 ASN B N 1
ATOM 8146 C CA . ASN B 1 504 ? -16.969 34.969 26.797 1 98 504 ASN B CA 1
ATOM 8147 C C . ASN B 1 504 ? -17.031 33.844 25.797 1 98 504 ASN B C 1
ATOM 8149 O O . ASN B 1 504 ? -17.531 34 24.688 1 98 504 ASN B O 1
ATOM 8153 N N . PHE B 1 505 ? -16.625 32.625 26.172 1 97.56 505 PHE B N 1
ATOM 8154 C CA . PHE B 1 505 ? -16.578 31.453 25.297 1 97.56 505 PHE B CA 1
ATOM 8155 C C . PHE B 1 505 ? -17.953 30.766 25.234 1 97.56 505 PHE B C 1
ATOM 8157 O O . PHE B 1 505 ? -18.156 29.875 24.422 1 97.56 505 PHE B O 1
ATOM 8164 N N . GLY B 1 506 ? -18.906 31.266 26.016 1 96 506 GLY B N 1
ATOM 8165 C CA . GLY B 1 506 ? -20.172 30.562 26.156 1 96 506 GLY B CA 1
ATOM 8166 C C . GLY B 1 506 ? -21.266 31.094 25.234 1 96 506 GLY B C 1
ATOM 8167 O O . GLY B 1 506 ? -21.078 32.125 24.594 1 96 506 GLY B O 1
ATOM 8168 N N . THR B 1 507 ? -22.375 30.438 25.234 1 95.69 507 THR B N 1
ATOM 8169 C CA . THR B 1 507 ? -23.531 30.781 24.406 1 95.69 507 THR B CA 1
ATOM 8170 C C . THR B 1 507 ? -24.578 31.516 25.234 1 95.69 507 THR B C 1
ATOM 8172 O O . THR B 1 507 ? -25.719 31.688 24.797 1 95.69 507 THR B O 1
ATOM 8175 N N . ALA B 1 508 ? -24.203 31.906 26.438 1 96.12 508 ALA B N 1
ATOM 8176 C CA . ALA B 1 508 ? -25.047 32.719 27.328 1 96.12 508 ALA B CA 1
ATOM 8177 C C . ALA B 1 508 ? -24.266 33.938 27.844 1 96.12 508 ALA B C 1
ATOM 8179 O O . ALA B 1 508 ? -23.047 33.969 27.75 1 96.12 508 ALA B O 1
ATOM 8180 N N . GLU B 1 509 ? -25.062 34.906 28.266 1 96.69 509 GLU B N 1
ATOM 8181 C CA . GLU B 1 509 ? -24.422 36.094 28.859 1 96.69 509 GLU B CA 1
ATOM 8182 C C . GLU B 1 509 ? -23.594 35.688 30.078 1 96.69 509 GLU B C 1
ATOM 8184 O O . GLU B 1 509 ? -24.016 34.844 30.875 1 96.69 509 GLU B O 1
ATOM 8189 N N . ALA B 1 510 ? -22.484 36.281 30.234 1 96.94 510 ALA B N 1
ATOM 8190 C CA . ALA B 1 510 ? -21.609 36.031 31.375 1 96.94 510 ALA B CA 1
ATOM 8191 C C . ALA B 1 510 ? -21.141 37.344 32 1 96.94 510 ALA B C 1
ATOM 8193 O O . ALA B 1 510 ? -21.078 38.375 31.344 1 96.94 510 ALA B O 1
ATOM 8194 N N . ALA B 1 511 ? -20.828 37.25 33.281 1 95.31 511 ALA B N 1
ATOM 8195 C CA . ALA B 1 511 ? -20.344 38.406 34 1 95.31 511 ALA B CA 1
ATOM 8196 C C . ALA B 1 511 ? -18.875 38.25 34.406 1 95.31 511 ALA B C 1
ATOM 8198 O O . ALA B 1 511 ? -18.406 37.156 34.656 1 95.31 511 ALA B O 1
ATOM 8199 N N . TYR B 1 512 ? -18.203 39.344 34.406 1 94.75 512 TYR B N 1
ATOM 8200 C CA . TYR B 1 512 ? -16.812 39.406 34.844 1 94.75 512 TYR B CA 1
ATOM 8201 C C . TYR B 1 512 ? -16.578 40.656 35.688 1 94.75 512 TYR B C 1
ATOM 8203 O O . TYR B 1 512 ? -16.938 41.75 35.281 1 94.75 512 TYR B O 1
ATOM 8211 N N . GLU B 1 513 ? -15.992 40.469 36.875 1 92.31 513 GLU B N 1
ATOM 8212 C CA . GLU B 1 513 ? -15.727 41.594 37.75 1 92.31 513 GLU B CA 1
ATOM 8213 C C . GLU B 1 513 ? -14.43 42.312 37.375 1 92.31 513 GLU B C 1
ATOM 8215 O O . GLU B 1 513 ? -13.359 41.688 37.406 1 92.31 513 GLU B O 1
ATOM 8220 N N . LEU B 1 514 ? -14.57 43.562 37.094 1 89.81 514 LEU B N 1
ATOM 8221 C CA . LEU B 1 514 ? -13.406 44.344 36.719 1 89.81 514 LEU B CA 1
ATOM 8222 C C . LEU B 1 514 ? -12.664 44.844 37.938 1 89.81 514 LEU B C 1
ATOM 8224 O O . LEU B 1 514 ? -13.234 44.906 39.031 1 89.81 514 LEU B O 1
ATOM 8228 N N . PRO B 1 515 ? -11.461 45.219 37.688 1 82.44 515 PRO B N 1
ATOM 8229 C CA . PRO B 1 515 ? -10.75 45.844 38.812 1 82.44 515 PRO B CA 1
ATOM 8230 C C . PRO B 1 515 ? -11.328 47.188 39.188 1 82.44 515 PRO B C 1
ATOM 8232 O O . PRO B 1 515 ? -12.141 47.75 38.438 1 82.44 515 PRO B O 1
ATOM 8235 N N . ASP B 1 516 ? -10.922 47.781 40.344 1 77.75 516 ASP B N 1
ATOM 8236 C CA . ASP B 1 516 ? -11.477 49 40.938 1 77.75 516 ASP B CA 1
ATOM 8237 C C . ASP B 1 516 ? -11.398 50.156 39.969 1 77.75 516 ASP B C 1
ATOM 8239 O O . ASP B 1 516 ? -12.328 50.969 39.906 1 77.75 516 ASP B O 1
ATOM 8243 N N . ALA B 1 517 ? -10.289 50.375 39.312 1 79.75 517 ALA B N 1
ATOM 8244 C CA . ALA B 1 517 ? -10.227 51.375 38.219 1 79.75 517 ALA B CA 1
ATOM 8245 C C . ALA B 1 517 ? -10.594 50.75 36.875 1 79.75 517 ALA B C 1
ATOM 8247 O O . ALA B 1 517 ? -9.766 50.094 36.25 1 79.75 517 ALA B O 1
ATOM 8248 N N . PRO B 1 518 ? -11.836 50.969 36.594 1 81.19 518 PRO B N 1
ATOM 8249 C CA . PRO B 1 518 ? -12.289 50.281 35.375 1 81.19 518 PRO B CA 1
ATOM 8250 C C . PRO B 1 518 ? -11.562 50.75 34.125 1 81.19 518 PRO B C 1
ATOM 8252 O O . PRO B 1 518 ? -11.344 51.969 33.969 1 81.19 518 PRO B O 1
ATOM 8255 N N . PRO B 1 519 ? -11.195 49.844 33.281 1 89.38 519 PRO B N 1
ATOM 8256 C CA . PRO B 1 519 ? -10.508 50.219 32.062 1 89.38 519 PRO B CA 1
ATOM 8257 C C . PRO B 1 519 ? -11.406 50.969 31.078 1 89.38 519 PRO B C 1
ATOM 8259 O O . PRO B 1 519 ? -12.633 50.875 31.141 1 89.38 519 PRO B O 1
ATOM 8262 N N . VAL B 1 520 ? -10.812 51.812 30.234 1 91.75 520 VAL B N 1
ATOM 8263 C CA . VAL B 1 520 ? -11.516 52.5 29.156 1 91.75 520 VAL B CA 1
ATOM 8264 C C . VAL B 1 520 ? -11.758 51.531 28 1 91.75 520 VAL B C 1
ATOM 8266 O O . VAL B 1 520 ? -10.812 51 27.422 1 91.75 520 VAL B O 1
ATOM 8269 N N . PRO B 1 521 ? -12.992 51.312 27.75 1 92.88 521 PRO B N 1
ATOM 8270 C CA . PRO B 1 521 ? -13.281 50.375 26.656 1 92.88 521 PRO B CA 1
ATOM 8271 C C . PRO B 1 521 ? -12.695 50.812 25.328 1 92.88 521 PRO B C 1
ATOM 8273 O O . PRO B 1 521 ? -12.719 52 24.984 1 92.88 521 PRO B O 1
ATOM 8276 N N . LEU B 1 522 ? -12.141 49.844 24.625 1 94.19 522 LEU B N 1
ATOM 8277 C CA . LEU B 1 522 ? -11.664 50.031 23.266 1 94.19 522 LEU B CA 1
ATOM 8278 C C . LEU B 1 522 ? -12.617 49.406 22.266 1 94.19 522 LEU B C 1
ATOM 8280 O O . LEU B 1 522 ? -13.289 48.406 22.578 1 94.19 522 LEU B O 1
ATOM 8284 N N . PRO B 1 523 ? -12.68 50.031 21.031 1 93 523 PRO B N 1
ATOM 8285 C CA . PRO B 1 523 ? -13.5 49.375 20.016 1 93 523 PRO B CA 1
ATOM 8286 C C . PRO B 1 523 ? -12.977 48 19.609 1 93 523 PRO B C 1
ATOM 8288 O O . PRO B 1 523 ? -11.773 47.844 19.391 1 93 523 PRO B O 1
ATOM 8291 N N . VAL B 1 524 ? -13.875 47.094 19.609 1 95.19 524 VAL B N 1
ATOM 8292 C CA . VAL B 1 524 ? -13.57 45.719 19.203 1 95.19 524 VAL B CA 1
ATOM 8293 C C . VAL B 1 524 ? -14.375 45.375 17.953 1 95.19 524 VAL B C 1
ATOM 8295 O O . VAL B 1 524 ? -15.578 45.625 17.875 1 95.19 524 VAL B O 1
ATOM 8298 N N . PRO B 1 525 ? -13.664 44.844 16.906 1 95.69 525 PRO B N 1
ATOM 8299 C CA . PRO B 1 525 ? -14.414 44.438 15.711 1 95.69 525 PRO B CA 1
ATOM 8300 C C . PRO B 1 525 ? -15.445 43.344 16.016 1 95.69 525 PRO B C 1
ATOM 8302 O O . PRO B 1 525 ? -15.148 42.375 16.734 1 95.69 525 PRO B O 1
ATOM 8305 N N . ARG B 1 526 ? -16.641 43.5 15.492 1 95.06 526 ARG B N 1
ATOM 8306 C CA . ARG B 1 526 ? -17.75 42.562 15.664 1 95.06 526 ARG B CA 1
ATOM 8307 C C . ARG B 1 526 ? -18.75 42.688 14.523 1 95.06 526 ARG B C 1
ATOM 8309 O O . ARG B 1 526 ? -18.766 43.688 13.812 1 95.06 526 ARG B O 1
ATOM 8316 N N . PRO B 1 527 ? -19.547 41.656 14.438 1 95.12 527 PRO B N 1
ATOM 8317 C CA . PRO B 1 527 ? -20.625 41.781 13.445 1 95.12 527 PRO B CA 1
ATOM 8318 C C . PRO B 1 527 ? -21.578 42.938 13.766 1 95.12 527 PRO B C 1
ATOM 8320 O O . PRO B 1 527 ? -21.797 43.25 14.938 1 95.12 527 PRO B O 1
ATOM 8323 N N . PRO B 1 528 ? -22.156 43.531 12.719 1 91.06 528 PRO B N 1
ATOM 8324 C CA . PRO B 1 528 ? -23.016 44.688 12.914 1 91.06 528 PRO B CA 1
ATOM 8325 C C . PRO B 1 528 ? -24.172 44.406 13.875 1 91.06 528 PRO B C 1
ATOM 8327 O O . PRO B 1 528 ? -24.562 45.281 14.656 1 91.06 528 PRO B O 1
ATOM 8330 N N . ASP B 1 529 ? -24.734 43.281 13.961 1 89.12 529 ASP B N 1
ATOM 8331 C CA . ASP B 1 529 ? -25.906 43 14.773 1 89.12 529 ASP B CA 1
ATOM 8332 C C . ASP B 1 529 ? -25.531 42.344 16.094 1 89.12 529 ASP B C 1
ATOM 8334 O O . ASP B 1 529 ? -26.391 41.969 16.891 1 89.12 529 ASP B O 1
ATOM 8338 N N . ALA B 1 530 ? -24.219 42.312 16.391 1 93.12 530 ALA B N 1
ATOM 8339 C CA . ALA B 1 530 ? -23.797 41.656 17.625 1 93.12 530 ALA B CA 1
ATOM 8340 C C . ALA B 1 530 ? -23.953 42.594 18.828 1 93.12 530 ALA B C 1
ATOM 8342 O O . ALA B 1 530 ? -23.594 43.781 18.766 1 93.12 530 ALA B O 1
ATOM 8343 N N . PRO B 1 531 ? -24.5 42.062 19.906 1 93.62 531 PRO B N 1
ATOM 8344 C CA . PRO B 1 531 ? -24.609 42.906 21.109 1 93.62 531 PRO B CA 1
ATOM 8345 C C . PRO B 1 531 ? -23.266 43.281 21.719 1 93.62 531 PRO B C 1
ATOM 8347 O O . PRO B 1 531 ? -22.312 42.5 21.641 1 93.62 531 PRO B O 1
ATOM 8350 N N . GLU B 1 532 ? -23.219 44.406 22.344 1 93.88 532 GLU B N 1
ATOM 8351 C CA . GLU B 1 532 ? -21.984 44.875 22.969 1 93.88 532 GLU B CA 1
ATOM 8352 C C . GLU B 1 532 ? -21.938 44.531 24.438 1 93.88 532 GLU B C 1
ATOM 8354 O O . GLU B 1 532 ? -22.984 44.375 25.078 1 93.88 532 GLU B O 1
ATOM 8359 N N . PRO B 1 533 ? -20.734 44.406 24.891 1 95.31 533 PRO B N 1
ATOM 8360 C CA . PRO B 1 533 ? -20.625 44.281 26.344 1 95.31 533 PRO B CA 1
ATOM 8361 C C . PRO B 1 533 ? -21.109 45.531 27.078 1 95.31 533 PRO B C 1
ATOM 8363 O O . PRO B 1 533 ? -21 46.625 26.547 1 95.31 533 PRO B O 1
ATOM 8366 N N . ARG B 1 534 ? -21.625 45.281 28.266 1 93.25 534 ARG B N 1
ATOM 8367 C CA . ARG B 1 534 ? -22.125 46.375 29.094 1 93.25 534 ARG B CA 1
ATOM 8368 C C . ARG B 1 534 ? -21.438 46.406 30.438 1 93.25 534 ARG B C 1
ATOM 8370 O O . ARG B 1 534 ? -21.156 45.344 31.031 1 93.25 534 ARG B O 1
ATOM 8377 N N . LEU B 1 535 ? -21.219 47.594 30.781 1 90.19 535 LEU B N 1
ATOM 8378 C CA . LEU B 1 535 ? -20.625 47.781 32.094 1 90.19 535 LEU B CA 1
ATOM 8379 C C . LEU B 1 535 ? -21.688 48.219 33.125 1 90.19 535 LEU B C 1
ATOM 8381 O O . LEU B 1 535 ? -22.406 49.188 32.906 1 90.19 535 LEU B O 1
ATOM 8385 N N . ASP B 1 536 ? -21.812 47.438 34.125 1 88.25 536 ASP B N 1
ATOM 8386 C CA . ASP B 1 536 ? -22.641 47.781 35.312 1 88.25 536 ASP B CA 1
ATOM 8387 C C . ASP B 1 536 ? -21.781 47.969 36.562 1 88.25 536 ASP B C 1
ATOM 8389 O O . ASP B 1 536 ? -21.578 47 37.312 1 88.25 536 ASP B O 1
ATOM 8393 N N . GLY B 1 537 ? -21.406 49.219 36.844 1 84.38 537 GLY B N 1
ATOM 8394 C CA . GLY B 1 537 ? -20.406 49.406 37.875 1 84.38 537 GLY B CA 1
ATOM 8395 C C . GLY B 1 537 ? -19.062 48.781 37.531 1 84.38 537 GLY B C 1
ATOM 8396 O O . GLY B 1 537 ? -18.453 49.156 36.531 1 84.38 537 GLY B O 1
ATOM 8397 N N . THR B 1 538 ? -18.781 47.844 38.344 1 88 538 THR B N 1
ATOM 8398 C CA . THR B 1 538 ? -17.516 47.156 38.125 1 88 538 THR B CA 1
ATOM 8399 C C . THR B 1 538 ? -17.75 45.812 37.469 1 88 538 THR B C 1
ATOM 8401 O O . THR B 1 538 ? -16.797 45.062 37.188 1 88 538 THR B O 1
ATOM 8404 N N . THR B 1 539 ? -18.953 45.594 37.219 1 93.56 539 THR B N 1
ATOM 8405 C CA . THR B 1 539 ? -19.297 44.312 36.625 1 93.56 539 THR B CA 1
ATOM 8406 C C . THR B 1 539 ? -19.453 44.438 35.094 1 93.56 539 THR B C 1
ATOM 8408 O O . THR B 1 539 ? -20.281 45.219 34.625 1 93.56 539 THR B O 1
ATOM 8411 N N . LEU B 1 540 ? -18.625 43.719 34.406 1 95 540 LEU B N 1
ATOM 8412 C CA . LEU B 1 540 ? -18.734 43.656 32.969 1 95 540 LEU B CA 1
ATOM 8413 C C . LEU B 1 540 ? -19.672 42.5 32.531 1 95 540 LEU B C 1
ATOM 8415 O O . LEU B 1 540 ? -19.453 41.344 32.906 1 95 540 LEU B O 1
ATOM 8419 N N . ARG B 1 541 ? -20.703 42.844 31.812 1 96.25 541 ARG B N 1
ATOM 8420 C CA . ARG B 1 541 ? -21.594 41.844 31.25 1 96.25 541 ARG B CA 1
ATOM 8421 C C . ARG B 1 541 ? -21.281 41.594 29.766 1 96.25 541 ARG B C 1
ATOM 8423 O O . ARG B 1 541 ? -21.406 42.5 28.938 1 96.25 541 ARG B O 1
ATOM 8430 N N . LEU B 1 542 ? -20.922 40.375 29.5 1 97.19 542 LEU B N 1
ATOM 8431 C CA . LEU B 1 542 ? -20.562 40 28.141 1 97.19 542 LEU B CA 1
ATOM 8432 C C . LEU B 1 542 ? -21.672 39.188 27.484 1 97.19 542 LEU B C 1
ATOM 8434 O O . LEU B 1 542 ? -22.109 38.188 28.031 1 97.19 542 LEU B O 1
ATOM 8438 N N . PRO B 1 543 ? -22.156 39.625 26.328 1 97.38 543 PRO B N 1
ATOM 8439 C CA . PRO B 1 543 ? -23.062 38.75 25.594 1 97.38 543 PRO B CA 1
ATOM 8440 C C . PRO B 1 543 ? -22.422 37.406 25.172 1 97.38 543 PRO B C 1
ATOM 8442 O O . PRO B 1 543 ? -21.203 37.25 25.359 1 97.38 543 PRO B O 1
ATOM 8445 N N . PRO B 1 544 ? -23.328 36.438 24.656 1 96.94 544 PRO B N 1
ATOM 8446 C CA . PRO B 1 544 ? -22.734 35.188 24.141 1 96.94 544 PRO B CA 1
ATOM 8447 C C . PRO B 1 544 ? -21.641 35.469 23.109 1 96.94 544 PRO B C 1
ATOM 8449 O O . PRO B 1 544 ? -21.844 36.219 22.156 1 96.94 544 PRO B O 1
ATOM 8452 N N . LEU B 1 545 ? -20.484 34.906 23.359 1 97.88 545 LEU B N 1
ATOM 8453 C CA . LEU B 1 545 ? -19.328 35.031 22.469 1 97.88 545 LEU B CA 1
ATOM 8454 C C . LEU B 1 545 ? -18.828 36.469 22.422 1 97.88 545 LEU B C 1
ATOM 8456 O O . LEU B 1 545 ? -18.188 36.875 21.453 1 97.88 545 LEU B O 1
ATOM 8460 N N . GLY B 1 546 ? -19.141 37.188 23.469 1 97.25 546 GLY B N 1
ATOM 8461 C CA . GLY B 1 546 ? -18.75 38.594 23.531 1 97.25 546 GLY B CA 1
ATOM 8462 C C . GLY B 1 546 ? -17.281 38.781 23.891 1 97.25 546 GLY B C 1
ATOM 8463 O O . GLY B 1 546 ? -16.688 37.938 24.562 1 97.25 546 GLY B O 1
ATOM 8464 N N . VAL B 1 547 ? -16.719 39.938 23.438 1 97.88 547 VAL B N 1
ATOM 8465 C CA . VAL B 1 547 ? -15.32 40.312 23.672 1 97.88 547 VAL B CA 1
ATOM 8466 C C . VAL B 1 547 ? -15.234 41.75 24.203 1 97.88 547 VAL B C 1
ATOM 8468 O O . VAL B 1 547 ? -15.945 42.625 23.719 1 97.88 547 VAL B O 1
ATOM 8471 N N . PHE B 1 548 ? -14.445 41.875 25.188 1 96.75 548 PHE B N 1
ATOM 8472 C CA . PHE B 1 548 ? -14.18 43.219 25.734 1 96.75 548 PHE B CA 1
ATOM 8473 C C . PHE B 1 548 ? -12.68 43.469 25.766 1 96.75 548 PHE B C 1
ATOM 8475 O O . PHE B 1 548 ? -11.898 42.625 26.188 1 96.75 548 PHE B O 1
ATOM 8482 N N . LEU B 1 549 ? -12.289 44.625 25.266 1 96.5 549 LEU B N 1
ATOM 8483 C CA . LEU B 1 549 ? -10.938 45.125 25.375 1 96.5 549 LEU B CA 1
ATOM 8484 C C . LEU B 1 549 ? -10.938 46.5 26.062 1 96.5 549 LEU B C 1
ATOM 8486 O O . LEU B 1 549 ? -11.711 47.375 25.688 1 96.5 549 LEU B O 1
ATOM 8490 N N . GLY B 1 550 ? -10.078 46.656 27.062 1 94.75 550 GLY B N 1
ATOM 8491 C CA . GLY B 1 550 ? -10.031 47.906 27.781 1 94.75 550 GLY B CA 1
ATOM 8492 C C . GLY B 1 550 ? -8.617 48.344 28.094 1 94.75 550 GLY B C 1
ATOM 8493 O O . GLY B 1 550 ? -7.75 47.531 28.406 1 94.75 550 GLY B O 1
ATOM 8494 N N . ARG B 1 551 ? -8.414 49.594 28.062 1 94.19 551 ARG B N 1
ATOM 8495 C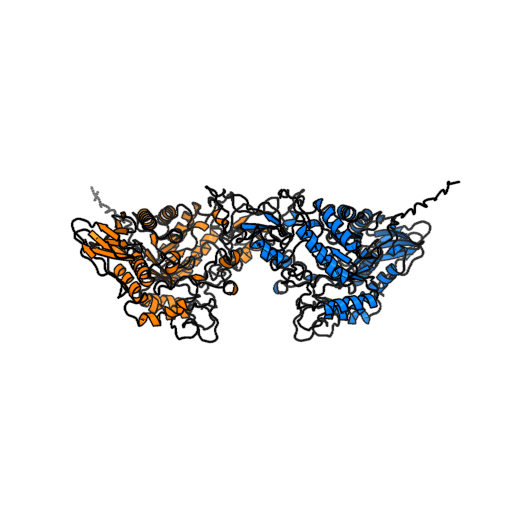 CA . ARG B 1 551 ? -7.148 50.188 28.469 1 94.19 551 ARG B CA 1
ATOM 8496 C C . ARG B 1 551 ? -7.176 50.594 29.938 1 94.19 551 ARG B C 1
ATOM 8498 O O . ARG B 1 551 ? -8.086 51.281 30.391 1 94.19 551 ARG B O 1
ATOM 8505 N N . CYS B 1 552 ? -6.23 50.156 30.594 1 88.5 552 CYS B N 1
ATOM 8506 C CA . CYS B 1 552 ? -6.129 50.438 32 1 88.5 552 CYS B CA 1
ATOM 8507 C C . CYS B 1 552 ? -5.23 51.656 32.281 1 88.5 552 CYS B C 1
ATOM 8509 O O . CYS B 1 552 ? -4.309 51.906 31.5 1 88.5 552 CYS B O 1
#

Nearest PDB structures (foldseek):
  5brp-assembly1_A  TM=8.909E-01  e=2.015E-51  Bacillus licheniformis DSM 13 = ATCC 14580
  5wcz-assembly1_A  TM=9.005E-01  e=9.898E-51  Bacillus subtilis subsp. subtilis str. 168
  7lv6-assembly1_B  TM=9.035E-01  e=3.621E-50  Bacillus subtilis subsp. subtilis str. 168
  5brq-assembly4_D  TM=8.781E-01  e=5.822E-51  Bacillus licheniformis DSM 13 = ATCC 14580
  4maz-assembly1_A  TM=8.977E-01  e=2.001E-49  Bacillus subtilis subsp. subtilis str. 168

Foldseek 3Di:
DPCPPPPPPPPPPPPPVDDFPLFLFEEEEDAQQFEFPDPFQQGGALNSLQVCLVVVLLLVGQAYEYEAQAAAPCLPHRLQHQDLLFGHVSRPGVVSVLSSCVVCVVSNHAYAYAQNQWWHFCNHPLNVQLLQDCPGPSVQQFAWDAADPVRHAPEQQAAQLGDHQWDARPNNRTIFGHNHDPRTTTTDVVPVVNLVVSLVSVLSVVVSPHQEYEYEALFQNDFAPVRYYFAFDVPADPDCDLGNNNRTDRHGRTNDPVSQVSQLVSLVSQVVRPSHFYEYEYELHPCRLVVQVVQCPPSGHQAYEYCNLLVDADALVSVLVVQVSCPDPLRYEDENDELFHFHNLASHDDPPDDSQLLLLLVLLVQLQGGGGYYDYPPSLLSDGFADDDLVQQDRSSLVVSPPSRNGRVRVVHHQQAALVAVQNNRRHPPHHHSGHDDNSRSCSHNVNQVVDPLHSNNSNSVSNVVSVVDQQSRNFGWAPFDDDGQKTWIWGDGPNWIKIKIWRQAQAKDKDFADQPHFAWDDHRGHPPDDAWDDDRRIIIAGHGGMTMGTD/DPCPPPPPPPPPPPPPVDDFPLFLFEEEEDAQQFEFPDPFQQGGALNSLQVCLVVVLLLVGQAYEYEAQAAAPCLPHRLQHQDLLFGHVSRPGPVSVLSSCVVCVVSNHAYAYAQSPWWHFCNHPLNVQLLQDCPGPSVQQFAWDAADPVRHAPEQQAAQLGDHQWDARPNNRTIFGHNHDPRTTTTDVVPVVNLVVSLVSVLSVVVSPHQEYEYEALFQNDFAPVRYYFAFDVPADPDCDLHCNNRTDRPGRTNDPVSQVSQLVSLVSQVVRPSHFYEYEYELDPCRLVVQVVQCPPSGHQAYEYCNLLVDADALVSVLVVQVSCADPLRYEDENDELFHFHNLASHDDPPDDSQLLLLLVLLVQLQGGGGYYDYPCSLLSDGFADDDLVQQDRSSLVVSPPSRNGRVRVVHHQQAALVAVQNNRRHPPHHHSGHDDPSRSCSHNVNQVVDPLHSNNSNSVSNVVSVVDQQRRNFGWAPFDDDGQKTWIWGDGPNWIKIKIWRQAQAKDKDFADQPHFAWDDHRGHPPDDAWDDDRRIIIAGHGGMTMGTD

Organism: Rhodospirillum centenum (strain ATCC 51521 / SW) (NCBI:txid414684)